Protein AF-0000000067001598 (afdb_homodimer)

Structure (mmCIF, N/CA/C/O backbone):
data_AF-0000000067001598-model_v1
#
loop_
_entity.id
_entity.type
_entity.pdbx_description
1 polymer 'F-box domain-containing protein'
#
loop_
_atom_site.group_PDB
_atom_site.id
_atom_site.type_symbol
_atom_site.label_atom_id
_atom_site.label_alt_id
_atom_site.label_comp_id
_atom_site.label_asym_id
_atom_site.label_entity_id
_atom_site.label_seq_id
_atom_site.pdbx_PDB_ins_code
_atom_site.Cartn_x
_atom_site.Cartn_y
_atom_site.Cartn_z
_atom_site.occupancy
_atom_site.B_iso_or_equiv
_atom_site.auth_seq_id
_atom_site.auth_comp_id
_atom_site.auth_asym_id
_atom_site.auth_atom_id
_atom_site.pdbx_PDB_model_num
ATOM 1 N N . MET A 1 1 ? -87.062 38.156 0.738 1 26.5 1 MET A N 1
ATOM 2 C CA . MET A 1 1 ? -85.75 38.719 0.426 1 26.5 1 MET A CA 1
ATOM 3 C C . MET A 1 1 ? -84.625 37.656 0.469 1 26.5 1 MET A C 1
ATOM 5 O O . MET A 1 1 ? -84.438 37.031 1.51 1 26.5 1 MET A O 1
ATOM 9 N N . THR A 1 2 ? -84.25 36.938 -0.55 1 30 2 THR A N 1
ATOM 10 C CA . THR A 1 2 ? -83.625 35.656 -0.837 1 30 2 THR A CA 1
ATOM 11 C C . THR A 1 2 ? -82.125 35.781 -0.724 1 30 2 THR A C 1
ATOM 13 O O . THR A 1 2 ? -81.5 36.688 -1.316 1 30 2 THR A O 1
ATOM 16 N N . SER A 1 3 ? -81.438 35.375 0.335 1 28.64 3 SER A N 1
ATOM 17 C CA . SER A 1 3 ? -80.062 35.531 0.804 1 28.64 3 SER A CA 1
ATOM 18 C C . SER A 1 3 ? -79.062 34.938 -0.184 1 28.64 3 SER A C 1
ATOM 20 O O . SER A 1 3 ? -79.062 33.719 -0.447 1 28.64 3 SER A O 1
ATOM 22 N N . GLN A 1 4 ? -78.625 35.562 -1.194 1 26.77 4 GLN A N 1
ATOM 23 C CA . GLN A 1 4 ? -77.75 35.156 -2.305 1 26.77 4 GLN A CA 1
ATOM 24 C C . GLN A 1 4 ? -76.375 34.719 -1.815 1 26.77 4 GLN A C 1
ATOM 26 O O . GLN A 1 4 ? -75.688 35.531 -1.188 1 26.77 4 GLN A O 1
ATOM 31 N N . GLN A 1 5 ? -76.188 33.531 -1.499 1 27.41 5 GLN A N 1
ATOM 32 C CA . GLN A 1 5 ? -74.938 32.875 -1.032 1 27.41 5 GLN A CA 1
ATOM 33 C C . GLN A 1 5 ? -73.812 33.125 -2.01 1 27.41 5 GLN A C 1
ATOM 35 O O . GLN A 1 5 ? -73.875 32.75 -3.176 1 27.41 5 GLN A O 1
ATOM 40 N N . VAL A 1 6 ? -73.125 34.219 -1.948 1 27.41 6 VAL A N 1
ATOM 41 C CA . VAL A 1 6 ? -72 34.531 -2.811 1 27.41 6 VAL A CA 1
ATOM 42 C C . VAL A 1 6 ? -71 33.438 -2.766 1 27.41 6 VAL A C 1
ATOM 44 O O . VAL A 1 6 ? -70.5 33.031 -1.688 1 27.41 6 VAL A O 1
ATOM 47 N N . PHE A 1 7 ? -70.875 32.531 -3.699 1 26.22 7 PHE A N 1
ATOM 48 C CA . PHE A 1 7 ? -70 31.422 -3.98 1 26.22 7 PHE A CA 1
ATOM 49 C C . PHE A 1 7 ? -68.562 31.891 -3.971 1 26.22 7 PHE A C 1
ATOM 51 O O . PHE A 1 7 ? -68.188 32.75 -4.754 1 26.22 7 PHE A O 1
ATOM 58 N N . LEU A 1 8 ? -67.938 32.062 -2.838 1 25.86 8 LEU A N 1
ATOM 59 C CA . LEU A 1 8 ? -66.5 32.406 -2.709 1 25.86 8 LEU A CA 1
ATOM 60 C C . LEU A 1 8 ? -65.625 31.562 -3.613 1 25.86 8 LEU A C 1
ATOM 62 O O . LEU A 1 8 ? -65.625 30.328 -3.508 1 25.86 8 LEU A O 1
ATOM 66 N N . THR A 1 9 ? -65.5 31.906 -4.848 1 29.64 9 THR A N 1
ATOM 67 C CA . THR A 1 9 ? -64.625 31.234 -5.801 1 29.64 9 THR A CA 1
ATOM 68 C C . THR A 1 9 ? -63.25 30.953 -5.176 1 29.64 9 THR A C 1
ATOM 70 O O . THR A 1 9 ? -62.656 31.828 -4.551 1 29.64 9 THR A O 1
ATOM 73 N N . PRO A 1 10 ? -62.844 29.719 -4.859 1 28.73 10 PRO A N 1
ATOM 74 C CA . PRO A 1 10 ? -61.594 29.328 -4.215 1 28.73 10 PRO A CA 1
ATOM 75 C C . PRO A 1 10 ? -60.375 29.984 -4.859 1 28.73 10 PRO A C 1
ATOM 77 O O . PRO A 1 10 ? -60.25 29.984 -6.086 1 28.73 10 PRO A O 1
ATOM 80 N N . LEU A 1 11 ? -59.844 31.156 -4.391 1 27.78 11 LEU A N 1
ATOM 81 C CA . LEU A 1 11 ? -58.625 31.797 -4.855 1 27.78 11 LEU A CA 1
ATOM 82 C C . LEU A 1 11 ? -57.531 30.781 -5.078 1 27.78 11 LEU A C 1
ATOM 84 O O . LEU A 1 11 ? -57.188 30.016 -4.172 1 27.78 11 LEU A O 1
ATOM 88 N N . HIS A 1 12 ? -57.344 30.219 -6.262 1 30.55 12 HIS A N 1
ATOM 89 C CA . HIS A 1 12 ? -56.219 29.391 -6.703 1 30.55 12 HIS A CA 1
ATOM 90 C C . HIS A 1 12 ? -54.906 29.969 -6.258 1 30.55 12 HIS A C 1
ATOM 92 O O . HIS A 1 12 ? -54.625 31.156 -6.5 1 30.55 12 HIS A O 1
ATOM 98 N N . PRO A 1 13 ? -54.281 29.562 -5.137 1 33.81 13 PRO A N 1
ATOM 99 C CA . PRO A 1 13 ? -53.031 30.156 -4.711 1 33.81 13 PRO A CA 1
ATOM 100 C C . PRO A 1 13 ? -52.062 30.391 -5.875 1 33.81 13 PRO A C 1
ATOM 102 O O . PRO A 1 13 ? -51.969 29.562 -6.777 1 33.81 13 PRO A O 1
ATOM 105 N N . PRO A 1 14 ? -51.844 31.641 -6.348 1 31.23 14 PRO A N 1
ATOM 106 C CA . PRO A 1 14 ? -50.938 31.922 -7.465 1 31.23 14 PRO A CA 1
ATOM 107 C C . PRO A 1 14 ? -49.656 31.078 -7.398 1 31.23 14 PRO A C 1
ATOM 109 O O . PRO A 1 14 ? -49.188 30.766 -6.305 1 31.23 14 PRO A O 1
ATOM 112 N N . THR A 1 15 ? -49.469 30.125 -8.188 1 34.88 15 THR A N 1
ATOM 113 C CA . THR A 1 15 ? -48.156 29.531 -8.453 1 34.88 15 THR A CA 1
ATOM 114 C C . THR A 1 15 ? -47.062 30.578 -8.359 1 34.88 15 THR A C 1
ATOM 116 O O . THR A 1 15 ? -46.969 31.469 -9.203 1 34.88 15 THR A O 1
ATOM 119 N N . ARG A 1 16 ? -46.781 31.188 -7.215 1 34.84 16 ARG A N 1
ATOM 120 C CA . ARG A 1 16 ? -45.656 32.094 -7.059 1 34.84 16 ARG A CA 1
ATOM 121 C C . ARG A 1 16 ? -44.5 31.719 -7.98 1 34.84 16 ARG A C 1
ATOM 123 O O . ARG A 1 16 ? -43.938 30.641 -7.852 1 34.84 16 ARG A O 1
ATOM 130 N N . ALA A 1 17 ? -44.438 32.094 -9.211 1 34.38 17 ALA A N 1
ATOM 131 C CA . ALA A 1 17 ? -43.375 32.031 -10.188 1 34.38 17 ALA A CA 1
ATOM 132 C C . ALA A 1 17 ? -42 32.281 -9.523 1 34.38 17 ALA A C 1
ATOM 134 O O . ALA A 1 17 ? -41.906 33.125 -8.617 1 34.38 17 ALA A O 1
ATOM 135 N N . LEU A 1 18 ? -41.156 31.266 -9.227 1 42.91 18 LEU A N 1
ATOM 136 C CA . LEU A 1 18 ? -39.781 31.547 -8.859 1 42.91 18 LEU A CA 1
ATOM 137 C C . LEU A 1 18 ? -39.312 32.875 -9.469 1 42.91 18 LEU A C 1
ATOM 139 O O . LEU A 1 18 ? -39.5 33.094 -10.672 1 42.91 18 LEU A O 1
ATOM 143 N N . PRO A 1 19 ? -39.375 34.031 -8.852 1 42.88 19 PRO A N 1
ATOM 144 C CA . PRO A 1 19 ? -38.875 35.25 -9.453 1 42.88 19 PRO A CA 1
ATOM 145 C C . PRO A 1 19 ? -37.719 35 -10.438 1 42.88 19 PRO A C 1
ATOM 147 O O . PRO A 1 19 ? -36.969 34.031 -10.297 1 42.88 19 PRO A O 1
ATOM 150 N N . GLU A 1 20 ? -37.844 35.281 -11.766 1 50.22 20 GLU A N 1
ATOM 151 C CA . GLU A 1 20 ? -36.844 35.312 -12.812 1 50.22 20 GLU A CA 1
ATOM 152 C C . GLU A 1 20 ? -35.531 35.938 -12.305 1 50.22 20 GLU A C 1
ATOM 154 O O . GLU A 1 20 ? -35.312 37.125 -12.469 1 50.22 20 GLU A O 1
ATOM 159 N N . LEU A 1 21 ? -35.125 35.594 -11.188 1 55.5 21 LEU A N 1
ATOM 160 C CA . LEU A 1 21 ? -33.812 36.156 -10.781 1 55.5 21 LEU A CA 1
ATOM 161 C C . LEU A 1 21 ? -32.719 35.719 -11.742 1 55.5 21 LEU A C 1
ATOM 163 O O . LEU A 1 21 ? -32.75 34.594 -12.273 1 55.5 21 LEU A O 1
ATOM 167 N N . PRO A 1 22 ? -31.969 36.781 -12.195 1 65.81 22 PRO A N 1
ATOM 168 C CA . PRO A 1 22 ? -30.812 36.438 -13.023 1 65.81 22 PRO A CA 1
ATOM 169 C C . PRO A 1 22 ? -29.969 35.312 -12.414 1 65.81 22 PRO A C 1
ATOM 171 O O . PRO A 1 22 ? -29.953 35.125 -11.195 1 65.81 22 PRO A O 1
ATOM 174 N N . ASN A 1 23 ? -29.5 34.469 -13.242 1 69.62 23 ASN A N 1
ATOM 175 C CA . ASN A 1 23 ? -28.688 33.312 -12.852 1 69.62 23 ASN A CA 1
ATOM 176 C C . ASN A 1 23 ? -27.578 33.719 -11.883 1 69.62 23 ASN A C 1
ATOM 178 O O . ASN A 1 23 ? -27.219 32.938 -10.984 1 69.62 23 ASN A O 1
ATOM 182 N N . GLU A 1 24 ? -27.141 35 -11.984 1 70.44 24 GLU A N 1
ATOM 183 C CA . GLU A 1 24 ? -26.047 35.469 -11.148 1 70.44 24 GLU A CA 1
ATOM 184 C C . GLU A 1 24 ? -26.484 35.594 -9.688 1 70.44 24 GLU A C 1
ATOM 186 O O . GLU A 1 24 ? -25.703 35.281 -8.781 1 70.44 24 GLU A O 1
ATOM 191 N N . ILE A 1 25 ? -27.672 36 -9.547 1 67.31 25 ILE A N 1
ATOM 192 C CA . ILE A 1 25 ? -28.172 36.156 -8.195 1 67.31 25 ILE A CA 1
ATOM 193 C C . ILE A 1 25 ? -28.438 34.781 -7.574 1 67.31 25 ILE A C 1
ATOM 195 O O . ILE A 1 25 ? -28.141 34.562 -6.398 1 67.31 25 ILE A O 1
ATOM 199 N N . PHE A 1 26 ? -28.969 33.906 -8.406 1 73.56 26 PHE A N 1
ATOM 200 C CA . PHE A 1 26 ? -29.203 32.562 -7.922 1 73.56 26 PHE A CA 1
ATOM 201 C C . PHE A 1 26 ? -27.906 31.906 -7.461 1 73.56 26 PHE A C 1
ATOM 203 O O . PHE A 1 26 ? -27.875 31.234 -6.43 1 73.56 26 PHE A O 1
ATOM 210 N N . LEU A 1 27 ? -26.875 32.25 -8.195 1 75.25 27 LEU A N 1
ATOM 211 C CA . LEU A 1 27 ? -25.562 31.688 -7.875 1 75.25 27 LEU A CA 1
ATOM 212 C C . LEU A 1 27 ? -25.062 32.188 -6.523 1 75.25 27 LEU A C 1
ATOM 214 O O . LEU A 1 27 ? -24.5 31.422 -5.746 1 75.25 27 LEU A O 1
ATOM 218 N N . LEU A 1 28 ? -25.375 33.406 -6.266 1 71.38 28 LEU A N 1
ATOM 219 C CA . LEU A 1 28 ? -24.953 33.969 -4.984 1 71.38 28 LEU A CA 1
ATOM 220 C C . LEU A 1 28 ? -25.703 33.312 -3.83 1 71.38 28 LEU A C 1
ATOM 222 O O . LEU A 1 28 ? -25.109 33.031 -2.781 1 71.38 28 LEU A O 1
ATOM 226 N N . LEU A 1 29 ? -26.922 33.031 -4.102 1 71.44 29 LEU A N 1
ATOM 227 C CA . LEU A 1 29 ? -27.734 32.375 -3.08 1 71.44 29 LEU A CA 1
ATOM 228 C C . LEU A 1 29 ? -27.297 30.938 -2.852 1 71.44 29 LEU A C 1
ATOM 230 O O . LEU A 1 29 ? -27.188 30.484 -1.708 1 71.44 29 LEU A O 1
ATOM 234 N N . ILE A 1 30 ? -27.078 30.375 -3.92 1 75.5 30 ILE A N 1
ATOM 235 C CA . ILE A 1 30 ? -26.703 28.969 -3.891 1 75.5 30 ILE A CA 1
ATOM 236 C C . ILE A 1 30 ? -25.406 28.797 -3.109 1 75.5 30 ILE A C 1
ATOM 238 O O . ILE A 1 30 ? -25.266 27.844 -2.33 1 75.5 30 ILE A O 1
ATOM 242 N N . GLN A 1 31 ? -24.516 29.734 -3.232 1 74 31 GLN A N 1
ATOM 243 C CA . GLN A 1 31 ? -23.203 29.672 -2.578 1 74 31 GLN A CA 1
ATOM 244 C C . GLN A 1 31 ? -23.359 29.734 -1.06 1 74 31 GLN A C 1
ATOM 246 O O . GLN A 1 31 ? -22.484 29.281 -0.327 1 74 31 GLN A O 1
ATOM 251 N N . ARG A 1 32 ? -24.5 30.188 -0.658 1 68.5 32 ARG A N 1
ATOM 252 C CA . ARG A 1 32 ? -24.688 30.406 0.771 1 68.5 32 ARG A CA 1
ATOM 253 C C . ARG A 1 32 ? -25.641 29.375 1.362 1 68.5 32 ARG A C 1
ATOM 255 O O . ARG A 1 32 ? -25.875 29.359 2.574 1 68.5 32 ARG A O 1
ATOM 262 N N . CYS A 1 33 ? -26.125 28.562 0.546 1 70.56 33 CYS A N 1
ATOM 263 C CA . CYS A 1 33 ? -27.094 27.578 0.984 1 70.56 33 CYS A CA 1
ATOM 264 C C . CYS A 1 33 ? -26.406 26.359 1.605 1 70.56 33 CYS A C 1
ATOM 266 O O . CYS A 1 33 ? -25.266 26.047 1.26 1 70.56 33 CYS A O 1
ATOM 268 N N . SER A 1 34 ? -27.094 25.938 2.623 1 70.56 34 SER A N 1
ATOM 269 C CA . SER A 1 34 ? -26.641 24.688 3.225 1 70.56 34 SER A CA 1
ATOM 270 C C . SER A 1 34 ? -26.75 23.531 2.246 1 70.56 34 SER A C 1
ATOM 272 O O . SER A 1 34 ? -27.469 23.609 1.248 1 70.56 34 SER A O 1
ATOM 274 N N . GLY A 1 35 ? -26.078 22.516 2.516 1 72.31 35 GLY A N 1
ATOM 275 C CA . GLY A 1 35 ? -26.109 21.344 1.672 1 72.31 35 GLY A CA 1
ATOM 276 C C . GLY A 1 35 ? -27.516 20.766 1.504 1 72.31 35 GLY A C 1
ATOM 277 O O . GLY A 1 35 ? -27.906 20.406 0.397 1 72.31 35 GLY A O 1
ATOM 278 N N . ALA A 1 36 ? -28.203 20.766 2.543 1 69.56 36 ALA A N 1
ATOM 279 C CA . ALA A 1 36 ? -29.578 20.25 2.508 1 69.56 36 ALA A CA 1
ATOM 280 C C . ALA A 1 36 ? -30.453 21.062 1.562 1 69.56 36 ALA A C 1
ATOM 282 O O . ALA A 1 36 ? -31.234 20.5 0.797 1 69.56 36 ALA A O 1
ATOM 283 N N . THR A 1 37 ? -30.234 22.375 1.644 1 72.19 37 THR A N 1
ATOM 284 C CA . THR A 1 37 ? -31 23.266 0.782 1 72.19 37 THR A CA 1
ATOM 285 C C . THR A 1 37 ? -30.609 23.062 -0.681 1 72.19 37 THR A C 1
ATOM 287 O O . THR A 1 37 ? -31.469 23.078 -1.562 1 72.19 37 THR A O 1
ATOM 290 N N . LEU A 1 38 ? -29.391 22.875 -0.854 1 76.56 38 LEU A N 1
ATOM 291 C CA . LEU A 1 38 ? -28.922 22.688 -2.219 1 76.56 38 LEU A CA 1
ATOM 292 C C . LEU A 1 38 ? -29.516 21.438 -2.836 1 76.56 38 LEU A C 1
ATOM 294 O O . LEU A 1 38 ? -29.891 21.422 -4.012 1 76.56 38 LEU A O 1
ATOM 298 N N . LYS A 1 39 ? -29.641 20.453 -2.049 1 75.31 39 LYS A N 1
ATOM 299 C CA . LYS A 1 39 ? -30.219 19.203 -2.529 1 75.31 39 LYS A CA 1
ATOM 300 C C . LYS A 1 39 ? -31.672 19.422 -2.963 1 75.31 39 LYS A C 1
ATOM 302 O O . LYS A 1 39 ? -32.094 18.859 -3.973 1 75.31 39 LYS A O 1
ATOM 307 N N . GLN A 1 40 ? -32.344 20.219 -2.248 1 72.69 40 GLN A N 1
ATOM 308 C CA . GLN A 1 40 ? -33.719 20.5 -2.555 1 72.69 40 GLN A CA 1
ATOM 309 C C . GLN A 1 40 ? -33.844 21.375 -3.797 1 72.69 40 GLN A C 1
ATOM 311 O O . GLN A 1 40 ? -34.75 21.172 -4.621 1 72.69 40 GLN A O 1
ATOM 316 N N . LEU A 1 41 ? -32.969 22.312 -3.879 1 73.94 41 LEU A N 1
ATOM 317 C CA . LEU A 1 41 ? -33 23.25 -5.004 1 73.94 41 LEU A CA 1
ATOM 318 C C . LEU A 1 41 ? -32.781 22.516 -6.32 1 73.94 41 LEU A C 1
ATOM 320 O O . LEU A 1 41 ? -33.344 22.859 -7.344 1 73.94 41 LEU A O 1
ATOM 324 N N . ARG A 1 42 ? -31.922 21.531 -6.234 1 77.12 42 ARG A N 1
ATOM 325 C CA . ARG A 1 42 ? -31.609 20.75 -7.426 1 77.12 42 ARG A CA 1
ATOM 326 C C . ARG A 1 42 ? -32.844 20.062 -7.988 1 77.12 42 ARG A C 1
ATOM 328 O O . ARG A 1 42 ? -32.938 19.797 -9.188 1 77.12 42 ARG A O 1
ATOM 335 N N . LEU A 1 43 ? -33.781 19.875 -7.086 1 71.38 43 LEU A N 1
ATOM 336 C CA . LEU A 1 43 ? -35 19.125 -7.461 1 71.38 43 LEU A CA 1
ATOM 337 C C . LEU A 1 43 ? -36.062 20.062 -8.016 1 71.38 43 LEU A C 1
ATOM 339 O O . LEU A 1 43 ? -37.125 19.594 -8.461 1 71.38 43 LEU A O 1
ATOM 343 N N . VAL A 1 44 ? -35.812 21.297 -8.039 1 66.44 44 VAL A N 1
ATOM 344 C CA . VAL A 1 44 ? -36.844 22.266 -8.383 1 66.44 44 VAL A CA 1
ATOM 345 C C . VAL A 1 44 ? -36.938 22.422 -9.906 1 66.44 44 VAL A C 1
ATOM 347 O O . VAL A 1 44 ? -38 22.438 -10.484 1 66.44 44 VAL A O 1
ATOM 350 N N . SER A 1 45 ? -35.75 22.594 -10.531 1 71.88 45 SER A N 1
ATOM 351 C CA . SER A 1 45 ? -35.688 22.766 -11.977 1 71.88 45 SER A CA 1
ATOM 352 C C . SER A 1 45 ? -34.344 22.344 -12.539 1 71.88 45 SER A C 1
ATOM 354 O O . SER A 1 45 ? -33.375 22.188 -11.781 1 71.88 45 SER A O 1
ATOM 356 N N . LYS A 1 46 ? -34.312 22.188 -13.805 1 76.62 46 LYS A N 1
ATOM 357 C CA . LYS A 1 46 ? -33.062 21.797 -14.484 1 76.62 46 LYS A CA 1
ATOM 358 C C . LYS A 1 46 ? -32 22.906 -14.367 1 76.62 46 LYS A C 1
ATOM 360 O O . LYS A 1 46 ? -30.828 22.625 -14.18 1 76.62 46 LYS A O 1
ATOM 365 N N . THR A 1 47 ? -32.562 24.062 -14.516 1 74.56 47 THR A N 1
ATOM 366 C CA . THR A 1 47 ? -31.641 25.203 -14.422 1 74.56 47 THR A CA 1
ATOM 367 C C . THR A 1 47 ? -31.016 25.281 -13.031 1 74.56 47 THR A C 1
ATOM 369 O O . THR A 1 47 ? -29.812 25.484 -12.891 1 74.56 47 THR A O 1
ATOM 372 N N . LEU A 1 48 ? -31.875 25.062 -12.062 1 76.5 48 LEU A N 1
ATOM 373 C CA . LEU A 1 48 ? -31.359 25.141 -10.703 1 76.5 48 LEU A CA 1
ATOM 374 C C . LEU A 1 48 ? -30.453 23.938 -10.391 1 76.5 48 LEU A C 1
ATOM 376 O O . LEU A 1 48 ? -29.484 24.078 -9.648 1 76.5 48 LEU A O 1
ATOM 380 N N . ALA A 1 49 ? -30.781 22.891 -11.023 1 78.5 49 ALA A N 1
ATOM 381 C CA . ALA A 1 49 ? -29.922 21.719 -10.852 1 78.5 49 ALA A CA 1
ATOM 382 C C . ALA A 1 49 ? -28.531 21.984 -11.422 1 78.5 49 ALA A C 1
ATOM 384 O O . ALA A 1 49 ? -27.531 21.688 -10.773 1 78.5 49 ALA A O 1
ATOM 385 N N . GLN A 1 50 ? -28.516 22.594 -12.531 1 80.56 50 GLN A N 1
ATOM 386 C CA . GLN A 1 50 ? -27.25 22.891 -13.195 1 80.56 50 GLN A CA 1
ATOM 387 C C . GLN A 1 50 ? -26.422 23.891 -12.398 1 80.56 50 GLN A C 1
ATOM 389 O O . GLN A 1 50 ? -25.188 23.812 -12.359 1 80.56 50 GLN A O 1
ATOM 394 N N . LEU A 1 51 ? -27.188 24.703 -11.75 1 78.56 51 LEU A N 1
ATOM 395 C CA . LEU A 1 51 ? -26.5 25.75 -11 1 78.56 51 LEU A CA 1
ATOM 396 C C . LEU A 1 51 ? -26.047 25.234 -9.641 1 78.56 51 LEU A C 1
ATOM 398 O O . LEU A 1 51 ? -25.031 25.688 -9.102 1 78.56 51 LEU A O 1
ATOM 402 N N . THR A 1 52 ? -26.719 24.281 -9.156 1 78.5 52 THR A N 1
ATOM 403 C CA . THR A 1 52 ? -26.469 23.844 -7.789 1 78.5 52 THR A CA 1
ATOM 404 C C . THR A 1 52 ? -25.484 22.672 -7.762 1 78.5 52 THR A C 1
ATOM 406 O O . THR A 1 52 ? -24.734 22.516 -6.797 1 78.5 52 THR A O 1
ATOM 409 N N . GLU A 1 53 ? -25.359 21.969 -8.805 1 81.75 53 GLU A N 1
ATOM 410 C CA . GLU A 1 53 ? -24.594 20.734 -8.828 1 81.75 53 GLU A CA 1
ATOM 411 C C . GLU A 1 53 ? -23.109 20.984 -8.578 1 81.75 53 GLU A C 1
ATOM 413 O O . GLU A 1 53 ? -22.484 20.297 -7.781 1 81.75 53 GLU A O 1
ATOM 418 N N . PRO A 1 54 ? -22.641 22 -9.141 1 82.38 54 PRO A N 1
ATOM 419 C CA . PRO A 1 54 ? -21.219 22.25 -8.891 1 82.38 54 PRO A CA 1
ATOM 420 C C . PRO A 1 54 ? -20.922 22.562 -7.426 1 82.38 54 PRO A C 1
ATOM 422 O O . PRO A 1 54 ? -19.844 22.25 -6.926 1 82.38 54 PRO A O 1
ATOM 425 N N . TYR A 1 55 ? -21.859 23.094 -6.801 1 80.94 55 TYR A N 1
ATOM 426 C CA . TYR A 1 55 ? -21.656 23.453 -5.402 1 80.94 55 TYR A CA 1
ATOM 427 C C . TYR A 1 55 ? -21.969 22.281 -4.484 1 80.94 55 TYR A C 1
ATOM 429 O O . TYR A 1 55 ? -21.328 22.125 -3.439 1 80.94 55 TYR A O 1
ATOM 437 N N . LEU A 1 56 ? -22.828 21.562 -4.953 1 80.94 56 LEU A N 1
ATOM 438 C CA . LEU A 1 56 ? -23.219 20.406 -4.16 1 80.94 56 LEU A CA 1
ATOM 439 C C . LEU A 1 56 ? -22.125 19.344 -4.172 1 80.94 56 LEU A C 1
ATOM 441 O O . LEU A 1 56 ? -21.812 18.75 -3.139 1 80.94 56 LEU A O 1
ATOM 445 N N . TRP A 1 57 ? -21.5 19.234 -5.285 1 85.38 57 TRP A N 1
ATOM 446 C CA . TRP A 1 57 ? -20.547 18.125 -5.461 1 85.38 57 TRP A CA 1
ATOM 447 C C . TRP A 1 57 ? -19.109 18.625 -5.348 1 85.38 57 TRP A C 1
ATOM 449 O O . TRP A 1 57 ? -18.172 17.875 -5.602 1 85.38 57 TRP A O 1
ATOM 459 N N . ARG A 1 58 ? -19 19.781 -4.91 1 88.75 58 ARG A N 1
ATOM 460 C CA . ARG A 1 58 ? -17.672 20.391 -4.828 1 88.75 58 ARG A CA 1
ATOM 461 C C . ARG A 1 58 ? -16.766 19.594 -3.885 1 88.75 58 ARG A C 1
ATOM 463 O O . ARG A 1 58 ? -15.578 19.438 -4.152 1 88.75 58 ARG A O 1
ATOM 470 N N . GLU A 1 59 ? -17.359 19.156 -2.824 1 90.69 59 GLU A N 1
ATOM 471 C CA . GLU A 1 59 ? -16.594 18.453 -1.797 1 90.69 59 GLU A CA 1
ATOM 472 C C . GLU A 1 59 ? -17.172 17.078 -1.519 1 90.69 59 GLU A C 1
ATOM 474 O O . GLU A 1 59 ? -18.391 16.922 -1.414 1 90.69 59 GLU A O 1
ATOM 479 N N . VAL A 1 60 ? -16.281 16.125 -1.491 1 90.38 60 VAL A N 1
ATOM 480 C CA . VAL A 1 60 ? -16.656 14.758 -1.137 1 90.38 60 VAL A CA 1
ATOM 481 C C . VAL A 1 60 ? -15.883 14.312 0.108 1 90.38 60 VAL A C 1
ATOM 483 O O . VAL A 1 60 ? -14.703 14.617 0.255 1 90.38 60 VAL A O 1
ATOM 486 N N . VAL A 1 61 ? -16.625 13.688 1.043 1 91.88 61 VAL A N 1
ATOM 487 C CA . VAL A 1 61 ? -15.992 13.141 2.238 1 91.88 61 VAL A CA 1
ATOM 488 C C . VAL A 1 61 ? -15.891 11.617 2.119 1 91.88 61 VAL A C 1
ATOM 490 O O . VAL A 1 61 ? -16.906 10.945 1.893 1 91.88 61 VAL A O 1
ATOM 493 N N . LEU A 1 62 ? -14.703 11.102 2.178 1 93.19 62 LEU A N 1
ATOM 494 C CA . LEU A 1 62 ? -14.469 9.656 2.148 1 93.19 62 LEU A CA 1
ATOM 495 C C . LEU A 1 62 ? -13.953 9.164 3.496 1 93.19 62 LEU A C 1
ATOM 497 O O . LEU A 1 62 ? -13.188 9.867 4.168 1 93.19 62 LEU A O 1
ATOM 501 N N . VAL A 1 63 ? -14.406 7.988 3.865 1 90.5 63 VAL A N 1
ATOM 502 C CA . VAL A 1 63 ? -13.938 7.281 5.055 1 90.5 63 VAL A CA 1
ATOM 503 C C . VAL A 1 63 ? -13.133 6.051 4.645 1 90.5 63 VAL A C 1
ATOM 505 O O . VAL A 1 63 ? -13.438 5.418 3.627 1 90.5 63 VAL A O 1
ATOM 508 N N . PRO A 1 64 ? -12.109 5.66 5.414 1 90.25 64 PRO A N 1
ATOM 509 C CA . PRO A 1 64 ? -11.156 4.637 4.98 1 90.25 64 PRO A CA 1
ATOM 510 C C . PRO A 1 64 ? -11.734 3.223 5.066 1 90.25 64 PRO A C 1
ATOM 512 O O . PRO A 1 64 ? -11.188 2.373 5.773 1 90.25 64 PRO A O 1
ATOM 515 N N . ASN A 1 65 ? -12.672 2.936 4.324 1 87.12 65 ASN A N 1
ATOM 516 C CA . ASN A 1 65 ? -13.203 1.581 4.227 1 87.12 65 ASN A CA 1
ATOM 517 C C . ASN A 1 65 ? -13.758 1.295 2.834 1 87.12 65 ASN A C 1
ATOM 519 O O . ASN A 1 65 ? -13.867 2.201 2.008 1 87.12 65 ASN A O 1
ATOM 523 N N . ASP A 1 66 ? -14.062 0.097 2.564 1 86.44 66 ASP A N 1
ATOM 524 C CA . ASP A 1 66 ? -14.484 -0.36 1.243 1 86.44 66 ASP A CA 1
ATOM 525 C C . ASP A 1 66 ? -15.82 0.262 0.848 1 86.44 66 ASP A C 1
ATOM 527 O O . ASP A 1 66 ? -16 0.669 -0.301 1 86.44 66 ASP A O 1
ATOM 531 N N . HIS A 1 67 ? -16.641 0.327 1.734 1 84.06 67 HIS A N 1
ATOM 532 C CA . HIS A 1 67 ? -17.984 0.837 1.44 1 84.06 67 HIS A CA 1
ATOM 533 C C . HIS A 1 67 ? -17.922 2.279 0.946 1 84.06 67 HIS A C 1
ATOM 535 O O . HIS A 1 67 ? -18.578 2.631 -0.035 1 84.06 67 HIS A O 1
ATOM 541 N N . SER A 1 68 ? -17.188 3 1.632 1 89.19 68 SER A N 1
ATOM 542 C CA . SER A 1 68 ? -17.125 4.418 1.292 1 89.19 68 SER A CA 1
ATOM 543 C C . SER A 1 68 ? -16.312 4.641 0.011 1 89.19 68 SER A C 1
ATOM 545 O O . SER A 1 68 ? -16.828 5.223 -0.95 1 89.19 68 SER A O 1
ATOM 547 N N . ILE A 1 69 ? -15.156 4.074 -0.08 1 93 69 ILE A N 1
ATOM 548 C CA . ILE A 1 69 ? -14.234 4.387 -1.167 1 93 69 ILE A CA 1
ATOM 549 C C . ILE A 1 69 ? -14.648 3.633 -2.428 1 93 69 ILE A C 1
ATOM 551 O O . ILE A 1 69 ? -14.914 4.242 -3.465 1 93 69 ILE A O 1
ATOM 555 N N . LEU A 1 70 ? -14.703 2.344 -2.35 1 88.5 70 LEU A N 1
ATOM 556 C CA . LEU A 1 70 ? -15.062 1.56 -3.527 1 88.5 70 LEU A CA 1
ATOM 557 C C . LEU A 1 70 ? -16.531 1.761 -3.883 1 88.5 70 LEU A C 1
ATOM 559 O O . LEU A 1 70 ? -16.891 1.738 -5.059 1 88.5 70 LEU A O 1
ATOM 563 N N . GLY A 1 71 ? -17.359 1.975 -2.816 1 85.44 71 GLY A N 1
ATOM 564 C CA . GLY A 1 71 ? -18.75 2.32 -3.094 1 85.44 71 GLY A CA 1
ATOM 565 C C . GLY A 1 71 ? -18.891 3.602 -3.895 1 85.44 71 GLY A C 1
ATOM 566 O O . GLY A 1 71 ? -19.672 3.66 -4.844 1 85.44 71 GLY A O 1
ATOM 567 N N . PHE A 1 72 ? -18.141 4.582 -3.562 1 88.44 72 PHE A N 1
ATOM 568 C CA . PHE A 1 72 ? -18.094 5.852 -4.277 1 88.44 72 PHE A CA 1
ATOM 569 C C . PHE A 1 72 ? -17.656 5.648 -5.723 1 88.44 72 PHE A C 1
ATOM 571 O O . PHE A 1 72 ? -18.297 6.152 -6.648 1 88.44 72 PHE A O 1
ATOM 578 N N . ALA A 1 73 ? -16.578 4.855 -5.887 1 87 73 ALA A N 1
ATOM 579 C CA . ALA A 1 73 ? -16.031 4.613 -7.219 1 87 73 ALA A CA 1
ATOM 580 C C . ALA A 1 73 ? -17.031 3.857 -8.094 1 87 73 ALA A C 1
ATOM 582 O O . ALA A 1 73 ? -17.203 4.191 -9.266 1 87 73 ALA A O 1
ATOM 583 N N . ARG A 1 74 ? -17.672 2.934 -7.543 1 83.62 74 ARG A N 1
ATOM 584 C CA . ARG A 1 74 ? -18.625 2.117 -8.289 1 83.62 74 ARG A CA 1
ATOM 585 C C . ARG A 1 74 ? -19.859 2.922 -8.664 1 83.62 74 ARG A C 1
ATOM 587 O O . ARG A 1 74 ? -20.344 2.838 -9.789 1 83.62 74 ARG A O 1
ATOM 594 N N . ALA A 1 75 ? -20.234 3.699 -7.738 1 81.81 75 ALA A N 1
ATOM 595 C CA . ALA A 1 75 ? -21.484 4.449 -7.914 1 81.81 75 ALA A CA 1
ATOM 596 C C . ALA A 1 75 ? -21.312 5.566 -8.938 1 81.81 75 ALA A C 1
ATOM 598 O O . ALA A 1 75 ? -22.219 5.859 -9.703 1 81.81 75 ALA A O 1
ATOM 599 N N . LEU A 1 76 ? -20.125 6.098 -9.039 1 84.88 76 LEU A N 1
ATOM 600 C CA . LEU A 1 76 ? -20 7.324 -9.82 1 84.88 76 LEU A CA 1
ATOM 601 C C . LEU A 1 76 ? -19.094 7.109 -11.023 1 84.88 76 LEU A C 1
ATOM 603 O O . LEU A 1 76 ? -18.797 8.055 -11.766 1 84.88 76 LEU A O 1
ATOM 607 N N . LYS A 1 77 ? -18.531 5.945 -11.227 1 81.62 77 LYS A N 1
ATOM 608 C CA . LYS A 1 77 ? -17.531 5.648 -12.242 1 81.62 77 LYS A CA 1
ATOM 609 C C . LYS A 1 77 ? -17.922 6.246 -13.594 1 81.62 77 LYS A C 1
ATOM 611 O O . LYS A 1 77 ? -17.078 6.77 -14.32 1 81.62 77 LYS A O 1
ATOM 616 N N . ARG A 1 78 ? -19.109 6.41 -13.906 1 81.75 78 ARG A N 1
ATOM 617 C CA . ARG A 1 78 ? -19.5 6.898 -15.219 1 81.75 78 ARG A CA 1
ATOM 618 C C . ARG A 1 78 ? -20.297 8.195 -15.109 1 81.75 78 ARG A C 1
ATOM 620 O O . ARG A 1 78 ? -20.906 8.648 -16.078 1 81.75 78 ARG A O 1
ATOM 627 N N . SER A 1 79 ? -20.094 8.805 -13.961 1 84.25 79 SER A N 1
ATOM 628 C CA . SER A 1 79 ? -20.891 10 -13.75 1 84.25 79 SER A CA 1
ATOM 629 C C . SER A 1 79 ? -20.094 11.266 -14.047 1 84.25 79 SER A C 1
ATOM 631 O O . SER A 1 79 ? -18.906 11.344 -13.719 1 84.25 79 SER A O 1
ATOM 633 N N . ARG A 1 80 ? -20.703 12.18 -14.586 1 83.94 80 ARG A N 1
ATOM 634 C CA . ARG A 1 80 ? -20.094 13.469 -14.891 1 83.94 80 ARG A CA 1
ATOM 635 C C . ARG A 1 80 ? -19.875 14.281 -13.625 1 83.94 80 ARG A C 1
ATOM 637 O O . ARG A 1 80 ? -19.125 15.258 -13.633 1 83.94 80 ARG A O 1
ATOM 644 N N . VAL A 1 81 ? -20.547 13.906 -12.625 1 85.5 81 VAL A N 1
ATOM 645 C CA . VAL A 1 81 ? -20.484 14.633 -11.359 1 85.5 81 VAL A CA 1
ATOM 646 C C . VAL A 1 81 ? -19.047 14.625 -10.844 1 85.5 81 VAL A C 1
ATOM 648 O O . VAL A 1 81 ? -18.641 15.531 -10.109 1 85.5 81 VAL A O 1
ATOM 651 N N . LEU A 1 82 ? -18.297 13.68 -11.266 1 90.19 82 LEU A N 1
ATOM 652 C CA . LEU A 1 82 ? -16.938 13.516 -10.789 1 90.19 82 LEU A CA 1
ATOM 653 C C . LEU A 1 82 ? -16.047 14.672 -11.266 1 90.19 82 LEU A C 1
ATOM 655 O O . LEU A 1 82 ? -15.055 15 -10.625 1 90.19 82 LEU A O 1
ATOM 659 N N . ARG A 1 83 ? -16.438 15.25 -12.281 1 91.5 83 ARG A N 1
ATOM 660 C CA . ARG A 1 83 ? -15.695 16.391 -12.812 1 91.5 83 ARG A CA 1
ATOM 661 C C . ARG A 1 83 ? -15.938 17.641 -11.969 1 91.5 83 ARG A C 1
ATOM 663 O O . ARG A 1 83 ? -15.188 18.609 -12.07 1 91.5 83 ARG A O 1
ATOM 670 N N . LEU A 1 84 ? -17.016 17.578 -11.18 1 91 84 LEU A N 1
ATOM 671 C CA . LEU A 1 84 ? -17.375 18.75 -10.391 1 91 84 LEU A CA 1
ATOM 672 C C . LEU A 1 84 ? -16.672 18.734 -9.039 1 91 84 LEU A C 1
ATOM 674 O O . LEU A 1 84 ? -16.656 19.734 -8.328 1 91 84 LEU A O 1
ATOM 678 N N . VAL A 1 85 ? -16.062 17.609 -8.703 1 93.62 85 VAL A N 1
ATOM 679 C CA . VAL A 1 85 ? -15.406 17.469 -7.402 1 93.62 85 VAL A CA 1
ATOM 680 C C . VAL A 1 85 ? -14.047 18.172 -7.43 1 93.62 85 VAL A C 1
ATOM 682 O O . VAL A 1 85 ? -13.188 17.828 -8.242 1 93.62 85 VAL A O 1
ATOM 685 N N . THR A 1 86 ? -13.828 19.125 -6.52 1 95.75 86 THR A N 1
ATOM 686 C CA . THR A 1 86 ? -12.562 19.844 -6.484 1 95.75 86 THR A CA 1
ATOM 687 C C . THR A 1 86 ? -11.891 19.703 -5.125 1 95.75 86 THR A C 1
ATOM 689 O O . THR A 1 86 ? -10.711 20.016 -4.977 1 95.75 86 THR A O 1
ATOM 692 N N . LYS A 1 87 ? -12.672 19.25 -4.176 1 96.5 87 LYS A N 1
ATOM 693 C CA . LYS A 1 87 ? -12.156 19.078 -2.822 1 96.5 87 LYS A CA 1
ATOM 694 C C . LYS A 1 87 ? -12.555 17.719 -2.248 1 96.5 87 LYS A C 1
ATOM 696 O O . LYS A 1 87 ? -13.672 17.25 -2.457 1 96.5 87 LYS A O 1
ATOM 701 N N . ILE A 1 88 ? -11.617 17.062 -1.57 1 96.5 88 ILE A N 1
ATOM 702 C CA . ILE A 1 88 ? -11.898 15.797 -0.902 1 96.5 88 ILE A CA 1
ATOM 703 C C . ILE A 1 88 ? -11.484 15.883 0.565 1 96.5 88 ILE A C 1
ATOM 705 O O . ILE A 1 88 ? -10.453 16.469 0.891 1 96.5 88 ILE A O 1
ATOM 709 N N . THR A 1 89 ? -12.32 15.453 1.428 1 95.62 89 THR A N 1
ATOM 710 C CA . THR A 1 89 ? -11.969 15.242 2.826 1 95.62 89 THR A CA 1
ATOM 711 C C . THR A 1 89 ? -11.867 13.75 3.139 1 95.62 89 THR A C 1
ATOM 713 O O . THR A 1 89 ? -12.828 13 2.934 1 95.62 89 THR A O 1
ATOM 716 N N . TYR A 1 90 ? -10.758 13.344 3.471 1 95.88 90 TYR A N 1
ATOM 717 C CA . TYR A 1 90 ? -10.516 11.977 3.924 1 95.88 90 TYR A CA 1
ATOM 718 C C . TYR A 1 90 ? -10.523 11.898 5.445 1 95.88 90 TYR A C 1
ATOM 720 O O . TYR A 1 90 ? -9.547 12.266 6.098 1 95.88 90 TYR A O 1
ATOM 728 N N . ASP A 1 91 ? -11.57 11.367 6.008 1 92.94 91 ASP A N 1
ATOM 729 C CA . ASP A 1 91 ? -11.828 11.453 7.441 1 92.94 91 ASP A CA 1
ATOM 730 C C . ASP A 1 91 ? -11.641 10.086 8.109 1 92.94 91 ASP A C 1
ATOM 732 O O . ASP A 1 91 ? -12.523 9.227 8.023 1 92.94 91 ASP A O 1
ATOM 736 N N . ALA A 1 92 ? -10.586 9.922 8.797 1 91.62 92 ALA A N 1
ATOM 737 C CA . ALA A 1 92 ? -10.266 8.648 9.43 1 91.62 92 ALA A CA 1
ATOM 738 C C . ALA A 1 92 ? -10.484 8.711 10.938 1 91.62 92 ALA A C 1
ATOM 740 O O . ALA A 1 92 ? -10.07 7.805 11.672 1 91.62 92 ALA A O 1
ATOM 741 N N . ARG A 1 93 ? -11.172 9.578 11.539 1 89.88 93 ARG A N 1
ATOM 742 C CA . ARG A 1 93 ? -11.25 9.852 12.969 1 89.88 93 ARG A CA 1
ATOM 743 C C . ARG A 1 93 ? -12.117 8.82 13.68 1 89.88 93 ARG A C 1
ATOM 745 O O . ARG A 1 93 ? -12.016 8.641 14.898 1 89.88 93 ARG A O 1
ATOM 752 N N . PHE A 1 94 ? -12.844 8.109 12.914 1 87.56 94 PHE A N 1
ATOM 753 C CA . PHE A 1 94 ? -13.875 7.32 13.586 1 87.56 94 PHE A CA 1
ATOM 754 C C . PHE A 1 94 ? -13.68 5.832 13.312 1 87.56 94 PHE A C 1
ATOM 756 O O . PHE A 1 94 ? -14.656 5.102 13.109 1 87.56 94 PHE A O 1
ATOM 763 N N . GLY A 1 95 ? -12.547 5.418 13.336 1 82.69 95 GLY A N 1
ATOM 764 C CA . GLY A 1 95 ? -12.211 4.035 13.031 1 82.69 95 GLY A CA 1
ATOM 765 C C . GLY A 1 95 ? -12.758 3.051 14.047 1 82.69 95 GLY A C 1
ATOM 766 O O . GLY A 1 95 ? -13.031 1.894 13.711 1 82.69 95 GLY A O 1
ATOM 767 N N . ALA A 1 96 ? -12.945 3.494 15.289 1 84.31 96 ALA A N 1
ATOM 768 C CA . ALA A 1 96 ? -13.406 2.6 16.344 1 84.31 96 ALA A CA 1
ATOM 769 C C . ALA A 1 96 ? -14.906 2.762 16.594 1 84.31 96 ALA A C 1
ATOM 771 O O . ALA A 1 96 ? -15.438 2.246 17.578 1 84.31 96 ALA A O 1
ATOM 772 N N . PHE A 1 97 ? -15.586 3.4 15.758 1 88.19 97 PHE A N 1
ATOM 773 C CA . PHE A 1 97 ? -17 3.723 15.945 1 88.19 97 PHE A CA 1
ATOM 774 C C . PHE A 1 97 ? -17.812 2.461 16.203 1 88.19 97 PHE A C 1
ATOM 776 O O . PHE A 1 97 ? -18.562 2.387 17.188 1 88.19 97 PHE A O 1
ATOM 783 N N . PHE A 1 98 ? -17.641 1.436 15.438 1 84.38 98 PHE A N 1
ATOM 784 C CA . PHE A 1 98 ? -18.484 0.255 15.492 1 84.38 98 PHE A CA 1
ATOM 785 C C . PHE A 1 98 ? -18.234 -0.541 16.766 1 84.38 98 PHE A C 1
ATOM 787 O O . PHE A 1 98 ? -19.141 -1.189 17.297 1 84.38 98 PHE A O 1
ATOM 794 N N . THR A 1 99 ? -17.062 -0.435 17.25 1 82.62 99 THR A N 1
ATOM 795 C CA . THR A 1 99 ? -16.734 -1.137 18.484 1 82.62 99 THR A CA 1
ATOM 796 C C . THR A 1 99 ? -17.203 -0.344 19.703 1 82.62 99 THR A C 1
ATOM 798 O O . THR A 1 99 ? -17.703 -0.92 20.656 1 82.62 99 THR A O 1
ATOM 801 N N . ARG A 1 100 ? -17.156 0.946 19.641 1 86.44 100 ARG A N 1
ATOM 802 C CA . ARG A 1 100 ? -17.359 1.77 20.828 1 86.44 100 ARG A CA 1
ATOM 803 C C . ARG A 1 100 ? -18.812 2.219 20.938 1 86.44 100 ARG A C 1
ATOM 805 O O . ARG A 1 100 ? -19.312 2.471 22.031 1 86.44 100 ARG A O 1
ATOM 812 N N . ILE A 1 101 ? -19.484 2.303 19.859 1 88.69 101 ILE A N 1
ATOM 813 C CA . ILE A 1 101 ? -20.844 2.822 19.859 1 88.69 101 ILE A CA 1
ATOM 814 C C . ILE A 1 101 ? -21.766 1.867 20.641 1 88.69 101 ILE A C 1
ATOM 816 O O . ILE A 1 101 ? -22.812 2.273 21.141 1 88.69 101 ILE A O 1
ATOM 820 N N . LYS A 1 102 ? -21.344 0.668 20.703 1 86.62 102 LYS A N 1
ATOM 821 C CA . LYS A 1 102 ? -22.125 -0.35 21.406 1 86.62 102 LYS A CA 1
ATOM 822 C C . LYS A 1 102 ? -22.188 -0.073 22.906 1 86.62 102 LYS A C 1
ATOM 824 O O . LYS A 1 102 ? -23.109 -0.515 23.578 1 86.62 102 LYS A O 1
ATOM 829 N N . ASP A 1 103 ? -21.188 0.589 23.359 1 86.88 103 ASP A N 1
ATOM 830 C CA . ASP A 1 103 ? -21.078 0.876 24.797 1 86.88 103 ASP A CA 1
ATOM 831 C C . ASP A 1 103 ? -21.891 2.113 25.172 1 86.88 103 ASP A C 1
ATOM 833 O O . ASP A 1 103 ? -22.062 2.418 26.344 1 86.88 103 ASP A O 1
ATOM 837 N N . VAL A 1 104 ? -22.391 2.805 24.203 1 89.56 104 VAL A N 1
ATOM 838 C CA . VAL A 1 104 ? -23.188 3.996 24.469 1 89.56 104 VAL A CA 1
ATOM 839 C C . VAL A 1 104 ? -24.656 3.602 24.688 1 89.56 104 VAL A C 1
ATOM 841 O O . VAL A 1 104 ? -25.234 2.881 23.875 1 89.56 104 VAL A O 1
ATOM 844 N N . SER A 1 105 ? -25.234 4.082 25.781 1 89.25 105 SER A N 1
ATOM 845 C CA . SER A 1 105 ? -26.609 3.73 26.125 1 89.25 105 SER A CA 1
ATOM 846 C C . SER A 1 105 ? -27.594 4.379 25.156 1 89.25 105 SER A C 1
ATOM 848 O O . SER A 1 105 ? -27.469 5.562 24.828 1 89.25 105 SER A O 1
ATOM 850 N N . PRO A 1 106 ? -28.547 3.568 24.703 1 91.12 106 PRO A N 1
ATOM 851 C CA . PRO A 1 106 ? -29.578 4.16 23.859 1 91.12 106 PRO A CA 1
ATOM 852 C C . PRO A 1 106 ? -30.438 5.184 24.609 1 91.12 106 PRO A C 1
ATOM 854 O O . PRO A 1 106 ? -30.453 5.191 25.844 1 91.12 106 PRO A O 1
ATOM 857 N N . ASP A 1 107 ? -30.984 6.082 23.75 1 89.44 107 ASP A N 1
ATOM 858 C CA . ASP A 1 107 ? -31.891 7.074 24.312 1 89.44 107 ASP A CA 1
ATOM 859 C C . ASP A 1 107 ? -33.094 6.406 25.016 1 89.44 107 ASP A C 1
ATOM 861 O O . ASP A 1 107 ? -33.875 5.723 24.359 1 89.44 107 ASP A O 1
ATOM 865 N N . PRO A 1 108 ? -33.281 6.578 26.25 1 86.5 108 PRO A N 1
ATOM 866 C CA . PRO A 1 108 ? -34.344 5.918 26.984 1 86.5 108 PRO A CA 1
ATOM 867 C C . PRO A 1 108 ? -35.75 6.363 26.547 1 86.5 108 PRO A C 1
ATOM 869 O O . PRO A 1 108 ? -36.719 5.664 26.797 1 86.5 108 PRO A O 1
ATOM 872 N N . SER A 1 109 ? -35.812 7.523 25.922 1 87.94 109 SER A N 1
ATOM 873 C CA . SER A 1 109 ? -37.125 8.062 25.5 1 87.94 109 SER A CA 1
ATOM 874 C C . SER A 1 109 ? -37.625 7.359 24.25 1 87.94 109 SER A C 1
ATOM 876 O O . SER A 1 109 ? -38.812 7.461 23.938 1 87.94 109 SER A O 1
ATOM 878 N N . LEU A 1 110 ? -36.875 6.645 23.609 1 89.94 110 LEU A N 1
ATOM 879 C CA . LEU A 1 110 ? -37.25 5.949 22.391 1 89.94 110 LEU A CA 1
ATOM 880 C C . LEU A 1 110 ? -37.438 4.457 22.641 1 89.94 110 LEU A C 1
ATOM 882 O O . LEU A 1 110 ? -36.594 3.838 23.297 1 89.94 110 LEU A O 1
ATOM 886 N N . PRO A 1 111 ? -38.5 3.869 22.312 1 88.25 111 PRO A N 1
ATOM 887 C CA . PRO A 1 111 ? -38.688 2.422 22.469 1 88.25 111 PRO A CA 1
ATOM 888 C C . PRO A 1 111 ? -37.625 1.621 21.688 1 88.25 111 PRO A C 1
ATOM 890 O O . PRO A 1 111 ? -37.375 1.894 20.516 1 88.25 111 PRO A O 1
ATOM 893 N N . TYR A 1 112 ? -36.938 0.782 22.375 1 88.44 112 TYR A N 1
ATOM 894 C CA . TYR A 1 112 ? -35.938 -0.089 21.766 1 88.44 112 TYR A CA 1
ATOM 895 C C . TYR A 1 112 ? -36.094 -1.522 22.266 1 88.44 112 TYR A C 1
ATOM 897 O O . TYR A 1 112 ? -35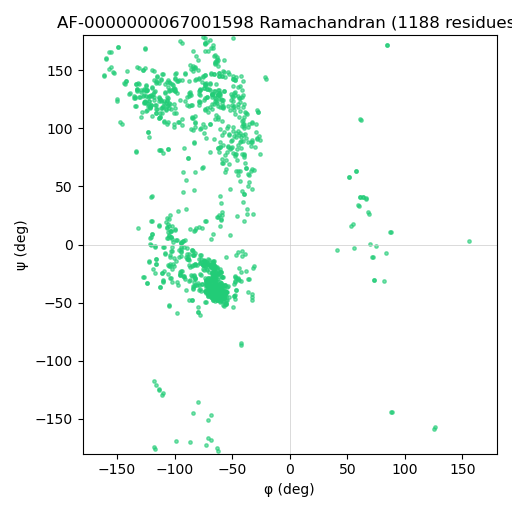.344 -1.973 23.141 1 88.44 112 TYR A O 1
ATOM 905 N N . PRO A 1 113 ? -37.094 -2.225 21.625 1 89.88 113 PRO A N 1
ATOM 906 C CA . PRO A 1 113 ? -37.312 -3.607 22.062 1 89.88 113 PRO A CA 1
ATOM 907 C C . PRO A 1 113 ? -36.031 -4.449 22.016 1 89.88 113 PRO A C 1
ATOM 909 O O . PRO A 1 113 ? -35.188 -4.254 21.141 1 89.88 113 PRO A O 1
ATOM 912 N N . ALA A 1 114 ? -35.969 -5.398 22.938 1 87 114 ALA A N 1
ATOM 913 C CA . ALA A 1 114 ? -34.75 -6.219 23.109 1 87 114 ALA A CA 1
ATOM 914 C C . ALA A 1 114 ? -34.469 -7 21.828 1 87 114 ALA A C 1
ATOM 916 O O . ALA A 1 114 ? -33.281 -7.152 21.469 1 87 114 ALA A O 1
ATOM 917 N N . ALA A 1 115 ? -35.469 -7.469 21.188 1 88.81 115 ALA A N 1
ATOM 918 C CA . ALA A 1 115 ? -35.281 -8.242 19.969 1 88.81 115 ALA A CA 1
ATOM 919 C C . ALA A 1 115 ? -34.656 -7.383 18.859 1 88.81 115 ALA A C 1
ATOM 921 O O . ALA A 1 115 ? -33.75 -7.832 18.141 1 88.81 115 ALA A O 1
ATOM 922 N N . GLU A 1 116 ? -35.219 -6.168 18.797 1 89.06 116 GLU A N 1
ATOM 923 C CA . GLU A 1 116 ? -34.688 -5.238 17.797 1 89.06 116 GLU A CA 1
ATOM 924 C C . GLU A 1 116 ? -33.25 -4.832 18.125 1 89.06 116 GLU A C 1
ATOM 926 O O . GLU A 1 116 ? -32.438 -4.754 17.219 1 89.06 116 GLU A O 1
ATOM 931 N N . ARG A 1 117 ? -33.031 -4.664 19.344 1 88.06 117 ARG A N 1
ATOM 932 C CA . ARG A 1 117 ? -31.688 -4.273 19.781 1 88.06 117 ARG A CA 1
ATOM 933 C C . ARG A 1 117 ? -30.672 -5.371 19.5 1 88.06 117 ARG A C 1
ATOM 935 O O . ARG A 1 117 ? -29.578 -5.094 19 1 88.06 117 ARG A O 1
ATOM 942 N N . SER A 1 118 ? -31.031 -6.555 19.766 1 88.31 118 SER A N 1
ATOM 943 C CA . SER A 1 118 ? -30.141 -7.684 19.516 1 88.31 118 SER A CA 1
ATOM 944 C C . SER A 1 118 ? -29.828 -7.824 18.031 1 88.31 118 SER A C 1
ATOM 946 O O . SER A 1 118 ? -28.688 -8.125 17.656 1 88.31 118 SER A O 1
ATOM 948 N N . LYS A 1 119 ? -30.812 -7.613 17.266 1 85 119 LYS A N 1
ATOM 949 C CA . LYS A 1 119 ? -30.641 -7.691 15.82 1 85 119 LYS A CA 1
ATOM 950 C C . LYS A 1 119 ? -29.688 -6.605 15.32 1 85 119 LYS A C 1
ATOM 952 O O . LYS A 1 119 ? -28.797 -6.871 14.508 1 85 119 LYS A O 1
ATOM 957 N N . GLU A 1 120 ? -29.891 -5.473 15.812 1 84.31 120 GLU A N 1
ATOM 958 C CA . GLU A 1 120 ? -29.078 -4.344 15.375 1 84.31 120 GLU A CA 1
ATOM 959 C C . GLU A 1 120 ? -27.625 -4.488 15.852 1 84.31 120 GLU A C 1
ATOM 961 O O . GLU A 1 120 ? -26.688 -4.148 15.117 1 84.31 120 GLU A O 1
ATOM 966 N N . LEU A 1 121 ? -27.438 -5.004 17 1 85.06 121 LEU A N 1
ATOM 967 C CA . LEU A 1 121 ? -26.094 -5.219 17.516 1 85.06 121 LEU A CA 1
ATOM 968 C C . LEU A 1 121 ? -25.375 -6.293 16.719 1 85.06 121 LEU A C 1
ATOM 970 O O . LEU A 1 121 ? -24.172 -6.156 16.438 1 85.06 121 LEU A O 1
ATOM 974 N N . SER A 1 122 ? -26.109 -7.293 16.375 1 81.69 122 SER A N 1
ATOM 975 C CA . SER A 1 122 ? -25.531 -8.336 15.531 1 81.69 122 SER A CA 1
ATOM 976 C C . SER A 1 122 ? -25.156 -7.789 14.156 1 81.69 122 SER A C 1
ATOM 978 O O . SER A 1 122 ? -24.125 -8.164 13.594 1 81.69 122 SER A O 1
ATOM 980 N N . PHE A 1 123 ? -25.953 -6.934 13.766 1 77 123 PHE A N 1
ATOM 981 C CA . PHE A 1 123 ? -25.703 -6.273 12.492 1 77 123 PHE A CA 1
ATOM 982 C C . PHE A 1 123 ? -24.422 -5.434 12.562 1 77 123 PHE A C 1
ATOM 984 O O . PHE A 1 123 ? -23.625 -5.438 11.633 1 77 123 PHE A O 1
ATOM 991 N N . LEU A 1 124 ? -24.266 -4.812 13.617 1 79.75 124 LEU A N 1
ATOM 992 C CA . LEU A 1 124 ? -23.078 -3.98 13.812 1 79.75 124 LEU A CA 1
ATOM 993 C C . LEU A 1 124 ? -21.812 -4.836 13.859 1 79.75 124 LEU A C 1
ATOM 995 O O . LEU A 1 124 ? -20.766 -4.438 13.336 1 79.75 124 LEU A O 1
ATOM 999 N N . ASP A 1 125 ? -21.922 -5.941 14.375 1 77.38 125 ASP A N 1
ATOM 1000 C CA . ASP A 1 125 ? -20.766 -6.844 14.469 1 77.38 125 ASP A CA 1
ATOM 1001 C C . ASP A 1 125 ? -20.359 -7.34 13.086 1 77.38 125 ASP A C 1
ATOM 1003 O O . ASP A 1 125 ? -19.156 -7.391 12.773 1 77.38 125 ASP A O 1
ATOM 1007 N N . THR A 1 126 ? -21.281 -7.617 12.328 1 73.12 126 THR A N 1
ATOM 1008 C CA . THR A 1 126 ? -21 -8.102 10.977 1 73.12 126 THR A CA 1
ATOM 1009 C C . THR A 1 126 ? -20.422 -6.98 10.117 1 73.12 126 THR A C 1
ATOM 1011 O O . THR A 1 126 ? -19.531 -7.215 9.297 1 73.12 126 THR A O 1
ATOM 1014 N N . THR A 1 127 ? -20.953 -5.82 10.398 1 71.94 127 THR A N 1
ATOM 1015 C CA . THR A 1 127 ? -20.484 -4.652 9.656 1 71.94 127 THR A CA 1
ATOM 1016 C C . THR A 1 127 ? -19.047 -4.316 10.023 1 71.94 127 THR A C 1
ATOM 1018 O O . THR A 1 127 ? -18.281 -3.854 9.18 1 71.94 127 THR A O 1
ATOM 1021 N N . SER A 1 128 ? -18.719 -4.66 11.219 1 73.62 128 SER A N 1
ATOM 1022 C CA . SER A 1 128 ? -17.391 -4.336 11.719 1 73.62 128 SER A CA 1
ATOM 1023 C C . SER A 1 128 ? -16.328 -5.242 11.102 1 73.62 128 SER A C 1
ATOM 1025 O O . SER A 1 128 ? -15.141 -4.934 11.148 1 73.62 128 SER A O 1
ATOM 1027 N N . ILE A 1 129 ? -16.703 -6.312 10.484 1 70.81 129 ILE A N 1
ATOM 1028 C CA . ILE A 1 129 ? -15.719 -7.25 9.938 1 70.81 129 ILE A CA 1
ATOM 1029 C C . ILE A 1 129 ? -15.719 -7.148 8.414 1 70.81 129 ILE A C 1
ATOM 1031 O O . ILE A 1 129 ? -14.727 -7.508 7.766 1 70.81 129 ILE A O 1
ATOM 1035 N N . GLY A 1 130 ? -16.641 -6.406 7.891 1 73.31 130 GLY A N 1
ATOM 1036 C CA . GLY A 1 130 ? -16.812 -6.426 6.445 1 73.31 130 GLY A CA 1
ATOM 1037 C C . GLY A 1 130 ? -16.406 -5.125 5.777 1 73.31 130 GLY A C 1
ATOM 1038 O O . GLY A 1 130 ? -15.305 -4.621 6.016 1 73.31 130 GLY A O 1
ATOM 1039 N N . HIS A 1 131 ? -17.188 -4.629 5.012 1 76.75 131 HIS A N 1
ATOM 1040 C CA . HIS A 1 131 ? -16.953 -3.521 4.094 1 76.75 131 HIS A CA 1
ATOM 1041 C C . HIS A 1 131 ? -16.781 -2.205 4.848 1 76.75 131 HIS A C 1
ATOM 1043 O O . HIS A 1 131 ? -16.266 -1.23 4.297 1 76.75 131 HIS A O 1
ATOM 1049 N N . PHE A 1 132 ? -17.156 -2.229 6.16 1 80.31 132 PHE A N 1
ATOM 1050 C CA . PHE A 1 132 ? -17.156 -0.971 6.895 1 80.31 132 PHE A CA 1
ATOM 1051 C C . PHE A 1 132 ? -15.922 -0.871 7.789 1 80.31 132 PHE A C 1
ATOM 1053 O O . PHE A 1 132 ? -15.688 0.166 8.414 1 80.31 132 PHE A O 1
ATOM 1060 N N . LYS A 1 133 ? -15.234 -1.876 7.82 1 84 133 LYS A N 1
ATOM 1061 C CA . LYS A 1 133 ? -14.016 -1.852 8.633 1 84 133 LYS A CA 1
ATOM 1062 C C . LYS A 1 133 ? -12.922 -1.029 7.957 1 84 133 LYS A C 1
ATOM 1064 O O . LYS A 1 133 ? -12.68 -1.171 6.754 1 84 133 LYS A O 1
ATOM 1069 N N . PRO A 1 134 ? -12.297 -0.204 8.742 1 86.38 134 PRO A N 1
ATOM 1070 C CA . PRO A 1 134 ? -11.156 0.511 8.164 1 86.38 134 PRO A CA 1
ATOM 1071 C C . PRO A 1 134 ? -10.07 -0.431 7.637 1 86.38 134 PRO A C 1
ATOM 1073 O O . PRO A 1 134 ? -9.875 -1.515 8.188 1 86.38 134 PRO A O 1
ATOM 1076 N N . TYR A 1 135 ? -9.43 -0.061 6.586 1 87.88 135 TYR A N 1
ATOM 1077 C CA . TYR A 1 135 ? -8.383 -0.885 5.988 1 87.88 135 TYR A CA 1
ATOM 1078 C C . TYR A 1 135 ? -7.285 -1.191 7 1 87.88 135 TYR A C 1
ATOM 1080 O O . TYR A 1 135 ? -6.781 -0.289 7.676 1 87.88 135 TYR A O 1
ATOM 1088 N N . GLU A 1 136 ? -6.926 -2.381 7.082 1 82.25 136 GLU A N 1
ATOM 1089 C CA . GLU A 1 136 ? -5.855 -2.785 7.988 1 82.25 136 GLU A CA 1
ATOM 1090 C C . GLU A 1 136 ? -4.5 -2.766 7.289 1 82.25 136 GLU A C 1
ATOM 1092 O O . GLU A 1 136 ? -3.465 -2.604 7.938 1 82.25 136 GLU A O 1
ATOM 1097 N N . ASP A 1 137 ? -4.547 -2.941 6.047 1 86.88 137 ASP A N 1
ATOM 1098 C CA . ASP A 1 137 ? -3.342 -2.932 5.227 1 86.88 137 ASP A CA 1
ATOM 1099 C C . ASP A 1 137 ? -3.248 -1.646 4.406 1 86.88 137 ASP A C 1
ATOM 1101 O O . ASP A 1 137 ? -4.129 -1.356 3.592 1 86.88 137 ASP A O 1
ATOM 1105 N N . MET A 1 138 ? -2.156 -0.923 4.574 1 90.62 138 MET A N 1
ATOM 1106 C CA . MET A 1 138 ? -1.996 0.359 3.895 1 90.62 138 MET A CA 1
ATOM 1107 C C . MET A 1 138 ? -1.945 0.168 2.383 1 90.62 138 MET A C 1
ATOM 1109 O O . MET A 1 138 ? -2.393 1.033 1.628 1 90.62 138 MET A O 1
ATOM 1113 N N . SER A 1 139 ? -1.388 -0.947 1.901 1 92.5 139 SER A N 1
ATOM 1114 C CA . SER A 1 139 ? -1.295 -1.18 0.463 1 92.5 139 SER A CA 1
ATOM 1115 C C . SER A 1 139 ? -2.678 -1.287 -0.17 1 92.5 139 SER A C 1
ATOM 1117 O O . SER A 1 139 ? -2.893 -0.813 -1.287 1 92.5 139 SER A O 1
ATOM 1119 N N . ILE A 1 140 ? -3.6 -1.882 0.57 1 92.62 140 ILE A N 1
ATOM 1120 C CA . ILE A 1 140 ? -4.969 -2 0.084 1 92.62 140 ILE A CA 1
ATOM 1121 C C . ILE A 1 140 ? -5.641 -0.629 0.093 1 92.62 140 ILE A C 1
ATOM 1123 O O . ILE A 1 140 ? -6.328 -0.261 -0.863 1 92.62 140 ILE A O 1
ATOM 1127 N N . GLU A 1 141 ? -5.414 0.047 1.175 1 94.06 141 GLU A N 1
ATOM 1128 C CA . GLU A 1 141 ? -5.941 1.405 1.27 1 94.06 141 GLU A CA 1
ATOM 1129 C C . GLU A 1 141 ? -5.473 2.262 0.096 1 94.06 141 GLU A C 1
ATOM 1131 O O . GLU A 1 141 ? -6.285 2.906 -0.569 1 94.06 141 GLU A O 1
ATOM 1136 N N . VAL A 1 142 ? -4.195 2.246 -0.133 1 96.31 142 VAL A N 1
ATOM 1137 C CA . VAL A 1 142 ? -3.592 3.041 -1.198 1 96.31 142 VAL A CA 1
ATOM 1138 C C . VAL A 1 142 ? -4.18 2.629 -2.547 1 96.31 142 VAL A C 1
ATOM 1140 O O . VAL A 1 142 ? -4.52 3.48 -3.369 1 96.31 142 VAL A O 1
ATOM 1143 N N . ALA A 1 143 ? -4.332 1.349 -2.76 1 96.62 143 ALA A N 1
ATOM 1144 C CA . ALA A 1 143 ? -4.863 0.84 -4.02 1 96.62 143 ALA A CA 1
ATOM 1145 C C . ALA A 1 143 ? -6.297 1.316 -4.242 1 96.62 143 ALA A C 1
ATOM 1147 O O . ALA A 1 143 ? -6.637 1.809 -5.32 1 96.62 143 ALA A O 1
ATOM 1148 N N . CYS A 1 144 ? -7.121 1.197 -3.264 1 95.88 144 CYS A N 1
ATOM 1149 C CA . CYS A 1 144 ? -8.531 1.574 -3.361 1 95.88 144 CYS A CA 1
ATOM 1150 C C . CYS A 1 144 ? -8.68 3.084 -3.496 1 95.88 144 CYS A C 1
ATOM 1152 O O . CYS A 1 144 ? -9.445 3.562 -4.336 1 95.88 144 CYS A O 1
ATOM 1154 N N . LEU A 1 145 ? -7.941 3.775 -2.668 1 96.81 145 LEU A N 1
ATOM 1155 C CA . LEU A 1 145 ? -8.008 5.234 -2.693 1 96.81 145 LEU A CA 1
ATOM 1156 C C . LEU A 1 145 ? -7.516 5.777 -4.031 1 96.81 145 LEU A C 1
ATOM 1158 O O . LEU A 1 145 ? -8.117 6.695 -4.59 1 96.81 145 LEU A O 1
ATOM 1162 N N . ALA A 1 146 ? -6.43 5.23 -4.555 1 97 146 ALA A N 1
ATOM 1163 C CA . ALA A 1 146 ? -5.906 5.668 -5.848 1 97 146 ALA A CA 1
ATOM 1164 C C . ALA A 1 146 ? -6.941 5.48 -6.949 1 97 146 ALA A C 1
ATOM 1166 O O . ALA A 1 146 ? -7.102 6.348 -7.816 1 97 146 ALA A O 1
ATOM 1167 N N . LYS A 1 147 ? -7.625 4.418 -6.914 1 94.25 147 LYS A N 1
ATOM 1168 C CA . LYS A 1 147 ? -8.688 4.148 -7.879 1 94.25 147 LYS A CA 1
ATOM 1169 C C . LYS A 1 147 ? -9.773 5.215 -7.816 1 94.25 147 LYS A C 1
ATOM 1171 O O . LYS A 1 147 ? -10.227 5.715 -8.852 1 94.25 147 LYS A O 1
ATOM 1176 N N . ALA A 1 148 ? -10.148 5.586 -6.645 1 95.62 148 ALA A N 1
ATOM 1177 C CA . ALA A 1 148 ? -11.188 6.594 -6.445 1 95.62 148 ALA A CA 1
ATOM 1178 C C . ALA A 1 148 ? -10.703 7.973 -6.875 1 95.62 148 ALA A C 1
ATOM 1180 O O . ALA A 1 148 ? -11.43 8.727 -7.523 1 95.62 148 ALA A O 1
ATOM 1181 N N . LEU A 1 149 ? -9.469 8.281 -6.531 1 96.25 149 LEU A N 1
ATOM 1182 C CA . LEU A 1 149 ? -8.922 9.602 -6.812 1 96.25 149 LEU A CA 1
ATOM 1183 C C . LEU A 1 149 ? -8.766 9.82 -8.312 1 96.25 149 LEU A C 1
ATOM 1185 O O . LEU A 1 149 ? -8.938 10.938 -8.805 1 96.25 149 LEU A O 1
ATOM 1189 N N . ARG A 1 150 ? -8.555 8.805 -9.055 1 94.19 150 ARG A N 1
ATOM 1190 C CA . ARG A 1 150 ? -8.398 8.891 -10.5 1 94.19 150 ARG A CA 1
ATOM 1191 C C . ARG A 1 150 ? -9.703 9.312 -11.164 1 94.19 150 ARG A C 1
ATOM 1193 O O . ARG A 1 150 ? -9.688 9.891 -12.258 1 94.19 150 ARG A O 1
ATOM 1200 N N . LEU A 1 151 ? -10.742 9.055 -10.555 1 93.88 151 LEU A N 1
ATOM 1201 C CA . LEU A 1 151 ? -12.055 9.367 -11.109 1 93.88 151 LEU A CA 1
ATOM 1202 C C . LEU A 1 151 ? -12.367 10.852 -10.961 1 93.88 151 LEU A C 1
ATOM 1204 O O . LEU A 1 151 ? -13.344 11.344 -11.531 1 93.88 151 LEU A O 1
ATOM 1208 N N . MET A 1 152 ? -11.508 11.586 -10.188 1 95 152 MET A N 1
ATOM 1209 C CA . MET A 1 152 ? -11.727 13 -9.93 1 95 152 MET A CA 1
ATOM 1210 C C . MET A 1 152 ? -10.648 13.852 -10.586 1 95 152 MET A C 1
ATOM 1212 O O . MET A 1 152 ? -9.766 14.375 -9.906 1 95 152 MET A O 1
ATOM 1216 N N . PRO A 1 153 ? -10.773 14.109 -11.828 1 93.06 153 PRO A N 1
ATOM 1217 C CA . PRO A 1 153 ? -9.688 14.75 -12.578 1 93.06 153 PRO A CA 1
ATOM 1218 C C . PRO A 1 153 ? -9.461 16.203 -12.164 1 93.06 153 PRO A C 1
ATOM 1220 O O . PRO A 1 153 ? -8.367 16.734 -12.383 1 93.06 153 PRO A O 1
ATOM 1223 N N . ASN A 1 154 ? -10.422 16.844 -11.516 1 94.62 154 ASN A N 1
ATOM 1224 C CA . ASN A 1 154 ? -10.281 18.25 -11.188 1 94.62 154 ASN A CA 1
ATOM 1225 C C . ASN A 1 154 ? -10.008 18.469 -9.703 1 94.62 154 ASN A C 1
ATOM 1227 O O . ASN A 1 154 ? -10.133 19.578 -9.195 1 94.62 154 ASN A O 1
ATOM 1231 N N . LEU A 1 155 ? -9.656 17.422 -9.07 1 95.75 155 LEU A N 1
ATOM 1232 C CA . LEU A 1 155 ? -9.367 17.516 -7.648 1 95.75 155 LEU A CA 1
ATOM 1233 C C . LEU A 1 155 ? -8.188 18.438 -7.395 1 95.75 155 LEU A C 1
ATOM 1235 O O . LEU A 1 155 ? -7.117 18.266 -7.984 1 95.75 155 LEU A O 1
ATOM 1239 N N . LYS A 1 156 ? -8.336 19.453 -6.453 1 96.12 156 LYS A N 1
ATOM 1240 C CA . LYS A 1 156 ? -7.297 20.438 -6.203 1 96.12 156 LYS A CA 1
ATOM 1241 C C . LYS A 1 156 ? -6.957 20.516 -4.715 1 96.12 156 LYS A C 1
ATOM 1243 O O . LYS A 1 156 ? -5.852 20.922 -4.348 1 96.12 156 LYS A O 1
ATOM 1248 N N . GLU A 1 157 ? -7.941 20.188 -3.928 1 97.56 157 GLU A N 1
ATOM 1249 C CA . GLU A 1 157 ? -7.766 20.328 -2.486 1 97.56 157 GLU A CA 1
ATOM 1250 C C . GLU A 1 157 ? -8.047 19.016 -1.764 1 97.56 157 GLU A C 1
ATOM 1252 O O . GLU A 1 157 ? -8.992 18.297 -2.115 1 97.56 157 GLU A O 1
ATOM 1257 N N . ALA A 1 158 ? -7.234 18.703 -0.833 1 97.38 158 ALA A N 1
ATOM 1258 C CA . ALA A 1 158 ? -7.445 17.531 0.008 1 97.38 158 ALA A CA 1
ATOM 1259 C C . ALA A 1 158 ? -7.262 17.875 1.484 1 97.38 158 ALA A C 1
ATOM 1261 O O . ALA A 1 158 ? -6.355 18.625 1.846 1 97.38 158 ALA A O 1
ATOM 1262 N N . CYS A 1 159 ? -8.141 17.438 2.279 1 97.62 159 CYS A N 1
ATOM 1263 C CA . CYS A 1 159 ? -8.062 17.547 3.732 1 97.62 159 CYS A CA 1
ATOM 1264 C C . CYS A 1 159 ? -8.109 16.172 4.383 1 97.62 159 CYS A C 1
ATOM 1266 O O . CYS A 1 159 ? -9.062 15.414 4.188 1 97.62 159 CYS A O 1
ATOM 1268 N N . ILE A 1 160 ? -7.066 15.844 5.074 1 96.5 160 ILE A N 1
ATOM 1269 C CA . ILE A 1 160 ? -6.996 14.562 5.773 1 96.5 160 ILE A CA 1
ATOM 1270 C C . ILE A 1 160 ? -7.121 14.789 7.277 1 96.5 160 ILE A C 1
ATOM 1272 O O . ILE A 1 160 ? -6.414 15.625 7.844 1 96.5 160 ILE A O 1
ATOM 1276 N N . ARG A 1 161 ? -7.977 14.047 7.895 1 93.25 161 ARG A N 1
ATOM 1277 C CA . ARG A 1 161 ? -8.156 14.102 9.344 1 93.25 161 ARG A CA 1
ATOM 1278 C C . ARG A 1 161 ? -7.934 12.734 9.977 1 93.25 161 ARG A C 1
ATOM 1280 O O . ARG A 1 161 ? -8.664 11.781 9.688 1 93.25 161 ARG A O 1
ATOM 1287 N N . GLU A 1 162 ? -6.965 12.664 10.852 1 91.19 162 GLU A N 1
ATOM 1288 C CA . GLU A 1 162 ? -6.629 11.359 11.406 1 91.19 162 GLU A CA 1
ATOM 1289 C C . GLU A 1 162 ? -7.148 11.219 12.836 1 91.19 162 GLU A C 1
ATOM 1291 O O . GLU A 1 162 ? -7.82 10.242 13.172 1 91.19 162 GLU A O 1
ATOM 1296 N N . TYR A 1 163 ? -6.758 12.234 13.672 1 85.38 163 TYR A N 1
ATOM 1297 C CA . TYR A 1 163 ? -7.148 12.227 15.07 1 85.38 163 TYR A CA 1
ATOM 1298 C C . TYR A 1 163 ? -7.73 13.57 15.492 1 85.38 163 TYR A C 1
ATOM 1300 O O . TYR A 1 163 ? -7.473 14.594 14.844 1 85.38 163 TYR A O 1
ATOM 1308 N N . GLU A 1 164 ? -8.562 13.375 16.453 1 74.62 164 GLU A N 1
ATOM 1309 C CA . GLU A 1 164 ? -9.062 14.602 17.062 1 74.62 164 GLU A CA 1
ATOM 1310 C C . GLU A 1 164 ? -8.438 14.828 18.438 1 74.62 164 GLU A C 1
ATOM 1312 O O . GLU A 1 164 ? -8.539 13.969 19.328 1 74.62 164 GLU A O 1
ATOM 1317 N N . ASP A 1 165 ? -7.488 15.75 18.516 1 64.75 165 ASP A N 1
ATOM 1318 C CA . ASP A 1 165 ? -6.867 16 19.812 1 64.75 165 ASP A CA 1
ATOM 1319 C C . ASP A 1 165 ? -7.875 16.578 20.797 1 64.75 165 ASP A C 1
ATOM 1321 O O . ASP A 1 165 ? -8.742 17.375 20.406 1 64.75 165 ASP A O 1
ATOM 1325 N N . GLU A 1 166 ? -7.871 15.859 21.969 1 59.03 166 GLU A N 1
ATOM 1326 C CA . GLU A 1 166 ? -8.656 16.438 23.062 1 59.03 166 GLU A CA 1
ATOM 1327 C C . GLU A 1 166 ? -8.117 17.812 23.469 1 59.03 166 GLU A C 1
ATOM 1329 O O . GLU A 1 166 ? -6.91 18.062 23.359 1 59.03 166 GLU A O 1
ATOM 1334 N N . PRO A 1 167 ? -9.039 18.797 23.516 1 51.91 167 PRO A N 1
ATOM 1335 C CA . PRO A 1 167 ? -8.508 20.078 24 1 51.91 167 PRO A CA 1
ATOM 1336 C C . PRO A 1 167 ? -7.586 19.922 25.203 1 51.91 167 PRO A C 1
ATOM 1338 O O . PRO A 1 167 ? -7.758 19 26 1 51.91 167 PRO A O 1
ATOM 1341 N N . SER A 1 168 ? -6.375 20.406 25.062 1 47.03 168 SER A N 1
ATOM 1342 C CA . SER A 1 168 ? -5.309 20.375 26.062 1 47.03 168 SER A CA 1
ATOM 1343 C C . SER A 1 168 ? -5.867 20.562 27.469 1 47.03 168 SER A C 1
ATOM 1345 O O . SER A 1 168 ? -5.184 20.281 28.453 1 47.03 168 SER A O 1
ATOM 1347 N N . ASN A 1 169 ? -6.812 21.438 27.625 1 43.47 169 ASN A N 1
ATOM 1348 C CA . ASN A 1 169 ? -7.129 21.797 29 1 43.47 169 ASN A CA 1
ATOM 1349 C C . ASN A 1 169 ? -7.883 20.672 29.719 1 43.47 169 ASN A C 1
ATOM 1351 O O . ASN A 1 169 ? -8.406 20.875 30.812 1 43.47 169 ASN A O 1
ATOM 1355 N N . GLY A 1 170 ? -7.801 19.484 29.25 1 44.12 170 GLY A N 1
ATOM 1356 C CA . GLY A 1 170 ? -8.414 18.406 30 1 44.12 170 GLY A CA 1
ATOM 1357 C C . GLY A 1 170 ? -9.93 18.406 29.938 1 44.12 170 GLY A C 1
ATOM 1358 O O . GLY A 1 170 ? -10.578 17.5 30.438 1 44.12 170 GLY A O 1
ATOM 1359 N N . ILE A 1 171 ? -10.445 19.531 29.812 1 42.88 171 ILE A N 1
ATOM 1360 C CA . ILE A 1 171 ? -11.906 19.594 29.828 1 42.88 171 ILE A CA 1
ATOM 1361 C C . ILE A 1 171 ? -12.453 19.141 28.484 1 42.88 171 ILE A C 1
ATOM 1363 O O . ILE A 1 171 ? -12.141 19.75 27.438 1 42.88 171 ILE A O 1
ATOM 1367 N N . PRO A 1 172 ? -12.852 18.016 28.438 1 47.19 172 PRO A N 1
ATOM 1368 C CA . PRO A 1 172 ? -13.477 17.578 27.188 1 47.19 172 PRO A CA 1
ATOM 1369 C C . PRO A 1 172 ? -14.359 18.656 26.562 1 47.19 172 PRO A C 1
ATOM 1371 O O . PRO A 1 172 ? -15.305 19.125 27.188 1 47.19 172 PRO A O 1
ATOM 1374 N N . ALA A 1 173 ? -13.828 19.625 25.969 1 47.91 173 ALA A N 1
ATOM 1375 C CA . ALA A 1 173 ? -14.742 20.547 25.312 1 47.91 173 ALA A CA 1
ATOM 1376 C C . ALA A 1 173 ? -15.883 19.812 24.625 1 47.91 173 ALA A C 1
ATOM 1378 O O . ALA A 1 173 ? -15.656 18.797 23.953 1 47.91 173 ALA A O 1
ATOM 1379 N N . HIS A 1 174 ? -16.984 19.812 25.281 1 53.25 174 HIS A N 1
ATOM 1380 C CA . HIS A 1 174 ? -18.188 19.234 24.703 1 53.25 174 HIS A CA 1
ATOM 1381 C C . HIS A 1 174 ? -18.344 19.641 23.234 1 53.25 174 HIS A C 1
ATOM 1383 O O . HIS A 1 174 ? -18.953 20.688 22.938 1 53.25 174 HIS A O 1
ATOM 1389 N N . LEU A 1 175 ? -17.422 19.234 22.469 1 61.41 175 LEU A N 1
ATOM 1390 C CA . LEU A 1 175 ? -17.625 19.516 21.047 1 61.41 175 LEU A CA 1
ATOM 1391 C C . LEU A 1 175 ? -18.891 18.844 20.531 1 61.41 175 LEU A C 1
ATOM 1393 O O . LEU A 1 175 ? -19.125 17.656 20.812 1 61.41 175 LEU A O 1
ATOM 1397 N N . THR A 1 176 ? -19.734 19.812 20.109 1 69.56 176 THR A N 1
ATOM 1398 C CA . THR A 1 176 ? -20.969 19.297 19.516 1 69.56 176 THR A CA 1
ATOM 1399 C C . THR A 1 176 ? -20.656 18.516 18.234 1 69.56 176 THR A C 1
ATOM 1401 O O . THR A 1 176 ? -19.531 18.562 17.734 1 69.56 176 THR A O 1
ATOM 1404 N N . THR A 1 177 ? -21.531 17.656 17.859 1 76.94 177 THR A N 1
ATOM 1405 C CA . THR A 1 177 ? -21.453 16.922 16.609 1 76.94 177 THR A CA 1
ATOM 1406 C C . THR A 1 177 ? -21.141 17.859 15.445 1 76.94 177 THR A C 1
ATOM 1408 O O . THR A 1 177 ? -20.406 17.484 14.531 1 76.94 177 THR A O 1
ATOM 1411 N N . SER A 1 178 ? -21.609 19.031 15.578 1 72.75 178 SER A N 1
ATOM 1412 C CA . SER A 1 178 ? -21.406 20.016 14.523 1 72.75 178 SER A CA 1
ATOM 1413 C C . SER A 1 178 ? -19.984 20.562 14.555 1 72.75 178 SER A C 1
ATOM 1415 O O . SER A 1 178 ? -19.375 20.781 13.5 1 72.75 178 SER A O 1
ATOM 1417 N N . ASP A 1 179 ? -19.484 20.656 15.797 1 70.38 179 ASP A N 1
ATOM 1418 C CA . ASP A 1 179 ? -18.109 21.156 15.945 1 70.38 179 ASP A CA 1
ATOM 1419 C C . ASP A 1 179 ? -17.109 20.156 15.359 1 70.38 179 ASP A C 1
ATOM 1421 O O . ASP A 1 179 ? -16.156 20.562 14.695 1 70.38 179 ASP A O 1
ATOM 1425 N N . ILE A 1 180 ? -17.469 19.016 15.523 1 77.81 180 ILE A N 1
ATOM 1426 C CA . ILE A 1 180 ? -16.562 17.953 15.102 1 77.81 180 ILE A CA 1
ATOM 1427 C C . ILE A 1 180 ? -16.828 17.594 13.648 1 77.81 180 ILE A C 1
ATOM 1429 O O . ILE A 1 180 ? -16 16.938 13 1 77.81 180 ILE A O 1
ATOM 1433 N N . LYS A 1 181 ? -17.953 18.094 13.109 1 80.5 181 LYS A N 1
ATOM 1434 C CA . LYS A 1 181 ? -18.359 17.797 11.742 1 80.5 181 LYS A CA 1
ATOM 1435 C C . LYS A 1 181 ? -18.359 16.297 11.484 1 80.5 181 LYS A C 1
ATOM 1437 O O . LYS A 1 181 ? -17.703 15.812 10.555 1 80.5 181 LYS A O 1
ATOM 1442 N N . VAL A 1 182 ? -19.125 15.594 12.266 1 85.81 182 VAL A N 1
ATOM 1443 C CA . VAL A 1 182 ? -19.234 14.141 12.133 1 85.81 182 VAL A CA 1
ATOM 1444 C C . VAL A 1 182 ? -19.938 13.797 10.812 1 85.81 182 VAL A C 1
ATOM 1446 O O . VAL A 1 182 ? -20.984 14.367 10.484 1 85.81 182 VAL A O 1
ATOM 1449 N N . PRO A 1 183 ? -19.344 12.938 10.078 1 80.69 183 PRO A N 1
ATOM 1450 C CA . PRO A 1 183 ? -19.984 12.547 8.828 1 80.69 183 PRO A CA 1
ATOM 1451 C C . PRO A 1 183 ? -21.391 11.977 9.039 1 80.69 183 PRO A C 1
ATOM 1453 O O . PRO A 1 183 ? -21.641 11.297 10.039 1 80.69 183 PRO A O 1
ATOM 1456 N N . SER A 1 184 ? -22.219 12.211 8.031 1 76 184 SER A N 1
ATOM 1457 C CA . SER A 1 184 ? -23.625 11.844 8.117 1 76 184 SER A CA 1
ATOM 1458 C C . SER A 1 184 ? -23.797 10.328 8.266 1 76 184 SER A C 1
ATOM 1460 O O . SER A 1 184 ? -24.75 9.867 8.883 1 76 184 SER A O 1
ATOM 1462 N N . PHE A 1 185 ? -22.891 9.633 7.812 1 76.94 185 PHE A N 1
ATOM 1463 C CA . PHE A 1 185 ? -22.938 8.18 7.891 1 76.94 185 PHE A CA 1
ATOM 1464 C C . PHE A 1 185 ? -23 7.715 9.336 1 76.94 185 PHE A C 1
ATOM 1466 O O . PHE A 1 185 ? -23.844 6.883 9.688 1 76.94 185 PHE A O 1
ATOM 1473 N N . TYR A 1 186 ? -22.219 8.211 10.133 1 84.94 186 TYR A N 1
ATOM 1474 C CA . TYR A 1 186 ? -22.172 7.812 11.539 1 84.94 186 TYR A CA 1
ATOM 1475 C C . TYR A 1 186 ? -23.391 8.305 12.289 1 84.94 186 TYR A C 1
ATOM 1477 O O . TYR A 1 186 ? -23.891 7.621 13.188 1 84.94 186 TYR A O 1
ATOM 1485 N N . LEU A 1 187 ? -23.875 9.453 11.859 1 85.25 187 LEU A N 1
ATOM 1486 C CA . LEU A 1 187 ? -25.078 10 12.492 1 85.25 187 LEU A CA 1
ATOM 1487 C C . LEU A 1 187 ? -26.281 9.117 12.203 1 85.25 187 LEU A C 1
ATOM 1489 O O . LEU A 1 187 ? -27.109 8.883 13.086 1 85.25 187 LEU A O 1
ATOM 1493 N N . ARG A 1 188 ? -26.344 8.625 11.016 1 81.31 188 ARG A N 1
ATOM 1494 C CA . ARG A 1 188 ? -27.422 7.73 10.641 1 81.31 188 ARG A CA 1
ATOM 1495 C C . ARG A 1 188 ? -27.375 6.43 11.43 1 81.31 188 ARG A C 1
ATOM 1497 O O . ARG A 1 188 ? -28.406 5.883 11.805 1 81.31 188 ARG A O 1
ATOM 1504 N N . LEU A 1 189 ? -26.219 6.004 11.656 1 84.31 189 LEU A N 1
ATOM 1505 C CA . LEU A 1 189 ? -26.062 4.777 12.438 1 84.31 189 LEU A CA 1
ATOM 1506 C C . LEU A 1 189 ? -26.469 5 13.891 1 84.31 189 LEU A C 1
ATOM 1508 O O . LEU A 1 189 ? -27.047 4.117 14.516 1 84.31 189 LEU A O 1
ATOM 1512 N N . CYS A 1 190 ? -26.094 6.121 14.367 1 88.5 190 CYS A N 1
ATOM 1513 C CA . CYS A 1 190 ? -26.547 6.469 15.719 1 88.5 190 CYS A CA 1
ATOM 1514 C C . CYS A 1 190 ? -28.062 6.453 15.812 1 88.5 190 CYS A C 1
ATOM 1516 O O . CYS A 1 190 ? -28.625 5.93 16.781 1 88.5 190 CYS A O 1
ATOM 1518 N N . LYS A 1 191 ? -28.688 7.039 14.812 1 85.44 191 LYS A N 1
ATOM 1519 C CA . LYS A 1 191 ? -30.141 7.066 14.789 1 85.44 191 LYS A CA 1
ATOM 1520 C C . LYS A 1 191 ? -30.719 5.652 14.766 1 85.44 191 LYS A C 1
ATOM 1522 O O . LYS A 1 191 ? -31.672 5.355 15.484 1 85.44 191 LYS A O 1
ATOM 1527 N N . LYS A 1 192 ? -30.188 4.859 14 1 83.5 192 LYS A N 1
ATOM 1528 C CA . LYS A 1 192 ? -30.641 3.473 13.906 1 83.5 192 LYS A CA 1
ATOM 1529 C C . LYS A 1 192 ? -30.5 2.756 15.25 1 83.5 192 LYS A C 1
ATOM 1531 O O . LYS A 1 192 ? -31.344 1.929 15.602 1 83.5 192 LYS A O 1
ATOM 1536 N N . MET A 1 193 ? -29.5 3.131 16 1 88.62 193 MET A N 1
ATOM 1537 C CA . MET A 1 193 ? -29.234 2.492 17.281 1 88.62 193 MET A CA 1
ATOM 1538 C C . MET A 1 193 ? -29.922 3.244 18.422 1 88.62 193 MET A C 1
ATOM 1540 O O . MET A 1 193 ? -29.719 2.926 19.594 1 88.62 193 MET A O 1
ATOM 1544 N N . ARG A 1 194 ? -30.672 4.27 18.047 1 91.62 194 ARG A N 1
ATOM 1545 C CA . ARG A 1 194 ? -31.391 5.094 19 1 91.62 194 ARG A CA 1
ATOM 1546 C C . ARG A 1 194 ? -30.438 5.75 20 1 91.62 194 ARG A C 1
ATOM 1548 O O . ARG A 1 194 ? -30.75 5.832 21.188 1 91.62 194 ARG A O 1
ATOM 1555 N N . VAL A 1 195 ? -29.297 6.055 19.516 1 91.81 195 VAL A N 1
ATOM 1556 C CA . VAL A 1 195 ? -28.297 6.75 20.328 1 91.81 195 VAL A CA 1
ATOM 1557 C C . VAL A 1 195 ? -28.312 8.242 19.984 1 91.81 195 VAL A C 1
ATOM 1559 O O . VAL A 1 195 ? -28.359 8.617 18.812 1 91.81 195 VAL A O 1
ATOM 1562 N N . ASP A 1 196 ? -28.344 9.039 20.969 1 89.62 196 ASP A N 1
ATOM 1563 C CA . ASP A 1 196 ? -28.203 10.477 20.766 1 89.62 196 ASP A CA 1
ATOM 1564 C C . ASP A 1 196 ? -26.766 10.859 20.422 1 89.62 196 ASP A C 1
ATOM 1566 O O . ASP A 1 196 ? -25.875 10.711 21.25 1 89.62 196 ASP A O 1
ATOM 1570 N N . PRO A 1 197 ? -26.562 11.352 19.281 1 89.44 197 PRO A N 1
ATOM 1571 C CA . PRO A 1 197 ? -25.188 11.688 18.859 1 89.44 197 PRO A CA 1
ATOM 1572 C C . PRO A 1 197 ? -24.531 12.695 19.797 1 89.44 197 PRO A C 1
ATOM 1574 O O . PRO A 1 197 ? -23.297 12.727 19.891 1 89.44 197 PRO A O 1
ATOM 1577 N N . GLU A 1 198 ? -25.281 13.508 20.422 1 87 198 GLU A N 1
ATOM 1578 C CA . GLU A 1 198 ? -24.719 14.539 21.297 1 87 198 GLU A CA 1
ATOM 1579 C C . GLU A 1 198 ? -24.172 13.93 22.578 1 87 198 GLU A C 1
ATOM 1581 O O . GLU A 1 198 ? -23.375 14.562 23.281 1 87 198 GLU A O 1
ATOM 1586 N N . LYS A 1 199 ? -24.531 12.703 22.859 1 85.31 199 LYS A N 1
ATOM 1587 C CA . LYS A 1 199 ? -24.062 12.023 24.062 1 85.31 199 LYS A CA 1
ATOM 1588 C C . LYS A 1 199 ? -22.844 11.156 23.75 1 85.31 199 LYS A C 1
ATOM 1590 O O . LYS A 1 199 ? -22.234 10.586 24.672 1 85.31 199 LYS A O 1
ATOM 1595 N N . VAL A 1 200 ? -22.594 11.016 22.531 1 87.75 200 VAL A N 1
ATOM 1596 C CA . VAL A 1 200 ? -21.469 10.195 22.125 1 87.75 200 VAL A CA 1
ATOM 1597 C C . VAL A 1 200 ? -20.172 10.969 22.312 1 87.75 200 VAL A C 1
ATOM 1599 O O . VAL A 1 200 ? -20.062 12.141 21.938 1 87.75 200 VAL A O 1
ATOM 1602 N N . SER A 1 201 ? -19.156 10.383 22.906 1 82.88 201 SER A N 1
ATOM 1603 C CA . SER A 1 201 ? -17.812 10.945 22.984 1 82.88 201 SER A CA 1
ATOM 1604 C C . SER A 1 201 ? -17.031 10.648 21.719 1 82.88 201 SER A C 1
ATOM 1606 O O . SER A 1 201 ? -16.266 9.688 21.656 1 82.88 201 SER A O 1
ATOM 1608 N N . TRP A 1 202 ? -17.156 11.469 20.766 1 83.62 202 TRP A N 1
ATOM 1609 C CA . TRP A 1 202 ? -16.609 11.242 19.422 1 83.62 202 TRP A CA 1
ATOM 1610 C C . TRP A 1 202 ? -15.094 11.203 19.453 1 83.62 202 TRP A C 1
ATOM 1612 O O . TRP A 1 202 ? -14.469 10.547 18.609 1 83.62 202 TRP A O 1
ATOM 1622 N N . SER A 1 203 ? -14.438 11.875 20.391 1 76.06 203 SER A N 1
ATOM 1623 C CA . SER A 1 203 ? -12.977 11.922 20.484 1 76.06 203 SER A CA 1
ATOM 1624 C C . SER A 1 203 ? -12.398 10.547 20.797 1 76.06 203 SER A C 1
ATOM 1626 O O . SER A 1 203 ? -11.227 10.281 20.516 1 76.06 203 SER A O 1
ATOM 1628 N N . THR A 1 204 ? -13.281 9.68 21.297 1 76.44 204 THR A N 1
ATOM 1629 C CA . THR A 1 204 ? -12.805 8.359 21.703 1 76.44 204 THR A CA 1
ATOM 1630 C C . THR A 1 204 ? -13.031 7.344 20.578 1 76.44 204 THR A C 1
ATOM 1632 O O . THR A 1 204 ? -12.648 6.176 20.703 1 76.44 204 THR A O 1
ATOM 1635 N N . MET A 1 205 ? -13.664 7.844 19.578 1 82.31 205 MET A N 1
ATOM 1636 C CA . MET A 1 205 ? -14.008 6.922 18.5 1 82.31 205 MET A CA 1
ATOM 1637 C C . MET A 1 205 ? -12.828 6.723 17.547 1 82.31 205 MET A C 1
ATOM 1639 O O . MET A 1 205 ? -12.984 6.168 16.469 1 82.31 205 MET A O 1
ATOM 1643 N N . VAL A 1 206 ? -11.719 7.211 18.047 1 71.62 206 VAL A N 1
ATOM 1644 C CA . VAL A 1 206 ? -10.531 7.125 17.203 1 71.62 206 VAL A CA 1
ATOM 1645 C C . VAL A 1 206 ? -10.062 5.676 17.109 1 71.62 206 VAL A C 1
ATOM 1647 O O . VAL A 1 206 ? -10.094 4.949 18.109 1 71.62 206 VAL A O 1
ATOM 1650 N N . GLY A 1 207 ? -10.117 5.035 15.953 1 61.31 207 GLY A N 1
ATOM 1651 C CA . GLY A 1 207 ? -9.719 3.648 15.781 1 61.31 207 GLY A CA 1
ATOM 1652 C C . GLY A 1 207 ? -8.219 3.441 15.875 1 61.31 207 GLY A C 1
ATOM 1653 O O . GLY A 1 207 ? -7.496 4.32 16.359 1 61.31 207 GLY A O 1
ATOM 1654 N N . ALA A 1 208 ? -7.613 2.346 15.141 1 56.16 208 ALA A N 1
ATOM 1655 C CA . ALA A 1 208 ? -6.383 1.566 15.234 1 56.16 208 ALA A CA 1
ATOM 1656 C C . ALA A 1 208 ? -5.156 2.465 15.133 1 56.16 208 ALA A C 1
ATOM 1658 O O . ALA A 1 208 ? -5.047 3.271 14.203 1 56.16 208 ALA A O 1
ATOM 1659 N N . SER A 1 209 ? -4.543 2.605 16.344 1 59.41 209 SER A N 1
ATOM 1660 C CA . SER A 1 209 ? -3.256 3.229 16.625 1 59.41 209 SER A CA 1
ATOM 1661 C C . SER A 1 209 ? -2.148 2.615 15.773 1 59.41 209 SER A C 1
ATOM 1663 O O . SER A 1 209 ? -2.213 1.438 15.414 1 59.41 209 SER A O 1
ATOM 1665 N N . GLY A 1 210 ? -1.676 3.178 14.664 1 67.69 210 GLY A N 1
ATOM 1666 C CA . GLY A 1 210 ? -0.388 2.736 14.156 1 67.69 210 GLY A CA 1
ATOM 1667 C C . GLY A 1 210 ? -0.223 2.979 12.664 1 67.69 210 GLY A C 1
ATOM 1668 O O . GLY A 1 210 ? 0.791 2.596 12.078 1 67.69 210 GLY A O 1
ATOM 1669 N N . ARG A 1 211 ? -1.248 3.561 12.289 1 81.38 211 ARG A N 1
ATOM 1670 C CA . ARG A 1 211 ? -1.09 3.844 10.867 1 81.38 211 ARG A CA 1
ATOM 1671 C C . ARG A 1 211 ? -1.339 5.32 10.57 1 81.38 211 ARG A C 1
ATOM 1673 O O . ARG A 1 211 ? -2.15 5.965 11.242 1 81.38 211 ARG A O 1
ATOM 1680 N N . SER A 1 212 ? -0.728 5.805 9.625 1 90.69 212 SER A N 1
ATOM 1681 C CA . SER A 1 212 ? -0.937 7.184 9.195 1 90.69 212 SER A CA 1
ATOM 1682 C C . SER A 1 212 ? -1.792 7.242 7.938 1 90.69 212 SER A C 1
ATOM 1684 O O . SER A 1 212 ? -1.371 6.785 6.871 1 90.69 212 SER A O 1
ATOM 1686 N N . TYR A 1 213 ? -2.926 7.832 8.031 1 93.75 213 TYR A N 1
ATOM 1687 C CA . TYR A 1 213 ? -3.818 7.977 6.887 1 93.75 213 TYR A CA 1
ATOM 1688 C C . TYR A 1 213 ? -3.336 9.078 5.953 1 93.75 213 TYR A C 1
ATOM 1690 O O . TYR A 1 213 ? -3.613 9.055 4.75 1 93.75 213 TYR A O 1
ATOM 1698 N N . ALA A 1 214 ? -2.629 10 6.531 1 94.31 214 ALA A N 1
ATOM 1699 C CA . ALA A 1 214 ? -2.008 11.016 5.684 1 94.31 214 ALA A CA 1
ATOM 1700 C C . ALA A 1 214 ? -0.991 10.391 4.734 1 94.31 214 ALA A C 1
ATOM 1702 O O . ALA A 1 214 ? -0.973 10.695 3.541 1 94.31 214 ALA A O 1
ATOM 1703 N N . LYS A 1 215 ? -0.17 9.508 5.309 1 93.38 215 LYS A N 1
ATOM 1704 C CA . LYS A 1 215 ? 0.8 8.797 4.484 1 93.38 215 LYS A CA 1
ATOM 1705 C C . LYS A 1 215 ? 0.105 8 3.381 1 93.38 215 LYS A C 1
ATOM 1707 O O . LYS A 1 215 ? 0.514 8.055 2.219 1 93.38 215 LYS A O 1
ATOM 1712 N N . GLY A 1 216 ? -0.942 7.316 3.736 1 94.62 216 GLY A N 1
ATOM 1713 C CA . GLY A 1 216 ? -1.711 6.543 2.771 1 94.62 216 GLY A CA 1
ATOM 1714 C C . GLY A 1 216 ? -2.318 7.398 1.674 1 94.62 216 GLY A C 1
ATOM 1715 O O . GLY A 1 216 ? -2.227 7.055 0.493 1 94.62 216 GLY A O 1
ATOM 1716 N N . PHE A 1 217 ? -2.869 8.508 2.037 1 96.25 217 PHE A N 1
ATOM 1717 C CA . PHE A 1 217 ? -3.527 9.383 1.075 1 96.25 217 PHE A CA 1
ATOM 1718 C C . PHE A 1 217 ? -2.518 9.977 0.102 1 96.25 217 PHE A C 1
ATOM 1720 O O . PHE A 1 217 ? -2.752 10 -1.107 1 96.25 217 PHE A O 1
ATOM 1727 N N . ILE A 1 218 ? -1.463 10.469 0.63 1 95.62 218 ILE A N 1
ATOM 1728 C CA . ILE A 1 218 ? -0.446 11.094 -0.205 1 95.62 218 ILE A CA 1
ATOM 1729 C C . ILE A 1 218 ? 0.108 10.078 -1.199 1 95.62 218 ILE A C 1
ATOM 1731 O O . ILE A 1 218 ? 0.299 10.391 -2.377 1 95.62 218 ILE A O 1
ATOM 1735 N N . THR A 1 219 ? 0.367 8.867 -0.731 1 95.94 219 THR A N 1
ATOM 1736 C CA . THR A 1 219 ? 0.853 7.797 -1.595 1 95.94 219 THR A CA 1
ATOM 1737 C C . THR A 1 219 ? -0.168 7.473 -2.682 1 95.94 219 THR A C 1
ATOM 1739 O O . THR A 1 219 ? 0.194 7.285 -3.844 1 95.94 219 THR A O 1
ATOM 1742 N N . ALA A 1 220 ? -1.454 7.438 -2.301 1 97.31 220 ALA A N 1
ATOM 1743 C CA . ALA A 1 220 ? -2.518 7.191 -3.271 1 97.31 220 ALA A CA 1
ATOM 1744 C C . ALA A 1 220 ? -2.602 8.328 -4.289 1 97.31 220 ALA A C 1
ATOM 1746 O O . ALA A 1 220 ? -2.811 8.086 -5.48 1 97.31 220 ALA A O 1
ATOM 1747 N N . ALA A 1 221 ? -2.512 9.562 -3.83 1 96.5 221 ALA A N 1
ATOM 1748 C CA . ALA A 1 221 ? -2.555 10.727 -4.719 1 96.5 221 ALA A CA 1
ATOM 1749 C C . ALA A 1 221 ? -1.432 10.664 -5.75 1 96.5 221 ALA A C 1
ATOM 1751 O O . ALA A 1 221 ? -1.641 10.992 -6.922 1 96.5 221 ALA A O 1
ATOM 1752 N N . PHE A 1 222 ? -0.272 10.266 -5.297 1 95 222 PHE A N 1
ATOM 1753 C CA . PHE A 1 222 ? 0.854 10.055 -6.199 1 95 222 PHE A CA 1
ATOM 1754 C C . PHE A 1 222 ? 0.504 9.023 -7.27 1 95 222 PHE A C 1
ATOM 1756 O O . PHE A 1 222 ? 0.709 9.266 -8.461 1 95 222 PHE A O 1
ATOM 1763 N N . SER A 1 223 ? 0.022 7.887 -6.805 1 95.75 223 SER A N 1
ATOM 1764 C CA . SER A 1 223 ? -0.32 6.793 -7.711 1 95.75 223 SER A CA 1
ATOM 1765 C C . SER A 1 223 ? -1.349 7.234 -8.742 1 95.75 223 SER A C 1
ATOM 1767 O O . SER A 1 223 ? -1.273 6.84 -9.914 1 95.75 223 SER A O 1
ATOM 1769 N N . ALA A 1 224 ? -2.297 8.086 -8.328 1 95 224 ALA A N 1
ATOM 1770 C CA . ALA A 1 224 ? -3.398 8.531 -9.18 1 95 224 ALA A CA 1
ATOM 1771 C C . ALA A 1 224 ? -2.98 9.719 -10.039 1 95 224 ALA A C 1
ATOM 1773 O O . ALA A 1 224 ? -3.758 10.195 -10.867 1 95 224 ALA A O 1
ATOM 1774 N N . ASP A 1 225 ? -1.755 10.273 -9.867 1 91.56 225 ASP A N 1
ATOM 1775 C CA . ASP A 1 225 ? -1.251 11.453 -10.578 1 91.56 225 ASP A CA 1
ATOM 1776 C C . ASP A 1 225 ? -2.117 12.672 -10.297 1 91.56 225 ASP A C 1
ATOM 1778 O O . ASP A 1 225 ? -2.439 13.438 -11.211 1 91.56 225 ASP A O 1
ATOM 1782 N N . CYS A 1 226 ? -2.521 12.797 -9.016 1 93.19 226 CYS A N 1
ATOM 1783 C CA . CYS A 1 226 ? -3.287 13.977 -8.633 1 93.19 226 CYS A CA 1
ATOM 1784 C C . CYS A 1 226 ? -2.395 15.211 -8.57 1 93.19 226 CYS A C 1
ATOM 1786 O O . CYS A 1 226 ? -1.256 15.141 -8.102 1 93.19 226 CYS A O 1
ATOM 1788 N N . ARG A 1 227 ? -2.879 16.266 -9.07 1 91.94 227 ARG A N 1
ATOM 1789 C CA . ARG A 1 227 ? -2.17 17.531 -8.977 1 91.94 227 ARG A CA 1
ATOM 1790 C C . ARG A 1 227 ? -2.826 18.438 -7.945 1 91.94 227 ARG A C 1
ATOM 1792 O O . ARG A 1 227 ? -3.531 19.391 -8.305 1 91.94 227 ARG A O 1
ATOM 1799 N N . LEU A 1 228 ? -2.506 18.219 -6.734 1 95.5 228 LEU A N 1
ATOM 1800 C CA . LEU A 1 228 ? -3.125 18.953 -5.641 1 95.5 228 LEU A CA 1
ATOM 1801 C C . LEU A 1 228 ? -2.506 20.344 -5.496 1 95.5 228 LEU A C 1
ATOM 1803 O O . LEU A 1 228 ? -1.294 20.5 -5.66 1 95.5 228 LEU A O 1
ATOM 1807 N N . GLN A 1 229 ? -3.301 21.297 -5.184 1 96.81 229 GLN A N 1
ATOM 1808 C CA . GLN A 1 229 ? -2.844 22.656 -4.91 1 96.81 229 GLN A CA 1
ATOM 1809 C C . GLN A 1 229 ? -2.842 22.938 -3.412 1 96.81 229 GLN A C 1
ATOM 1811 O O . GLN A 1 229 ? -2.059 23.766 -2.934 1 96.81 229 GLN A O 1
ATOM 1816 N N . GLU A 1 230 ? -3.715 22.281 -2.754 1 97.94 230 GLU A N 1
ATOM 1817 C CA . GLU A 1 230 ? -3.816 22.438 -1.308 1 97.94 230 GLU A CA 1
ATOM 1818 C C . GLU A 1 230 ? -3.904 21.078 -0.607 1 97.94 230 GLU A C 1
ATOM 1820 O O . GLU A 1 230 ? -4.668 20.203 -1.025 1 97.94 230 GLU A O 1
ATOM 1825 N N . LEU A 1 231 ? -3.107 20.906 0.437 1 97.5 231 LEU A N 1
ATOM 1826 C CA . LEU A 1 231 ? -3.121 19.688 1.247 1 97.5 231 LEU A CA 1
ATOM 1827 C C . LEU A 1 231 ? -3.119 20.031 2.734 1 97.5 231 LEU A C 1
ATOM 1829 O O . LEU A 1 231 ? -2.209 20.719 3.219 1 97.5 231 LEU A O 1
ATOM 1833 N N . LYS A 1 232 ? -4.105 19.641 3.402 1 97.88 232 LYS A N 1
ATOM 1834 C CA . LYS A 1 232 ? -4.203 19.797 4.852 1 97.88 232 LYS A CA 1
ATOM 1835 C C . LYS A 1 232 ? -4.242 18.438 5.547 1 97.88 232 LYS A C 1
ATOM 1837 O O . LYS A 1 232 ? -5.172 17.656 5.34 1 97.88 232 LYS A O 1
ATOM 1842 N N . ALA A 1 233 ? -3.271 18.141 6.266 1 96.5 233 ALA A N 1
ATOM 1843 C CA . ALA A 1 233 ? -3.223 16.906 7.062 1 96.5 233 ALA A CA 1
ATOM 1844 C C . ALA A 1 233 ? -3.266 17.234 8.555 1 96.5 233 ALA A C 1
ATOM 1846 O O . ALA A 1 233 ? -2.316 17.797 9.102 1 96.5 233 ALA A O 1
ATOM 1847 N N . LYS A 1 234 ? -4.324 16.859 9.211 1 93.88 234 LYS A N 1
ATOM 1848 C CA . LYS A 1 234 ? -4.555 17.234 10.602 1 93.88 234 LYS A CA 1
ATOM 1849 C C . LYS A 1 234 ? -4.543 16 11.508 1 93.88 234 LYS A C 1
ATOM 1851 O O . LYS A 1 234 ? -5.035 14.938 11.133 1 93.88 234 LYS A O 1
ATOM 1856 N N . GLY A 1 235 ? -4.016 16.234 12.703 1 91 235 GLY A N 1
ATOM 1857 C CA . GLY A 1 235 ? -4.012 15.18 13.703 1 91 235 GLY A CA 1
ATOM 1858 C C . GLY A 1 235 ? -3.125 14.008 13.328 1 91 235 GLY A C 1
ATOM 1859 O O . GLY A 1 235 ? -3.5 12.852 13.531 1 91 235 GLY A O 1
ATOM 1860 N N . ILE A 1 236 ? -1.939 14.289 12.734 1 93.12 236 ILE A N 1
ATOM 1861 C CA . ILE A 1 236 ? -1.055 13.234 12.234 1 93.12 236 ILE A CA 1
ATOM 1862 C C . ILE A 1 236 ? -0.308 12.602 13.406 1 93.12 236 ILE A C 1
ATOM 1864 O O . ILE A 1 236 ? 0.191 13.297 14.289 1 93.12 236 ILE A O 1
ATOM 1868 N N . ASP A 1 237 ? -0.249 11.328 13.453 1 89.75 237 ASP A N 1
ATOM 1869 C CA . ASP A 1 237 ? 0.668 10.625 14.344 1 89.75 237 ASP A CA 1
ATOM 1870 C C . ASP A 1 237 ? 2.049 10.477 13.703 1 89.75 237 ASP A C 1
ATOM 1872 O O . ASP A 1 237 ? 2.223 9.703 12.766 1 89.75 237 ASP A O 1
ATOM 1876 N N . GLY A 1 238 ? 2.998 11.234 14.242 1 89.06 238 GLY A N 1
ATOM 1877 C CA . GLY A 1 238 ? 4.336 11.242 13.68 1 89.06 238 GLY A CA 1
ATOM 1878 C C . GLY A 1 238 ? 4.988 9.875 13.664 1 89.06 238 GLY A C 1
ATOM 1879 O O . GLY A 1 238 ? 5.715 9.539 12.727 1 89.06 238 GLY A O 1
ATOM 1880 N N . ARG A 1 239 ? 4.801 9.062 14.664 1 87.25 239 ARG A N 1
ATOM 1881 C CA . ARG A 1 239 ? 5.379 7.723 14.758 1 87.25 239 ARG A CA 1
ATOM 1882 C C . ARG A 1 239 ? 4.871 6.828 13.633 1 87.25 239 ARG A C 1
ATOM 1884 O O . ARG A 1 239 ? 5.645 6.078 13.031 1 87.25 239 ARG A O 1
ATOM 1891 N N . ALA A 1 240 ? 3.58 6.957 13.383 1 87.19 240 ALA A N 1
ATOM 1892 C CA . ALA A 1 240 ? 2.975 6.145 12.328 1 87.19 240 ALA A CA 1
ATOM 1893 C C . ALA A 1 240 ? 3.404 6.633 10.945 1 87.19 240 ALA A C 1
ATOM 1895 O O . ALA A 1 240 ? 3.561 5.832 10.023 1 87.19 240 ALA A O 1
ATOM 1896 N N . MET A 1 241 ? 3.562 7.883 10.828 1 88.94 241 MET A N 1
ATOM 1897 C CA . MET A 1 241 ? 3.883 8.477 9.531 1 88.94 241 MET A CA 1
ATOM 1898 C C . MET A 1 241 ? 5.32 8.164 9.133 1 88.94 241 MET A C 1
ATOM 1900 O O . MET A 1 241 ? 5.594 7.844 7.973 1 88.94 241 MET A O 1
ATOM 1904 N N . PHE A 1 242 ? 6.227 8.234 10.125 1 87.12 242 PHE A N 1
ATOM 1905 C CA . PHE A 1 242 ? 7.641 8.195 9.773 1 87.12 242 PHE A CA 1
ATOM 1906 C C . PHE A 1 242 ? 8.312 6.953 10.336 1 87.12 242 PHE A C 1
ATOM 1908 O O . PHE A 1 242 ? 9.422 6.602 9.938 1 87.12 242 PHE A O 1
ATOM 1915 N N . GLY A 1 243 ? 7.715 6.242 11.211 1 81.12 243 GLY A N 1
ATOM 1916 C CA . GLY A 1 243 ? 8.32 5.098 11.875 1 81.12 243 GLY A CA 1
ATOM 1917 C C . GLY A 1 243 ? 9.164 5.484 13.078 1 81.12 243 GLY A C 1
ATOM 1918 O O . GLY A 1 243 ? 9.453 6.664 13.289 1 81.12 243 GLY A O 1
ATOM 1919 N N . VAL A 1 244 ? 9.617 4.52 13.852 1 77.62 244 VAL A N 1
ATOM 1920 C CA . VAL A 1 244 ? 10.312 4.793 15.102 1 77.62 244 VAL A CA 1
ATOM 1921 C C . VAL A 1 244 ? 11.812 4.582 14.914 1 77.62 244 VAL A C 1
ATOM 1923 O O . VAL A 1 244 ? 12.609 4.934 15.789 1 77.62 244 VAL A O 1
ATOM 1926 N N . VAL A 1 245 ? 12.18 4.035 13.789 1 72.06 245 VAL A N 1
ATOM 1927 C CA . VAL A 1 245 ? 13.609 3.85 13.523 1 72.06 245 VAL A CA 1
ATOM 1928 C C . VAL A 1 245 ? 14.117 4.973 12.617 1 72.06 245 VAL A C 1
ATOM 1930 O O . VAL A 1 245 ? 13.414 5.402 11.695 1 72.06 245 VAL A O 1
ATOM 1933 N N . PRO A 1 246 ? 15.25 5.461 13.148 1 63.5 246 PRO A N 1
ATOM 1934 C CA . PRO A 1 246 ? 15.773 6.586 12.367 1 63.5 246 PRO A CA 1
ATOM 1935 C C . PRO A 1 246 ? 15.828 6.289 10.867 1 63.5 246 PRO A C 1
ATOM 1937 O O . PRO A 1 246 ? 16.156 5.168 10.469 1 63.5 246 PRO A O 1
ATOM 1940 N N . MET A 1 247 ? 15.172 7 10.164 1 57.75 247 MET A N 1
ATOM 1941 C CA . MET A 1 247 ? 14.914 6.871 8.734 1 57.75 247 MET A CA 1
ATOM 1942 C C . MET A 1 247 ? 16.219 6.93 7.938 1 57.75 247 MET A C 1
ATOM 1944 O O . MET A 1 247 ? 16.203 7.27 6.754 1 57.75 247 MET A O 1
ATOM 1948 N N . LYS A 1 248 ? 17.391 6.773 8.461 1 57.94 248 LYS A N 1
ATOM 1949 C CA . LYS A 1 248 ? 18.484 6.746 7.484 1 57.94 248 LYS A CA 1
ATOM 1950 C C . LYS A 1 248 ? 18.297 5.605 6.488 1 57.94 248 LYS A C 1
ATOM 1952 O O . LYS A 1 248 ? 19.219 5.289 5.723 1 57.94 248 LYS A O 1
ATOM 1957 N N . SER A 1 249 ? 16.969 5.207 6.434 1 63.31 249 SER A N 1
ATOM 1958 C CA . SER A 1 249 ? 16.75 3.91 5.801 1 63.31 249 SER A CA 1
ATOM 1959 C C . SER A 1 249 ? 16.188 4.066 4.395 1 63.31 249 SER A C 1
ATOM 1961 O O . SER A 1 249 ? 15.734 5.152 4.02 1 63.31 249 SER A O 1
ATOM 1963 N N . SER A 1 250 ? 16.578 3.354 3.441 1 71.12 250 SER A N 1
ATOM 1964 C CA . SER A 1 250 ? 16.062 3.219 2.082 1 71.12 250 SER A CA 1
ATOM 1965 C C . SER A 1 250 ? 14.547 3.422 2.045 1 71.12 250 SER A C 1
ATOM 1967 O O . SER A 1 250 ? 14.016 4.004 1.095 1 71.12 250 SER A O 1
ATOM 1969 N N . ALA A 1 251 ? 13.914 3.281 3.123 1 71.88 251 ALA A N 1
ATOM 1970 C CA . ALA A 1 251 ? 12.461 3.443 3.197 1 71.88 251 ALA A CA 1
ATOM 1971 C C . ALA A 1 251 ? 12.078 4.918 3.207 1 71.88 251 ALA A C 1
ATOM 1973 O O . ALA A 1 251 ? 11.109 5.316 2.555 1 71.88 251 ALA A O 1
ATOM 1974 N N . LEU A 1 252 ? 12.867 5.672 3.889 1 73.62 252 LEU A N 1
ATOM 1975 C CA . LEU A 1 252 ? 12.602 7.105 3.936 1 73.62 252 LEU A CA 1
ATOM 1976 C C . LEU A 1 252 ? 12.805 7.738 2.562 1 73.62 252 LEU A C 1
ATOM 1978 O O . LEU A 1 252 ? 12.016 8.586 2.146 1 73.62 252 LEU A O 1
ATOM 1982 N N . PHE A 1 253 ? 13.82 7.312 1.918 1 77.12 253 PHE A N 1
ATOM 1983 C CA . PHE A 1 253 ? 14.102 7.828 0.583 1 77.12 253 PHE A CA 1
ATOM 1984 C C . PHE A 1 253 ? 12.922 7.578 -0.354 1 77.12 253 PHE A C 1
ATOM 1986 O O . PHE A 1 253 ? 12.492 8.484 -1.069 1 77.12 253 PHE A O 1
ATOM 1993 N N . GLN A 1 254 ? 12.477 6.438 -0.345 1 83.38 254 GLN A N 1
ATOM 1994 C CA . GLN A 1 254 ? 11.367 6.066 -1.221 1 83.38 254 GLN A CA 1
ATOM 1995 C C . GLN A 1 254 ? 10.109 6.859 -0.88 1 83.38 254 GLN A C 1
ATOM 1997 O O . GLN A 1 254 ? 9.398 7.324 -1.775 1 83.38 254 GLN A O 1
ATOM 2002 N N . GLN A 1 255 ? 9.883 7.102 0.388 1 82.06 255 GLN A N 1
ATOM 2003 C CA . GLN A 1 255 ? 8.719 7.871 0.825 1 82.06 255 GLN A CA 1
ATOM 2004 C C . GLN A 1 255 ? 8.836 9.336 0.408 1 82.06 255 GLN A C 1
ATOM 2006 O O . GLN A 1 255 ? 7.859 9.938 -0.033 1 82.06 255 GLN A O 1
ATOM 2011 N N . VAL A 1 256 ? 9.969 9.844 0.554 1 80.38 256 VAL A N 1
ATOM 2012 C CA . VAL A 1 256 ? 10.219 11.242 0.206 1 80.38 256 VAL A CA 1
ATOM 2013 C C . VAL A 1 256 ? 10.039 11.438 -1.298 1 80.38 256 VAL A C 1
ATOM 2015 O O . VAL A 1 256 ? 9.5 12.453 -1.738 1 80.38 256 VAL A O 1
ATOM 2018 N N . ASN A 1 257 ? 10.445 10.453 -2.027 1 82.81 257 ASN A N 1
ATOM 2019 C CA . ASN A 1 257 ? 10.289 10.539 -3.477 1 82.81 257 ASN A CA 1
ATOM 2020 C C . ASN A 1 257 ? 8.82 10.57 -3.879 1 82.81 257 ASN A C 1
ATOM 2022 O O . ASN A 1 257 ? 8.438 11.289 -4.801 1 82.81 257 ASN A O 1
ATOM 2026 N N . ILE A 1 258 ? 8.086 9.836 -3.178 1 87.5 258 ILE A N 1
ATOM 2027 C CA . ILE A 1 258 ? 6.645 9.836 -3.414 1 87.5 258 ILE A CA 1
ATOM 2028 C C . ILE A 1 258 ? 6.062 11.203 -3.053 1 87.5 258 ILE A C 1
ATOM 2030 O O . ILE A 1 258 ? 5.293 11.781 -3.824 1 87.5 258 ILE A O 1
ATOM 2034 N N . PHE A 1 259 ? 6.434 11.703 -1.972 1 84.12 259 PHE A N 1
ATOM 2035 C CA . PHE A 1 259 ? 5.938 13 -1.521 1 84.12 259 PHE A CA 1
ATOM 2036 C C . PHE A 1 259 ? 6.32 14.094 -2.508 1 84.12 259 PHE A C 1
ATOM 2038 O O . PHE A 1 259 ? 5.5 14.953 -2.838 1 84.12 259 PHE A O 1
ATOM 2045 N N . LYS A 1 260 ? 7.512 13.984 -2.898 1 81.69 260 LYS A N 1
ATOM 2046 C CA . LYS A 1 260 ? 8.008 14.984 -3.84 1 81.69 260 LYS A CA 1
ATOM 2047 C C . LYS A 1 260 ? 7.141 15.047 -5.09 1 81.69 260 LYS A C 1
ATOM 2049 O O . LYS A 1 260 ? 6.754 16.125 -5.531 1 81.69 260 LYS A O 1
ATOM 2054 N N . ASN A 1 261 ? 6.793 13.938 -5.555 1 81 261 ASN A N 1
ATOM 2055 C CA . ASN A 1 261 ? 5.988 13.859 -6.77 1 81 261 ASN A CA 1
ATOM 2056 C C . ASN A 1 261 ? 4.543 14.273 -6.512 1 81 261 ASN A C 1
ATOM 2058 O O . ASN A 1 261 ? 3.904 14.883 -7.375 1 81 261 ASN A O 1
ATOM 2062 N N . ALA A 1 262 ? 4.105 14.055 -5.316 1 81.75 262 ALA A N 1
ATOM 2063 C CA . ALA A 1 262 ? 2.717 14.352 -4.969 1 81.75 262 ALA A CA 1
ATOM 2064 C C . ALA A 1 262 ? 2.535 15.828 -4.633 1 81.75 262 ALA A C 1
ATOM 2066 O O . ALA A 1 262 ? 1.42 16.359 -4.691 1 81.75 262 ALA A O 1
ATOM 2067 N N . THR A 1 263 ? 3.658 16.609 -4.336 1 79.56 263 THR A N 1
ATOM 2068 C CA . THR A 1 263 ? 3.51 17.938 -3.764 1 79.56 263 THR A CA 1
ATOM 2069 C C . THR A 1 263 ? 4.113 19 -4.684 1 79.56 263 THR A C 1
ATOM 2071 O O . THR A 1 263 ? 4.207 20.172 -4.32 1 79.56 263 THR A O 1
ATOM 2074 N N . ASP A 1 264 ? 4.473 18.609 -5.84 1 82.44 264 ASP A N 1
ATOM 2075 C CA . ASP A 1 264 ? 5.164 19.516 -6.75 1 82.44 264 ASP A CA 1
ATOM 2076 C C . ASP A 1 264 ? 4.285 20.719 -7.105 1 82.44 264 ASP A C 1
ATOM 2078 O O . ASP A 1 264 ? 4.789 21.812 -7.375 1 82.44 264 ASP A O 1
ATOM 2082 N N . SER A 1 265 ? 3.041 20.562 -7.02 1 89.94 265 SER A N 1
ATOM 2083 C CA . SER A 1 265 ? 2.125 21.625 -7.43 1 89.94 265 SER A CA 1
ATOM 2084 C C . SER A 1 265 ? 1.493 22.297 -6.219 1 89.94 265 SER A C 1
ATOM 2086 O O . SER A 1 265 ? 0.675 23.219 -6.371 1 89.94 265 SER A O 1
ATOM 2088 N N . LEU A 1 266 ? 1.891 21.969 -5.074 1 95.25 266 LEU A N 1
ATOM 2089 C CA . LEU A 1 266 ? 1.252 22.438 -3.848 1 95.25 266 LEU A CA 1
ATOM 2090 C C . LEU A 1 266 ? 1.553 23.906 -3.605 1 95.25 266 LEU A C 1
ATOM 2092 O O . LEU A 1 266 ? 2.701 24.344 -3.729 1 95.25 266 LEU A O 1
ATOM 2096 N N . ARG A 1 267 ? 0.534 24.672 -3.271 1 97.25 267 ARG A N 1
ATOM 2097 C CA . ARG A 1 267 ? 0.678 26.078 -2.902 1 97.25 267 ARG A CA 1
ATOM 2098 C C . ARG A 1 267 ? 0.377 26.297 -1.423 1 97.25 267 ARG A C 1
ATOM 2100 O O . ARG A 1 267 ? 0.818 27.281 -0.83 1 97.25 267 ARG A O 1
ATOM 2107 N N . TYR A 1 268 ? -0.39 25.406 -0.929 1 98.25 268 TYR A N 1
ATOM 2108 C CA . TYR A 1 268 ? -0.764 25.438 0.48 1 98.25 268 TYR A CA 1
ATOM 2109 C C . TYR A 1 268 ? -0.541 24.078 1.131 1 98.25 268 TYR A C 1
ATOM 2111 O O . TYR A 1 268 ? -1.018 23.062 0.629 1 98.25 268 TYR A O 1
ATOM 2119 N N . LEU A 1 269 ? 0.199 24.031 2.248 1 97.69 269 LEU A N 1
ATOM 2120 C CA . LEU A 1 269 ? 0.446 22.781 2.975 1 97.69 269 LEU A CA 1
ATOM 2121 C C . LEU A 1 269 ? 0.247 22.984 4.473 1 97.69 269 LEU A C 1
ATOM 2123 O O . LEU A 1 269 ? 0.776 23.938 5.055 1 97.69 269 LEU A O 1
ATOM 2127 N N . GLU A 1 270 ? -0.542 22.188 5.031 1 97.88 270 GLU A N 1
ATOM 2128 C CA . GLU A 1 270 ? -0.702 22.156 6.48 1 97.88 270 GLU A CA 1
ATOM 2129 C C . GLU A 1 270 ? -0.344 20.781 7.039 1 97.88 270 GLU A C 1
ATOM 2131 O O . GLU A 1 270 ? -0.926 19.766 6.641 1 97.88 270 GLU A O 1
ATOM 2136 N N . PHE A 1 271 ? 0.635 20.703 7.914 1 96.31 271 PHE A N 1
ATOM 2137 C CA . PHE A 1 271 ? 0.927 19.531 8.734 1 96.31 271 PHE A CA 1
ATOM 2138 C C . PHE A 1 271 ? 0.659 19.812 10.203 1 96.31 271 PHE A C 1
ATOM 2140 O O . PHE A 1 271 ? 1.327 20.656 10.812 1 96.31 271 PHE A O 1
ATOM 2147 N N . SER A 1 272 ? -0.333 19.219 10.703 1 95.56 272 SER A N 1
ATOM 2148 C CA . SER A 1 272 ? -0.64 19.312 12.133 1 95.56 272 SER A CA 1
ATOM 2149 C C . SER A 1 272 ? -0.469 17.969 12.828 1 95.56 272 SER A C 1
ATOM 2151 O O . SER A 1 272 ? -1.298 17.078 12.664 1 95.56 272 SER A O 1
ATOM 2153 N N . PHE A 1 273 ? 0.604 17.891 13.648 1 93.12 273 PHE A N 1
ATOM 2154 C CA . PHE A 1 273 ? 0.891 16.641 14.336 1 93.12 273 PHE A CA 1
ATOM 2155 C C . PHE A 1 273 ? 0.213 16.594 15.703 1 93.12 273 PHE A C 1
ATOM 2157 O O . PHE A 1 273 ? 0.034 17.641 16.344 1 93.12 273 PHE A O 1
ATOM 2164 N N . ARG A 1 274 ? -0.134 15.406 16.031 1 87.62 274 ARG A N 1
ATOM 2165 C CA . ARG A 1 274 ? -0.641 15.195 17.375 1 87.62 274 ARG A CA 1
ATOM 2166 C C . ARG A 1 274 ? 0.432 15.5 18.422 1 87.62 274 ARG A C 1
ATOM 2168 O O . ARG A 1 274 ? 1.625 15.336 18.156 1 87.62 274 ARG A O 1
ATOM 2175 N N . ASN A 1 275 ? -0.079 15.719 19.531 1 80.12 275 ASN A N 1
ATOM 2176 C CA . ASN A 1 275 ? 0.846 16.062 20.609 1 80.12 275 ASN A CA 1
ATOM 2177 C C . ASN A 1 275 ? 1.761 14.898 20.953 1 80.12 275 ASN A C 1
ATOM 2179 O O . ASN A 1 275 ? 1.305 13.758 21.062 1 80.12 275 ASN A O 1
ATOM 2183 N N . ASP A 1 276 ? 3.012 15.078 21.062 1 76.12 276 ASP A N 1
ATOM 2184 C CA . ASP A 1 276 ? 4.016 14.164 21.594 1 76.12 276 ASP A CA 1
ATOM 2185 C C . ASP A 1 276 ? 4.199 12.961 20.672 1 76.12 276 ASP A C 1
ATOM 2187 O O . ASP A 1 276 ? 4.414 11.836 21.141 1 76.12 276 ASP A O 1
ATOM 2191 N N . THR A 1 277 ? 3.945 13.117 19.5 1 84.69 277 THR A N 1
ATOM 2192 C CA . THR A 1 277 ? 4.102 11.961 18.609 1 84.69 277 THR A CA 1
ATOM 2193 C C . THR A 1 277 ? 5.367 12.078 17.781 1 84.69 277 THR A C 1
ATOM 2195 O O . THR A 1 277 ? 5.836 11.094 17.203 1 84.69 277 THR A O 1
ATOM 2198 N N . LEU A 1 278 ? 5.863 13.25 17.703 1 87.56 278 LEU A N 1
ATOM 2199 C CA . LEU A 1 278 ? 7.125 13.43 16.984 1 87.56 278 LEU A CA 1
ATOM 2200 C C . LEU A 1 278 ? 8.305 12.992 17.859 1 87.56 278 LEU A C 1
ATOM 2202 O O . LEU A 1 278 ? 8.406 13.406 19.016 1 87.56 278 LEU A O 1
ATOM 2206 N N . ILE A 1 279 ? 9.141 12.172 17.281 1 83.56 279 ILE A N 1
ATOM 2207 C CA . ILE A 1 279 ? 10.273 11.625 18.016 1 83.56 279 ILE A CA 1
ATOM 2208 C C . ILE A 1 279 ? 11.578 12.188 17.453 1 83.56 279 ILE A C 1
ATOM 2210 O O . ILE A 1 279 ? 11.93 11.906 16.297 1 83.56 279 ILE A O 1
ATOM 2214 N N . SER A 1 280 ? 12.25 12.875 18.266 1 78.06 280 SER A N 1
ATOM 2215 C CA . SER A 1 280 ? 13.492 13.516 17.828 1 78.06 280 SER A CA 1
ATOM 2216 C C . SER A 1 280 ? 14.547 12.477 17.484 1 78.06 280 SER A C 1
ATOM 2218 O O . SER A 1 280 ? 15.281 12.633 16.5 1 78.06 280 SER A O 1
ATOM 2220 N N . THR A 1 281 ? 14.609 11.383 18.281 1 78.25 281 THR A N 1
ATOM 2221 C CA . THR A 1 281 ? 15.625 10.359 18.094 1 78.25 281 THR A CA 1
ATOM 2222 C C . THR A 1 281 ? 15.391 9.586 16.797 1 78.25 281 THR A C 1
ATOM 2224 O O . THR A 1 281 ? 16.297 8.93 16.297 1 78.25 281 THR A O 1
ATOM 2227 N N . ALA A 1 282 ? 14.172 9.742 16.344 1 82.06 282 ALA A N 1
ATOM 2228 C CA . ALA A 1 282 ? 13.852 9.047 15.094 1 82.06 282 ALA A CA 1
ATOM 2229 C C . ALA A 1 282 ? 13.953 9.992 13.898 1 82.06 282 ALA A C 1
ATOM 2231 O O . ALA A 1 282 ? 13.562 9.633 12.789 1 82.06 282 ALA A O 1
ATOM 2232 N N . ASN A 1 283 ? 14.352 11.188 14.062 1 84.88 283 ASN A N 1
ATOM 2233 C CA . ASN A 1 283 ? 14.594 12.18 13.023 1 84.88 283 ASN A CA 1
ATOM 2234 C C . ASN A 1 283 ? 13.305 12.539 12.281 1 84.88 283 ASN A C 1
ATOM 2236 O O . ASN A 1 283 ? 13.312 12.656 11.055 1 84.88 283 ASN A O 1
ATOM 2240 N N . HIS A 1 284 ? 12.242 12.664 13.008 1 88.75 284 HIS A N 1
ATOM 2241 C CA . HIS A 1 284 ? 10.961 12.969 12.391 1 88.75 284 HIS A CA 1
ATOM 2242 C C . HIS A 1 284 ? 10.961 14.352 11.758 1 88.75 284 HIS A C 1
ATOM 2244 O O . HIS A 1 284 ? 10.445 14.531 10.648 1 88.75 284 HIS A O 1
ATOM 2250 N N . ILE A 1 285 ? 11.57 15.234 12.422 1 90.75 285 ILE A N 1
ATOM 2251 C CA . ILE A 1 285 ? 11.57 16.609 11.914 1 90.75 285 ILE A CA 1
ATOM 2252 C C . ILE A 1 285 ? 12.453 16.688 10.672 1 90.75 285 ILE A C 1
ATOM 2254 O O . ILE A 1 285 ? 12.148 17.438 9.734 1 90.75 285 ILE A O 1
ATOM 2258 N N . GLU A 1 286 ? 13.492 15.969 10.68 1 87.75 286 GLU A N 1
ATOM 2259 C CA . GLU A 1 286 ? 14.32 15.898 9.477 1 87.75 286 GLU A CA 1
ATOM 2260 C C . GLU A 1 286 ? 13.539 15.344 8.297 1 87.75 286 GLU A C 1
ATOM 2262 O O . GLU A 1 286 ? 13.727 15.781 7.156 1 87.75 286 GLU A O 1
ATOM 2267 N N . ALA A 1 287 ? 12.727 14.406 8.617 1 87.25 287 ALA A N 1
ATOM 2268 C CA . ALA A 1 287 ? 11.867 13.867 7.566 1 87.25 287 ALA A CA 1
ATOM 2269 C C . ALA A 1 287 ? 10.922 14.938 7.031 1 87.25 287 ALA A C 1
ATOM 2271 O O . ALA A 1 287 ? 10.719 15.055 5.82 1 87.25 287 ALA A O 1
ATOM 2272 N N . VAL A 1 288 ? 10.375 15.727 7.91 1 90.56 288 VAL A N 1
ATOM 2273 C CA . VAL A 1 288 ? 9.508 16.828 7.52 1 90.56 288 VAL A CA 1
ATOM 2274 C C . VAL A 1 288 ? 10.281 17.812 6.648 1 90.56 288 VAL A C 1
ATOM 2276 O O . VAL A 1 288 ? 9.773 18.281 5.625 1 90.56 288 VAL A O 1
ATOM 2279 N N . ARG A 1 289 ? 11.453 18.062 7.031 1 91.12 289 ARG A N 1
ATOM 2280 C CA . ARG A 1 289 ? 12.32 18.969 6.281 1 91.12 289 ARG A CA 1
ATOM 2281 C C . ARG A 1 289 ? 12.492 18.5 4.844 1 91.12 289 ARG A C 1
ATOM 2283 O O . ARG A 1 289 ? 12.367 19.281 3.906 1 91.12 289 ARG A O 1
ATOM 2290 N N . GLU A 1 290 ? 12.75 17.234 4.707 1 86.94 290 GLU A N 1
ATOM 2291 C CA . GLU A 1 290 ? 12.961 16.688 3.369 1 86.94 290 GLU A CA 1
ATOM 2292 C C . GLU A 1 290 ? 11.695 16.797 2.521 1 86.94 290 GLU A C 1
ATOM 2294 O O . GLU A 1 290 ? 11.766 17.062 1.319 1 86.94 290 GLU A O 1
ATOM 2299 N N . MET A 1 291 ? 10.609 16.625 3.148 1 87.38 291 MET A N 1
ATOM 2300 C CA . MET A 1 291 ? 9.344 16.766 2.439 1 87.38 291 MET A CA 1
ATOM 2301 C C . MET A 1 291 ? 9.125 18.203 1.997 1 87.38 291 MET A C 1
ATOM 2303 O O . MET A 1 291 ? 8.75 18.469 0.851 1 87.38 291 MET A O 1
ATOM 2307 N N . LEU A 1 292 ? 9.414 19.078 2.826 1 91.38 292 LEU A N 1
ATOM 2308 C CA . LEU A 1 292 ? 9.234 20.5 2.533 1 91.38 292 LEU A CA 1
ATOM 2309 C C . LEU A 1 292 ? 10.188 20.969 1.442 1 91.38 292 LEU A C 1
ATOM 2311 O O . LEU A 1 292 ? 9.82 21.766 0.583 1 91.38 292 LEU A O 1
ATOM 2315 N N . ARG A 1 293 ? 11.328 20.453 1.45 1 87.25 293 ARG A N 1
ATOM 2316 C CA . ARG A 1 293 ? 12.344 20.828 0.474 1 87.25 293 ARG A CA 1
ATOM 2317 C C . ARG A 1 293 ? 11.867 20.547 -0.948 1 87.25 293 ARG A C 1
ATOM 2319 O O . ARG A 1 293 ? 12.25 21.266 -1.885 1 87.25 293 ARG A O 1
ATOM 2326 N N . SER A 1 294 ? 11 19.609 -1.068 1 83.25 294 SER A N 1
ATOM 2327 C CA . SER A 1 294 ? 10.516 19.203 -2.383 1 83.25 294 SER A CA 1
ATOM 2328 C C . SER A 1 294 ? 9.367 20.094 -2.846 1 83.25 294 SER A C 1
ATOM 2330 O O . SER A 1 294 ? 9.031 20.125 -4.035 1 83.25 294 SER A O 1
ATOM 2332 N N . ALA A 1 295 ? 8.742 20.797 -1.969 1 89.12 295 ALA A N 1
ATOM 2333 C CA . ALA A 1 295 ? 7.59 21.625 -2.283 1 89.12 295 ALA A CA 1
ATOM 2334 C C . ALA A 1 295 ? 8.023 23.031 -2.707 1 89.12 295 ALA A C 1
ATOM 2336 O O . ALA A 1 295 ? 7.723 24.016 -2.023 1 89.12 295 ALA A O 1
ATOM 2337 N N . LYS A 1 296 ? 8.539 23.172 -3.904 1 89.56 296 LYS A N 1
ATOM 2338 C CA . LYS A 1 296 ? 9.211 24.406 -4.344 1 89.56 296 LYS A CA 1
ATOM 2339 C C . LYS A 1 296 ? 8.195 25.5 -4.645 1 89.56 296 LYS A C 1
ATOM 2341 O O . LYS A 1 296 ? 8.539 26.688 -4.641 1 89.56 296 LYS A O 1
ATOM 2346 N N . ARG A 1 297 ? 6.973 25.203 -4.832 1 94 297 ARG A N 1
ATOM 2347 C CA . ARG A 1 297 ? 5.965 26.188 -5.215 1 94 297 ARG A CA 1
ATOM 2348 C C . ARG A 1 297 ? 5.109 26.594 -4.02 1 94 297 ARG A C 1
ATOM 2350 O O . ARG A 1 297 ? 4.148 27.344 -4.164 1 94 297 ARG A O 1
ATOM 2357 N N . LEU A 1 298 ? 5.438 26.125 -2.885 1 96.62 298 LEU A N 1
ATOM 2358 C CA . LEU A 1 298 ? 4.641 26.344 -1.683 1 96.62 298 LEU A CA 1
ATOM 2359 C C . LEU A 1 298 ? 4.668 27.812 -1.275 1 96.62 298 LEU A C 1
ATOM 2361 O O . LEU A 1 298 ? 5.738 28.406 -1.161 1 96.62 298 LEU A O 1
ATOM 2365 N N . ARG A 1 299 ? 3.52 28.391 -1.045 1 98.25 299 ARG A N 1
ATOM 2366 C CA . ARG A 1 299 ? 3.408 29.797 -0.664 1 98.25 299 ARG A CA 1
ATOM 2367 C C . ARG A 1 299 ? 2.959 29.938 0.786 1 98.25 299 ARG A C 1
ATOM 2369 O O . ARG A 1 299 ? 3.291 30.922 1.453 1 98.25 299 ARG A O 1
ATOM 2376 N N . THR A 1 300 ? 2.182 29.016 1.171 1 98.62 300 THR A N 1
ATOM 2377 C CA . THR A 1 300 ? 1.67 29.062 2.535 1 98.62 300 THR A CA 1
ATOM 2378 C C . THR A 1 300 ? 1.957 27.734 3.258 1 98.62 300 THR A C 1
ATOM 2380 O O . THR A 1 300 ? 1.624 26.672 2.758 1 98.62 300 THR A O 1
ATOM 2383 N N . LEU A 1 301 ? 2.557 27.781 4.449 1 98.06 301 LEU A N 1
ATOM 2384 C CA . LEU A 1 301 ? 2.881 26.625 5.27 1 98.06 301 LEU A CA 1
ATOM 2385 C C . LEU A 1 301 ? 2.305 26.766 6.676 1 98.06 301 LEU A C 1
ATOM 2387 O O . LEU A 1 301 ? 2.502 27.797 7.328 1 98.06 301 LEU A O 1
ATOM 2391 N N . ARG A 1 302 ? 1.553 25.891 7.078 1 98.25 302 ARG A N 1
ATOM 2392 C CA . ARG A 1 302 ? 1.097 25.781 8.461 1 98.25 302 ARG A CA 1
ATOM 2393 C C . ARG A 1 302 ? 1.682 24.562 9.141 1 98.25 302 ARG A C 1
ATOM 2395 O O . ARG A 1 302 ? 1.507 23.438 8.664 1 98.25 302 ARG A O 1
ATOM 2402 N N . LEU A 1 303 ? 2.352 24.719 10.25 1 97 303 LEU A N 1
ATOM 2403 C CA . LEU A 1 303 ? 2.984 23.625 10.977 1 97 303 LEU A CA 1
ATOM 2404 C C . LEU A 1 303 ? 2.541 23.609 12.438 1 97 303 LEU A C 1
ATOM 2406 O O . LEU A 1 303 ? 2.604 24.641 13.117 1 97 303 LEU A O 1
ATOM 2410 N N . LYS A 1 304 ? 1.996 22.562 12.836 1 95.25 304 LYS A N 1
ATOM 2411 C CA . LYS A 1 304 ? 1.837 22.266 14.258 1 95.25 304 LYS A CA 1
ATOM 2412 C C . LYS A 1 304 ? 2.74 21.109 14.68 1 95.25 304 LYS A C 1
ATOM 2414 O O . LYS A 1 304 ? 2.607 19.984 14.164 1 95.25 304 LYS A O 1
ATOM 2419 N N . LEU A 1 305 ? 3.629 21.328 15.578 1 93.12 305 LEU A N 1
ATOM 2420 C CA . LEU A 1 305 ? 4.645 20.344 15.945 1 93.12 305 LEU A CA 1
ATOM 2421 C C . LEU A 1 305 ? 4.438 19.859 17.375 1 93.12 305 LEU A C 1
ATOM 2423 O O . LEU A 1 305 ? 3.393 19.297 17.703 1 93.12 305 LEU A O 1
ATOM 2427 N N . THR A 1 306 ? 5.422 19.953 18.203 1 81.56 306 THR A N 1
ATOM 2428 C CA . THR A 1 306 ? 5.355 19.438 19.562 1 81.56 306 THR A CA 1
ATOM 2429 C C . THR A 1 306 ? 4.766 20.484 20.516 1 81.56 306 THR A C 1
ATOM 2431 O O . THR A 1 306 ? 5.293 21.594 20.641 1 81.56 306 THR A O 1
ATOM 2434 N N . ASP A 1 307 ? 3.637 20.031 21.078 1 73.19 307 ASP A N 1
ATOM 2435 C CA . ASP A 1 307 ? 3.021 20.922 22.062 1 73.19 307 ASP A CA 1
ATOM 2436 C C . ASP A 1 307 ? 3.357 20.469 23.484 1 73.19 307 ASP A C 1
ATOM 2438 O O . ASP A 1 307 ? 2.904 19.422 23.938 1 73.19 307 ASP A O 1
ATOM 2442 N N . CYS A 1 308 ? 4.289 21.109 24.094 1 64.75 308 CYS A N 1
ATOM 2443 C CA . CYS A 1 308 ? 4.629 20.75 25.469 1 64.75 308 CYS A CA 1
ATOM 2444 C C . CYS A 1 308 ? 4.043 21.766 26.453 1 64.75 308 CYS A C 1
ATOM 2446 O O . CYS A 1 308 ? 4.465 21.828 27.609 1 64.75 308 CYS A O 1
ATOM 2448 N N . SER A 1 309 ? 3.209 22.562 25.984 1 58.69 309 SER A N 1
ATOM 2449 C CA . SER A 1 309 ? 2.713 23.641 26.844 1 58.69 309 SER A CA 1
ATOM 2450 C C . SER A 1 309 ? 2.096 23.078 28.125 1 58.69 309 SER A C 1
ATOM 2452 O O . SER A 1 309 ? 2.252 23.656 29.203 1 58.69 309 SER A O 1
ATOM 2454 N N . THR A 1 310 ? 1.432 21.859 27.922 1 53.44 310 THR A N 1
ATOM 2455 C CA . THR A 1 310 ? 0.762 21.328 29.094 1 53.44 310 THR A CA 1
ATOM 2456 C C . THR A 1 310 ? 1.619 20.266 29.766 1 53.44 310 THR A C 1
ATOM 2458 O O . THR A 1 310 ? 1.374 19.891 30.922 1 53.44 310 THR A O 1
ATOM 2461 N N . SER A 1 311 ? 2.654 19.781 29.047 1 55.5 311 SER A N 1
ATOM 2462 C CA . SER A 1 311 ? 3.391 18.641 29.578 1 55.5 311 SER A CA 1
ATOM 2463 C C . SER A 1 311 ? 4.863 18.984 29.781 1 55.5 311 SER A C 1
ATOM 2465 O O . SER A 1 311 ? 5.66 18.109 30.141 1 55.5 311 SER A O 1
ATOM 2467 N N . HIS A 1 312 ? 5.152 20.203 29.578 1 56.78 312 HIS A N 1
ATOM 2468 C CA . HIS A 1 312 ? 6.551 20.625 29.609 1 56.78 312 HIS A CA 1
ATOM 2469 C C . HIS A 1 312 ? 7.199 20.25 30.938 1 56.78 312 HIS A C 1
ATOM 2471 O O . HIS A 1 312 ? 8.375 19.859 30.984 1 56.78 312 HIS A O 1
ATOM 2477 N N . HIS A 1 313 ? 6.301 20.359 31.906 1 52.31 313 HIS A N 1
ATOM 2478 C CA . HIS A 1 313 ? 6.836 20.141 33.25 1 52.31 313 HIS A CA 1
ATOM 2479 C C . HIS A 1 313 ? 7.281 18.688 33.438 1 52.31 313 HIS A C 1
ATOM 2481 O O . HIS A 1 313 ? 8.062 18.375 34.312 1 52.31 313 HIS A O 1
ATOM 2487 N N . HIS A 1 314 ? 6.828 17.906 32.5 1 53 314 HIS A N 1
ATOM 2488 C CA . HIS A 1 314 ? 7.148 16.484 32.625 1 53 314 HIS A CA 1
ATOM 2489 C C . HIS A 1 314 ? 8.531 16.188 32.062 1 53 314 HIS A C 1
ATOM 2491 O O . HIS A 1 314 ? 9.055 15.086 32.25 1 53 314 HIS A O 1
ATOM 2497 N N . TYR A 1 315 ? 9.047 17.219 31.516 1 58.75 315 TYR A N 1
ATOM 2498 C CA . TYR A 1 315 ? 10.328 16.953 30.859 1 58.75 315 TYR A CA 1
ATOM 2499 C C . TYR A 1 315 ? 11.406 17.891 31.391 1 58.75 315 TYR A C 1
ATOM 2501 O O . TYR A 1 315 ? 11.125 19.031 31.75 1 58.75 315 TYR A O 1
ATOM 2509 N N . ALA A 1 316 ? 12.531 17.25 31.812 1 56.72 316 ALA A N 1
ATOM 2510 C CA . ALA A 1 316 ? 13.688 18.109 32.062 1 56.72 316 ALA A CA 1
ATOM 2511 C C . ALA A 1 316 ? 14.109 18.828 30.781 1 56.72 316 ALA A C 1
ATOM 2513 O O . ALA A 1 316 ? 13.992 18.281 29.688 1 56.72 316 ALA A O 1
ATOM 2514 N N . ASP A 1 317 ? 14.32 20.141 30.766 1 56.66 317 ASP A N 1
ATOM 2515 C CA . ASP A 1 317 ? 14.703 20.969 29.625 1 56.66 317 ASP A CA 1
ATOM 2516 C C . ASP A 1 317 ? 15.773 20.266 28.797 1 56.66 317 ASP A C 1
ATOM 2518 O O . ASP A 1 317 ? 15.781 20.375 27.562 1 56.66 317 ASP A O 1
ATOM 2522 N N . GLU A 1 318 ? 16.516 19.531 29.531 1 58.97 318 GLU A N 1
ATOM 2523 C CA . GLU A 1 318 ? 17.656 18.875 28.859 1 58.97 318 GLU A CA 1
ATOM 2524 C C . GLU A 1 318 ? 17.172 17.75 27.953 1 58.97 318 GLU A C 1
ATOM 2526 O O . GLU A 1 318 ? 17.891 17.359 27.016 1 58.97 318 GLU A O 1
ATOM 2531 N N . ASP A 1 319 ? 15.961 17.406 28.234 1 66.5 319 ASP A N 1
ATOM 2532 C CA . ASP A 1 319 ? 15.469 16.25 27.516 1 66.5 319 ASP A CA 1
ATOM 2533 C C . ASP A 1 319 ? 14.703 16.656 26.266 1 66.5 319 ASP A C 1
ATOM 2535 O O . ASP A 1 319 ? 14.383 15.812 25.422 1 66.5 319 ASP A O 1
ATOM 2539 N N . LEU A 1 320 ? 14.562 18 26.188 1 74.94 320 LEU A N 1
ATOM 2540 C CA . LEU A 1 320 ? 13.758 18.453 25.047 1 74.94 320 LEU A CA 1
ATOM 2541 C C . LEU A 1 320 ? 14.648 18.938 23.906 1 74.94 320 LEU A C 1
ATOM 2543 O O . LEU A 1 320 ? 15.68 19.562 24.156 1 74.94 320 LEU A O 1
ATOM 2547 N N . MET A 1 321 ? 14.336 18.531 22.766 1 82.12 321 MET A N 1
ATOM 2548 C CA . MET A 1 321 ? 15.078 18.953 21.578 1 82.12 321 MET A CA 1
ATOM 2549 C C . MET A 1 321 ? 14.281 19.984 20.781 1 82.12 321 MET A C 1
ATOM 2551 O O . MET A 1 321 ? 13.055 19.906 20.719 1 82.12 321 MET A O 1
ATOM 2555 N N . SER A 1 322 ? 15.008 20.969 20.281 1 88.56 322 SER A N 1
ATOM 2556 C CA . SER A 1 322 ? 14.406 22 19.438 1 88.56 322 SER A CA 1
ATOM 2557 C C . SER A 1 322 ? 13.805 21.391 18.172 1 88.56 322 SER A C 1
ATOM 2559 O O . SER A 1 322 ? 14.5 20.734 17.406 1 88.56 322 SER A O 1
ATOM 2561 N N . ASP A 1 323 ? 12.547 21.625 17.906 1 89.94 323 ASP A N 1
ATOM 2562 C CA . ASP A 1 323 ? 11.906 21.172 16.672 1 89.94 323 ASP A CA 1
ATOM 2563 C C . ASP A 1 323 ? 12.57 21.797 15.453 1 89.94 323 ASP A C 1
ATOM 2565 O O . ASP A 1 323 ? 12.758 21.125 14.438 1 89.94 323 ASP A O 1
ATOM 2569 N N . PHE A 1 324 ? 12.992 22.953 15.594 1 93 324 PHE A N 1
ATOM 2570 C CA . PHE A 1 324 ? 13.492 23.688 14.438 1 93 324 PHE A CA 1
ATOM 2571 C C . PHE A 1 324 ? 14.938 23.312 14.148 1 93 324 PHE A C 1
ATOM 2573 O O . PHE A 1 324 ? 15.461 23.625 13.078 1 93 324 PHE A O 1
ATOM 2580 N N . CYS A 1 325 ? 15.562 22.719 15.133 1 90.62 325 CYS A N 1
ATOM 2581 C CA . CYS A 1 325 ? 16.922 22.266 14.867 1 90.62 325 CYS A CA 1
ATOM 2582 C C . CYS A 1 325 ? 16.969 21.328 13.664 1 90.62 325 CYS A C 1
ATOM 2584 O O . CYS A 1 325 ? 17.812 21.5 12.773 1 90.62 325 CYS A O 1
ATOM 2586 N N . GLY A 1 326 ? 16.016 20.5 13.594 1 88.31 326 GLY A N 1
ATOM 2587 C CA . GLY A 1 326 ? 15.945 19.547 12.5 1 88.31 326 GLY A CA 1
ATOM 2588 C C . GLY A 1 326 ? 15.586 20.188 11.172 1 88.31 326 GLY A C 1
ATOM 2589 O O . GLY A 1 326 ? 15.875 19.625 10.109 1 88.31 326 GLY A O 1
ATOM 2590 N N . LEU A 1 327 ? 14.984 21.328 11.211 1 91.88 327 LEU A N 1
ATOM 2591 C CA . LEU A 1 327 ? 14.555 22 10 1 91.88 327 LEU A CA 1
ATOM 2592 C C . LEU A 1 327 ? 15.688 22.828 9.398 1 91.88 327 LEU A C 1
ATOM 2594 O O . LEU A 1 327 ? 15.727 23.062 8.188 1 91.88 327 LEU A O 1
ATOM 2598 N N . VAL A 1 328 ? 16.641 23.281 10.266 1 93.5 328 VAL A N 1
ATOM 2599 C CA . VAL A 1 328 ? 17.578 24.297 9.781 1 93.5 328 VAL A CA 1
ATOM 2600 C C . VAL A 1 328 ? 19 23.734 9.773 1 93.5 328 VAL A C 1
ATOM 2602 O O . VAL A 1 328 ? 19.891 24.312 9.164 1 93.5 328 VAL A O 1
ATOM 2605 N N . GLU A 1 329 ? 19.219 22.672 10.453 1 90.12 329 GLU A N 1
ATOM 2606 C CA . GLU A 1 329 ? 20.578 22.141 10.57 1 90.12 329 GLU A CA 1
ATOM 2607 C C . GLU A 1 329 ? 20.781 20.953 9.633 1 90.12 329 GLU A C 1
ATOM 2609 O O . GLU A 1 329 ? 19.891 20.109 9.484 1 90.12 329 GLU A O 1
ATOM 2614 N N . SER A 1 330 ? 21.875 20.969 9.031 1 83.12 330 SER A N 1
ATOM 2615 C CA . SER A 1 330 ? 22.266 19.828 8.219 1 83.12 330 SER A CA 1
ATOM 2616 C C . SER A 1 330 ? 22.672 18.641 9.102 1 83.12 330 SER A C 1
ATOM 2618 O O . SER A 1 330 ? 22.734 18.766 10.32 1 83.12 330 SER A O 1
ATOM 2620 N N . SER A 1 331 ? 22.922 17.469 8.469 1 75.38 331 SER A N 1
ATOM 2621 C CA . SER A 1 331 ? 23.328 16.281 9.195 1 75.38 331 SER A CA 1
ATOM 2622 C C . SER A 1 331 ? 24.672 16.484 9.898 1 75.38 331 SER A C 1
ATOM 2624 O O . SER A 1 331 ? 24.969 15.82 10.883 1 75.38 331 SER A O 1
ATOM 2626 N N . THR A 1 332 ? 25.438 17.484 9.422 1 77.56 332 THR A N 1
ATOM 2627 C CA . THR A 1 332 ? 26.734 17.781 10 1 77.56 332 THR A CA 1
ATOM 2628 C C . THR A 1 332 ? 26.625 18.875 11.062 1 77.56 332 THR A C 1
ATOM 2630 O O . THR A 1 332 ? 27.641 19.312 11.617 1 77.56 332 THR A O 1
ATOM 2633 N N . GLY A 1 333 ? 25.484 19.328 11.305 1 80.69 333 GLY A N 1
ATOM 2634 C CA . GLY A 1 333 ? 25.281 20.312 12.359 1 80.69 333 GLY A CA 1
ATOM 2635 C C . GLY A 1 333 ? 25.453 21.734 11.883 1 80.69 333 GLY A C 1
ATOM 2636 O O . GLY A 1 333 ? 25.5 22.672 12.688 1 80.69 333 GLY A O 1
ATOM 2637 N N . ILE A 1 334 ? 25.531 21.875 10.602 1 86.62 334 ILE A N 1
ATOM 2638 C CA . ILE A 1 334 ? 25.703 23.203 10.047 1 86.62 334 ILE A CA 1
ATOM 2639 C C . ILE A 1 334 ? 24.344 23.766 9.617 1 86.62 334 ILE A C 1
ATOM 2641 O O . ILE A 1 334 ? 23.516 23.031 9.047 1 86.62 334 ILE A O 1
ATOM 2645 N N . TRP A 1 335 ? 24.203 25.062 9.891 1 89.94 335 TRP A N 1
ATOM 2646 C CA . TRP A 1 335 ? 22.953 25.703 9.492 1 89.94 335 TRP A CA 1
ATOM 2647 C C . TRP A 1 335 ? 22.859 25.812 7.973 1 89.94 335 TRP A C 1
ATOM 2649 O O . TRP A 1 335 ? 23.844 26.156 7.305 1 89.94 335 TRP A O 1
ATOM 2659 N N . LEU A 1 336 ? 21.703 25.547 7.535 1 89.62 336 LEU A N 1
ATOM 2660 C CA . LEU A 1 336 ? 21.438 25.719 6.109 1 89.62 336 LEU A CA 1
ATOM 2661 C C . LEU A 1 336 ? 21.344 27.188 5.746 1 89.62 336 LEU A C 1
ATOM 2663 O O . LEU A 1 336 ? 20.766 27.984 6.5 1 89.62 336 LEU A O 1
ATOM 2667 N N . CYS A 1 337 ? 21.953 27.594 4.582 1 89.12 337 CYS A N 1
ATOM 2668 C CA . CYS A 1 337 ? 22 29 4.23 1 89.12 337 CYS A CA 1
ATOM 2669 C C . CYS A 1 337 ? 20.938 29.344 3.189 1 89.12 337 CYS A C 1
ATOM 2671 O O . CYS A 1 337 ? 20.594 30.516 3.012 1 89.12 337 CYS A O 1
ATOM 2673 N N . LYS A 1 338 ? 20.438 28.359 2.518 1 91.19 338 LYS A N 1
ATOM 2674 C CA . LYS A 1 338 ? 19.422 28.594 1.496 1 91.19 338 LYS A CA 1
ATOM 2675 C C . LYS A 1 338 ? 18.016 28.312 2.041 1 91.19 338 LYS A C 1
ATOM 2677 O O . LYS A 1 338 ? 17.844 27.453 2.906 1 91.19 338 LYS A O 1
ATOM 2682 N N . PRO A 1 339 ? 17.062 29.125 1.473 1 94.44 339 PRO A N 1
ATOM 2683 C CA . PRO A 1 339 ? 15.688 28.875 1.938 1 94.44 339 PRO A CA 1
ATOM 2684 C C . PRO A 1 339 ? 15.203 27.469 1.599 1 94.44 339 PRO A C 1
ATOM 2686 O O . PRO A 1 339 ? 15.438 26.984 0.492 1 94.44 339 PRO A O 1
ATOM 2689 N N . LEU A 1 340 ? 14.648 26.859 2.561 1 92.69 340 LEU A N 1
ATOM 2690 C CA . LEU A 1 340 ? 14.023 25.547 2.375 1 92.69 340 LEU A CA 1
ATOM 2691 C C . LEU A 1 340 ? 12.852 25.641 1.403 1 92.69 340 LEU A C 1
ATOM 2693 O O . LEU A 1 340 ? 12.656 24.75 0.569 1 92.69 340 LEU A O 1
ATOM 2697 N N . LEU A 1 341 ? 12.078 26.703 1.518 1 95.75 341 LEU A N 1
ATOM 2698 C CA . LEU A 1 341 ? 10.906 27.016 0.696 1 95.75 341 LEU A CA 1
ATOM 2699 C C . LEU A 1 341 ? 11.062 28.375 0.022 1 95.75 341 LEU A C 1
ATOM 2701 O O . LEU A 1 341 ? 10.617 29.391 0.56 1 95.75 341 LEU A O 1
ATOM 2705 N N . PRO A 1 342 ? 11.508 28.375 -1.206 1 95.31 342 PRO A N 1
ATOM 2706 C CA . PRO A 1 342 ? 11.914 29.641 -1.84 1 95.31 342 PRO A CA 1
ATOM 2707 C C . PRO A 1 342 ? 10.742 30.578 -2.098 1 95.31 342 PRO A C 1
ATOM 2709 O O . PRO A 1 342 ? 10.945 31.781 -2.254 1 95.31 342 PRO A O 1
ATOM 2712 N N . LYS A 1 343 ? 9.508 30.109 -2.131 1 96.94 343 LYS A N 1
ATOM 2713 C CA . LYS A 1 343 ? 8.383 30.969 -2.467 1 96.94 343 LYS A CA 1
ATOM 2714 C C . LYS A 1 343 ? 7.457 31.156 -1.264 1 96.94 343 LYS A C 1
ATOM 2716 O O . LYS A 1 343 ? 6.316 31.609 -1.413 1 96.94 343 LYS A O 1
ATOM 2721 N N . LEU A 1 344 ? 7.945 30.844 -0.088 1 97.94 344 LEU A N 1
ATOM 2722 C CA . LEU A 1 344 ? 7.125 30.891 1.117 1 97.94 344 LEU A CA 1
ATOM 2723 C C . LEU A 1 344 ? 6.746 32.344 1.443 1 97.94 344 LEU A C 1
ATOM 2725 O O . LEU A 1 344 ? 7.617 33.188 1.684 1 97.94 344 LEU A O 1
ATOM 2729 N N . GLU A 1 345 ? 5.449 32.656 1.502 1 98.56 345 GLU A N 1
ATOM 2730 C CA . GLU A 1 345 ? 4.949 34 1.78 1 98.56 345 GLU A CA 1
ATOM 2731 C C . GLU A 1 345 ? 4.238 34.062 3.129 1 98.56 345 GLU A C 1
ATOM 2733 O O . GLU A 1 345 ? 4.262 35.094 3.807 1 98.56 345 GLU A O 1
ATOM 2738 N N . ASN A 1 346 ? 3.557 33.031 3.445 1 98.56 346 ASN A N 1
ATOM 2739 C CA . ASN A 1 346 ? 2.771 32.938 4.672 1 98.56 346 ASN A CA 1
ATOM 2740 C C . ASN A 1 346 ? 3.203 31.75 5.523 1 98.56 346 ASN A C 1
ATOM 2742 O O . ASN A 1 346 ? 3.154 30.609 5.07 1 98.56 346 ASN A O 1
ATOM 2746 N N . LEU A 1 347 ? 3.586 32 6.785 1 98.56 347 LEU A N 1
ATOM 2747 C CA . LEU A 1 347 ? 4.027 30.969 7.695 1 98.56 347 LEU A CA 1
ATOM 2748 C C . LEU A 1 347 ? 3.215 30.984 8.984 1 98.56 347 LEU A C 1
ATOM 2750 O O . LEU A 1 347 ? 3.109 32.031 9.641 1 98.56 347 LEU A O 1
ATOM 2754 N N . ILE A 1 348 ? 2.613 29.922 9.273 1 98.31 348 ILE A N 1
ATOM 2755 C CA . ILE A 1 348 ? 1.868 29.766 10.516 1 98.31 348 ILE A CA 1
ATOM 2756 C C . ILE A 1 348 ? 2.502 28.656 11.359 1 98.31 348 ILE A C 1
ATOM 2758 O O . ILE A 1 348 ? 2.584 27.516 10.93 1 98.31 348 ILE A O 1
ATOM 2762 N N . ILE A 1 349 ? 2.943 28.938 12.516 1 97.06 349 ILE A N 1
ATOM 2763 C CA . ILE A 1 349 ? 3.512 27.969 13.438 1 97.06 349 ILE A CA 1
ATOM 2764 C C . ILE A 1 349 ? 2.637 27.859 14.688 1 97.06 349 ILE A C 1
ATOM 2766 O O . ILE A 1 349 ? 2.434 28.859 15.391 1 97.06 349 ILE A O 1
ATOM 2770 N N . ASP A 1 350 ? 2.129 26.656 14.805 1 93.38 350 ASP A N 1
ATOM 2771 C CA . ASP A 1 350 ? 1.329 26.359 15.984 1 93.38 350 ASP A CA 1
ATOM 2772 C C . ASP A 1 350 ? 1.967 25.25 16.828 1 93.38 350 ASP A C 1
ATOM 2774 O O . ASP A 1 350 ? 2.256 24.172 16.312 1 93.38 350 ASP A O 1
ATOM 2778 N N . ALA A 1 351 ? 2.205 25.516 18.078 1 90.5 351 ALA A N 1
ATOM 2779 C CA . ALA A 1 351 ? 2.775 24.547 19.016 1 90.5 351 ALA A CA 1
ATOM 2780 C C . ALA A 1 351 ? 4.172 24.109 18.578 1 90.5 351 ALA A C 1
ATOM 2782 O O . ALA A 1 351 ? 4.316 23.297 17.656 1 90.5 351 ALA A O 1
ATOM 2783 N N . CYS A 1 352 ? 5.125 24.531 19.234 1 90.81 352 CYS A N 1
ATOM 2784 C CA . CYS A 1 352 ? 6.512 24.172 18.938 1 90.81 352 CYS A CA 1
ATOM 2785 C C . CYS A 1 352 ? 7.406 24.438 20.141 1 90.81 352 CYS A C 1
ATOM 2787 O O . CYS A 1 352 ? 7.125 25.328 20.953 1 90.81 352 CYS A O 1
ATOM 2789 N N . ILE A 1 353 ? 8.367 23.625 20.281 1 88.69 353 ILE A N 1
ATOM 2790 C CA . ILE A 1 353 ? 9.453 23.828 21.25 1 88.69 353 ILE A CA 1
ATOM 2791 C C . ILE A 1 353 ? 10.766 24.062 20.5 1 88.69 353 ILE A C 1
ATOM 2793 O O . ILE A 1 353 ? 11.164 23.25 19.656 1 88.69 353 ILE A O 1
ATOM 2797 N N . CYS A 1 354 ? 11.383 25.203 20.797 1 90.88 354 CYS A N 1
ATOM 2798 C CA . CYS A 1 354 ? 12.578 25.469 20.016 1 90.88 354 CYS A CA 1
ATOM 2799 C C . CYS A 1 354 ? 13.484 26.469 20.703 1 90.88 354 CYS A C 1
ATOM 2801 O O . CYS A 1 354 ? 13.062 27.156 21.641 1 90.88 354 CYS A O 1
ATOM 2803 N N . HIS A 1 355 ? 14.703 26.453 20.281 1 89.19 355 HIS A N 1
ATOM 2804 C CA . HIS A 1 355 ? 15.617 27.531 20.625 1 89.19 355 HIS A CA 1
ATOM 2805 C C . HIS A 1 355 ? 15.32 28.781 19.812 1 89.19 355 HIS A C 1
ATOM 2807 O O . HIS A 1 355 ? 14.953 28.688 18.641 1 89.19 355 HIS A O 1
ATOM 2813 N N . ASP A 1 356 ? 15.508 29.922 20.484 1 90.56 356 ASP A N 1
ATOM 2814 C CA . ASP A 1 356 ? 15.258 31.172 19.781 1 90.56 356 ASP A CA 1
ATOM 2815 C C . ASP A 1 356 ? 16.125 31.312 18.547 1 90.56 356 ASP A C 1
ATOM 2817 O O . ASP A 1 356 ? 15.664 31.766 17.5 1 90.56 356 ASP A O 1
ATOM 2821 N N . GLU A 1 357 ? 17.375 30.797 18.594 1 90.94 357 GLU A N 1
ATOM 2822 C CA . GLU A 1 357 ? 18.312 30.906 17.469 1 90.94 357 GLU A CA 1
ATOM 2823 C C . GLU A 1 357 ? 17.844 30.078 16.281 1 90.94 357 GLU A C 1
ATOM 2825 O O . GLU A 1 357 ? 17.984 30.516 15.125 1 90.94 357 GLU A O 1
ATOM 2830 N N . ASP A 1 358 ? 17.344 28.938 16.578 1 93.5 358 ASP A N 1
ATOM 2831 C CA . ASP A 1 358 ? 16.859 28.062 15.516 1 93.5 358 ASP A CA 1
ATOM 2832 C C . ASP A 1 358 ? 15.664 28.672 14.797 1 93.5 358 ASP A C 1
ATOM 2834 O O . ASP A 1 358 ? 15.609 28.688 13.57 1 93.5 358 ASP A O 1
ATOM 2838 N N . LEU A 1 359 ? 14.734 29.125 15.562 1 95.06 359 LEU A N 1
ATOM 2839 C CA . LEU A 1 359 ? 13.539 29.75 14.992 1 95.06 359 LEU A CA 1
ATOM 2840 C C . LEU A 1 359 ? 13.898 30.984 14.172 1 95.06 359 LEU A C 1
ATOM 2842 O O . LEU A 1 359 ? 13.438 31.125 13.039 1 95.06 359 LEU A O 1
ATOM 2846 N N . MET A 1 360 ? 14.734 31.781 14.75 1 95.06 360 MET A N 1
ATOM 2847 C CA . MET A 1 360 ? 15.125 33 14.062 1 95.06 360 MET A CA 1
ATOM 2848 C C . MET A 1 360 ? 15.891 32.688 12.781 1 95.06 360 MET A C 1
ATOM 2850 O O . MET A 1 360 ? 15.719 33.375 11.773 1 95.06 360 MET A O 1
ATOM 2854 N N . HIS A 1 361 ? 16.688 31.75 12.867 1 95.69 361 HIS A N 1
ATOM 2855 C CA . HIS A 1 361 ? 17.422 31.359 11.664 1 95.69 361 HIS A CA 1
ATOM 2856 C C . HIS A 1 361 ? 16.484 30.922 10.555 1 95.69 361 HIS A C 1
ATOM 2858 O O . HIS A 1 361 ? 16.641 31.344 9.398 1 95.69 361 HIS A O 1
ATOM 2864 N N . PHE A 1 362 ? 15.531 30.094 10.867 1 96.75 362 PHE A N 1
ATOM 2865 C CA . PHE A 1 362 ? 14.555 29.641 9.891 1 96.75 362 PHE A CA 1
ATOM 2866 C C . PHE A 1 362 ? 13.828 30.828 9.258 1 96.75 362 PHE A C 1
ATOM 2868 O O . PHE A 1 362 ? 13.633 30.875 8.047 1 96.75 362 PHE A O 1
ATOM 2875 N N . LEU A 1 363 ? 13.438 31.734 10.062 1 97.56 363 LEU A N 1
ATOM 2876 C CA . LEU A 1 363 ? 12.703 32.906 9.586 1 97.56 363 LEU A CA 1
ATOM 2877 C C . LEU A 1 363 ? 13.602 33.812 8.727 1 97.56 363 LEU A C 1
ATOM 2879 O O . LEU A 1 363 ? 13.172 34.312 7.688 1 97.56 363 LEU A O 1
ATOM 2883 N N . ARG A 1 364 ? 14.828 33.969 9.102 1 96.25 364 ARG A N 1
ATOM 2884 C CA . ARG A 1 364 ? 15.773 34.844 8.398 1 96.25 364 ARG A CA 1
ATOM 2885 C C . ARG A 1 364 ? 16.031 34.312 6.984 1 96.25 364 ARG A C 1
ATOM 2887 O O . ARG A 1 364 ? 16.047 35.125 6.035 1 96.25 364 ARG A O 1
ATOM 2894 N N . ILE A 1 365 ? 16.203 33.062 6.848 1 95.69 365 ILE A N 1
ATOM 2895 C CA . ILE A 1 365 ? 16.531 32.5 5.531 1 95.69 365 ILE A CA 1
ATOM 2896 C C . ILE A 1 365 ? 15.328 32.656 4.598 1 95.69 365 ILE A C 1
ATOM 2898 O O . ILE A 1 365 ? 15.484 32.656 3.375 1 95.69 365 ILE A O 1
ATOM 2902 N N . HIS A 1 366 ? 14.156 32.844 5.117 1 96.88 366 HIS A N 1
ATOM 2903 C CA . HIS A 1 366 ? 12.961 33.031 4.301 1 96.88 366 HIS A CA 1
ATOM 2904 C C . HIS A 1 366 ? 12.516 34.469 4.277 1 96.88 366 HIS A C 1
ATOM 2906 O O . HIS A 1 366 ? 11.43 34.781 3.773 1 96.88 366 HIS A O 1
ATOM 2912 N N . SER A 1 367 ? 13.258 35.406 4.812 1 96.19 367 SER A N 1
ATOM 2913 C CA . SER A 1 367 ? 12.875 36.781 5.016 1 96.19 367 SER A CA 1
ATOM 2914 C C . SER A 1 367 ? 12.633 37.5 3.688 1 96.19 367 SER A C 1
ATOM 2916 O O . SER A 1 367 ? 11.891 38.469 3.625 1 96.19 367 SER A O 1
ATOM 2918 N N . GLY A 1 368 ? 13.234 37 2.629 1 95.38 368 GLY A N 1
ATOM 2919 C CA . GLY A 1 368 ? 13.094 37.625 1.322 1 95.38 368 GLY A CA 1
ATOM 2920 C C . GLY A 1 368 ? 11.68 37.531 0.767 1 95.38 368 GLY A C 1
ATOM 2921 O O . GLY A 1 368 ? 11.242 38.375 0.013 1 95.38 368 GLY A O 1
ATOM 2922 N N . THR A 1 369 ? 10.984 36.469 1.115 1 97.38 369 THR A N 1
ATOM 2923 C CA . THR A 1 369 ? 9.664 36.219 0.538 1 97.38 369 THR A CA 1
ATOM 2924 C C . THR A 1 369 ? 8.594 36.25 1.623 1 97.38 369 THR A C 1
ATOM 2926 O O . THR A 1 369 ? 7.418 36.469 1.339 1 97.38 369 THR A O 1
ATOM 2929 N N . LEU A 1 370 ? 8.945 36 2.865 1 98.06 370 LEU A N 1
ATOM 2930 C CA . LEU A 1 370 ? 8.008 35.906 3.979 1 98.06 370 LEU A CA 1
ATOM 2931 C C . LEU A 1 370 ? 7.332 37.25 4.242 1 98.06 370 LEU A C 1
ATOM 2933 O O . LEU A 1 370 ? 8.008 38.281 4.418 1 98.06 370 LEU A O 1
ATOM 2937 N N . ARG A 1 371 ? 5.957 37.281 4.273 1 98.12 371 ARG A N 1
ATOM 2938 C CA . ARG A 1 371 ? 5.211 38.5 4.461 1 98.12 371 ARG A CA 1
ATOM 2939 C C . ARG A 1 371 ? 4.266 38.406 5.652 1 98.12 371 ARG A C 1
ATOM 2941 O O . ARG A 1 371 ? 4 39.406 6.328 1 98.12 371 ARG A O 1
ATOM 2948 N N . ARG A 1 372 ? 3.816 37.281 5.824 1 98.56 372 ARG A N 1
ATOM 2949 C CA . ARG A 1 372 ? 2.867 37.062 6.91 1 98.56 372 ARG A CA 1
ATOM 2950 C C . ARG A 1 372 ? 3.348 35.969 7.848 1 98.56 372 ARG A C 1
ATOM 2952 O O . ARG A 1 372 ? 3.762 34.906 7.395 1 98.56 372 ARG A O 1
ATOM 2959 N N . LEU A 1 373 ? 3.275 36.25 9.172 1 98.31 373 LEU A N 1
ATOM 2960 C CA . LEU A 1 373 ? 3.74 35.312 10.188 1 98.31 373 LEU A CA 1
ATOM 2961 C C . LEU A 1 373 ? 2.725 35.188 11.32 1 98.31 373 LEU A C 1
ATOM 2963 O O . LEU A 1 373 ? 2.221 36.188 11.82 1 98.31 373 LEU A O 1
ATOM 2967 N N . GLU A 1 374 ? 2.34 34 11.586 1 98.25 374 GLU A N 1
ATOM 2968 C CA . GLU A 1 374 ? 1.495 33.75 12.742 1 98.25 374 GLU A CA 1
ATOM 2969 C C . GLU A 1 374 ? 2.176 32.781 13.711 1 98.25 374 GLU A C 1
ATOM 2971 O O . GLU A 1 374 ? 2.619 31.688 13.305 1 98.25 374 GLU A O 1
ATOM 2976 N N . LEU A 1 375 ? 2.258 33.125 14.961 1 96.75 375 LEU A N 1
ATOM 2977 C CA . LEU A 1 375 ? 2.887 32.312 15.992 1 96.75 375 LEU A CA 1
ATOM 2978 C C . LEU A 1 375 ? 1.909 32 17.125 1 96.75 375 LEU A C 1
ATOM 2980 O O . LEU A 1 375 ? 1.209 32.906 17.594 1 96.75 375 LEU A O 1
ATOM 2984 N N . SER A 1 376 ? 1.812 30.766 17.422 1 94 376 SER A N 1
ATOM 2985 C CA . SER A 1 376 ? 0.942 30.391 18.531 1 94 376 SER A CA 1
ATOM 2986 C C . SER A 1 376 ? 1.526 29.234 19.328 1 94 376 SER A C 1
ATOM 2988 O O . SER A 1 376 ? 2.092 28.297 18.75 1 94 376 SER A O 1
ATOM 2990 N N . ASN A 1 377 ? 1.448 29.281 20.656 1 90.19 377 ASN A N 1
ATOM 2991 C CA . ASN A 1 377 ? 1.802 28.188 21.562 1 90.19 377 ASN A CA 1
ATOM 2992 C C . ASN A 1 377 ? 3.248 27.75 21.359 1 90.19 377 ASN A C 1
ATOM 2994 O O . ASN A 1 377 ? 3.506 26.578 21.078 1 90.19 377 ASN A O 1
ATOM 2998 N N . ILE A 1 378 ? 4.148 28.609 21.609 1 92.19 378 ILE A N 1
ATOM 2999 C CA . ILE A 1 378 ? 5.562 28.328 21.391 1 92.19 378 ILE A CA 1
ATOM 3000 C C . ILE A 1 378 ? 6.305 28.391 22.734 1 92.19 378 ILE A C 1
ATOM 3002 O O . ILE A 1 378 ? 6.117 29.328 23.516 1 92.19 378 ILE A O 1
ATOM 3006 N N . THR A 1 379 ? 7.102 27.406 23 1 86.88 379 THR A N 1
ATOM 3007 C CA . THR A 1 379 ? 7.988 27.391 24.156 1 86.88 379 THR A CA 1
ATOM 3008 C C . THR A 1 379 ? 9.445 27.547 23.719 1 86.88 379 THR A C 1
ATOM 3010 O O . THR A 1 379 ? 9.945 26.75 22.922 1 86.88 379 THR A O 1
ATOM 3013 N N . LEU A 1 380 ? 10.086 28.562 24.266 1 87.75 380 LEU A N 1
ATOM 3014 C CA . LEU A 1 380 ? 11.508 28.766 23.984 1 87.75 380 LEU A CA 1
ATOM 3015 C C . LEU A 1 380 ? 12.367 28 24.984 1 87.75 380 LEU A C 1
ATOM 3017 O O . LEU A 1 380 ? 12.18 28.141 26.203 1 87.75 380 LEU A O 1
ATOM 3021 N N . LEU A 1 381 ? 13.258 27.219 24.359 1 83.25 381 LEU A N 1
ATOM 3022 C CA . LEU A 1 381 ? 14.188 26.453 25.188 1 83.25 381 LEU A CA 1
ATOM 3023 C C . LEU A 1 381 ? 15.422 27.281 25.531 1 83.25 381 LEU A C 1
ATOM 3025 O O . LEU A 1 381 ? 15.922 28.016 24.688 1 83.25 381 LEU A O 1
ATOM 3029 N N . GLY A 1 382 ? 15.703 27.25 26.828 1 73.25 382 GLY A N 1
ATOM 3030 C CA . GLY A 1 382 ? 16.891 27.953 27.266 1 73.25 382 GLY A CA 1
ATOM 3031 C C . GLY A 1 382 ? 18.156 27.109 27.156 1 73.25 382 GLY A C 1
ATOM 3032 O O . GLY A 1 382 ? 18.094 25.906 26.891 1 73.25 382 GLY A O 1
ATOM 3033 N N . GLY A 1 383 ? 19.344 27.719 26.953 1 61.03 383 GLY A N 1
ATOM 3034 C CA . GLY A 1 383 ? 20.609 27.016 27.094 1 61.03 383 GLY A CA 1
ATOM 3035 C C . GLY A 1 383 ? 21 26.766 28.531 1 61.03 383 GLY A C 1
ATOM 3036 O O . GLY A 1 383 ? 20.188 26.953 29.453 1 61.03 383 GLY A O 1
ATOM 3037 N N . ASP A 1 384 ? 22.172 26.078 28.891 1 56.03 384 ASP A N 1
ATOM 3038 C CA . ASP A 1 384 ? 22.688 25.734 30.219 1 56.03 384 ASP A CA 1
ATOM 3039 C C . ASP A 1 384 ? 22.625 26.922 31.156 1 56.03 384 ASP A C 1
ATOM 3041 O O . ASP A 1 384 ? 22.328 26.781 32.344 1 56.03 384 ASP A O 1
ATOM 3045 N N . ASP A 1 385 ? 22.906 28.125 30.719 1 54 385 ASP A N 1
ATOM 3046 C CA . ASP A 1 385 ? 23.125 29.203 31.672 1 54 385 ASP A CA 1
ATOM 3047 C C . ASP A 1 385 ? 22.141 30.344 31.453 1 54 385 ASP A C 1
ATOM 3049 O O . ASP A 1 385 ? 22.219 31.391 32.125 1 54 385 ASP A O 1
ATOM 3053 N N . ARG A 1 386 ? 21.188 30.234 30.438 1 58.59 386 ARG A N 1
ATOM 3054 C CA . ARG A 1 386 ? 20.375 31.422 30.219 1 58.59 386 ARG A CA 1
ATOM 3055 C C . ARG A 1 386 ? 18.984 31.047 29.703 1 58.59 386 ARG A C 1
ATOM 3057 O O . ARG A 1 386 ? 18.844 30.125 28.891 1 58.59 386 ARG A O 1
ATOM 3064 N N . ARG A 1 387 ? 17.984 31.531 30.438 1 65.5 387 ARG A N 1
ATOM 3065 C CA . ARG A 1 387 ? 16.625 31.375 29.922 1 65.5 387 ARG A CA 1
ATOM 3066 C C . ARG A 1 387 ? 16.359 32.375 28.797 1 65.5 387 ARG A C 1
ATOM 3068 O O . ARG A 1 387 ? 16.859 33.5 28.797 1 65.5 387 ARG A O 1
ATOM 3075 N N . GLU A 1 388 ? 15.672 31.844 27.828 1 73.69 388 GLU A N 1
ATOM 3076 C CA . GLU A 1 388 ? 15.336 32.688 26.688 1 73.69 388 GLU A CA 1
ATOM 3077 C C . GLU A 1 388 ? 14.234 33.688 27.047 1 73.69 388 GLU A C 1
ATOM 3079 O O . GLU A 1 388 ? 13.484 33.469 28 1 73.69 388 GLU A O 1
ATOM 3084 N N . CYS A 1 389 ? 14.359 34.844 26.438 1 78.94 389 CYS A N 1
ATOM 3085 C CA . CYS A 1 389 ? 13.438 35.938 26.719 1 78.94 389 CYS A CA 1
ATOM 3086 C C . CYS A 1 389 ? 12.586 36.25 25.5 1 78.94 389 CYS A C 1
ATOM 3088 O O . CYS A 1 389 ? 13.117 36.562 24.422 1 78.94 389 CYS A O 1
ATOM 3090 N N . TRP A 1 390 ? 11.281 36.281 25.641 1 88.25 390 TRP A N 1
ATOM 3091 C CA . TRP A 1 390 ? 10.359 36.531 24.547 1 88.25 390 TRP A CA 1
ATOM 3092 C C . TRP A 1 390 ? 10.461 38 24.094 1 88.25 390 TRP A C 1
ATOM 3094 O O . TRP A 1 390 ? 10.281 38.312 22.906 1 88.25 390 TRP A O 1
ATOM 3104 N N . VAL A 1 391 ? 10.734 38.906 25.016 1 87.12 391 VAL A N 1
ATOM 3105 C CA . VAL A 1 391 ? 10.898 40.281 24.641 1 87.12 391 VAL A CA 1
ATOM 3106 C C . VAL A 1 391 ? 12.055 40.438 23.656 1 87.12 391 VAL A C 1
ATOM 3108 O O . VAL A 1 391 ? 11.945 41.125 22.641 1 87.12 391 VAL A O 1
ATOM 3111 N N . ARG A 1 392 ? 13.078 39.781 23.953 1 87.12 392 ARG A N 1
ATOM 3112 C CA . ARG A 1 392 ? 14.234 39.781 23.062 1 87.12 392 ARG A CA 1
ATOM 3113 C C . ARG A 1 392 ? 13.875 39.188 21.703 1 87.12 392 ARG A C 1
ATOM 3115 O O . ARG A 1 392 ? 14.289 39.719 20.656 1 87.12 392 ARG A O 1
ATOM 3122 N N . MET A 1 393 ? 13.141 38.188 21.703 1 91.81 393 MET A N 1
ATOM 3123 C CA . MET A 1 393 ? 12.711 37.531 20.469 1 91.81 393 MET A CA 1
ATOM 3124 C C . MET A 1 393 ? 11.867 38.469 19.625 1 91.81 393 MET A C 1
ATOM 3126 O O . MET A 1 393 ? 12.07 38.562 18.406 1 91.81 393 MET A O 1
ATOM 3130 N N . ILE A 1 394 ? 10.953 39.094 20.188 1 93.62 394 ILE A N 1
ATOM 3131 C CA . ILE A 1 394 ? 10.047 40 19.5 1 93.62 394 ILE A CA 1
ATOM 3132 C C . ILE A 1 394 ? 10.844 41.156 18.875 1 93.62 394 ILE A C 1
ATOM 3134 O O . ILE A 1 394 ? 10.562 41.594 17.766 1 93.62 394 ILE A O 1
ATOM 3138 N N . LYS A 1 395 ? 11.82 41.656 19.641 1 92.94 395 LYS A N 1
ATOM 3139 C CA . LYS A 1 395 ? 12.695 42.688 19.109 1 92.94 395 LYS A CA 1
ATOM 3140 C C . LYS A 1 395 ? 13.469 42.188 17.891 1 92.94 395 LYS A C 1
ATOM 3142 O O . LYS A 1 395 ? 13.641 42.938 16.922 1 92.94 395 LYS A O 1
ATOM 3147 N N . HIS A 1 396 ? 13.852 41 17.938 1 93.81 396 HIS A N 1
ATOM 3148 C CA . HIS A 1 396 ? 14.57 40.375 16.812 1 93.81 396 HIS A CA 1
ATOM 3149 C C . HIS A 1 396 ? 13.664 40.25 15.602 1 93.81 396 HIS A C 1
ATOM 3151 O O . HIS A 1 396 ? 14.109 40.438 14.469 1 93.81 396 HIS A O 1
ATOM 3157 N N . LEU A 1 397 ? 12.461 39.844 15.82 1 96.56 397 LEU A N 1
ATOM 3158 C CA . LEU A 1 397 ? 11.508 39.719 14.727 1 96.56 397 LEU A CA 1
ATOM 3159 C C . LEU A 1 397 ? 11.383 41.031 13.969 1 96.56 397 LEU A C 1
ATOM 3161 O O . LEU A 1 397 ? 11.336 41.062 12.734 1 96.56 397 LEU A O 1
ATOM 3165 N N . LYS A 1 398 ? 11.359 42.094 14.734 1 95.5 398 LYS A N 1
ATOM 3166 C CA . LYS A 1 398 ? 11.234 43.438 14.156 1 95.5 398 LYS A CA 1
ATOM 3167 C C . LYS A 1 398 ? 12.469 43.812 13.328 1 95.5 398 LYS A C 1
ATOM 3169 O O . LYS A 1 398 ? 12.352 44.312 12.219 1 95.5 398 LYS A O 1
ATOM 3174 N N . THR A 1 399 ? 13.578 43.5 13.805 1 94.31 399 THR A N 1
ATOM 3175 C CA . THR A 1 399 ? 14.82 43.969 13.211 1 94.31 399 THR A CA 1
ATOM 3176 C C . THR A 1 399 ? 15.227 43.094 12.031 1 94.31 399 THR A C 1
ATOM 3178 O O . THR A 1 399 ? 15.805 43.594 11.055 1 94.31 399 THR A O 1
ATOM 3181 N N . GLU A 1 400 ? 14.883 41.875 12.055 1 94.69 400 GLU A N 1
ATOM 3182 C CA . GLU A 1 400 ? 15.453 40.938 11.102 1 94.69 400 GLU A CA 1
ATOM 3183 C C . GLU A 1 400 ? 14.453 40.594 10 1 94.69 400 GLU A C 1
ATOM 3185 O O . GLU A 1 400 ? 14.828 40.062 8.961 1 94.69 400 GLU A O 1
ATOM 3190 N N . LEU A 1 401 ? 13.195 40.875 10.211 1 96.5 401 LEU A N 1
ATOM 3191 C CA . LEU A 1 401 ? 12.188 40.5 9.234 1 96.5 401 LEU A CA 1
ATOM 3192 C C . LEU A 1 401 ? 11.453 41.719 8.695 1 96.5 401 LEU A C 1
ATOM 3194 O O . LEU A 1 401 ? 11.461 42.781 9.328 1 96.5 401 LEU A O 1
ATOM 3198 N N . LYS A 1 402 ? 11 41.656 7.465 1 95.19 402 LYS A N 1
ATOM 3199 C CA . LYS A 1 402 ? 10.141 42.656 6.848 1 95.19 402 LYS A CA 1
ATOM 3200 C C . LYS A 1 402 ? 8.742 42.094 6.594 1 95.19 402 LYS A C 1
ATOM 3202 O O . LYS A 1 402 ? 8.391 41.812 5.453 1 95.19 402 LYS A O 1
ATOM 3207 N N . LEU A 1 403 ? 7.953 42.094 7.641 1 97.31 403 LEU A N 1
ATOM 3208 C CA . LEU A 1 403 ? 6.641 41.469 7.598 1 97.31 403 LEU A CA 1
ATOM 3209 C C . LEU A 1 403 ? 5.551 42.5 7.289 1 97.31 403 LEU A C 1
ATOM 3211 O O . LEU A 1 403 ? 5.656 43.656 7.691 1 97.31 403 LEU A O 1
ATOM 3215 N N . ALA A 1 404 ? 4.602 42.125 6.527 1 97 404 ALA A N 1
ATOM 3216 C CA . ALA A 1 404 ? 3.395 42.906 6.316 1 97 404 ALA A CA 1
ATOM 3217 C C . ALA A 1 404 ? 2.416 42.75 7.477 1 97 404 ALA A C 1
ATOM 3219 O O . ALA A 1 404 ? 1.634 43.656 7.777 1 97 404 ALA A O 1
ATOM 3220 N N . SER A 1 405 ? 2.43 41.594 7.992 1 97 405 SER A N 1
ATOM 3221 C CA . SER A 1 405 ? 1.56 41.281 9.133 1 97 405 SER A CA 1
ATOM 3222 C C . SER A 1 405 ? 2.143 40.188 10.008 1 97 405 SER A C 1
ATOM 3224 O O . SER A 1 405 ? 2.824 39.281 9.516 1 97 405 SER A O 1
ATOM 3226 N N . ILE A 1 406 ? 1.867 40.25 11.336 1 97.38 406 ILE A N 1
ATOM 3227 C CA . ILE A 1 406 ? 2.221 39.219 12.297 1 97.38 406 ILE A CA 1
ATOM 3228 C C . ILE A 1 406 ? 1.103 39.062 13.328 1 97.38 406 ILE A C 1
ATOM 3230 O O . ILE A 1 406 ? 0.404 40.031 13.641 1 97.38 406 ILE A O 1
ATOM 3234 N N . SER A 1 407 ? 0.865 37.906 13.672 1 97 407 SER A N 1
ATOM 3235 C CA . SER A 1 407 ? -0.14 37.656 14.695 1 97 407 SER A CA 1
ATOM 3236 C C . SER A 1 407 ? 0.387 36.688 15.758 1 97 407 SER A C 1
ATOM 3238 O O . SER A 1 407 ? 1.095 35.719 15.43 1 97 407 SER A O 1
ATOM 3240 N N . PHE A 1 408 ? 0.062 37 17 1 95.88 408 PHE A N 1
ATOM 3241 C CA . PHE A 1 408 ? 0.378 36.125 18.141 1 95.88 408 PHE A CA 1
ATOM 3242 C C . PHE A 1 408 ? -0.896 35.625 18.797 1 95.88 408 PHE A C 1
ATOM 3244 O O . PHE A 1 408 ? -1.884 36.344 18.906 1 95.88 408 PHE A O 1
ATOM 3251 N N . SER A 1 409 ? -0.879 34.375 19.188 1 94.38 409 SER A N 1
ATOM 3252 C CA . SER A 1 409 ? -2.01 33.844 19.922 1 94.38 409 SER A CA 1
ATOM 3253 C C . SER A 1 409 ? -1.598 32.625 20.75 1 94.38 409 SER A C 1
ATOM 3255 O O . SER A 1 409 ? -0.609 31.969 20.438 1 94.38 409 SER A O 1
ATOM 3257 N N . GLY A 1 410 ? -2.307 32.438 21.844 1 90.69 410 GLY A N 1
ATOM 3258 C CA . GLY A 1 410 ? -2.051 31.266 22.656 1 90.69 410 GLY A CA 1
ATOM 3259 C C . GLY A 1 410 ? -0.98 31.484 23.703 1 90.69 410 GLY A C 1
ATOM 3260 O O . GLY A 1 410 ? -0.896 32.562 24.297 1 90.69 410 GLY A O 1
ATOM 3261 N N . TRP A 1 411 ? -0.184 30.422 23.953 1 87.25 411 TRP A N 1
ATOM 3262 C CA . TRP A 1 411 ? 0.759 30.438 25.062 1 87.25 411 TRP A CA 1
ATOM 3263 C C . TRP A 1 411 ? 2.188 30.625 24.562 1 87.25 411 TRP A C 1
ATOM 3265 O O . TRP A 1 411 ? 2.6 29.984 23.578 1 87.25 411 TRP A O 1
ATOM 3275 N N . PHE A 1 412 ? 2.859 31.531 25.234 1 89.06 412 PHE A N 1
ATOM 3276 C CA . PHE A 1 412 ? 4.277 31.734 24.969 1 89.06 412 PHE A CA 1
ATOM 3277 C C . PHE A 1 412 ? 5.09 31.594 26.25 1 89.06 412 PHE A C 1
ATOM 3279 O O . PHE A 1 412 ? 4.887 32.344 27.219 1 89.06 412 PHE A O 1
ATOM 3286 N N . SER A 1 413 ? 5.953 30.547 26.281 1 83.06 413 SER A N 1
ATOM 3287 C CA . SER A 1 413 ? 6.711 30.266 27.5 1 83.06 413 SER A CA 1
ATOM 3288 C C . SER A 1 413 ? 8.211 30.203 27.203 1 83.06 413 SER A C 1
ATOM 3290 O O . SER A 1 413 ? 8.617 29.984 26.062 1 83.06 413 SER A O 1
ATOM 3292 N N . ASN A 1 414 ? 8.992 30.516 28.156 1 79 414 ASN A N 1
ATOM 3293 C CA . ASN A 1 414 ? 10.43 30.281 28.062 1 79 414 ASN A CA 1
ATOM 3294 C C . ASN A 1 414 ? 10.859 29.109 28.938 1 79 414 ASN A C 1
ATOM 3296 O O . ASN A 1 414 ? 12.047 28.969 29.25 1 79 414 ASN A O 1
ATOM 3300 N N . GLY A 1 415 ? 9.852 28.203 29.25 1 66.56 415 GLY A N 1
ATOM 3301 C CA . GLY A 1 415 ? 10.117 27.047 30.094 1 66.56 415 GLY A CA 1
ATOM 3302 C C . GLY A 1 415 ? 10.328 27.422 31.547 1 66.56 415 GLY A C 1
ATOM 3303 O O . GLY A 1 415 ? 10.453 26.531 32.406 1 66.56 415 GLY A O 1
ATOM 3304 N N . GLY A 1 416 ? 10.477 28.656 31.891 1 64 416 GLY A N 1
ATOM 3305 C CA . GLY A 1 416 ? 10.68 29.109 33.25 1 64 416 GLY A CA 1
ATOM 3306 C C . GLY A 1 416 ? 9.578 30.016 33.75 1 64 416 GLY A C 1
ATOM 3307 O O . GLY A 1 416 ? 8.398 29.656 33.719 1 64 416 GLY A O 1
ATOM 3308 N N . ARG A 1 417 ? 10.094 31.234 34.031 1 61.97 417 ARG A N 1
ATOM 3309 C CA . ARG A 1 417 ? 9.227 32.156 34.75 1 61.97 417 ARG A CA 1
ATOM 3310 C C . ARG A 1 417 ? 8.281 32.875 33.781 1 61.97 417 ARG A C 1
ATOM 3312 O O . ARG A 1 417 ? 7.164 33.219 34.156 1 61.97 417 ARG A O 1
ATOM 3319 N N . GLN A 1 418 ? 8.695 33.125 32.562 1 66.88 418 GLN A N 1
ATOM 3320 C CA . GLN A 1 418 ? 7.84 33.844 31.641 1 66.88 418 GLN A CA 1
ATOM 3321 C C . GLN A 1 418 ? 6.836 32.906 30.984 1 66.88 418 GLN A C 1
ATOM 3323 O O . GLN A 1 418 ? 7.219 32 30.234 1 66.88 418 GLN A O 1
ATOM 3328 N N . GLN A 1 419 ? 5.516 33.094 31.375 1 78.69 419 GLN A N 1
ATOM 3329 C CA . GLN A 1 419 ? 4.395 32.406 30.719 1 78.69 419 GLN A CA 1
ATOM 3330 C C . GLN A 1 419 ? 3.316 33.406 30.312 1 78.69 419 GLN A C 1
ATOM 3332 O O . GLN A 1 419 ? 2.709 34.062 31.188 1 78.69 419 GLN A O 1
ATOM 3337 N N . TRP A 1 420 ? 3.273 33.531 29.078 1 84.88 420 TRP A N 1
ATOM 3338 C CA . TRP A 1 420 ? 2.346 34.531 28.562 1 84.88 420 TRP A CA 1
ATOM 3339 C C . TRP A 1 420 ? 1.119 33.875 27.938 1 84.88 420 TRP A C 1
ATOM 3341 O O . TRP A 1 420 ? 1.232 32.844 27.281 1 84.88 420 TRP A O 1
ATOM 3351 N N . SER A 1 421 ? -0.043 34.344 28.188 1 86.75 421 SER A N 1
ATOM 3352 C CA . SER A 1 421 ? -1.279 34 27.5 1 86.75 421 SER A CA 1
ATOM 3353 C C . SER A 1 421 ? -1.75 35.125 26.594 1 86.75 421 SER A C 1
ATOM 3355 O O . SER A 1 421 ? -1.942 36.25 27.062 1 86.75 421 SER A O 1
ATOM 3357 N N . VAL A 1 422 ? -1.861 34.906 25.375 1 91.5 422 VAL A N 1
ATOM 3358 C CA . VAL A 1 422 ? -2.256 35.906 24.391 1 91.5 422 VAL A CA 1
ATOM 3359 C C . VAL A 1 422 ? -3.615 35.562 23.797 1 91.5 422 VAL A C 1
ATOM 3361 O O . VAL A 1 422 ? -3.852 34.406 23.422 1 91.5 422 VAL A O 1
ATOM 3364 N N . ALA A 1 423 ? -4.414 36.5 23.609 1 90 423 ALA A N 1
ATOM 3365 C CA . ALA A 1 423 ? -5.77 36.312 23.109 1 90 423 ALA A CA 1
ATOM 3366 C C . ALA A 1 423 ? -5.746 35.781 21.672 1 90 423 ALA A C 1
ATOM 3368 O O . ALA A 1 423 ? -4.918 36.219 20.859 1 90 423 ALA A O 1
ATOM 3369 N N . ARG A 1 424 ? -6.715 34.969 21.344 1 89.06 424 ARG A N 1
ATOM 3370 C CA . ARG A 1 424 ? -6.789 34.375 20.016 1 89.06 424 ARG A CA 1
ATOM 3371 C C . ARG A 1 424 ? -7.461 35.312 19.016 1 89.06 424 ARG A C 1
ATOM 3373 O O . ARG A 1 424 ? -7.016 35.438 17.875 1 89.06 424 ARG A O 1
ATOM 3380 N N . ASP A 1 425 ? -8.398 35.969 19.453 1 84.19 425 ASP A N 1
ATOM 3381 C CA . ASP A 1 425 ? -9.203 36.812 18.578 1 84.19 425 ASP A CA 1
ATOM 3382 C C . ASP A 1 425 ? -8.531 38.156 18.328 1 84.19 425 ASP A C 1
ATOM 3384 O O . ASP A 1 425 ? -7.727 38.625 19.141 1 84.19 425 ASP A O 1
ATOM 3388 N N . PRO A 1 426 ? -8.906 38.625 17.156 1 86.19 426 PRO A N 1
ATOM 3389 C CA . PRO A 1 426 ? -8.438 40 16.938 1 86.19 426 PRO A CA 1
ATOM 3390 C C . PRO A 1 426 ? -8.992 41 17.969 1 86.19 426 PRO A C 1
ATOM 3392 O O . PRO A 1 426 ? -10.133 40.844 18.422 1 86.19 426 PRO A O 1
ATOM 3395 N N . VAL A 1 427 ? -8.133 41.938 18.281 1 87.38 427 VAL A N 1
ATOM 3396 C CA . VAL A 1 427 ? -8.484 42.875 19.344 1 87.38 427 VAL A CA 1
ATOM 3397 C C . VAL A 1 427 ? -8.359 44.312 18.828 1 87.38 427 VAL A C 1
ATOM 3399 O O . VAL A 1 427 ? -7.836 44.562 17.734 1 87.38 427 VAL A O 1
ATOM 3402 N N . GLY A 1 428 ? -8.867 45.25 19.641 1 85.69 428 GLY A N 1
ATOM 3403 C CA . GLY A 1 428 ? -8.766 46.656 19.281 1 85.69 428 GLY A CA 1
ATOM 3404 C C . GLY A 1 428 ? -7.332 47.156 19.25 1 85.69 428 GLY A C 1
ATOM 3405 O O . GLY A 1 428 ? -6.461 46.594 19.938 1 85.69 428 GLY A O 1
ATOM 3406 N N . PRO A 1 429 ? -7.02 48.188 18.531 1 89.75 429 PRO A N 1
ATOM 3407 C CA . PRO A 1 429 ? -5.66 48.688 18.328 1 89.75 429 PRO A CA 1
ATOM 3408 C C . PRO A 1 429 ? -5.027 49.219 19.625 1 89.75 429 PRO A C 1
ATOM 3410 O O . PRO A 1 429 ? -3.803 49.344 19.703 1 89.75 429 PRO A O 1
ATOM 3413 N N . GLU A 1 430 ? -5.832 49.5 20.625 1 89.94 430 GLU A N 1
ATOM 3414 C CA . GLU A 1 430 ? -5.316 50.062 21.875 1 89.94 430 GLU A CA 1
ATOM 3415 C C . GLU A 1 430 ? -4.887 48.969 22.844 1 89.94 430 GLU A C 1
ATOM 3417 O O . GLU A 1 430 ? -4.25 49.281 23.859 1 89.94 430 GLU A O 1
ATOM 3422 N N . ARG A 1 431 ? -5.195 47.781 22.484 1 91.31 431 ARG A N 1
ATOM 3423 C CA . ARG A 1 431 ? -4.883 46.656 23.375 1 91.31 431 ARG A CA 1
ATOM 3424 C C . ARG A 1 431 ? -3.436 46.219 23.203 1 91.31 431 ARG A C 1
ATOM 3426 O O . ARG A 1 431 ? -2.822 46.469 22.156 1 91.31 431 ARG A O 1
ATOM 3433 N N . LEU A 1 432 ? -2.859 45.656 24.219 1 92 432 LEU A N 1
ATOM 3434 C CA . LEU A 1 432 ? -1.445 45.312 24.266 1 92 432 LEU A CA 1
ATOM 3435 C C . LEU A 1 432 ? -1.079 44.375 23.109 1 92 432 LEU A C 1
ATOM 3437 O O . LEU A 1 432 ? -0.042 44.562 22.469 1 92 432 LEU A O 1
ATOM 3441 N N . LYS A 1 433 ? -1.89 43.406 22.828 1 94.81 433 LYS A N 1
ATOM 3442 C CA . LYS A 1 433 ? -1.63 42.5 21.719 1 94.81 433 LYS A CA 1
ATOM 3443 C C . LYS A 1 433 ? -1.447 43.25 20.406 1 94.81 433 LYS A C 1
ATOM 3445 O O . LYS A 1 433 ? -0.46 43.062 19.688 1 94.81 433 LYS A O 1
ATOM 3450 N N . ALA A 1 434 ? -2.381 44.094 20.109 1 94.75 434 ALA A N 1
ATOM 3451 C CA . ALA A 1 434 ? -2.338 44.875 18.875 1 94.75 434 ALA A CA 1
ATOM 3452 C C . ALA A 1 434 ? -1.103 45.781 18.828 1 94.75 434 ALA A C 1
ATOM 3454 O O . ALA A 1 434 ? -0.504 45.969 17.781 1 94.75 434 ALA A O 1
ATOM 3455 N N . LYS A 1 435 ? -0.739 46.375 19.953 1 94.81 435 LYS A N 1
ATOM 3456 C CA . LYS A 1 435 ? 0.423 47.25 20.031 1 94.81 435 LYS A CA 1
ATOM 3457 C C . LYS A 1 435 ? 1.712 46.469 19.75 1 94.81 435 LYS A C 1
ATOM 3459 O O . LYS A 1 435 ? 2.617 47 19.094 1 94.81 435 LYS A O 1
ATOM 3464 N N . VAL A 1 436 ? 1.743 45.25 20.281 1 95.12 436 VAL A N 1
ATOM 3465 C CA . VAL A 1 436 ? 2.934 44.438 20.062 1 95.12 436 VAL A CA 1
ATOM 3466 C C . VAL A 1 436 ? 3.039 44.062 18.594 1 95.12 436 VAL A C 1
ATOM 3468 O O . VAL A 1 436 ? 4.117 44.125 18 1 95.12 436 VAL A O 1
ATOM 3471 N N . GLU A 1 437 ? 1.956 43.625 17.969 1 96.69 437 GLU A N 1
ATOM 3472 C CA . GLU A 1 437 ? 1.93 43.25 16.562 1 96.69 437 GLU A CA 1
ATOM 3473 C C . GLU A 1 437 ? 2.301 44.438 15.672 1 96.69 437 GLU A C 1
ATOM 3475 O O . GLU A 1 437 ? 3.057 44.281 14.711 1 96.69 437 GLU A O 1
ATOM 3480 N N . LYS A 1 438 ? 1.82 45.656 16.047 1 96.19 438 LYS A N 1
ATOM 3481 C CA . LYS A 1 438 ? 2.16 46.844 15.305 1 96.19 438 LYS A CA 1
ATOM 3482 C C . LYS A 1 438 ? 3.633 47.219 15.492 1 96.19 438 LYS A C 1
ATOM 3484 O O . LYS A 1 438 ? 4.277 47.688 14.555 1 96.19 438 LYS A O 1
ATOM 3489 N N . TYR A 1 439 ? 4.09 47.031 16.734 1 95.88 439 TYR A N 1
ATOM 3490 C CA . TYR A 1 439 ? 5.492 47.281 17.031 1 95.88 439 TYR A CA 1
ATOM 3491 C C . TYR A 1 439 ? 6.406 46.5 16.094 1 95.88 439 TYR A C 1
ATOM 3493 O O . TYR A 1 439 ? 7.387 47.062 15.586 1 95.88 439 TYR A O 1
ATOM 3501 N N . VAL A 1 440 ? 6.113 45.281 15.789 1 96.88 440 VAL A N 1
ATOM 3502 C CA . VAL A 1 440 ? 6.984 44.406 15.016 1 96.88 440 VAL A CA 1
ATOM 3503 C C . VAL A 1 440 ? 7.004 44.844 13.555 1 96.88 440 VAL A C 1
ATOM 3505 O O . VAL A 1 440 ? 8.039 44.781 12.891 1 96.88 440 VAL A O 1
ATOM 3508 N N . ILE A 1 441 ? 5.891 45.344 13 1 96.5 441 ILE A N 1
ATOM 3509 C CA . ILE A 1 441 ? 5.777 45.625 11.57 1 96.5 441 ILE A CA 1
ATOM 3510 C C . ILE A 1 441 ? 6.18 47.062 11.297 1 96.5 441 ILE A C 1
ATOM 3512 O O . ILE A 1 441 ? 6.621 47.406 10.195 1 96.5 441 ILE A O 1
ATOM 3516 N N . ASP A 1 442 ? 6.004 48 12.305 1 96.12 442 ASP A N 1
ATOM 3517 C CA . ASP A 1 442 ? 6.238 49.438 12.125 1 96.12 442 ASP A CA 1
ATOM 3518 C C . ASP A 1 442 ? 7.59 49.844 12.703 1 96.12 442 ASP A C 1
ATOM 3520 O O . ASP A 1 442 ? 7.734 50 13.914 1 96.12 442 ASP A O 1
ATOM 3524 N N . ARG A 1 443 ? 8.453 50.219 11.945 1 91.69 443 ARG A N 1
ATOM 3525 C CA . ARG A 1 443 ? 9.805 50.562 12.359 1 91.69 443 ARG A CA 1
ATOM 3526 C C . ARG A 1 443 ? 9.828 51.906 13.086 1 91.69 443 ARG A C 1
ATOM 3528 O O . ARG A 1 443 ? 10.797 52.219 13.781 1 91.69 443 ARG A O 1
ATOM 3535 N N . ARG A 1 444 ? 8.758 52.656 12.977 1 92.38 444 ARG A N 1
ATOM 3536 C CA . ARG A 1 444 ? 8.703 53.969 13.602 1 92.38 444 ARG A CA 1
ATOM 3537 C C . ARG A 1 444 ? 8.523 53.844 15.109 1 92.38 444 ARG A C 1
ATOM 3539 O O . ARG A 1 444 ? 8.859 54.781 15.852 1 92.38 444 ARG A O 1
ATOM 3546 N N . ILE A 1 445 ? 8 52.688 15.453 1 94.25 445 ILE A N 1
ATOM 3547 C CA . ILE A 1 445 ? 7.812 52.469 16.891 1 94.25 445 ILE A CA 1
ATOM 3548 C C . ILE A 1 445 ? 9.102 51.938 17.5 1 94.25 445 ILE A C 1
ATOM 3550 O O . ILE A 1 445 ? 9.531 50.812 17.188 1 94.25 445 ILE A O 1
ATOM 3554 N N . ARG A 1 446 ? 9.688 52.562 18.406 1 91.31 446 ARG A N 1
ATOM 3555 C CA . ARG A 1 446 ? 11.031 52.25 18.875 1 91.31 446 ARG A CA 1
ATOM 3556 C C . ARG A 1 446 ? 10.977 51.375 20.141 1 91.31 446 ARG A C 1
ATOM 3558 O O . ARG A 1 446 ? 11.844 50.531 20.359 1 91.31 446 ARG A O 1
ATOM 3565 N N . VAL A 1 447 ? 9.992 51.594 21 1 89.62 447 VAL A N 1
ATOM 3566 C CA . VAL A 1 447 ? 9.969 50.906 22.281 1 89.62 447 VAL A CA 1
ATOM 3567 C C . VAL A 1 447 ? 9 49.75 22.234 1 89.62 447 VAL A C 1
ATOM 3569 O O . VAL A 1 447 ? 7.855 49.875 21.781 1 89.62 447 VAL A O 1
ATOM 3572 N N . CYS A 1 448 ? 9.438 48.625 22.719 1 90.69 448 CYS A N 1
ATOM 3573 C CA . CYS A 1 448 ? 8.594 47.406 22.781 1 90.69 448 CYS A CA 1
ATOM 3574 C C . CYS A 1 448 ? 7.559 47.531 23.891 1 90.69 448 CYS A C 1
ATOM 3576 O O . CYS A 1 448 ? 7.91 47.719 25.062 1 90.69 448 CYS A O 1
ATOM 3578 N N . PRO A 1 449 ? 6.344 47.375 23.547 1 89.94 449 PRO A N 1
ATOM 3579 C CA . PRO A 1 449 ? 5.289 47.531 24.547 1 89.94 449 PRO A CA 1
ATOM 3580 C C . PRO A 1 449 ? 5.363 46.5 25.672 1 89.94 449 PRO A C 1
ATOM 3582 O O . PRO A 1 449 ? 4.77 46.719 26.734 1 89.94 449 PRO A O 1
ATOM 3585 N N . LEU A 1 450 ? 6.043 45.406 25.484 1 88.25 450 LEU A N 1
ATOM 3586 C CA . LEU A 1 450 ? 6.098 44.344 26.484 1 88.25 450 LEU A CA 1
ATOM 3587 C C . LEU A 1 450 ? 7.219 44.594 27.484 1 88.25 450 LEU A C 1
ATOM 3589 O O . LEU A 1 450 ? 7.262 43.969 28.547 1 88.25 450 LEU A O 1
ATOM 3593 N N . GLU A 1 451 ? 8.125 45.406 27.172 1 83 451 GLU A N 1
ATOM 3594 C CA . GLU A 1 451 ? 9.32 45.625 27.984 1 83 451 GLU A CA 1
ATOM 3595 C C . GLU A 1 451 ? 8.945 46.062 29.391 1 83 451 GLU A C 1
ATOM 3597 O O . GLU A 1 451 ? 9.43 45.531 30.375 1 83 451 GLU A O 1
ATOM 3602 N N . PRO A 1 452 ? 8.039 47 29.531 1 76.56 452 PRO A N 1
ATOM 3603 C CA . PRO A 1 452 ? 7.68 47.438 30.875 1 76.56 452 PRO A CA 1
ATOM 3604 C C . PRO A 1 452 ? 6.957 46.344 31.688 1 76.56 452 PRO A C 1
ATOM 3606 O O . PRO A 1 452 ? 6.926 46.406 32.906 1 76.56 452 PRO A O 1
ATOM 3609 N N . VAL A 1 453 ? 6.391 45.5 31.016 1 73.62 453 VAL A N 1
ATOM 3610 C CA . VAL A 1 453 ? 5.59 44.469 31.672 1 73.62 453 VAL A CA 1
ATOM 3611 C C . VAL A 1 453 ? 6.488 43.312 32.125 1 73.62 453 VAL A C 1
ATOM 3613 O O . VAL A 1 453 ? 6.281 42.75 33.188 1 73.62 453 VAL A O 1
ATOM 3616 N N . ALA A 1 454 ? 7.418 43.031 31.406 1 69.75 454 ALA A N 1
ATOM 3617 C CA . ALA A 1 454 ? 8.148 41.781 31.594 1 69.75 454 ALA A CA 1
ATOM 3618 C C . ALA A 1 454 ? 9.547 42.031 32.156 1 69.75 454 ALA A C 1
ATOM 3620 O O . ALA A 1 454 ? 10.203 41.125 32.656 1 69.75 454 ALA A O 1
ATOM 3621 N N . ILE A 1 455 ? 10.086 43.188 31.984 1 63.69 455 ILE A N 1
ATOM 3622 C CA . ILE A 1 455 ? 11.477 43.469 32.344 1 63.69 455 ILE A CA 1
ATOM 3623 C C . ILE A 1 455 ? 11.539 44.594 33.344 1 63.69 455 ILE A C 1
ATOM 3625 O O . ILE A 1 455 ? 10.859 45.625 33.188 1 63.69 455 ILE A O 1
ATOM 3629 N N . LYS A 1 456 ? 12.102 44.156 34.562 1 58.78 456 LYS A N 1
ATOM 3630 C CA . LYS A 1 456 ? 12.398 45.25 35.5 1 58.78 456 LYS A CA 1
ATOM 3631 C C . LYS A 1 456 ? 13.547 46.125 34.969 1 58.78 456 LYS A C 1
ATOM 3633 O O . LYS A 1 456 ? 14.406 45.625 34.219 1 58.78 456 LYS A O 1
ATOM 3638 N N . PRO A 1 457 ? 13.375 47.406 35.344 1 52.5 457 PRO A N 1
ATOM 3639 C CA . PRO A 1 457 ? 14.539 48.219 34.969 1 52.5 457 PRO A CA 1
ATOM 3640 C C . PRO A 1 457 ? 15.859 47.594 35.406 1 52.5 457 PRO A C 1
ATOM 3642 O O . PRO A 1 457 ? 16.016 47.156 36.531 1 52.5 457 PRO A O 1
ATOM 3645 N N . ASN A 1 458 ? 16.891 47.312 34.5 1 50.19 458 ASN A N 1
ATOM 3646 C CA . ASN A 1 458 ? 18.25 46.781 34.688 1 50.19 458 ASN A CA 1
ATOM 3647 C C . ASN A 1 458 ? 18.219 45.281 34.969 1 50.19 458 ASN A C 1
ATOM 3649 O O . ASN A 1 458 ? 19.234 44.719 35.406 1 50.19 458 ASN A O 1
ATOM 3653 N N . GLU A 1 459 ? 16.953 44.625 35.031 1 54.06 459 GLU A N 1
ATOM 3654 C CA . GLU A 1 459 ? 16.906 43.188 35.25 1 54.06 459 GLU A CA 1
ATOM 3655 C C . GLU A 1 459 ? 16.266 42.438 34.062 1 54.06 459 GLU A C 1
ATOM 3657 O O . GLU A 1 459 ? 15.547 43.062 33.281 1 54.06 459 GLU A O 1
ATOM 3662 N N . GLY A 1 460 ? 16.719 41.25 33.625 1 53.12 460 GLY A N 1
ATOM 3663 C CA . GLY A 1 460 ? 16.266 40.469 32.469 1 53.12 460 GLY A CA 1
ATOM 3664 C C . GLY A 1 460 ? 14.844 40 32.625 1 53.12 460 GLY A C 1
ATOM 3665 O O . GLY A 1 460 ? 14.203 39.656 31.625 1 53.12 460 GLY A O 1
ATOM 3666 N N . ASP A 1 461 ? 14.383 39.719 33.812 1 58.78 461 ASP A N 1
ATOM 3667 C CA . ASP A 1 461 ? 13.047 39.188 34.062 1 58.78 461 ASP A CA 1
ATOM 3668 C C . ASP A 1 461 ? 12.422 39.812 35.281 1 58.78 461 ASP A C 1
ATOM 3670 O O . ASP A 1 461 ? 13.133 40.219 36.219 1 58.78 461 ASP A O 1
ATOM 3674 N N . VAL A 1 462 ? 11.172 40.344 35.281 1 59.72 462 VAL A N 1
ATOM 3675 C CA . VAL A 1 462 ? 10.469 40.875 36.438 1 59.72 462 VAL A CA 1
ATOM 3676 C C . VAL A 1 462 ? 10.188 39.75 37.438 1 59.72 462 VAL A C 1
ATOM 3678 O O . VAL A 1 462 ? 9.891 38.625 37.062 1 59.72 462 VAL A O 1
ATOM 3681 N N . GLU A 1 463 ? 10.734 40.031 38.75 1 58.88 463 GLU A N 1
ATOM 3682 C CA . GLU A 1 463 ? 10.461 39.062 39.812 1 58.88 463 GLU A CA 1
ATOM 3683 C C . GLU A 1 463 ? 8.969 38.844 40 1 58.88 463 GLU A C 1
ATOM 3685 O O . GLU A 1 463 ? 8.164 39.719 39.656 1 58.88 463 GLU A O 1
ATOM 3690 N N . LYS A 1 464 ? 8.578 37.625 40.312 1 58.59 464 LYS A N 1
ATOM 3691 C CA . LYS A 1 464 ? 7.199 37.344 40.688 1 58.59 464 LYS A CA 1
ATOM 3692 C C . LYS A 1 464 ? 6.719 38.312 41.781 1 58.59 464 LYS A C 1
ATOM 3694 O O . LYS A 1 464 ? 7.434 38.594 42.75 1 58.59 464 LYS A O 1
ATOM 3699 N N . PRO A 1 465 ? 5.637 39.125 41.531 1 55.41 465 PRO A N 1
ATOM 3700 C CA . PRO A 1 465 ? 5.156 40 42.594 1 55.41 465 PRO A CA 1
ATOM 3701 C C . PRO A 1 465 ? 4.949 39.281 43.906 1 55.41 465 PRO A C 1
ATOM 3703 O O . PRO A 1 465 ? 4.555 38.094 43.906 1 55.41 465 PRO A O 1
ATOM 3706 N N . ALA A 1 466 ? 5.547 39.812 45 1 51.34 466 ALA A N 1
ATOM 3707 C CA . ALA A 1 466 ? 5.438 39.25 46.344 1 51.34 466 ALA A CA 1
ATOM 3708 C C . ALA A 1 466 ? 3.986 38.938 46.688 1 51.34 466 ALA A C 1
ATOM 3710 O O . ALA A 1 466 ? 3.709 38 47.406 1 51.34 466 ALA A O 1
ATOM 3711 N N . ASN A 1 467 ? 3.162 39.906 46.312 1 49.28 467 ASN A N 1
ATOM 3712 C CA . ASN A 1 467 ? 1.785 39.75 46.781 1 49.28 467 ASN A CA 1
ATOM 3713 C C . ASN A 1 467 ? 1.012 38.781 45.875 1 49.28 467 ASN A C 1
ATOM 3715 O O . ASN A 1 467 ? -0.202 38.625 46.031 1 49.28 467 ASN A O 1
ATOM 3719 N N . GLY A 1 468 ? 1.528 38 45.031 1 47.44 468 GLY A N 1
ATOM 3720 C CA . GLY A 1 468 ? 0.908 36.938 44.281 1 47.44 468 GLY A CA 1
ATOM 3721 C C . GLY A 1 468 ? 0.201 37.406 43.031 1 47.44 468 GLY A C 1
ATOM 3722 O O . GLY A 1 468 ? -0.63 36.719 42.469 1 47.44 468 GLY A O 1
ATOM 3723 N N . GLU A 1 469 ? 0.13 38.656 42.906 1 49.81 469 GLU A N 1
ATOM 3724 C CA . GLU A 1 469 ? -0.653 39.125 41.75 1 49.81 469 GLU A CA 1
ATOM 3725 C C . GLU A 1 469 ? -0.004 38.719 40.438 1 49.81 469 GLU A C 1
ATOM 3727 O O . GLU A 1 469 ? 1.187 38.969 40.219 1 49.81 469 GLU A O 1
ATOM 3732 N N . GLU A 1 470 ? -0.577 37.781 39.75 1 51.69 470 GLU A N 1
ATOM 3733 C CA . GLU A 1 470 ? -0.196 36.875 38.656 1 51.69 470 GLU A CA 1
ATOM 3734 C C . GLU A 1 470 ? -0.205 37.594 37.312 1 51.69 470 GLU A C 1
ATOM 3736 O O . GLU A 1 470 ? 0.26 37.062 36.312 1 51.69 470 GLU A O 1
ATOM 3741 N N . PHE A 1 471 ? -0.837 38.812 37.156 1 57.66 471 PHE A N 1
ATOM 3742 C CA . PHE A 1 471 ? -1.157 39.219 35.812 1 57.66 471 PHE A CA 1
ATOM 3743 C C . PHE A 1 471 ? -0.505 40.562 35.469 1 57.66 471 PHE A C 1
ATOM 3745 O O . PHE A 1 471 ? -0.695 41.531 36.219 1 57.66 471 PHE A O 1
ATOM 3752 N N . GLU A 1 472 ? 0.723 40.531 34.875 1 65.25 472 GLU A N 1
ATOM 3753 C CA . GLU A 1 472 ? 1.199 41.781 34.312 1 65.25 472 GLU A CA 1
ATOM 3754 C C . GLU A 1 472 ? 0.875 41.875 32.812 1 65.25 472 GLU A C 1
ATOM 3756 O O . GLU A 1 472 ? 0.986 40.875 32.094 1 65.25 472 GLU A O 1
ATOM 3761 N N . GLY A 1 473 ? 0.133 43 32.375 1 69.12 473 GLY A N 1
ATOM 3762 C CA . GLY A 1 473 ? -0.376 43.281 31.047 1 69.12 473 GLY A CA 1
ATOM 3763 C C . GLY A 1 473 ? -1.863 43.562 31.016 1 69.12 473 GLY A C 1
ATOM 3764 O O . GLY A 1 473 ? -2.393 44.188 31.938 1 69.12 473 GLY A O 1
ATOM 3765 N N . ASP A 1 474 ? -2.43 43.344 29.828 1 78.12 474 ASP A N 1
ATOM 3766 C CA . ASP A 1 474 ? -3.881 43.5 29.766 1 78.12 474 ASP A CA 1
ATOM 3767 C C . ASP A 1 474 ? -4.531 42.156 29.375 1 78.12 474 ASP A C 1
ATOM 3769 O O . ASP A 1 474 ? -3.871 41.125 29.375 1 78.12 474 ASP A O 1
ATOM 3773 N N . LEU A 1 475 ? -5.82 42.125 29.156 1 80.06 475 LEU A N 1
ATOM 3774 C CA . LEU A 1 475 ? -6.574 40.906 28.953 1 80.06 475 LEU A CA 1
ATOM 3775 C C . LEU A 1 475 ? -6.172 40.25 27.641 1 80.06 475 LEU A C 1
ATOM 3777 O O . LEU A 1 475 ? -6.43 39.062 27.438 1 80.06 475 LEU A O 1
ATOM 3781 N N . THR A 1 476 ? -5.52 41 26.844 1 88.81 476 THR A N 1
ATOM 3782 C CA . THR A 1 476 ? -5.191 40.469 25.516 1 88.81 476 THR A CA 1
ATOM 3783 C C . THR A 1 476 ? -3.795 39.875 25.5 1 88.81 476 THR A C 1
ATOM 3785 O O . THR A 1 476 ? -3.463 39.062 24.609 1 88.81 476 THR A O 1
ATOM 3788 N N . TRP A 1 477 ? -2.977 40.281 26.344 1 90.75 477 TRP A N 1
ATOM 3789 C CA . TRP A 1 477 ? -1.619 39.75 26.531 1 90.75 477 TRP A CA 1
ATOM 3790 C C . TRP A 1 477 ? -1.209 39.844 28 1 90.75 477 TRP A C 1
ATOM 3792 O O . TRP A 1 477 ? -0.829 40.906 28.484 1 90.75 477 TRP A O 1
ATOM 3802 N N . THR A 1 478 ? -1.223 38.594 28.688 1 83.69 478 THR A N 1
ATOM 3803 C CA . THR A 1 478 ? -1.071 38.594 30.141 1 83.69 478 THR A CA 1
ATOM 3804 C C . THR A 1 478 ? 0.024 37.625 30.578 1 83.69 478 THR A C 1
ATOM 3806 O O . THR A 1 478 ? 0.094 36.5 30.078 1 83.69 478 THR A O 1
ATOM 3809 N N . MET A 1 479 ? 0.888 38.125 31.406 1 79.94 479 MET A N 1
ATOM 3810 C CA . MET A 1 479 ? 1.867 37.219 32.031 1 79.94 479 MET A CA 1
ATOM 3811 C C . MET A 1 479 ? 1.234 36.438 33.156 1 79.94 479 MET A C 1
ATOM 3813 O O . MET A 1 479 ? 0.568 37 34.031 1 79.94 479 MET A O 1
ATOM 3817 N N . VAL A 1 480 ? 1.278 35.062 33.062 1 70.31 480 VAL A N 1
ATOM 3818 C CA . VAL A 1 480 ? 0.686 34.188 34.094 1 70.31 480 VAL A CA 1
ATOM 3819 C C . VAL A 1 480 ? 1.787 33.562 34.938 1 70.31 480 VAL A C 1
ATOM 3821 O O . VAL A 1 480 ? 2.82 33.156 34.406 1 70.31 480 VAL A O 1
ATOM 3824 N N . TYR A 1 481 ? 1.755 33.844 36.312 1 57.41 481 TYR A N 1
ATOM 3825 C CA . TYR A 1 481 ? 2.734 33.25 37.219 1 57.41 481 TYR A CA 1
ATOM 3826 C C . TYR A 1 481 ? 2.201 31.969 37.844 1 57.41 481 TYR A C 1
ATOM 3828 O O . TYR A 1 481 ? 1.021 31.891 38.188 1 57.41 481 TYR A O 1
ATOM 3836 N N . SER A 1 482 ? 2.488 30.875 37.531 1 50.41 482 SER A N 1
ATOM 3837 C CA . SER A 1 482 ? 2.047 29.641 38.188 1 50.41 482 SER A CA 1
ATOM 3838 C C . SER A 1 482 ? 2.527 29.562 39.625 1 50.41 482 SER A C 1
ATOM 3840 O O . SER A 1 482 ? 3.697 29.844 39.906 1 50.41 482 SER A O 1
ATOM 3842 N N . ASN A 1 483 ? 1.695 29.719 40.875 1 42.78 483 ASN A N 1
ATOM 3843 C CA . ASN A 1 483 ? 2.002 29.469 42.25 1 42.78 483 ASN A CA 1
ATOM 3844 C C . ASN A 1 483 ? 2.689 28.109 42.438 1 42.78 483 ASN A C 1
ATOM 3846 O O . ASN A 1 483 ? 2.975 27.703 43.562 1 42.78 483 ASN A O 1
ATOM 3850 N N . ARG A 1 484 ? 2.604 27.141 41.812 1 38.56 484 ARG A N 1
ATOM 3851 C CA . ARG A 1 484 ? 2.889 25.766 42.219 1 38.56 484 ARG A CA 1
ATOM 3852 C C . ARG A 1 484 ? 4.375 25.578 42.5 1 38.56 484 ARG A C 1
ATOM 3854 O O . ARG A 1 484 ? 4.836 24.438 42.656 1 38.56 484 ARG A O 1
ATOM 3861 N N . HIS A 1 485 ? 5.258 26.578 42.562 1 35.34 485 HIS A N 1
ATOM 3862 C CA . HIS A 1 485 ? 6.566 26.203 43.094 1 35.34 485 HIS A CA 1
ATOM 3863 C C . HIS A 1 485 ? 6.656 26.422 44.594 1 35.34 485 HIS A C 1
ATOM 3865 O O . HIS A 1 485 ? 7.109 27.484 45.031 1 35.34 485 HIS A O 1
ATOM 3871 N N . THR A 1 486 ? 5.832 26.141 45.625 1 33.84 486 THR A N 1
ATOM 3872 C CA . THR A 1 486 ? 6.414 25.969 46.969 1 33.84 486 THR A CA 1
ATOM 3873 C C . THR A 1 486 ? 7.723 25.188 46.875 1 33.84 486 THR A C 1
ATOM 3875 O O . THR A 1 486 ? 7.871 24.312 46.031 1 33.84 486 THR A O 1
ATOM 3878 N N . ASP A 1 487 ? 8.773 25.609 47.719 1 33.25 487 ASP A N 1
ATOM 3879 C CA . ASP A 1 487 ? 10.078 24.969 47.875 1 33.25 487 ASP A CA 1
ATOM 3880 C C . ASP A 1 487 ? 9.938 23.453 47.938 1 33.25 487 ASP A C 1
ATOM 3882 O O . ASP A 1 487 ? 10.75 22.734 47.344 1 33.25 487 ASP A O 1
ATOM 3886 N N . HIS A 1 488 ? 9.641 22.984 49.469 1 28.12 488 HIS A N 1
ATOM 3887 C CA . HIS A 1 488 ? 9.672 21.609 49.969 1 28.12 488 HIS A CA 1
ATOM 3888 C C . HIS A 1 488 ? 8.664 20.734 49.219 1 28.12 488 HIS A C 1
ATOM 3890 O O . HIS A 1 488 ? 7.531 20.562 49.688 1 28.12 488 HIS A O 1
ATOM 3896 N N . VAL A 1 489 ? 8.453 20.828 48.281 1 29.59 489 VAL A N 1
ATOM 3897 C CA . VAL A 1 489 ? 7.852 19.562 47.906 1 29.59 489 VAL A CA 1
ATOM 3898 C C . VAL A 1 489 ? 8.805 18.422 48.25 1 29.59 489 VAL A C 1
ATOM 3900 O O . VAL A 1 489 ? 9.898 18.312 47.719 1 29.59 489 VAL A O 1
ATOM 3903 N N . ASP A 1 490 ? 8.914 18.156 49.688 1 26.64 490 ASP A N 1
ATOM 3904 C CA . ASP A 1 490 ? 9.492 16.859 50 1 26.64 490 ASP A CA 1
ATOM 3905 C C . ASP A 1 490 ? 9.188 15.836 48.906 1 26.64 490 ASP A C 1
ATOM 3907 O O . ASP A 1 490 ? 8.023 15.516 48.656 1 26.64 490 ASP A O 1
ATOM 3911 N N . TRP A 1 491 ? 10.117 15.797 48.188 1 25.39 491 TRP A N 1
ATOM 3912 C CA . TRP A 1 491 ? 10.188 14.68 47.25 1 25.39 491 TRP A CA 1
ATOM 3913 C C . TRP A 1 491 ? 10.25 13.352 48 1 25.39 491 TRP A C 1
ATOM 3915 O O . TRP A 1 491 ? 11.344 12.82 48.25 1 25.39 491 TRP A O 1
ATOM 3925 N N . GLN A 1 492 ? 9.75 13.281 49.219 1 25.48 492 GLN A N 1
ATOM 3926 C CA . GLN A 1 492 ? 9.914 11.859 49.531 1 25.48 492 GLN A CA 1
ATOM 3927 C C . GLN A 1 492 ? 9.508 11.008 48.312 1 25.48 492 GLN A C 1
ATOM 3929 O O . GLN A 1 492 ? 8.508 11.297 47.656 1 25.48 492 GLN A O 1
ATOM 3934 N N . PRO A 1 493 ? 10.617 10.383 47.875 1 23.98 493 PRO A N 1
ATOM 3935 C CA . PRO A 1 493 ? 10.312 9.367 46.875 1 23.98 493 PRO A CA 1
ATOM 3936 C C . PRO A 1 493 ? 9 8.633 47.125 1 23.98 493 PRO A C 1
ATOM 3938 O O . PRO A 1 493 ? 8.852 7.984 48.156 1 23.98 493 PRO A O 1
ATOM 3941 N N . THR A 1 494 ? 8.047 9.344 47.25 1 25.03 494 THR A N 1
ATOM 3942 C CA . THR A 1 494 ? 6.984 8.43 47.656 1 25.03 494 THR A CA 1
ATOM 3943 C C . THR A 1 494 ? 7.02 7.156 46.812 1 25.03 494 THR A C 1
ATOM 3945 O O . THR A 1 494 ? 7.102 7.219 45.594 1 25.03 494 THR A O 1
ATOM 3948 N N . GLU A 1 495 ? 7.676 6.203 47.344 1 21.8 495 GLU A N 1
ATOM 3949 C CA . GLU A 1 495 ? 7.754 4.902 46.688 1 21.8 495 GLU A CA 1
ATOM 3950 C C . GLU A 1 495 ? 6.508 4.633 45.844 1 21.8 495 GLU A C 1
ATOM 3952 O O . GLU A 1 495 ? 5.395 4.961 46.25 1 21.8 495 GLU A O 1
ATOM 3957 N N . PRO A 1 496 ? 6.742 4.797 44.625 1 21.53 496 PRO A N 1
ATOM 3958 C CA . PRO A 1 496 ? 5.488 4.473 43.938 1 21.53 496 PRO A CA 1
ATOM 3959 C C . PRO A 1 496 ? 4.672 3.41 44.688 1 21.53 496 PRO A C 1
ATOM 3961 O O . PRO A 1 496 ? 5.148 2.295 44.875 1 21.53 496 PRO A O 1
ATOM 3964 N N . SER A 1 497 ? 4.277 3.799 45.844 1 18.97 497 SER A N 1
ATOM 3965 C CA . SER A 1 497 ? 3.648 2.666 46.531 1 18.97 497 SER A CA 1
ATOM 3966 C C . SER A 1 497 ? 2.627 1.985 45.625 1 18.97 497 SER A C 1
ATOM 3968 O O . SER A 1 497 ? 1.699 2.629 45.125 1 18.97 497 SER A O 1
ATOM 3970 N N . PHE A 1 498 ? 3.207 1.18 44.719 1 20 498 PHE A N 1
ATOM 3971 C CA . PHE A 1 498 ? 2.463 0.093 44.094 1 20 498 PHE A CA 1
ATOM 3972 C C . PHE A 1 498 ? 1.427 -0.477 45.062 1 20 498 PHE A C 1
ATOM 3974 O O . PHE A 1 498 ? 1.67 -1.495 45.719 1 20 498 PHE A O 1
ATOM 3981 N N . GLY A 1 499 ? 1.067 0.485 45.969 1 17.62 499 GLY A N 1
ATOM 3982 C CA . GLY A 1 499 ? 0.227 -0.255 46.906 1 17.62 499 GLY A CA 1
ATOM 3983 C C . GLY A 1 499 ? -0.866 -1.049 46.219 1 17.62 499 GLY A C 1
ATOM 3984 O O . GLY A 1 499 ? -1.654 -0.494 45.438 1 17.62 499 GLY A O 1
ATOM 3985 N N . ILE A 1 500 ? -0.416 -2.211 45.781 1 20.36 500 ILE A N 1
ATOM 3986 C CA . ILE A 1 500 ? -1.269 -3.385 45.625 1 20.36 500 ILE A CA 1
ATOM 3987 C C . ILE A 1 500 ? -2.361 -3.371 46.688 1 20.36 500 ILE A C 1
ATOM 3989 O O . ILE A 1 500 ? -2.08 -3.537 47.875 1 20.36 500 ILE A O 1
ATOM 3993 N N . ASN A 1 501 ? -2.973 -2.092 46.75 1 17.72 501 ASN A N 1
ATOM 3994 C CA . ASN A 1 501 ? -3.99 -2.305 47.75 1 17.72 501 ASN A CA 1
ATOM 3995 C C . ASN A 1 501 ? -4.465 -3.756 47.781 1 17.72 501 ASN A C 1
ATOM 3997 O O . ASN A 1 501 ? -4.902 -4.289 46.75 1 17.72 501 ASN A O 1
ATOM 4001 N N . SER A 1 502 ? -3.719 -4.387 48.625 1 17.66 502 SER A N 1
ATOM 4002 C CA . SER A 1 502 ? -3.998 -5.777 48.969 1 17.66 502 SER A CA 1
ATOM 4003 C C . SER A 1 502 ? -5.488 -5.996 49.219 1 17.66 502 SER A C 1
ATOM 4005 O O . SER A 1 502 ? -6.047 -5.469 50.188 1 17.66 502 SER A O 1
ATOM 4007 N N . PRO A 1 503 ? -6.207 -5.641 48 1 19.08 503 PRO A N 1
ATOM 4008 C CA . PRO A 1 503 ? -7.574 -5.902 48.438 1 19.08 503 PRO A CA 1
ATOM 4009 C C . PRO A 1 503 ? -7.637 -6.953 49.562 1 19.08 503 PRO A C 1
ATOM 4011 O O . PRO A 1 503 ? -6.891 -7.938 49.531 1 19.08 503 PRO A O 1
ATOM 4014 N N . THR A 1 504 ? -7.562 -6.379 50.719 1 17.02 504 THR A N 1
ATOM 4015 C CA . THR A 1 504 ? -7.863 -7.246 51.875 1 17.02 504 THR A CA 1
ATOM 4016 C C . THR A 1 504 ? -8.82 -8.359 51.438 1 17.02 504 THR A C 1
ATOM 4018 O O . THR A 1 504 ? -9.812 -8.109 50.75 1 17.02 504 THR A O 1
ATOM 4021 N N . VAL A 1 505 ? -8.164 -9.492 51.531 1 17.72 505 VAL A N 1
ATOM 4022 C CA . VAL A 1 505 ? -8.656 -10.859 51.469 1 17.72 505 VAL A CA 1
ATOM 4023 C C . VAL A 1 505 ? -9.977 -10.961 52.25 1 17.72 505 VAL A C 1
ATOM 4025 O O . VAL A 1 505 ? -9.984 -11.031 53.469 1 17.72 505 VAL A O 1
ATOM 4028 N N . SER A 1 506 ? -10.805 -9.758 52.094 1 16.17 506 SER A N 1
ATOM 4029 C CA . SER A 1 506 ? -11.828 -10.094 53.094 1 16.17 506 SER A CA 1
ATOM 4030 C C . SER A 1 506 ? -12.211 -11.562 53.031 1 16.17 506 SER A C 1
ATOM 4032 O O . SER A 1 506 ? -12.18 -12.164 51.938 1 16.17 506 SER A O 1
ATOM 4034 N N . SER A 1 507 ? -12.125 -12.172 54.188 1 16.22 507 SER A N 1
ATOM 4035 C CA . SER A 1 507 ? -12.352 -13.539 54.625 1 16.22 507 SER A CA 1
ATOM 4036 C C . SER A 1 507 ? -13.719 -14.047 54.188 1 16.22 507 SER A C 1
ATOM 4038 O O . SER A 1 507 ? -14.141 -15.141 54.594 1 16.22 507 SER A O 1
ATOM 4040 N N . GLN A 1 508 ? -14.453 -13.242 53.312 1 15.95 508 GLN A N 1
ATOM 4041 C CA . GLN A 1 508 ? -15.781 -13.719 53.688 1 15.95 508 GLN A CA 1
ATOM 4042 C C . GLN A 1 508 ? -15.836 -15.242 53.688 1 15.95 508 GLN A C 1
ATOM 4044 O O . GLN A 1 508 ? -15.125 -15.898 52.938 1 15.95 508 GLN A O 1
ATOM 4049 N N . THR A 1 509 ? -16.594 -15.672 54.688 1 16.03 509 THR A N 1
ATOM 4050 C CA . THR A 1 509 ? -17 -16.938 55.312 1 16.03 509 THR A CA 1
ATOM 4051 C C . THR A 1 509 ? -17.484 -17.922 54.25 1 16.03 509 THR A C 1
ATOM 4053 O O . THR A 1 509 ? -17.891 -17.516 53.156 1 16.03 509 THR A O 1
ATOM 4056 N N . SER A 1 510 ? -17.172 -19.141 54.531 1 15.88 510 SER A N 1
ATOM 4057 C CA . SER A 1 510 ? -17.219 -20.531 54.125 1 15.88 510 SER A CA 1
ATOM 4058 C C . SER A 1 510 ? -18.609 -20.922 53.656 1 15.88 510 SER A C 1
ATOM 4060 O O . SER A 1 510 ? -18.797 -22 53.094 1 15.88 510 SER A O 1
ATOM 4062 N N . GLU A 1 511 ? -19.703 -20.016 53.844 1 15.67 511 GLU A N 1
ATOM 4063 C CA . GLU A 1 511 ? -20.703 -21 54.219 1 15.67 511 GLU A CA 1
ATOM 4064 C C . GLU A 1 511 ? -21 -21.969 53.094 1 15.67 511 GLU A C 1
ATOM 4066 O O . GLU A 1 511 ? -20.922 -21.609 51.906 1 15.67 511 GLU A O 1
ATOM 4071 N N . ALA A 1 512 ? -21.125 -23.234 53.469 1 16.33 512 ALA A N 1
ATOM 4072 C CA . ALA A 1 512 ? -21.297 -24.641 53.062 1 16.33 512 ALA A CA 1
ATOM 4073 C C . ALA A 1 512 ? -22.531 -24.797 52.188 1 16.33 512 ALA A C 1
ATOM 4075 O O . ALA A 1 512 ? -22.672 -25.797 51.469 1 16.33 512 ALA A O 1
ATOM 4076 N N . GLY A 1 513 ? -23.547 -23.656 52.031 1 15.38 513 GLY A N 1
ATOM 4077 C CA . GLY A 1 513 ? -24.781 -24.406 52.188 1 15.38 513 GLY A CA 1
ATOM 4078 C C . GLY A 1 513 ? -25.109 -25.25 50.969 1 15.38 513 GLY A C 1
ATOM 4079 O O . GLY A 1 513 ? -24.547 -25.062 49.906 1 15.38 513 GLY A O 1
ATOM 4080 N N . ASP A 1 514 ? -26.156 -26.078 51.062 1 16.12 514 ASP A N 1
ATOM 4081 C CA . ASP A 1 514 ? -26.734 -27.359 50.688 1 16.12 514 ASP A CA 1
ATOM 4082 C C . ASP A 1 514 ? -27.484 -27.281 49.375 1 16.12 514 ASP A C 1
ATOM 4084 O O . ASP A 1 514 ? -27.359 -28.172 48.531 1 16.12 514 ASP A O 1
ATOM 4088 N N . SER A 1 515 ? -28.438 -26.203 49.125 1 15.84 515 SER A N 1
ATOM 4089 C CA . SER A 1 515 ? -29.719 -26.891 49 1 15.84 515 SER A CA 1
ATOM 4090 C C . SER A 1 515 ? -29.875 -27.516 47.625 1 15.84 515 SER A C 1
ATOM 4092 O O . SER A 1 515 ? -29.094 -27.219 46.688 1 15.84 515 SER A O 1
ATOM 4094 N N . THR A 1 516 ? -31.203 -27.25 47.094 1 16.83 516 THR A N 1
ATOM 4095 C CA . THR A 1 516 ? -32.25 -28.172 46.688 1 16.83 516 THR A CA 1
ATOM 4096 C C . THR A 1 516 ? -32.25 -28.375 45.156 1 16.83 516 THR A C 1
ATOM 4098 O O . THR A 1 516 ? -31.75 -27.516 44.438 1 16.83 516 THR A O 1
ATOM 4101 N N . PRO A 1 517 ? -33.281 -29.016 44.625 1 16.98 517 PRO A N 1
ATOM 4102 C CA . PRO A 1 517 ? -33.531 -30.109 43.688 1 16.98 517 PRO A CA 1
ATOM 4103 C C . PRO A 1 517 ? -33.969 -29.625 42.312 1 16.98 517 PRO A C 1
ATOM 4105 O O . PRO A 1 517 ? -34.062 -30.422 41.375 1 16.98 517 PRO A O 1
ATOM 4108 N N . LEU A 1 518 ? -33.969 -28.203 41.969 1 16.64 518 LEU A N 1
ATOM 4109 C CA . LEU A 1 518 ? -35.219 -28.078 41.25 1 16.64 518 LEU A CA 1
ATOM 4110 C C . LEU A 1 518 ? -35.188 -28.859 39.938 1 16.64 518 LEU A C 1
ATOM 4112 O O . LEU A 1 518 ? -34.125 -29.031 39.375 1 16.64 518 LEU A O 1
ATOM 4116 N N . PRO A 1 519 ? -36.531 -29.109 39.375 1 17.48 519 PRO A N 1
ATOM 4117 C CA . PRO A 1 519 ? -37.156 -30.094 38.5 1 17.48 519 PRO A CA 1
ATOM 4118 C C . PRO A 1 519 ? -37.031 -29.734 37.031 1 17.48 519 PRO A C 1
ATOM 4120 O O . PRO A 1 519 ? -36.812 -28.562 36.688 1 17.48 519 PRO A O 1
ATOM 4123 N N . GLY A 1 520 ? -36.781 -30.672 36.031 1 15.74 520 GLY A N 1
ATOM 4124 C CA . GLY A 1 520 ? -36.375 -31.031 34.688 1 15.74 520 GLY A CA 1
ATOM 4125 C C . GLY A 1 520 ? -37.344 -30.562 33.625 1 15.74 520 GLY A C 1
ATOM 4126 O O . GLY A 1 520 ? -37.094 -30.766 32.438 1 15.74 520 GLY A O 1
ATOM 4127 N N . HIS A 1 521 ? -38.688 -30.125 33.688 1 16.11 521 HIS A N 1
ATOM 4128 C CA . HIS A 1 521 ? -39.531 -30.844 32.719 1 16.11 521 HIS A CA 1
ATOM 4129 C C . HIS A 1 521 ? -39.562 -30.109 31.391 1 16.11 521 HIS A C 1
ATOM 4131 O O . HIS A 1 521 ? -39.688 -30.75 30.344 1 16.11 521 HIS A O 1
ATOM 4137 N N . SER A 1 522 ? -39.625 -28.734 31.297 1 16.77 522 SER A N 1
ATOM 4138 C CA . SER A 1 522 ? -40.75 -28.406 30.438 1 16.77 522 SER A CA 1
ATOM 4139 C C . SER A 1 522 ? -40.375 -28.578 28.969 1 16.77 522 SER A C 1
ATOM 4141 O O . SER A 1 522 ? -39.219 -28.406 28.594 1 16.77 522 SER A O 1
ATOM 4143 N N . GLU A 1 523 ? -41.438 -28.766 27.969 1 16.78 523 GLU A N 1
ATOM 4144 C CA . GLU A 1 523 ? -41.844 -29.453 26.75 1 16.78 523 GLU A CA 1
ATOM 4145 C C . GLU A 1 523 ? -41.719 -28.547 25.531 1 16.78 523 GLU A C 1
ATOM 4147 O O . GLU A 1 523 ? -41.938 -28.984 24.406 1 16.78 523 GLU A O 1
ATOM 4152 N N . SER A 1 524 ? -41.219 -27.25 25.672 1 16.19 524 SER A N 1
ATOM 4153 C CA . SER A 1 524 ? -41.969 -26.453 24.719 1 16.19 524 SER A CA 1
ATOM 4154 C C . SER A 1 524 ? -41.625 -26.859 23.281 1 16.19 524 SER A C 1
ATOM 4156 O O . SER A 1 524 ? -40.562 -27.422 23.031 1 16.19 524 SER A O 1
ATOM 4158 N N . ASP A 1 525 ? -42.531 -26.281 22.266 1 17.77 525 ASP A N 1
ATOM 4159 C CA . ASP A 1 525 ? -43.125 -26.578 20.969 1 17.77 525 ASP A CA 1
ATOM 4160 C C . ASP A 1 525 ? -42.188 -26.156 19.828 1 17.77 525 ASP A C 1
ATOM 4162 O O . ASP A 1 525 ? -41.375 -25.266 20 1 17.77 525 ASP A O 1
ATOM 4166 N N . THR A 1 526 ? -42.312 -26.812 18.625 1 16.64 526 THR A N 1
ATOM 4167 C CA . THR A 1 526 ? -41.656 -27.312 17.422 1 16.64 526 THR A CA 1
ATOM 4168 C C . THR A 1 526 ? -41.656 -26.25 16.328 1 16.64 526 THR A C 1
ATOM 4170 O O . THR A 1 526 ? -41.344 -26.531 15.18 1 16.64 526 THR A O 1
ATOM 4173 N N . TRP A 1 527 ? -41.625 -24.875 16.578 1 17.17 527 TRP A N 1
ATOM 4174 C CA . TRP A 1 527 ? -42.062 -24.109 15.422 1 17.17 527 TRP A CA 1
ATOM 4175 C C . TRP A 1 527 ? -41.031 -24.203 14.297 1 17.17 527 TRP A C 1
ATOM 4177 O O . TRP A 1 527 ? -39.875 -23.906 14.492 1 17.17 527 TRP A O 1
ATOM 4187 N N . GLY A 1 528 ? -41.344 -24.75 13.094 1 17.14 528 GLY A N 1
ATOM 4188 C CA . GLY A 1 528 ? -40.688 -25.297 11.914 1 17.14 528 GLY A CA 1
ATOM 4189 C C . GLY A 1 528 ? -40.281 -24.234 10.906 1 17.14 528 GLY A C 1
ATOM 4190 O O . GLY A 1 528 ? -39.719 -24.547 9.867 1 17.14 528 GLY A O 1
ATOM 4191 N N . GLU A 1 529 ? -40.625 -22.906 10.93 1 18.91 529 GLU A N 1
ATOM 4192 C CA . GLU A 1 529 ? -40.875 -22.469 9.555 1 18.91 529 GLU A CA 1
ATOM 4193 C C . GLU A 1 529 ? -39.594 -22.375 8.75 1 18.91 529 GLU A C 1
ATOM 4195 O O . GLU A 1 529 ? -38.531 -22.156 9.312 1 18.91 529 GLU A O 1
ATOM 4200 N N . PRO A 1 530 ? -39.625 -22.078 7.297 1 19.73 530 PRO A N 1
ATOM 4201 C CA . PRO A 1 530 ? -38.875 -22.547 6.113 1 19.73 530 PRO A CA 1
ATOM 4202 C C . PRO A 1 530 ? -37.594 -21.766 5.875 1 19.73 530 PRO A C 1
ATOM 4204 O O . PRO A 1 530 ? -37.406 -20.688 6.453 1 19.73 530 PRO A O 1
ATOM 4207 N N . GLU A 1 531 ? -36.875 -21.984 4.617 1 20.2 531 GLU A N 1
ATOM 4208 C CA . GLU A 1 531 ? -35.625 -22.266 3.926 1 20.2 531 GLU A CA 1
ATOM 4209 C C . GLU A 1 531 ? -35.062 -21 3.264 1 20.2 531 GLU A C 1
ATOM 4211 O O . GLU A 1 531 ? -34.094 -21.062 2.539 1 20.2 531 GLU A O 1
ATOM 4216 N N . PRO A 1 532 ? -35.281 -19.734 3.629 1 20.3 532 PRO A N 1
ATOM 4217 C CA . PRO A 1 532 ? -34.969 -18.797 2.551 1 20.3 532 PRO A CA 1
ATOM 4218 C C . PRO A 1 532 ? -33.5 -18.859 2.137 1 20.3 532 PRO A C 1
ATOM 4220 O O . PRO A 1 532 ? -32.625 -19.219 2.949 1 20.3 532 PRO A O 1
ATOM 4223 N N . GLU A 1 533 ? -33.125 -18.625 0.817 1 21.28 533 GLU A N 1
ATOM 4224 C CA . GLU A 1 533 ? -32.031 -18.891 -0.125 1 21.28 533 GLU A CA 1
ATOM 4225 C C . GLU A 1 533 ? -30.766 -18.125 0.264 1 21.28 533 GLU A C 1
ATOM 4227 O O . GLU A 1 533 ? -30.828 -17.188 1.05 1 21.28 533 GLU A O 1
ATOM 4232 N N . ASN A 1 534 ? -29.656 -18.094 -0.772 1 23.5 534 ASN A N 1
ATOM 4233 C CA . ASN A 1 534 ? -28.25 -18.344 -1.03 1 23.5 534 ASN A CA 1
ATOM 4234 C C . ASN A 1 534 ? -27.422 -17.047 -0.919 1 23.5 534 ASN A C 1
ATOM 4236 O O . ASN A 1 534 ? -27.219 -16.359 -1.916 1 23.5 534 ASN A O 1
ATOM 4240 N N . ILE A 1 535 ? -27.688 -16.078 -0.204 1 25.45 535 ILE A N 1
ATOM 4241 C CA . ILE A 1 535 ? -26.938 -14.836 -0.347 1 25.45 535 ILE A CA 1
ATOM 4242 C C . ILE A 1 535 ? -25.453 -15.102 -0.147 1 25.45 535 ILE A C 1
ATOM 4244 O O . ILE A 1 535 ? -25.078 -16.016 0.584 1 25.45 535 ILE A O 1
ATOM 4248 N N . ASP A 1 536 ? -24.531 -14.219 -0.645 1 29.27 536 ASP A N 1
ATOM 4249 C CA . ASP A 1 536 ? -23.109 -14.188 -0.94 1 29.27 536 ASP A CA 1
ATOM 4250 C C . ASP A 1 536 ? -22.281 -14.484 0.309 1 29.27 536 ASP A C 1
ATOM 4252 O O . ASP A 1 536 ? -22.25 -13.688 1.248 1 29.27 536 ASP A O 1
ATOM 4256 N N . ALA A 1 537 ? -22.016 -15.719 0.656 1 28.22 537 ALA A N 1
ATOM 4257 C CA . ALA A 1 537 ? -21.625 -16.406 1.883 1 28.22 537 ALA A CA 1
ATOM 4258 C C . ALA A 1 537 ? -20.172 -16.125 2.225 1 28.22 537 ALA A C 1
ATOM 4260 O O . ALA A 1 537 ? -19.281 -16.297 1.383 1 28.22 537 ALA A O 1
ATOM 4261 N N . TYR A 1 538 ? -19.891 -15.305 3.078 1 32.19 538 TYR A N 1
ATOM 4262 C CA . TYR A 1 538 ? -18.562 -15.164 3.678 1 32.19 538 TYR A CA 1
ATOM 4263 C C . TYR A 1 538 ? -18 -16.531 4.074 1 32.19 538 TYR A C 1
ATOM 4265 O O . TYR A 1 538 ? -18.75 -17.469 4.332 1 32.19 538 TYR A O 1
ATOM 4273 N N . PRO A 1 539 ? -16.906 -16.844 4.016 1 34.16 539 PRO A N 1
ATOM 4274 C CA . PRO A 1 539 ? -16.688 -18.281 4.188 1 34.16 539 PRO A CA 1
ATOM 4275 C C . PRO A 1 539 ? -17.688 -18.922 5.145 1 34.16 539 PRO A C 1
ATOM 4277 O O . PRO A 1 539 ? -18.062 -20.094 4.973 1 34.16 539 PRO A O 1
ATOM 4280 N N . GLY A 1 540 ? -18.016 -18.5 6.273 1 32.5 540 GLY A N 1
ATOM 4281 C CA . GLY A 1 540 ? -18.984 -18.984 7.23 1 32.5 540 GLY A CA 1
ATOM 4282 C C . GLY A 1 540 ? -20.406 -18.516 6.941 1 32.5 540 GLY A C 1
ATOM 4283 O O . GLY A 1 540 ? -21.281 -18.609 7.797 1 32.5 540 GLY A O 1
ATOM 4284 N N . GLY A 1 541 ? -20.938 -18.562 5.789 1 35.72 541 GLY A N 1
ATOM 4285 C CA . GLY A 1 541 ? -22.281 -18.344 5.254 1 35.72 541 GLY A CA 1
ATOM 4286 C C . GLY A 1 541 ? -22.859 -16.984 5.605 1 35.72 541 GLY A C 1
ATOM 4287 O O . GLY A 1 541 ? -24.062 -16.781 5.512 1 35.72 541 GLY A O 1
ATOM 4288 N N . VAL A 1 542 ? -22.047 -16.266 6.402 1 35.16 542 VAL A N 1
ATOM 4289 C CA . VAL A 1 542 ? -22.766 -15.07 6.844 1 35.16 542 VAL A CA 1
ATOM 4290 C C . VAL A 1 542 ? -22.688 -13.992 5.766 1 35.16 542 VAL A C 1
ATOM 4292 O O . VAL A 1 542 ? -21.609 -13.664 5.285 1 35.16 542 VAL A O 1
ATOM 4295 N N . GLN A 1 543 ? -23.625 -13.719 5.066 1 42.53 543 GLN A N 1
ATOM 4296 C CA . GLN A 1 543 ? -23.828 -12.586 4.176 1 42.53 543 GLN A CA 1
ATOM 4297 C C . GLN A 1 543 ? -23.516 -11.266 4.883 1 42.53 543 GLN A C 1
ATOM 4299 O O . GLN A 1 543 ? -24.125 -10.938 5.895 1 42.53 543 GLN A O 1
ATOM 4304 N N . LEU A 1 544 ? -22.25 -10.859 4.57 1 48.97 544 LEU A N 1
ATOM 4305 C CA . LEU A 1 544 ? -21.984 -9.562 5.191 1 48.97 544 LEU A CA 1
ATOM 4306 C C . LEU A 1 544 ? -22.906 -8.492 4.621 1 48.97 544 LEU A C 1
ATOM 4308 O O . LEU A 1 544 ? -23.141 -8.445 3.408 1 48.97 544 LEU A O 1
ATOM 4312 N N . PRO A 1 545 ? -23.641 -7.859 5.414 1 46.06 545 PRO A N 1
ATOM 4313 C CA . PRO A 1 545 ? -24.609 -6.863 4.961 1 46.06 545 PRO A CA 1
ATOM 4314 C C . PRO A 1 545 ? -23.953 -5.719 4.188 1 46.06 545 PRO A C 1
ATOM 4316 O O . PRO A 1 545 ? -22.828 -5.32 4.492 1 46.06 545 PRO A O 1
ATOM 4319 N N . ASP A 1 546 ? -24.422 -5.57 2.949 1 49.62 546 ASP A N 1
ATOM 4320 C CA . ASP A 1 546 ? -24.078 -4.344 2.24 1 49.62 546 ASP A CA 1
ATOM 4321 C C . ASP A 1 546 ? -24.859 -3.152 2.777 1 49.62 546 ASP A C 1
ATOM 4323 O O . ASP A 1 546 ? -25.703 -3.307 3.662 1 49.62 546 ASP A O 1
ATOM 4327 N N . PHE A 1 547 ? -24.375 -2.025 2.367 1 46.28 547 PHE A N 1
ATOM 4328 C CA . PHE A 1 547 ? -24.969 -0.79 2.857 1 46.28 547 PHE A CA 1
ATOM 4329 C C . PHE A 1 547 ? -26.5 -0.844 2.744 1 46.28 547 PHE A C 1
ATOM 4331 O O . PHE A 1 547 ? -27.203 -0.471 3.68 1 46.28 547 PHE A O 1
ATOM 4338 N N . ASP A 1 548 ? -26.922 -1.347 1.571 1 46 548 ASP A N 1
ATOM 4339 C CA . ASP A 1 548 ? -28.359 -1.381 1.32 1 46 548 ASP A CA 1
ATOM 4340 C C . ASP A 1 548 ? -29.062 -2.27 2.336 1 46 548 ASP A C 1
ATOM 4342 O O . ASP A 1 548 ? -30.172 -1.948 2.781 1 46 548 ASP A O 1
ATOM 4346 N N . THR A 1 549 ? -28.391 -3.316 2.604 1 49.44 549 THR A N 1
ATOM 4347 C CA . THR A 1 549 ? -28.969 -4.242 3.562 1 49.44 549 THR A CA 1
ATOM 4348 C C . THR A 1 549 ? -28.984 -3.643 4.965 1 49.44 549 THR A C 1
ATOM 4350 O O . THR A 1 549 ? -29.906 -3.885 5.746 1 49.44 549 THR A O 1
ATOM 4353 N N . VAL A 1 550 ? -27.953 -2.949 5.188 1 46.47 550 VAL A N 1
ATOM 4354 C CA . VAL A 1 550 ? -27.828 -2.396 6.531 1 46.47 550 VAL A CA 1
ATOM 4355 C C . VAL A 1 550 ? -28.859 -1.282 6.734 1 46.47 550 VAL A C 1
ATOM 4357 O O . VAL A 1 550 ? -29.453 -1.168 7.805 1 46.47 550 VAL A O 1
ATOM 4360 N N . PHE A 1 551 ? -28.922 -0.55 5.707 1 47.88 551 PHE A N 1
ATOM 4361 C CA . PHE A 1 551 ? -29.781 0.615 5.898 1 47.88 551 PHE A CA 1
ATOM 4362 C C . PHE A 1 551 ? -31.109 0.435 5.176 1 47.88 551 PHE A C 1
ATOM 4364 O O . PHE A 1 551 ? -31.953 1.331 5.191 1 47.88 551 PHE A O 1
ATOM 4371 N N . GLY A 1 552 ? -31.453 -1.075 4.715 1 41.12 552 GLY A N 1
ATOM 4372 C CA . GLY A 1 552 ? -32.75 -1.375 4.094 1 41.12 552 GLY A CA 1
ATOM 4373 C C . GLY A 1 552 ? -33.031 -0.504 2.887 1 41.12 552 GLY A C 1
ATOM 4374 O O . GLY A 1 552 ? -34.188 -0.216 2.594 1 41.12 552 GLY A O 1
ATOM 4375 N N . VAL A 1 553 ? -32.031 0.163 2.256 1 36.03 553 VAL A N 1
ATOM 4376 C CA . VAL A 1 553 ? -32.344 0.982 1.087 1 36.03 553 VAL A CA 1
ATOM 4377 C C . VAL A 1 553 ? -32.344 0.109 -0.165 1 36.03 553 VAL A C 1
ATOM 4379 O O . VAL A 1 553 ? -31.484 -0.738 -0.354 1 36.03 553 VAL A O 1
ATOM 4382 N N . GLY A 1 554 ? -33.469 -0.46 -0.867 1 29.86 554 GLY A N 1
ATOM 4383 C CA . GLY A 1 554 ? -33.625 -1.114 -2.156 1 29.86 554 GLY A CA 1
ATOM 4384 C C . GLY A 1 554 ? -32.5 -0.769 -3.131 1 29.86 554 GLY A C 1
ATOM 4385 O O . GLY A 1 554 ? -31.828 0.245 -2.969 1 29.86 554 GLY A O 1
ATOM 4386 N N . SER A 1 555 ? -32.094 -1.855 -4 1 30.67 555 SER A N 1
ATOM 4387 C CA . SER A 1 555 ? -31.125 -1.757 -5.086 1 30.67 555 SER A CA 1
ATOM 4388 C C . SER A 1 555 ? -31.281 -0.451 -5.855 1 30.67 555 SER A C 1
ATOM 4390 O O . SER A 1 555 ? -31.828 -0.441 -6.965 1 30.67 555 SER A O 1
ATOM 4392 N N . GLY A 1 556 ? -31.812 0.447 -5.379 1 26.62 556 GLY A N 1
ATOM 4393 C CA . GLY A 1 556 ? -32.281 1.596 -6.133 1 26.62 556 GLY A CA 1
ATOM 4394 C C . GLY A 1 556 ? -31.188 2.314 -6.891 1 26.62 556 GLY A C 1
ATOM 4395 O O . GLY A 1 556 ? -30.938 3.498 -6.652 1 26.62 556 GLY A O 1
ATOM 4396 N N . ILE A 1 557 ? -30.156 1.494 -7.23 1 28.52 557 ILE A N 1
ATOM 4397 C CA . ILE A 1 557 ? -29.422 2.217 -8.266 1 28.52 557 ILE A CA 1
ATOM 4398 C C . ILE A 1 557 ? -30.328 2.438 -9.477 1 28.52 557 ILE A C 1
ATOM 4400 O O . ILE A 1 557 ? -30.75 1.478 -10.125 1 28.52 557 ILE A O 1
ATOM 4404 N N . PRO A 1 558 ? -31.109 3.334 -9.562 1 28.02 558 PRO A N 1
ATOM 4405 C CA . PRO A 1 558 ? -31.891 3.439 -10.797 1 28.02 558 PRO A CA 1
ATOM 4406 C C . PRO A 1 558 ? -31.062 3.174 -12.047 1 28.02 558 PRO A C 1
ATOM 4408 O O . PRO A 1 558 ? -29.844 3.344 -12.031 1 28.02 558 PRO A O 1
ATOM 4411 N N . ASP A 1 559 ? -31.578 2.369 -12.922 1 26.19 559 ASP A N 1
ATOM 4412 C CA . ASP A 1 559 ? -31.141 2.281 -14.312 1 26.19 559 ASP A CA 1
ATOM 4413 C C . ASP A 1 559 ? -30.75 3.652 -14.852 1 26.19 559 ASP A C 1
ATOM 4415 O O . ASP A 1 559 ? -31.531 4.598 -14.812 1 26.19 559 ASP A O 1
ATOM 4419 N N . ILE A 1 560 ? -29.578 4.027 -14.688 1 28.19 560 ILE A N 1
ATOM 4420 C CA . ILE A 1 560 ? -29.094 5.191 -15.43 1 28.19 560 ILE A CA 1
ATOM 4421 C C . ILE A 1 560 ? -29.734 5.211 -16.828 1 28.19 560 ILE A C 1
ATOM 4423 O O . ILE A 1 560 ? -29.406 4.375 -17.672 1 28.19 560 ILE A O 1
ATOM 4427 N N . GLN A 1 561 ? -31.031 5.273 -16.906 1 25.14 561 GLN A N 1
ATOM 4428 C CA . GLN A 1 561 ? -31.531 5.535 -18.25 1 25.14 561 GLN A CA 1
ATOM 4429 C C . GLN A 1 561 ? -30.656 6.562 -18.969 1 25.14 561 GLN A C 1
ATOM 4431 O O . GLN A 1 561 ? -30.172 7.52 -18.359 1 25.14 561 GLN A O 1
ATOM 4436 N N . SER A 1 562 ? -30.141 6.094 -20.078 1 24.33 562 SER A N 1
ATOM 4437 C CA . SER A 1 562 ? -29.531 6.855 -21.172 1 24.33 562 SER A CA 1
ATOM 4438 C C . SER A 1 562 ? -30.281 8.156 -21.422 1 24.33 562 SER A C 1
ATOM 4440 O O . SER A 1 562 ? -31.453 8.133 -21.797 1 24.33 562 SER A O 1
ATOM 4442 N N . TRP A 1 563 ? -30.219 9 -20.484 1 24.89 563 TRP A N 1
ATOM 4443 C CA . TRP A 1 563 ? -30.844 10.25 -20.891 1 24.89 563 TRP A CA 1
ATOM 4444 C C . TRP A 1 563 ? -30.531 10.586 -22.344 1 24.89 563 TRP A C 1
ATOM 4446 O O . TRP A 1 563 ? -29.375 10.547 -22.766 1 24.89 563 TRP A O 1
ATOM 4456 N N . SER A 1 564 ? -31.469 10.18 -23.219 1 24.2 564 SER A N 1
ATOM 4457 C CA . SER A 1 564 ? -31.453 10.75 -24.562 1 24.2 564 SER A CA 1
ATOM 4458 C C . SER A 1 564 ? -31.078 12.227 -24.531 1 24.2 564 SER A C 1
ATOM 4460 O O . SER A 1 564 ? -31.531 12.969 -23.656 1 24.2 564 SER A O 1
ATOM 4462 N N . VAL A 1 565 ? -29.953 12.477 -25.078 1 25.73 565 VAL A N 1
ATOM 4463 C CA . VAL A 1 565 ? -29.422 13.781 -25.469 1 25.73 565 VAL A CA 1
ATOM 4464 C C . VAL A 1 565 ? -30.562 14.688 -25.906 1 25.73 565 VAL A C 1
ATOM 4466 O O . VAL A 1 565 ? -31.297 14.352 -26.844 1 25.73 565 VAL A O 1
ATOM 4469 N N . PHE A 1 566 ? -31.109 15.414 -24.953 1 25.66 566 PHE A N 1
ATOM 4470 C CA . PHE A 1 566 ? -32.094 16.453 -25.281 1 25.66 566 PHE A CA 1
ATOM 4471 C C . PHE A 1 566 ? -31.672 17.203 -26.547 1 25.66 566 PHE A C 1
ATOM 4473 O O . PHE A 1 566 ? -30.5 17.516 -26.734 1 25.66 566 PHE A O 1
ATOM 4480 N N . SER A 1 567 ? -32.375 16.859 -27.656 1 23.02 567 SER A N 1
ATOM 4481 C CA . SER A 1 567 ? -32.344 17.672 -28.875 1 23.02 567 SER A CA 1
ATOM 4482 C C . SER A 1 567 ? -32.5 19.156 -28.562 1 23.02 567 SER A C 1
ATOM 4484 O O . SER A 1 567 ? -33.156 19.516 -27.578 1 23.02 567 SER A O 1
ATOM 4486 N N . SER A 1 568 ? -31.609 20.062 -29.031 1 24.05 568 SER A N 1
ATOM 4487 C CA . SER A 1 568 ? -31.406 21.5 -29.031 1 24.05 568 SER A CA 1
ATOM 4488 C C . SER A 1 568 ? -32.719 22.25 -29.266 1 24.05 568 SER A C 1
ATOM 4490 O O . SER A 1 568 ? -32.719 23.469 -29.453 1 24.05 568 SER A O 1
ATOM 4492 N N . SER A 1 569 ? -33.812 21.516 -29.641 1 23.41 569 SER A N 1
ATOM 4493 C CA . SER A 1 569 ? -34.812 22.531 -30.031 1 23.41 569 SER A CA 1
ATOM 4494 C C . SER A 1 569 ? -35.344 23.25 -28.797 1 23.41 569 SER A C 1
ATOM 4496 O O . SER A 1 569 ? -35.594 22.641 -27.766 1 23.41 569 SER A O 1
ATOM 4498 N N . PRO A 1 570 ? -35.344 24.688 -28.672 1 25.95 570 PRO A N 1
ATOM 4499 C CA . PRO A 1 570 ? -35.75 25.688 -27.688 1 25.95 570 PRO A CA 1
ATOM 4500 C C . PRO A 1 570 ? -37.125 25.406 -27.078 1 25.95 570 PRO A C 1
ATOM 4502 O O . PRO A 1 570 ? -37.688 26.266 -26.422 1 25.95 570 PRO A O 1
ATOM 4505 N N . GLY A 1 571 ? -37.875 24.344 -27.609 1 24.86 571 GLY A N 1
ATOM 4506 C CA . GLY A 1 571 ? -39.25 24.438 -27.219 1 24.86 571 GLY A CA 1
ATOM 4507 C C . GLY A 1 571 ? -39.469 24.328 -25.719 1 24.86 571 GLY A C 1
ATOM 4508 O O . GLY A 1 571 ? -38.531 24.078 -24.969 1 24.86 571 GLY A O 1
ATOM 4509 N N . LYS A 1 572 ? -40.969 24.312 -25.312 1 29.08 572 LYS A N 1
ATOM 4510 C CA . LYS A 1 572 ? -41.656 24.438 -24.031 1 29.08 572 LYS A CA 1
ATOM 4511 C C . LYS A 1 572 ? -41.219 23.344 -23.062 1 29.08 572 LYS A C 1
ATOM 4513 O O . LYS A 1 572 ? -41.344 22.156 -23.375 1 29.08 572 LYS A O 1
ATOM 4518 N N . LEU A 1 573 ? -40.219 23.656 -22.219 1 27.88 573 LEU A N 1
ATOM 4519 C CA . LEU A 1 573 ? -39.656 22.812 -21.172 1 27.88 573 LEU A CA 1
ATOM 4520 C C . LEU A 1 573 ? -40.75 22.172 -20.328 1 27.88 573 LEU A C 1
ATOM 4522 O O . LEU A 1 573 ? -41.531 22.875 -19.672 1 27.88 573 LEU A O 1
ATOM 4526 N N . PRO A 1 574 ? -41.375 21.125 -20.844 1 27.81 574 PRO A N 1
ATOM 4527 C CA . PRO A 1 574 ? -42.469 20.641 -20 1 27.81 574 PRO A CA 1
ATOM 4528 C C . PRO A 1 574 ? -42.062 20.5 -18.531 1 27.81 574 PRO A C 1
ATOM 4530 O O . PRO A 1 574 ? -40.875 20.312 -18.234 1 27.81 574 PRO A O 1
ATOM 4533 N N . GLN A 1 575 ? -42.906 21.047 -17.594 1 26.16 575 GLN A N 1
ATOM 4534 C CA . GLN A 1 575 ? -42.875 21.031 -16.141 1 26.16 575 GLN A CA 1
ATOM 4535 C C . GLN A 1 575 ? -42.562 19.641 -15.602 1 26.16 575 GLN A C 1
ATOM 4537 O O . GLN A 1 575 ? -43.25 18.672 -15.906 1 26.16 575 GLN A O 1
ATOM 4542 N N . ALA A 1 576 ? -41.281 19.375 -15.523 1 27.05 576 ALA A N 1
ATOM 4543 C CA . ALA A 1 576 ? -40.875 18.062 -14.992 1 27.05 576 ALA A CA 1
ATOM 4544 C C . ALA A 1 576 ? -41.594 17.781 -13.664 1 27.05 576 ALA A C 1
ATOM 4546 O O . ALA A 1 576 ? -41.625 18.641 -12.789 1 27.05 576 ALA A O 1
ATOM 4547 N N . THR A 1 577 ? -42.781 17.141 -13.727 1 26.97 577 THR A N 1
ATOM 4548 C CA . THR A 1 577 ? -43.5 16.719 -12.531 1 26.97 577 THR A CA 1
ATOM 4549 C C . THR A 1 577 ? -42.531 16.062 -11.531 1 26.97 577 THR A C 1
ATOM 4551 O O . THR A 1 577 ? -41.531 15.484 -11.922 1 26.97 577 THR A O 1
ATOM 4554 N N . PRO A 1 578 ? -42.688 16.484 -10.141 1 30.27 578 PRO A N 1
ATOM 4555 C CA . PRO A 1 578 ? -41.938 15.969 -9.016 1 30.27 578 PRO A CA 1
ATOM 4556 C C . PRO A 1 578 ? -41.625 14.477 -9.141 1 30.27 578 PRO A C 1
ATOM 4558 O O . PRO A 1 578 ? -40.688 13.977 -8.5 1 30.27 578 PRO A O 1
ATOM 4561 N N . SER A 1 579 ? -42.5 13.812 -9.812 1 30.59 579 SER A N 1
ATOM 4562 C CA . SER A 1 579 ? -42.375 12.367 -9.961 1 30.59 579 SER A CA 1
ATOM 4563 C C . SER A 1 579 ? -41.156 11.984 -10.766 1 30.59 579 SER A C 1
ATOM 4565 O O . SER A 1 579 ? -40.7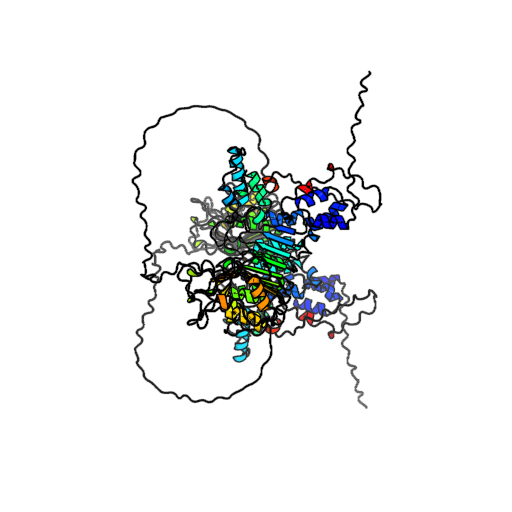81 10.812 -10.852 1 30.59 579 SER A O 1
ATOM 4567 N N . ASP A 1 580 ? -40.719 12.945 -11.539 1 29.72 580 ASP A N 1
ATOM 4568 C CA . ASP A 1 580 ? -39.688 12.57 -12.523 1 29.72 580 ASP A CA 1
ATOM 4569 C C . ASP A 1 580 ? -38.281 12.695 -11.945 1 29.72 580 ASP A C 1
ATOM 4571 O O . ASP A 1 580 ? -37.312 12.633 -12.68 1 29.72 580 ASP A O 1
ATOM 4575 N N . VAL A 1 581 ? -38.25 13.352 -10.781 1 29.81 581 VAL A N 1
ATOM 4576 C CA . VAL A 1 581 ? -36.938 13.43 -10.164 1 29.81 581 VAL A CA 1
ATOM 4577 C C . VAL A 1 581 ? -36.5 12.047 -9.672 1 29.81 581 VAL A C 1
ATOM 4579 O O . VAL A 1 581 ? -37.219 11.406 -8.914 1 29.81 581 VAL A O 1
ATOM 4582 N N . PRO A 1 582 ? -35.656 11.5 -10.391 1 28.47 582 PRO A N 1
ATOM 4583 C CA . PRO A 1 582 ? -35.344 10.133 -9.984 1 28.47 582 PRO A CA 1
ATOM 4584 C C . PRO A 1 582 ? -34.938 10.039 -8.516 1 28.47 582 PRO A C 1
ATOM 4586 O O . PRO A 1 582 ? -34.25 10.914 -8.008 1 28.47 582 PRO A O 1
ATOM 4589 N N . ALA A 1 583 ? -35.656 9.305 -7.688 1 29.42 583 ALA A N 1
ATOM 4590 C CA . ALA A 1 583 ? -35.469 9.008 -6.273 1 29.42 583 ALA A CA 1
ATOM 4591 C C . ALA A 1 583 ? -34 8.719 -5.988 1 29.42 583 ALA A C 1
ATOM 4593 O O . ALA A 1 583 ? -33.531 8.781 -4.84 1 29.42 583 ALA A O 1
ATOM 4594 N N . ALA A 1 584 ? -33.344 8.312 -7.039 1 30.61 584 ALA A N 1
ATOM 4595 C CA . ALA A 1 584 ? -31.938 7.922 -6.852 1 30.61 584 ALA A CA 1
ATOM 4596 C C . ALA A 1 584 ? -31.094 9.102 -6.363 1 30.61 584 ALA A C 1
ATOM 4598 O O . ALA A 1 584 ? -29.984 8.914 -5.859 1 30.61 584 ALA A O 1
ATOM 4599 N N . TRP A 1 585 ? -31.516 10.234 -6.75 1 29.55 585 TRP A N 1
ATOM 4600 C CA . TRP A 1 585 ? -30.75 11.414 -6.348 1 29.55 585 TRP A CA 1
ATOM 4601 C C . TRP A 1 585 ? -30.797 11.602 -4.832 1 29.55 585 TRP A C 1
ATOM 4603 O O . TRP A 1 585 ? -29.953 12.297 -4.262 1 29.55 585 TRP A O 1
ATOM 4613 N N . TYR A 1 586 ? -31.875 11.188 -4.293 1 28.34 586 TYR A N 1
ATOM 4614 C CA . TYR A 1 586 ? -31.953 11.352 -2.846 1 28.34 586 TYR A CA 1
ATOM 4615 C C . TYR A 1 586 ? -31.031 10.359 -2.137 1 28.34 586 TYR A C 1
ATOM 4617 O O . TYR A 1 586 ? -30.562 10.625 -1.025 1 28.34 586 TYR A O 1
ATOM 4625 N N . SER A 1 587 ? -30.797 9.117 -2.695 1 28.02 587 SER A N 1
ATOM 4626 C CA . SER A 1 587 ? -30.219 8.039 -1.91 1 28.02 587 SER A CA 1
ATOM 4627 C C . SER A 1 587 ? -28.703 7.98 -2.088 1 28.02 587 SER A C 1
ATOM 4629 O O . SER A 1 587 ? -28.062 7.008 -1.686 1 28.02 587 SER A O 1
ATOM 4631 N N . ALA A 1 588 ? -28.125 8.797 -2.895 1 29.64 588 ALA A N 1
ATOM 4632 C CA . ALA A 1 588 ? -26.672 8.594 -2.822 1 29.64 588 ALA A CA 1
ATOM 4633 C C . ALA A 1 588 ? -26.172 8.805 -1.4 1 29.64 588 ALA A C 1
ATOM 4635 O O . ALA A 1 588 ? -26.062 9.945 -0.931 1 29.64 588 ALA A O 1
ATOM 4636 N N . PRO A 1 589 ? -26.5 7.902 -0.522 1 29.69 589 PRO A N 1
ATOM 4637 C CA . PRO A 1 589 ? -26.328 8.062 0.924 1 29.69 589 PRO A CA 1
ATOM 4638 C C . PRO A 1 589 ? -24.938 8.547 1.308 1 29.69 589 PRO A C 1
ATOM 4640 O O . PRO A 1 589 ? -24.75 9.133 2.379 1 29.69 589 PRO A O 1
ATOM 4643 N N . PHE A 1 590 ? -23.859 7.785 0.816 1 32.28 590 PHE A N 1
ATOM 4644 C CA . PHE A 1 590 ? -22.641 7.633 1.607 1 32.28 590 PHE A CA 1
ATOM 4645 C C . PHE A 1 590 ? -21.75 8.867 1.484 1 32.28 590 PHE A C 1
ATOM 4647 O O . PHE A 1 590 ? -20.875 9.094 2.32 1 32.28 590 PHE A O 1
ATOM 4654 N N . ALA A 1 591 ? -21.438 9.242 0.27 1 28.8 591 ALA A N 1
ATOM 4655 C CA . ALA A 1 591 ? -20.5 10.359 0.321 1 28.8 591 ALA A CA 1
ATOM 4656 C C . ALA A 1 591 ? -21.125 11.562 1.022 1 28.8 591 ALA A C 1
ATOM 4658 O O . ALA A 1 591 ? -22.203 12.023 0.644 1 28.8 591 ALA A O 1
ATOM 4659 N N . SER A 1 592 ? -21.125 11.5 2.307 1 29.84 592 SER A N 1
ATOM 4660 C CA . SER A 1 592 ? -21.562 12.734 2.945 1 29.84 592 SER A CA 1
ATOM 4661 C C . SER A 1 592 ? -21 13.961 2.215 1 29.84 592 SER A C 1
ATOM 4663 O O . SER A 1 592 ? -19.781 14.117 2.094 1 29.84 592 SER A O 1
ATOM 4665 N N . ILE A 1 593 ? -21.516 14.297 1.174 1 27.91 593 ILE A N 1
ATOM 4666 C CA . ILE A 1 593 ? -21.25 15.633 0.663 1 27.91 593 ILE A CA 1
ATOM 4667 C C . ILE A 1 593 ? -21.375 16.656 1.791 1 27.91 593 ILE A C 1
ATOM 4669 O O . ILE A 1 593 ? -22.453 16.797 2.379 1 27.91 593 ILE A O 1
ATOM 4673 N N . SER A 1 594 ? -20.391 16.578 2.6 1 24.83 594 SER A N 1
ATOM 4674 C CA . SER A 1 594 ? -20.438 17.609 3.621 1 24.83 594 SER A CA 1
ATOM 4675 C C . SER A 1 594 ? -20.828 18.953 3.02 1 24.83 594 SER A C 1
ATOM 4677 O O . SER A 1 594 ? -20.203 19.422 2.062 1 24.83 594 SER A O 1
ATOM 4679 N N . MET A 1 595 ? -22.016 19.203 2.969 1 23.92 595 MET A N 1
ATOM 4680 C CA . MET A 1 595 ? -22.547 20.547 2.744 1 23.92 595 MET A CA 1
ATOM 4681 C C . MET A 1 595 ? -22 21.531 3.771 1 23.92 595 MET A C 1
ATOM 4683 O O . MET A 1 595 ? -22.312 21.422 4.961 1 23.92 595 MET A O 1
ATOM 4687 N N . ALA A 1 596 ? -20.688 21.734 3.711 1 21.44 596 ALA A N 1
ATOM 4688 C CA . ALA A 1 596 ? -20.406 22.969 4.43 1 21.44 596 ALA A CA 1
ATOM 4689 C C . ALA A 1 596 ? -21.219 24.125 3.873 1 21.44 596 ALA A C 1
ATOM 4691 O O . ALA A 1 596 ? -21.453 24.203 2.666 1 21.44 596 ALA A O 1
ATOM 4692 N N . MET B 1 1 ? 55.969 -12.336 -75.438 1 26.2 1 MET B N 1
ATOM 4693 C CA . MET B 1 1 ? 54.75 -12.914 -74.875 1 26.2 1 MET B CA 1
ATOM 4694 C C . MET B 1 1 ? 54.281 -12.07 -73.688 1 26.2 1 MET B C 1
ATOM 4696 O O . MET B 1 1 ? 54.938 -11.969 -72.688 1 26.2 1 MET B O 1
ATOM 4700 N N . THR B 1 2 ? 53.625 -10.977 -73.938 1 28.73 2 THR B N 1
ATOM 4701 C CA . THR B 1 2 ? 53.281 -9.758 -73.188 1 28.73 2 THR B CA 1
ATOM 4702 C C . THR B 1 2 ? 52.188 -10.031 -72.188 1 28.73 2 THR B C 1
ATOM 4704 O O . THR B 1 2 ? 51.156 -10.602 -72.5 1 28.73 2 THR B O 1
ATOM 4707 N N . SER B 1 3 ? 52.531 -10.297 -70.938 1 28.48 3 SER B N 1
ATOM 4708 C CA . SER B 1 3 ? 51.781 -10.719 -69.75 1 28.48 3 SER B CA 1
ATOM 4709 C C . SER B 1 3 ? 50.656 -9.75 -69.438 1 28.48 3 SER B C 1
ATOM 4711 O O . SER B 1 3 ? 50.906 -8.594 -69.062 1 28.48 3 SER B O 1
ATOM 4713 N N . GLN B 1 4 ? 49.594 -9.773 -70.125 1 26.36 4 GLN B N 1
ATOM 4714 C CA . GLN B 1 4 ? 48.469 -8.836 -70.062 1 26.36 4 GLN B CA 1
ATOM 4715 C C . GLN B 1 4 ? 47.875 -8.852 -68.688 1 26.36 4 GLN B C 1
ATOM 4717 O O . GLN B 1 4 ? 47.5 -9.914 -68.125 1 26.36 4 GLN B O 1
ATOM 4722 N N . GLN B 1 5 ? 48.188 -7.906 -67.812 1 27.12 5 GLN B N 1
ATOM 4723 C CA . GLN B 1 5 ? 47.75 -7.562 -66.5 1 27.12 5 GLN B CA 1
ATOM 4724 C C . GLN B 1 5 ? 46.219 -7.414 -66.438 1 27.12 5 GLN B C 1
ATOM 4726 O O . GLN B 1 5 ? 45.656 -6.504 -67 1 27.12 5 GLN B O 1
ATOM 4731 N N . VAL B 1 6 ? 45.469 -8.469 -66.562 1 26.7 6 VAL B N 1
ATOM 4732 C CA . VAL B 1 6 ? 44.031 -8.367 -66.5 1 26.7 6 VAL B CA 1
ATOM 4733 C C . VAL B 1 6 ? 43.562 -7.648 -65.25 1 26.7 6 VAL B C 1
ATOM 4735 O O . VAL B 1 6 ? 43.906 -8.055 -64.125 1 26.7 6 VAL B O 1
ATOM 4738 N N . PHE B 1 7 ? 43.344 -6.379 -65.312 1 26.03 7 PHE B N 1
ATOM 4739 C CA . PHE B 1 7 ? 42.844 -5.465 -64.25 1 26.03 7 PHE B CA 1
ATOM 4740 C C . PHE B 1 7 ? 41.562 -5.992 -63.625 1 26.03 7 PHE B C 1
ATOM 4742 O O . PHE B 1 7 ? 40.594 -6.219 -64.312 1 26.03 7 PHE B O 1
ATOM 4749 N N . LEU B 1 8 ? 41.625 -6.906 -62.688 1 25.48 8 LEU B N 1
ATOM 4750 C CA . LEU B 1 8 ? 40.469 -7.445 -61.969 1 25.48 8 LEU B CA 1
ATOM 4751 C C . LEU B 1 8 ? 39.594 -6.32 -61.438 1 25.48 8 LEU B C 1
ATOM 4753 O O . LEU B 1 8 ? 40.062 -5.461 -60.688 1 25.48 8 LEU B O 1
ATOM 4757 N N . THR B 1 9 ? 38.719 -5.785 -62.25 1 29.25 9 THR B N 1
ATOM 4758 C CA . THR B 1 9 ? 37.781 -4.758 -61.844 1 29.25 9 THR B CA 1
ATOM 4759 C C . THR B 1 9 ? 37.094 -5.133 -60.531 1 29.25 9 THR B C 1
ATOM 4761 O O . THR B 1 9 ? 36.688 -6.277 -60.344 1 29.25 9 THR B O 1
ATOM 4764 N N . PRO B 1 10 ? 37.344 -4.434 -59.406 1 28.28 10 PRO B N 1
ATOM 4765 C CA . PRO B 1 10 ? 36.812 -4.684 -58.062 1 28.28 10 PRO B CA 1
ATOM 4766 C C . PRO B 1 10 ? 35.281 -4.93 -58.062 1 28.28 10 PRO B C 1
ATOM 4768 O O . PRO B 1 10 ? 34.531 -4.184 -58.688 1 28.28 10 PRO B O 1
ATOM 4771 N N . LEU B 1 11 ? 34.75 -6.203 -58.156 1 27.89 11 LEU B N 1
ATOM 4772 C CA . LEU B 1 11 ? 33.344 -6.582 -58.031 1 27.89 11 LEU B CA 1
ATOM 4773 C C . LEU B 1 11 ? 32.688 -5.801 -56.906 1 27.89 11 LEU B C 1
ATOM 4775 O O . LEU B 1 11 ? 33.125 -5.832 -55.75 1 27.89 11 LEU B O 1
ATOM 4779 N N . HIS B 1 12 ? 32.125 -4.629 -57.156 1 30.58 12 HIS B N 1
ATOM 4780 C CA . HIS B 1 12 ? 31.297 -3.877 -56.219 1 30.58 12 HIS B CA 1
ATOM 4781 C C . HIS B 1 12 ? 30.281 -4.785 -55.531 1 30.58 12 HIS B C 1
ATOM 4783 O O . HIS B 1 12 ? 29.562 -5.531 -56.219 1 30.58 12 HIS B O 1
ATOM 4789 N N . PRO B 1 13 ? 30.484 -5.297 -54.312 1 33.19 13 PRO B N 1
ATOM 4790 C CA . PRO B 1 13 ? 29.531 -6.184 -53.656 1 33.19 13 PRO B CA 1
ATOM 4791 C C . PRO B 1 13 ? 28.078 -5.75 -53.844 1 33.19 13 PRO B C 1
ATOM 4793 O O . PRO B 1 13 ? 27.766 -4.562 -53.719 1 33.19 13 PRO B O 1
ATOM 4796 N N . PRO B 1 14 ? 27.281 -6.402 -54.781 1 31.33 14 PRO B N 1
ATOM 4797 C CA . PRO B 1 14 ? 25.891 -6.027 -54.969 1 31.33 14 PRO B CA 1
ATOM 4798 C C . PRO B 1 14 ? 25.172 -5.703 -53.656 1 31.33 14 PRO B C 1
ATOM 4800 O O . PRO B 1 14 ? 25.5 -6.258 -52.625 1 31.33 14 PRO B O 1
ATOM 4803 N N . THR B 1 15 ? 24.844 -4.52 -53.406 1 34.53 15 THR B N 1
ATOM 4804 C CA . THR B 1 15 ? 23.875 -4.164 -52.375 1 34.53 15 THR B CA 1
ATOM 4805 C C . THR B 1 15 ? 22.781 -5.238 -52.25 1 34.53 15 THR B C 1
ATOM 4807 O O . THR B 1 15 ? 21.984 -5.422 -53.188 1 34.53 15 THR B O 1
ATOM 4810 N N . ARG B 1 16 ? 23.078 -6.473 -51.875 1 34.53 16 ARG B N 1
ATOM 4811 C CA . ARG B 1 16 ? 22.078 -7.508 -51.594 1 34.53 16 ARG B CA 1
ATOM 4812 C C . ARG B 1 16 ? 20.75 -6.895 -51.156 1 34.53 16 ARG B C 1
ATOM 4814 O O . ARG B 1 16 ? 20.672 -6.289 -50.094 1 34.53 16 ARG B O 1
ATOM 4821 N N . ALA B 1 17 ? 19.922 -6.375 -52 1 34.66 17 ALA B N 1
ATOM 4822 C CA . ALA B 1 17 ? 18.531 -5.969 -51.812 1 34.66 17 ALA B CA 1
ATOM 4823 C C . ALA B 1 17 ? 17.797 -6.898 -50.844 1 34.66 17 ALA B C 1
ATOM 4825 O O . ALA B 1 17 ? 18.047 -8.109 -50.844 1 34.66 17 ALA B O 1
ATOM 4826 N N . LEU B 1 18 ? 17.547 -6.531 -49.594 1 43.41 18 LEU B N 1
ATOM 4827 C CA . LEU B 1 18 ? 16.625 -7.297 -48.75 1 43.41 18 LEU B CA 1
ATOM 4828 C C . LEU B 1 18 ? 15.578 -7.992 -49.594 1 43.41 18 LEU B C 1
ATOM 4830 O O . LEU B 1 18 ? 14.945 -7.363 -50.469 1 43.41 18 LEU B O 1
ATOM 4834 N N . PRO B 1 19 ? 15.703 -9.227 -50.062 1 43.31 19 PRO B N 1
ATOM 4835 C CA . PRO B 1 19 ? 14.648 -9.891 -50.812 1 43.31 19 PRO B CA 1
ATOM 4836 C C . PRO B 1 19 ? 13.25 -9.391 -50.469 1 43.31 19 PRO B C 1
ATOM 4838 O O . PRO B 1 19 ? 13.016 -8.938 -49.344 1 43.31 19 PRO B O 1
ATOM 4841 N N . GLU B 1 20 ? 12.477 -8.727 -51.375 1 50.72 20 GLU B N 1
ATOM 4842 C CA . GLU B 1 20 ? 11.062 -8.352 -51.312 1 50.72 20 GLU B CA 1
ATOM 4843 C C . GLU B 1 20 ? 10.227 -9.453 -50.688 1 50.72 20 GLU B C 1
ATOM 4845 O O . GLU B 1 20 ? 9.641 -10.281 -51.375 1 50.72 20 GLU B O 1
ATOM 4850 N N . LEU B 1 21 ? 10.641 -10.023 -49.688 1 56.59 21 LEU B N 1
ATOM 4851 C CA . LEU B 1 21 ? 9.773 -11.016 -49.031 1 56.59 21 LEU B CA 1
ATOM 4852 C C . LEU B 1 21 ? 8.484 -10.375 -48.562 1 56.59 21 LEU B C 1
ATOM 4854 O O . LEU B 1 21 ? 8.484 -9.227 -48.094 1 56.59 21 LEU B O 1
ATOM 4858 N N . PRO B 1 22 ? 7.363 -11.078 -49 1 67.31 22 PRO B N 1
ATOM 4859 C CA . PRO B 1 22 ? 6.086 -10.602 -48.469 1 67.31 22 PRO B CA 1
ATOM 4860 C C . PRO B 1 22 ? 6.125 -10.391 -46.938 1 67.31 22 PRO B C 1
ATOM 4862 O O . PRO B 1 22 ? 6.898 -11.055 -46.25 1 67.31 22 PRO B O 1
ATOM 4865 N N . ASN B 1 23 ? 5.492 -9.383 -46.5 1 72 23 ASN B N 1
ATOM 4866 C CA . ASN B 1 23 ? 5.422 -9.016 -45.094 1 72 23 ASN B CA 1
ATOM 4867 C C . ASN B 1 23 ? 5.082 -10.219 -44.219 1 72 23 ASN B C 1
ATOM 4869 O O . ASN B 1 23 ? 5.562 -10.336 -43.094 1 72 23 ASN B O 1
ATOM 4873 N N . GLU B 1 24 ? 4.352 -11.195 -44.844 1 71.56 24 GLU B N 1
ATOM 4874 C CA . GLU B 1 24 ? 3.916 -12.367 -44.094 1 71.56 24 GLU B CA 1
ATOM 4875 C C . GLU B 1 24 ? 5.098 -13.266 -43.719 1 71.56 24 GLU B C 1
ATOM 4877 O O . GLU B 1 24 ? 5.148 -13.836 -42.656 1 71.56 24 GLU B O 1
ATOM 4882 N N . ILE B 1 25 ? 5.969 -13.32 -44.625 1 67.75 25 ILE B N 1
ATOM 4883 C CA . ILE B 1 25 ? 7.137 -14.156 -44.406 1 67.75 25 ILE B CA 1
ATOM 4884 C C . ILE B 1 25 ? 8.062 -13.484 -43.375 1 67.75 25 ILE B C 1
ATOM 4886 O O . ILE B 1 25 ? 8.617 -14.148 -42.5 1 67.75 25 ILE B O 1
ATOM 4890 N N . PHE B 1 26 ? 8.188 -12.195 -43.531 1 74.81 26 PHE B N 1
ATOM 4891 C CA . PHE B 1 26 ? 9.008 -11.461 -42.594 1 74.81 26 PHE B CA 1
ATOM 4892 C C . PHE B 1 26 ? 8.477 -11.633 -41.156 1 74.81 26 PHE B C 1
ATOM 4894 O O . PHE B 1 26 ? 9.258 -11.805 -40.219 1 74.81 26 PHE B O 1
ATOM 4901 N N . LEU B 1 27 ? 7.156 -11.688 -41.125 1 75.88 27 LEU B N 1
ATOM 4902 C CA . LEU B 1 27 ? 6.523 -11.82 -39.812 1 75.88 27 LEU B CA 1
ATOM 4903 C C . LEU B 1 27 ? 6.848 -13.172 -39.188 1 75.88 27 LEU B C 1
ATOM 4905 O O . LEU B 1 27 ? 7.094 -13.258 -37.969 1 75.88 27 LEU B O 1
ATOM 4909 N N . LEU B 1 28 ? 6.918 -14.141 -40 1 71.69 28 LEU B N 1
ATOM 4910 C CA . LEU B 1 28 ? 7.238 -15.469 -39.5 1 71.69 28 LEU B CA 1
ATOM 4911 C C . LEU B 1 28 ? 8.68 -15.523 -39 1 71.69 28 LEU B C 1
ATOM 4913 O O . LEU B 1 28 ? 8.953 -16.141 -37.969 1 71.69 28 LEU B O 1
ATOM 4917 N N . LEU B 1 29 ? 9.516 -14.82 -39.688 1 72.81 29 LEU B N 1
ATOM 4918 C CA . LEU B 1 29 ? 10.922 -14.781 -39.281 1 72.81 29 LEU B CA 1
ATOM 4919 C C . LEU B 1 29 ? 11.102 -13.992 -38 1 72.81 29 LEU B C 1
ATOM 4921 O O . LEU B 1 29 ? 11.836 -14.422 -37.094 1 72.81 29 LEU B O 1
ATOM 4925 N N . ILE B 1 30 ? 10.414 -12.961 -38 1 76 30 ILE B N 1
ATOM 4926 C CA . ILE B 1 30 ? 10.516 -12.055 -36.875 1 76 30 ILE B CA 1
ATOM 4927 C C . ILE B 1 30 ? 10.07 -12.766 -35.594 1 76 30 ILE B C 1
ATOM 4929 O O . ILE B 1 30 ? 10.688 -12.609 -34.562 1 76 30 ILE B O 1
ATOM 4933 N N . GLN B 1 31 ? 9.094 -13.633 -35.719 1 74.44 31 GLN B N 1
ATOM 4934 C CA . GLN B 1 31 ? 8.531 -14.336 -34.562 1 74.44 31 GLN B CA 1
ATOM 4935 C C . GLN B 1 31 ? 9.547 -15.312 -33.969 1 74.44 31 GLN B C 1
ATOM 4937 O O . GLN B 1 31 ? 9.461 -15.664 -32.812 1 74.44 31 GLN B O 1
ATOM 4942 N N . ARG B 1 32 ? 10.523 -15.586 -34.75 1 70 32 ARG B N 1
ATOM 4943 C CA . ARG B 1 32 ? 11.484 -16.609 -34.312 1 70 32 ARG B CA 1
ATOM 4944 C C . ARG B 1 32 ? 12.828 -15.977 -33.969 1 70 32 ARG B C 1
ATOM 4946 O O . ARG B 1 32 ? 13.742 -16.672 -33.531 1 70 32 ARG B O 1
ATOM 4953 N N . CYS B 1 33 ? 12.898 -14.75 -34.156 1 71.38 33 CYS B N 1
ATOM 4954 C CA . CYS B 1 33 ? 14.156 -14.047 -33.906 1 71.38 33 CYS B CA 1
ATOM 4955 C C . CYS B 1 33 ? 14.328 -13.734 -32.406 1 71.38 33 CYS B C 1
ATOM 4957 O O . CYS B 1 33 ? 13.352 -13.586 -31.688 1 71.38 33 CYS B O 1
ATOM 4959 N N . SER B 1 34 ? 15.586 -13.875 -32.094 1 71.06 34 SER B N 1
ATOM 4960 C CA . SER B 1 34 ? 15.922 -13.469 -30.734 1 71.06 34 SER B CA 1
ATOM 4961 C C . SER B 1 34 ? 15.711 -11.977 -30.531 1 71.06 34 SER B C 1
ATOM 4963 O O . SER B 1 34 ? 15.617 -11.219 -31.5 1 71.06 34 SER B O 1
ATOM 4965 N N . GLY B 1 35 ? 15.648 -11.578 -29.359 1 72.69 35 GLY B N 1
ATOM 4966 C CA . GLY B 1 35 ? 15.469 -10.172 -29.031 1 72.69 35 GLY B CA 1
ATOM 4967 C C . GLY B 1 35 ? 16.547 -9.281 -29.609 1 72.69 35 GLY B C 1
ATOM 4968 O O . GLY B 1 35 ? 16.266 -8.211 -30.156 1 72.69 35 GLY B O 1
ATOM 4969 N N . ALA B 1 36 ? 17.703 -9.758 -29.531 1 69.81 36 ALA B N 1
ATOM 4970 C CA . ALA B 1 36 ? 18.844 -8.992 -30.062 1 69.81 36 ALA B CA 1
ATOM 4971 C C . ALA B 1 36 ? 18.703 -8.773 -31.562 1 69.81 36 ALA B C 1
ATOM 4973 O O . ALA B 1 36 ? 18.969 -7.672 -32.062 1 69.81 36 ALA B O 1
ATOM 4974 N N . THR B 1 37 ? 18.25 -9.812 -32.219 1 73.25 37 THR B N 1
ATOM 4975 C CA . THR B 1 37 ? 18.062 -9.719 -33.656 1 73.25 37 THR B CA 1
ATOM 4976 C C . THR B 1 37 ? 16.922 -8.766 -34 1 73.25 37 THR B C 1
ATOM 4978 O O . THR B 1 37 ? 17.016 -7.992 -34.969 1 73.25 37 THR B O 1
ATOM 4981 N N . LEU B 1 38 ? 15.961 -8.844 -33.219 1 77.31 38 LEU B N 1
ATOM 4982 C CA . LEU B 1 38 ? 14.812 -7.969 -33.469 1 77.31 38 LEU B CA 1
ATOM 4983 C C . LEU B 1 38 ? 15.211 -6.504 -33.344 1 77.31 38 LEU B C 1
ATOM 4985 O O . LEU B 1 38 ? 14.758 -5.664 -34.125 1 77.31 38 LEU B O 1
ATOM 4989 N N . LYS B 1 39 ? 16.047 -6.254 -32.406 1 75.94 39 LYS B N 1
ATOM 4990 C CA . LYS B 1 39 ? 16.516 -4.883 -32.219 1 75.94 39 LYS B CA 1
ATOM 4991 C C . LYS B 1 39 ? 17.266 -4.383 -33.438 1 75.94 39 LYS B C 1
ATOM 4993 O O . LYS B 1 39 ? 17.109 -3.227 -33.844 1 75.94 39 LYS B O 1
ATOM 4998 N N . GLN B 1 40 ? 17.984 -5.246 -34.031 1 73.38 40 GLN B N 1
ATOM 4999 C CA . GLN B 1 40 ? 18.766 -4.895 -35.219 1 73.38 40 GLN B CA 1
ATOM 5000 C C . GLN B 1 40 ? 17.859 -4.723 -36.438 1 73.38 40 GLN B C 1
ATOM 5002 O O . GLN B 1 40 ? 18.078 -3.828 -37.25 1 73.38 40 GLN B O 1
ATOM 5007 N N . LEU B 1 41 ? 16.938 -5.582 -36.5 1 74.75 41 LEU B N 1
ATOM 5008 C CA . LEU B 1 41 ? 16.031 -5.547 -37.656 1 74.75 41 LEU B CA 1
ATOM 5009 C C . LEU B 1 41 ? 15.227 -4.246 -37.688 1 74.75 41 LEU B C 1
ATOM 5011 O O . LEU B 1 41 ? 14.945 -3.709 -38.75 1 74.75 41 LEU B O 1
ATOM 5015 N N . ARG B 1 42 ? 14.906 -3.793 -36.5 1 77.44 42 ARG B N 1
ATOM 5016 C CA . ARG B 1 42 ? 14.133 -2.557 -36.375 1 77.44 42 ARG B CA 1
ATOM 5017 C C . ARG B 1 42 ? 14.898 -1.382 -36.969 1 77.44 42 ARG B C 1
ATOM 5019 O O . ARG B 1 42 ? 14.297 -0.41 -37.438 1 77.44 42 ARG B O 1
ATOM 5026 N N . LEU B 1 43 ? 16.203 -1.58 -37.031 1 72.62 43 LEU B N 1
ATOM 5027 C CA . LEU B 1 43 ? 17.062 -0.483 -37.469 1 72.62 43 LEU B CA 1
ATOM 5028 C C . LEU B 1 43 ? 17.281 -0.536 -38.969 1 72.62 43 LEU B C 1
ATOM 5030 O O . LEU B 1 43 ? 17.906 0.361 -39.562 1 72.62 43 LEU B O 1
ATOM 5034 N N . VAL B 1 44 ? 16.766 -1.483 -39.625 1 66.94 44 VAL B N 1
ATOM 5035 C CA . VAL B 1 44 ? 17.047 -1.713 -41.031 1 66.94 44 VAL B CA 1
ATOM 5036 C C . VAL B 1 44 ? 16.141 -0.853 -41.875 1 66.94 44 VAL B C 1
ATOM 5038 O O . VAL B 1 44 ? 16.578 -0.211 -42.844 1 66.94 44 VAL B O 1
ATOM 5041 N N . SER B 1 45 ? 14.836 -0.85 -41.562 1 73 45 SER B N 1
ATOM 5042 C CA . SER B 1 45 ? 13.859 -0.082 -42.344 1 73 45 SER B CA 1
ATOM 5043 C C . SER B 1 45 ? 12.625 0.227 -41.5 1 73 45 SER B C 1
ATOM 5045 O O . SER B 1 45 ? 12.414 -0.37 -40.438 1 73 45 SER B O 1
ATOM 5047 N N . LYS B 1 46 ? 11.852 1.136 -42 1 77 46 LYS B N 1
ATOM 5048 C CA . LYS B 1 46 ? 10.609 1.519 -41.312 1 77 46 LYS B CA 1
ATOM 5049 C C . LYS B 1 46 ? 9.609 0.365 -41.312 1 77 46 LYS B C 1
ATOM 5051 O O . LYS B 1 46 ? 8.914 0.153 -40.312 1 77 46 LYS B O 1
ATOM 5056 N N . THR B 1 47 ? 9.625 -0.256 -42.438 1 75.56 47 THR B N 1
ATOM 5057 C CA . THR B 1 47 ? 8.703 -1.38 -42.562 1 75.56 47 THR B CA 1
ATOM 5058 C C . THR B 1 47 ? 9.07 -2.477 -41.562 1 75.56 47 THR B C 1
ATOM 5060 O O . THR B 1 47 ? 8.203 -3.025 -40.875 1 75.56 47 THR B O 1
ATOM 5063 N N . LEU B 1 48 ? 10.352 -2.711 -41.469 1 77.31 48 LEU B N 1
ATOM 5064 C CA . LEU B 1 48 ? 10.781 -3.758 -40.562 1 77.31 48 LEU B CA 1
ATOM 5065 C C . LEU B 1 48 ? 10.617 -3.312 -39.094 1 77.31 48 LEU B C 1
ATOM 5067 O O . LEU B 1 48 ? 10.312 -4.129 -38.25 1 77.31 48 LEU B O 1
ATOM 5071 N N . ALA B 1 49 ? 10.758 -2.055 -38.938 1 79.31 49 ALA B N 1
ATOM 5072 C CA . ALA B 1 49 ? 10.523 -1.531 -37.594 1 79.31 49 ALA B CA 1
ATOM 5073 C C . ALA B 1 49 ? 9.07 -1.724 -37.188 1 79.31 49 ALA B C 1
ATOM 5075 O O . ALA B 1 49 ? 8.789 -2.172 -36.062 1 79.31 49 ALA B O 1
ATOM 5076 N N . GLN B 1 50 ? 8.219 -1.489 -38.094 1 81.12 50 GLN B N 1
ATOM 5077 C CA . GLN B 1 50 ? 6.797 -1.621 -37.812 1 81.12 50 GLN B CA 1
ATOM 5078 C C . GLN B 1 50 ? 6.418 -3.078 -37.562 1 81.12 50 GLN B C 1
ATOM 5080 O O . GLN B 1 50 ? 5.551 -3.365 -36.719 1 81.12 50 GLN B O 1
ATOM 5085 N N . LEU B 1 51 ? 7.164 -3.879 -38.219 1 79.12 51 LEU B N 1
ATOM 5086 C CA . LEU B 1 51 ? 6.844 -5.297 -38.094 1 79.12 51 LEU B CA 1
ATOM 5087 C C . LEU B 1 51 ? 7.469 -5.883 -36.844 1 79.12 51 LEU B C 1
ATOM 5089 O O . LEU B 1 51 ? 6.926 -6.82 -36.25 1 79.12 51 LEU B O 1
ATOM 5093 N N . THR B 1 52 ? 8.516 -5.316 -36.438 1 79.25 52 THR B N 1
ATOM 5094 C CA . THR B 1 52 ? 9.289 -5.914 -35.344 1 79.25 52 THR B CA 1
ATOM 5095 C C . THR B 1 52 ? 8.867 -5.34 -34 1 79.25 52 THR B C 1
ATOM 5097 O O . THR B 1 52 ? 8.945 -6.023 -32.969 1 79.25 52 THR B O 1
ATOM 5100 N N . GLU B 1 53 ? 8.312 -4.199 -33.969 1 82.38 53 GLU B N 1
ATOM 5101 C CA . GLU B 1 53 ? 8.047 -3.473 -32.75 1 82.38 53 GLU B CA 1
ATOM 5102 C C . GLU B 1 53 ? 7.031 -4.207 -31.875 1 82.38 53 GLU B C 1
ATOM 5104 O O . GLU B 1 53 ? 7.234 -4.367 -30.656 1 82.38 53 GLU B O 1
ATOM 5109 N N . PRO B 1 54 ? 6.062 -4.734 -32.5 1 82.81 54 PRO B N 1
ATOM 5110 C CA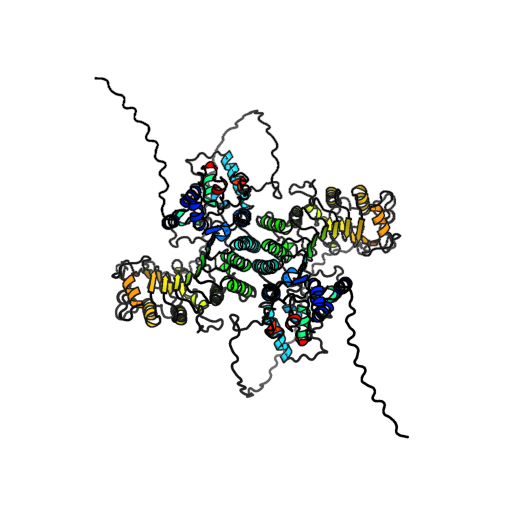 . PRO B 1 54 ? 5.094 -5.445 -31.656 1 82.81 54 PRO B CA 1
ATOM 5111 C C . PRO B 1 54 ? 5.691 -6.672 -30.969 1 82.81 54 PRO B C 1
ATOM 5113 O O . PRO B 1 54 ? 5.273 -7.039 -29.875 1 82.81 54 PRO B O 1
ATOM 5116 N N . TYR B 1 55 ? 6.656 -7.191 -31.594 1 81.44 55 TYR B N 1
ATOM 5117 C CA . TYR B 1 55 ? 7.262 -8.391 -31.031 1 81.44 55 TYR B CA 1
ATOM 5118 C C . TYR B 1 55 ? 8.359 -8.031 -30.031 1 81.44 55 TYR B C 1
ATOM 5120 O O . TYR B 1 55 ? 8.578 -8.734 -29.047 1 81.44 55 TYR B O 1
ATOM 5128 N N . LEU B 1 56 ? 8.914 -6.98 -30.344 1 81.44 56 LEU B N 1
ATOM 5129 C CA . LEU B 1 56 ? 9.992 -6.527 -29.469 1 81.44 56 LEU B CA 1
ATOM 5130 C C . LEU B 1 56 ? 9.438 -6.039 -28.125 1 81.44 56 LEU B C 1
ATOM 5132 O O . LEU B 1 56 ? 10 -6.332 -27.078 1 81.44 56 LEU B O 1
ATOM 5136 N N . TRP B 1 57 ? 8.312 -5.414 -28.203 1 85.94 57 TRP B N 1
ATOM 5137 C CA . TRP B 1 57 ? 7.785 -4.75 -27.016 1 85.94 57 TRP B CA 1
ATOM 5138 C C . TRP B 1 57 ? 6.656 -5.566 -26.391 1 85.94 57 TRP B C 1
ATOM 5140 O O . TRP B 1 57 ? 5.996 -5.109 -25.453 1 85.94 57 TRP B O 1
ATOM 5150 N N . ARG B 1 58 ? 6.539 -6.719 -26.844 1 89 58 ARG B N 1
ATOM 5151 C CA . ARG B 1 58 ? 5.441 -7.562 -26.375 1 89 58 ARG B CA 1
ATOM 5152 C C . ARG B 1 58 ? 5.562 -7.824 -24.875 1 89 58 ARG B C 1
ATOM 5154 O O . ARG B 1 58 ? 4.559 -7.852 -24.156 1 89 58 ARG B O 1
ATOM 5161 N N . GLU B 1 59 ? 6.758 -8 -24.453 1 90.94 59 GLU B N 1
ATOM 5162 C CA . GLU B 1 59 ? 7.004 -8.344 -23.062 1 90.94 59 GLU B CA 1
ATOM 5163 C C . GLU B 1 59 ? 7.969 -7.352 -22.406 1 90.94 59 GLU B C 1
ATOM 5165 O O . GLU B 1 59 ? 8.984 -6.992 -23 1 90.94 59 GLU B O 1
ATOM 5170 N N . VAL B 1 60 ? 7.57 -6.91 -21.234 1 90.94 60 VAL B N 1
ATOM 5171 C CA . VAL B 1 60 ? 8.422 -6.035 -20.438 1 90.94 60 VAL B CA 1
ATOM 5172 C C . VAL B 1 60 ? 8.734 -6.695 -19.094 1 90.94 60 VAL B C 1
ATOM 5174 O O . VAL B 1 60 ? 7.863 -7.324 -18.5 1 90.94 60 VAL B O 1
ATOM 5177 N N . VAL B 1 61 ? 10.016 -6.617 -18.719 1 92.25 61 VAL B N 1
ATOM 5178 C CA . VAL B 1 61 ? 10.422 -7.133 -17.406 1 92.25 61 VAL B CA 1
ATOM 5179 C C . VAL B 1 61 ? 10.672 -5.969 -16.453 1 92.25 61 VAL B C 1
ATOM 5181 O O . VAL B 1 61 ? 11.461 -5.066 -16.75 1 92.25 61 VAL B O 1
ATOM 5184 N N . LEU B 1 62 ? 9.969 -5.941 -15.359 1 93.69 62 LEU B N 1
ATOM 5185 C CA . LEU B 1 62 ? 10.148 -4.934 -14.32 1 93.69 62 LEU B CA 1
ATOM 5186 C C . LEU B 1 62 ? 10.719 -5.559 -13.047 1 93.69 62 LEU B C 1
ATOM 5188 O O . LEU B 1 62 ? 10.391 -6.695 -12.711 1 93.69 62 LEU B O 1
ATOM 5192 N N . VAL B 1 63 ? 11.594 -4.816 -12.414 1 90.94 63 VAL B N 1
ATOM 5193 C CA . VAL B 1 63 ? 12.164 -5.176 -11.117 1 90.94 63 VAL B CA 1
ATOM 5194 C C . VAL B 1 63 ? 11.633 -4.23 -10.039 1 90.94 63 VAL B C 1
ATOM 5196 O O . VAL B 1 63 ? 11.391 -3.049 -10.305 1 90.94 63 VAL B O 1
ATOM 5199 N N . PRO B 1 64 ? 11.438 -4.703 -8.797 1 90.62 64 PRO B N 1
ATOM 5200 C CA . PRO B 1 64 ? 10.734 -3.93 -7.773 1 90.62 64 PRO B CA 1
ATOM 5201 C C . PRO B 1 64 ? 11.586 -2.805 -7.195 1 90.62 64 PRO B C 1
ATOM 5203 O O . PRO B 1 64 ? 11.852 -2.779 -5.992 1 90.62 64 PRO B O 1
ATOM 5206 N N . ASN B 1 65 ? 11.906 -1.862 -7.934 1 87.38 65 ASN B N 1
ATOM 5207 C CA . ASN B 1 65 ? 12.594 -0.669 -7.453 1 87.38 65 ASN B CA 1
ATOM 5208 C C . ASN B 1 65 ? 12.219 0.562 -8.273 1 87.38 65 ASN B C 1
ATOM 5210 O O . ASN B 1 65 ? 11.57 0.445 -9.312 1 87.38 65 ASN B O 1
ATOM 5214 N N . ASP B 1 66 ? 12.578 1.683 -7.859 1 86.75 66 ASP B N 1
ATOM 5215 C CA . ASP B 1 66 ? 12.195 2.957 -8.461 1 86.75 66 ASP B CA 1
ATOM 5216 C C . ASP B 1 66 ? 12.781 3.102 -9.859 1 86.75 66 ASP B C 1
ATOM 5218 O O . ASP B 1 66 ? 12.102 3.578 -10.773 1 86.75 66 ASP B O 1
ATOM 5222 N N . HIS B 1 67 ? 13.93 2.727 -9.977 1 84.19 67 HIS B N 1
ATOM 5223 C CA . HIS B 1 67 ? 14.609 2.891 -11.258 1 84.19 67 HIS B CA 1
ATOM 5224 C C . HIS B 1 67 ? 13.883 2.131 -12.367 1 84.19 67 HIS B C 1
ATOM 5226 O O . HIS B 1 67 ? 13.68 2.662 -13.461 1 84.19 67 HIS B O 1
ATOM 5232 N N . SER B 1 68 ? 13.578 0.976 -12.039 1 89.44 68 SER B N 1
ATOM 5233 C CA . SER B 1 68 ? 12.945 0.13 -13.047 1 89.44 68 SER B CA 1
ATOM 5234 C C . SER B 1 68 ? 11.508 0.564 -13.305 1 89.44 68 SER B C 1
ATOM 5236 O O . SER B 1 68 ? 11.141 0.875 -14.445 1 89.44 68 SER B O 1
ATOM 5238 N N . ILE B 1 69 ? 10.734 0.735 -12.273 1 93.06 69 ILE B N 1
ATOM 5239 C CA . ILE B 1 69 ? 9.297 0.948 -12.43 1 93.06 69 ILE B CA 1
ATOM 5240 C C . ILE B 1 69 ? 9.031 2.402 -12.805 1 93.06 69 ILE B C 1
ATOM 5242 O O . ILE B 1 69 ? 8.43 2.682 -13.844 1 93.06 69 ILE B O 1
ATOM 5246 N N . LEU B 1 70 ? 9.461 3.305 -11.984 1 88.88 70 LEU B N 1
ATOM 5247 C CA . LEU B 1 70 ? 9.211 4.715 -12.273 1 88.88 70 LEU B CA 1
ATOM 5248 C C . LEU B 1 70 ? 10.031 5.176 -13.477 1 88.88 70 LEU B C 1
ATOM 5250 O O . LEU B 1 70 ? 9.586 6.027 -14.25 1 88.88 70 LEU B O 1
ATOM 5254 N N . GLY B 1 71 ? 11.25 4.574 -13.586 1 86.44 71 GLY B N 1
ATOM 5255 C CA . GLY B 1 71 ? 12.016 4.859 -14.789 1 86.44 71 GLY B CA 1
ATOM 5256 C C . GLY B 1 71 ? 11.297 4.465 -16.062 1 86.44 71 GLY B C 1
ATOM 5257 O O . GLY B 1 71 ? 11.289 5.223 -17.031 1 86.44 71 GLY B O 1
ATOM 5258 N N . PHE B 1 72 ? 10.719 3.348 -16.031 1 87.88 72 PHE B N 1
ATOM 5259 C CA . PHE B 1 72 ? 9.922 2.855 -17.141 1 87.88 72 PHE B CA 1
ATOM 5260 C C . PHE B 1 72 ? 8.758 3.799 -17.438 1 87.88 72 PHE B C 1
ATOM 5262 O O . PHE B 1 72 ? 8.539 4.188 -18.578 1 87.88 72 PHE B O 1
ATOM 5269 N N . ALA B 1 73 ? 8.047 4.195 -16.406 1 88.12 73 ALA B N 1
ATOM 5270 C CA . ALA B 1 73 ? 6.887 5.062 -16.547 1 88.12 73 ALA B CA 1
ATOM 5271 C C . ALA B 1 73 ? 7.285 6.426 -17.109 1 88.12 73 ALA B C 1
ATOM 5273 O O . ALA B 1 73 ? 6.617 6.965 -18 1 88.12 73 ALA B O 1
ATOM 5274 N N . ARG B 1 74 ? 8.328 6.934 -16.656 1 84.38 74 ARG B N 1
ATOM 5275 C CA . ARG B 1 74 ? 8.789 8.25 -17.078 1 84.38 74 ARG B CA 1
ATOM 5276 C C . ARG B 1 74 ? 9.281 8.219 -18.516 1 84.38 74 ARG B C 1
ATOM 5278 O O . ARG B 1 74 ? 8.969 9.117 -19.312 1 84.38 74 ARG B O 1
ATOM 5285 N N . ALA B 1 75 ? 9.922 7.164 -18.812 1 82.81 75 ALA B N 1
ATOM 5286 C CA . ALA B 1 75 ? 10.547 7.047 -20.125 1 82.81 75 ALA B CA 1
ATOM 5287 C C . ALA B 1 75 ? 9.5 6.828 -21.219 1 82.81 75 ALA B C 1
ATOM 5289 O O . ALA B 1 75 ? 9.641 7.332 -22.344 1 82.81 75 ALA B O 1
ATOM 5290 N N . LEU B 1 76 ? 8.406 6.191 -20.875 1 85.5 76 LEU B N 1
ATOM 5291 C CA . LEU B 1 76 ? 7.516 5.75 -21.938 1 85.5 76 LEU B CA 1
ATOM 5292 C C . LEU B 1 76 ? 6.156 6.43 -21.828 1 85.5 76 LEU B C 1
ATOM 5294 O O . LEU B 1 76 ? 5.238 6.125 -22.594 1 85.5 76 LEU B O 1
ATOM 5298 N N . LYS B 1 77 ? 5.902 7.258 -20.844 1 81.94 77 LYS B N 1
ATOM 5299 C CA . LYS B 1 77 ? 4.609 7.855 -20.531 1 81.94 77 LYS B CA 1
ATOM 5300 C C . LYS B 1 77 ? 3.924 8.375 -21.797 1 81.94 77 LYS B C 1
ATOM 5302 O O . LYS B 1 77 ? 2.711 8.219 -21.953 1 81.94 77 LYS B O 1
ATOM 5307 N N . ARG B 1 78 ? 4.566 8.781 -22.781 1 82.5 78 ARG B N 1
ATOM 5308 C CA . ARG B 1 78 ? 3.926 9.352 -23.969 1 82.5 78 ARG B CA 1
ATOM 5309 C C . ARG B 1 78 ? 4.25 8.531 -25.219 1 82.5 78 ARG B C 1
ATOM 5311 O O . ARG B 1 78 ? 3.994 8.977 -26.328 1 82.5 78 ARG B O 1
ATOM 5318 N N . SER B 1 79 ? 4.637 7.312 -24.922 1 85.19 79 SER B N 1
ATOM 5319 C CA . SER B 1 79 ? 5.059 6.504 -26.062 1 85.19 79 SER B CA 1
ATOM 5320 C C . SER B 1 79 ? 3.951 5.555 -26.5 1 85.19 79 SER B C 1
ATOM 5322 O O . SER B 1 79 ? 3.238 4.992 -25.672 1 85.19 79 SER B O 1
ATOM 5324 N N . ARG B 1 80 ? 3.848 5.359 -27.719 1 84.62 80 ARG B N 1
ATOM 5325 C CA . ARG B 1 80 ? 2.867 4.445 -28.297 1 84.62 80 ARG B CA 1
ATOM 5326 C C . ARG B 1 80 ? 3.271 2.992 -28.062 1 84.62 80 ARG B C 1
ATOM 5328 O O . ARG B 1 80 ? 2.455 2.084 -28.219 1 84.62 80 ARG B O 1
ATOM 5335 N N . VAL B 1 81 ? 4.484 2.816 -27.766 1 86.19 81 VAL B N 1
ATOM 5336 C CA . VAL B 1 81 ? 5.02 1.473 -27.578 1 86.19 81 VAL B CA 1
ATOM 5337 C C . VAL B 1 81 ? 4.27 0.779 -26.438 1 86.19 81 VAL B C 1
ATOM 5339 O O . VAL B 1 81 ? 4.18 -0.45 -26.406 1 86.19 81 VAL B O 1
ATOM 5342 N N . LEU B 1 82 ? 3.705 1.555 -25.594 1 90.69 82 LEU B N 1
ATOM 5343 C CA . LEU B 1 82 ? 3.018 1.016 -24.422 1 90.69 82 LEU B CA 1
ATOM 5344 C C . LEU B 1 82 ? 1.768 0.245 -24.844 1 90.69 82 LEU B C 1
ATOM 5346 O O . LEU B 1 82 ? 1.333 -0.665 -24.125 1 90.69 82 LEU B O 1
ATOM 5350 N N . ARG B 1 83 ? 1.289 0.569 -25.922 1 91.81 83 ARG B N 1
ATOM 5351 C CA . ARG B 1 83 ? 0.112 -0.128 -26.438 1 91.81 83 ARG B CA 1
ATOM 5352 C C . ARG B 1 83 ? 0.48 -1.509 -26.969 1 91.81 83 ARG B C 1
ATOM 5354 O O . ARG B 1 83 ? -0.393 -2.354 -27.172 1 91.81 83 ARG B O 1
ATOM 5361 N N . LEU B 1 84 ? 1.775 -1.69 -27.219 1 91.25 84 LEU B N 1
ATOM 5362 C CA . LEU B 1 84 ? 2.236 -2.947 -27.812 1 91.25 84 LEU B CA 1
ATOM 5363 C C . LEU B 1 84 ? 2.539 -3.971 -26.719 1 91.25 84 LEU B C 1
ATOM 5365 O O . LEU B 1 84 ? 2.684 -5.16 -27 1 91.25 84 LEU B O 1
ATOM 5369 N N . VAL B 1 85 ? 2.588 -3.51 -25.469 1 93.88 85 VAL B N 1
ATOM 5370 C CA . VAL B 1 85 ? 2.936 -4.402 -24.375 1 93.88 85 VAL B CA 1
ATOM 5371 C C . VAL B 1 85 ? 1.724 -5.254 -23.984 1 93.88 85 VAL B C 1
ATOM 5373 O O . VAL B 1 85 ? 0.67 -4.719 -23.641 1 93.88 85 VAL B O 1
ATOM 5376 N N . THR B 1 86 ? 1.872 -6.586 -24.016 1 95.88 86 THR B N 1
ATOM 5377 C CA . THR B 1 86 ? 0.763 -7.473 -23.672 1 95.88 86 THR B CA 1
ATOM 5378 C C . THR B 1 86 ? 1.135 -8.398 -22.516 1 95.88 86 THR B C 1
ATOM 5380 O O . THR B 1 86 ? 0.265 -9.031 -21.922 1 95.88 86 THR B O 1
ATOM 5383 N N . LYS B 1 87 ? 2.424 -8.438 -22.266 1 96.62 87 LYS B N 1
ATOM 5384 C CA . LYS B 1 87 ? 2.914 -9.305 -21.203 1 96.62 87 LYS B CA 1
ATOM 5385 C C . LYS B 1 87 ? 3.918 -8.57 -20.312 1 96.62 87 LYS B C 1
ATOM 5387 O O . LYS B 1 87 ? 4.75 -7.809 -20.812 1 96.62 87 LYS B O 1
ATOM 5392 N N . ILE B 1 88 ? 3.803 -8.773 -19.016 1 96.62 88 ILE B N 1
ATOM 5393 C CA . ILE B 1 88 ? 4.758 -8.195 -18.062 1 96.62 88 ILE B CA 1
ATOM 5394 C C . ILE B 1 88 ? 5.328 -9.289 -17.172 1 96.62 88 ILE B C 1
ATOM 5396 O O . ILE B 1 88 ? 4.605 -10.195 -16.75 1 96.62 88 ILE B O 1
ATOM 5400 N N . THR B 1 89 ? 6.59 -9.281 -17 1 95.88 89 THR B N 1
ATOM 5401 C CA . THR B 1 89 ? 7.242 -10.094 -15.977 1 95.88 89 THR B CA 1
ATOM 5402 C C . THR B 1 89 ? 7.742 -9.219 -14.828 1 95.88 89 THR B C 1
ATOM 5404 O O . THR B 1 89 ? 8.523 -8.289 -15.047 1 95.88 89 THR B O 1
ATOM 5407 N N . TYR B 1 90 ? 7.223 -9.43 -13.719 1 95.94 90 TYR B N 1
ATOM 5408 C CA . TYR B 1 90 ? 7.68 -8.773 -12.5 1 95.94 90 TYR B CA 1
ATOM 5409 C C . TYR B 1 90 ? 8.641 -9.672 -11.727 1 95.94 90 TYR B C 1
ATOM 5411 O O . TYR B 1 90 ? 8.211 -10.609 -11.047 1 95.94 90 TYR B O 1
ATOM 5419 N N . ASP B 1 91 ? 9.914 -9.367 -11.773 1 93.25 91 ASP B N 1
ATOM 5420 C CA . ASP B 1 91 ? 10.961 -10.273 -11.297 1 93.25 91 ASP B CA 1
ATOM 5421 C C . ASP B 1 91 ? 11.594 -9.742 -10.016 1 93.25 91 ASP B C 1
ATOM 5423 O O . ASP B 1 91 ? 12.422 -8.828 -10.055 1 93.25 91 ASP B O 1
ATOM 5427 N N . ALA B 1 92 ? 11.281 -10.344 -8.938 1 91.81 92 ALA B N 1
ATOM 5428 C CA . ALA B 1 92 ? 11.773 -9.891 -7.641 1 91.81 92 ALA B CA 1
ATOM 5429 C C . ALA B 1 92 ? 12.836 -10.836 -7.098 1 91.81 92 ALA B C 1
ATOM 5431 O O . ALA B 1 92 ? 13.195 -10.773 -5.922 1 91.81 92 ALA B O 1
ATOM 5432 N N . ARG B 1 93 ? 13.5 -11.656 -7.789 1 90.06 93 ARG B N 1
ATOM 5433 C CA . ARG B 1 93 ? 14.359 -12.75 -7.332 1 90.06 93 ARG B CA 1
ATOM 5434 C C . ARG B 1 93 ? 15.711 -12.219 -6.863 1 90.06 93 ARG B C 1
ATOM 5436 O O . ARG B 1 93 ? 16.422 -12.891 -6.121 1 90.06 93 ARG B O 1
ATOM 5443 N N . PHE B 1 94 ? 15.969 -11.031 -7.227 1 88.19 94 PHE B N 1
ATOM 5444 C CA . PHE B 1 94 ? 17.359 -10.602 -7.035 1 88.19 94 PHE B CA 1
ATOM 5445 C C . PHE B 1 94 ? 17.422 -9.406 -6.098 1 88.19 94 PHE B C 1
ATOM 5447 O O . PHE B 1 94 ? 18.203 -8.477 -6.324 1 88.19 94 PHE B O 1
ATOM 5454 N N . GLY B 1 95 ? 16.703 -9.422 -5.113 1 83.06 95 GLY B N 1
ATOM 5455 C CA . GLY B 1 95 ? 16.641 -8.312 -4.172 1 83.06 95 GLY B CA 1
ATOM 5456 C C . GLY B 1 95 ? 17.938 -8.086 -3.418 1 83.06 95 GLY B C 1
ATOM 5457 O O . GLY B 1 95 ? 18.219 -6.961 -3.006 1 83.06 95 GLY B O 1
ATOM 5458 N N . ALA B 1 96 ? 18.75 -9.133 -3.238 1 85 96 ALA B N 1
ATOM 5459 C CA . ALA B 1 96 ? 19.984 -9.016 -2.469 1 85 96 ALA B CA 1
ATOM 5460 C C . ALA B 1 96 ? 21.188 -8.875 -3.389 1 85 96 ALA B C 1
ATOM 5462 O O . ALA B 1 96 ? 22.344 -8.969 -2.938 1 85 96 ALA B O 1
ATOM 5463 N N . PHE B 1 97 ? 21 -8.633 -4.598 1 88.5 97 PHE B N 1
ATOM 5464 C CA . PHE B 1 97 ? 22.078 -8.586 -5.594 1 88.5 97 PHE B CA 1
ATOM 5465 C C . PHE B 1 97 ? 23.172 -7.613 -5.172 1 88.5 97 PHE B C 1
ATOM 5467 O O . PHE B 1 97 ? 24.344 -7.973 -5.137 1 88.5 97 PHE B O 1
ATOM 5474 N N . PHE B 1 98 ? 22.828 -6.445 -4.766 1 84.69 98 PHE B N 1
ATOM 5475 C CA . PHE B 1 98 ? 23.797 -5.387 -4.516 1 84.69 98 PHE B CA 1
ATOM 5476 C C . PHE B 1 98 ? 24.609 -5.688 -3.266 1 84.69 98 PHE B C 1
ATOM 5478 O O . PHE B 1 98 ? 25.781 -5.309 -3.174 1 84.69 98 PHE B O 1
ATOM 5485 N N . THR B 1 99 ? 24.016 -6.375 -2.385 1 82.62 99 THR B N 1
ATOM 5486 C CA . THR B 1 99 ? 24.734 -6.738 -1.167 1 82.62 99 THR B CA 1
ATOM 5487 C C . THR B 1 99 ? 25.641 -7.941 -1.408 1 82.62 99 THR B C 1
ATOM 5489 O O . THR B 1 99 ? 26.766 -7.988 -0.907 1 82.62 99 THR B O 1
ATOM 5492 N N . ARG B 1 100 ? 25.234 -8.852 -2.227 1 86.62 100 ARG B N 1
ATOM 5493 C CA . ARG B 1 100 ? 25.922 -10.133 -2.336 1 86.62 100 ARG B CA 1
ATOM 5494 C C . ARG B 1 100 ? 26.938 -10.117 -3.475 1 86.62 100 ARG B C 1
ATOM 5496 O O . ARG B 1 100 ? 27.922 -10.844 -3.436 1 86.62 100 ARG B O 1
ATOM 5503 N N . ILE B 1 101 ? 26.719 -9.32 -4.438 1 88.81 101 ILE B N 1
ATOM 5504 C CA . ILE B 1 101 ? 27.594 -9.32 -5.609 1 88.81 101 ILE B CA 1
ATOM 5505 C C . ILE B 1 101 ? 28.984 -8.852 -5.211 1 88.81 101 ILE B C 1
ATOM 5507 O O . ILE B 1 101 ? 29.969 -9.172 -5.887 1 88.81 101 ILE B O 1
ATOM 5511 N N . LYS B 1 102 ? 29.047 -8.117 -4.164 1 86.81 102 LYS B N 1
ATOM 5512 C CA . LYS B 1 102 ? 30.328 -7.594 -3.686 1 86.81 102 LYS B CA 1
ATOM 5513 C C . LYS B 1 102 ? 31.234 -8.719 -3.203 1 86.81 102 LYS B C 1
ATOM 5515 O O . LYS B 1 102 ? 32.469 -8.57 -3.182 1 86.81 102 LYS B O 1
ATOM 5520 N N . ASP B 1 103 ? 30.625 -9.773 -2.801 1 87.12 103 ASP B N 1
ATOM 5521 C CA . ASP B 1 103 ? 31.375 -10.906 -2.262 1 87.12 103 ASP B CA 1
ATOM 5522 C C . ASP B 1 103 ? 31.875 -11.812 -3.379 1 87.12 103 ASP B C 1
ATOM 5524 O O . ASP B 1 103 ? 32.656 -12.727 -3.133 1 87.12 103 ASP B O 1
ATOM 5528 N N . VAL B 1 104 ? 31.453 -11.586 -4.574 1 89.75 104 VAL B N 1
ATOM 5529 C CA . VAL B 1 104 ? 31.906 -12.398 -5.699 1 89.75 104 VAL B CA 1
ATOM 5530 C C . VAL B 1 104 ? 33.219 -11.844 -6.25 1 89.75 104 VAL B C 1
ATOM 5532 O O . VAL B 1 104 ? 33.312 -10.641 -6.527 1 89.75 104 VAL B O 1
ATOM 5535 N N . SER B 1 105 ? 34.219 -12.695 -6.402 1 89.5 105 SER B N 1
ATOM 5536 C CA . SER B 1 105 ? 35.5 -12.266 -6.879 1 89.5 105 SER B CA 1
ATOM 5537 C C . SER B 1 105 ? 35.469 -11.859 -8.352 1 89.5 105 SER B C 1
ATOM 5539 O O . SER B 1 105 ? 34.844 -12.547 -9.172 1 89.5 105 SER B O 1
ATOM 5541 N N . PRO B 1 106 ? 36.062 -10.711 -8.641 1 91.38 106 PRO B N 1
ATOM 5542 C CA . PRO B 1 106 ? 36.156 -10.32 -10.055 1 91.38 106 PRO B CA 1
ATOM 5543 C C . PRO B 1 106 ? 36.969 -11.297 -10.891 1 91.38 106 PRO B C 1
ATOM 5545 O O . PRO B 1 106 ? 37.75 -12.078 -10.344 1 91.38 106 PRO B O 1
ATOM 5548 N N . ASP B 1 107 ? 36.594 -11.266 -12.188 1 89.56 107 ASP B N 1
ATOM 5549 C CA . ASP B 1 107 ? 37.344 -12.086 -13.133 1 89.56 107 ASP B CA 1
ATOM 5550 C C . ASP B 1 107 ? 38.812 -11.719 -13.117 1 89.56 107 ASP B C 1
ATOM 5552 O O . ASP B 1 107 ? 39.188 -10.594 -13.469 1 89.56 107 ASP B O 1
ATOM 5556 N N . PRO B 1 108 ? 39.688 -12.562 -12.773 1 86.38 108 PRO B N 1
ATOM 5557 C CA . PRO B 1 108 ? 41.125 -12.258 -12.68 1 86.38 108 PRO B CA 1
ATOM 5558 C C . PRO B 1 108 ? 41.75 -11.922 -14.031 1 86.38 108 PRO B C 1
ATOM 5560 O O . PRO B 1 108 ? 42.812 -11.297 -14.086 1 86.38 108 PRO B O 1
ATOM 5563 N N . SER B 1 109 ? 41.094 -12.328 -15.117 1 88.06 109 SER B N 1
ATOM 5564 C CA . SER B 1 109 ? 41.656 -12.102 -16.453 1 88.06 109 SER B CA 1
ATOM 5565 C C . SER B 1 109 ? 41.438 -10.664 -16.906 1 88.06 109 SER B C 1
ATOM 5567 O O . SER B 1 109 ? 42.062 -10.203 -17.844 1 88.06 109 SER B O 1
ATOM 5569 N N . LEU B 1 110 ? 40.656 -9.938 -16.281 1 90 110 LEU B N 1
ATOM 5570 C CA . LEU B 1 110 ? 40.375 -8.555 -16.641 1 90 110 LEU B CA 1
ATOM 5571 C C . LEU B 1 110 ? 41.031 -7.582 -15.68 1 90 110 LEU B C 1
ATOM 5573 O O . LEU B 1 110 ? 41 -7.781 -14.461 1 90 110 LEU B O 1
ATOM 5577 N N . PRO B 1 111 ? 41.781 -6.641 -16.141 1 88.25 111 PRO B N 1
ATOM 5578 C CA . PRO B 1 111 ? 42.375 -5.641 -15.258 1 88.25 111 PRO B CA 1
ATOM 5579 C C . PRO B 1 111 ? 41.344 -4.867 -14.445 1 88.25 111 PRO B C 1
ATOM 5581 O O . PRO B 1 111 ? 40.375 -4.391 -15 1 88.25 111 PRO B O 1
ATOM 5584 N N . TYR B 1 112 ? 41.5 -4.883 -13.164 1 88.56 112 TYR B N 1
ATOM 5585 C CA . TYR B 1 112 ? 40.625 -4.156 -12.258 1 88.56 112 TYR B CA 1
ATOM 5586 C C . TYR B 1 112 ? 41.438 -3.381 -11.219 1 88.56 112 TYR B C 1
ATOM 5588 O O . TYR B 1 112 ? 41.562 -3.816 -10.07 1 88.56 112 TYR B O 1
ATOM 5596 N N . PRO B 1 113 ? 41.969 -2.189 -11.68 1 90 113 PRO B N 1
ATOM 5597 C CA . PRO B 1 113 ? 42.75 -1.396 -10.734 1 90 113 PRO B CA 1
ATOM 5598 C C . PRO B 1 113 ? 42 -1.122 -9.43 1 90 113 PRO B C 1
ATOM 5600 O O . PRO B 1 113 ? 40.781 -0.951 -9.43 1 90 113 PRO B O 1
ATOM 5603 N N . ALA B 1 114 ? 42.781 -1.056 -8.344 1 87 114 ALA B N 1
ATOM 5604 C CA . ALA B 1 114 ? 42.219 -0.907 -7.004 1 87 114 ALA B CA 1
ATOM 5605 C C . ALA B 1 114 ? 41.406 0.373 -6.891 1 87 114 ALA B C 1
ATOM 5607 O O . ALA B 1 114 ? 40.344 0.391 -6.238 1 87 114 ALA B O 1
ATOM 5608 N N . ALA B 1 115 ? 41.844 1.409 -7.512 1 89.06 115 ALA B N 1
ATOM 5609 C CA . ALA B 1 115 ? 41.156 2.688 -7.457 1 89.06 115 ALA B CA 1
ATOM 5610 C C . ALA B 1 115 ? 39.781 2.59 -8.133 1 89.06 115 ALA B C 1
ATOM 5612 O O . ALA B 1 115 ? 38.781 3.125 -7.629 1 89.06 115 ALA B O 1
ATOM 5613 N N . GLU B 1 116 ? 39.844 1.904 -9.297 1 89.31 116 GLU B N 1
ATOM 5614 C CA . GLU B 1 116 ? 38.594 1.718 -10.031 1 89.31 116 GLU B CA 1
ATOM 5615 C C . GLU B 1 116 ? 37.625 0.821 -9.258 1 89.31 116 GLU B C 1
ATOM 5617 O O . GLU B 1 116 ? 36.438 1.095 -9.203 1 89.31 116 GLU B O 1
ATOM 5622 N N . ARG B 1 117 ? 38.188 -0.128 -8.664 1 88 117 ARG B N 1
ATOM 5623 C CA . ARG B 1 117 ? 37.375 -1.06 -7.887 1 88 117 ARG B CA 1
ATOM 5624 C C . ARG B 1 117 ? 36.719 -0.362 -6.695 1 88 117 ARG B C 1
ATOM 5626 O O . ARG B 1 117 ? 35.531 -0.551 -6.426 1 88 117 ARG B O 1
ATOM 5633 N N . SER B 1 118 ? 37.469 0.411 -6.008 1 88.44 118 SER B N 1
ATOM 5634 C CA . SER B 1 118 ? 36.938 1.132 -4.852 1 88.44 118 SER B CA 1
ATOM 5635 C C . SER B 1 118 ? 35.844 2.088 -5.25 1 88.44 118 SER B C 1
ATOM 5637 O O . SER B 1 118 ? 34.844 2.225 -4.531 1 88.44 118 SER B O 1
ATOM 5639 N N . LYS B 1 119 ? 36.031 2.689 -6.359 1 85.56 119 LYS B N 1
ATOM 5640 C CA . LYS B 1 119 ? 35 3.611 -6.867 1 85.56 119 LYS B CA 1
ATOM 5641 C C . LYS B 1 119 ? 33.719 2.875 -7.207 1 85.56 119 LYS B C 1
ATOM 5643 O O . LYS B 1 119 ? 32.625 3.332 -6.863 1 85.56 119 LYS B O 1
ATOM 5648 N N . GLU B 1 120 ? 33.875 1.806 -7.824 1 84.5 120 GLU B N 1
ATOM 5649 C CA . GLU B 1 120 ? 32.719 1.04 -8.242 1 84.5 120 GLU B CA 1
ATOM 5650 C C . GLU B 1 120 ? 31.969 0.439 -7.047 1 84.5 120 GLU B C 1
ATOM 5652 O O . GLU B 1 120 ? 30.75 0.389 -7.023 1 84.5 120 GLU B O 1
ATOM 5657 N N . LEU B 1 121 ? 32.688 0.04 -6.07 1 85.38 121 LEU B N 1
ATOM 5658 C CA . LEU B 1 121 ? 32.094 -0.507 -4.863 1 85.38 121 LEU B CA 1
ATOM 5659 C C . LEU B 1 121 ? 31.328 0.572 -4.098 1 85.38 121 LEU B C 1
ATOM 5661 O O . LEU B 1 121 ? 30.234 0.32 -3.582 1 85.38 121 LEU B O 1
ATOM 5665 N N . SER B 1 122 ? 31.922 1.714 -4.074 1 82.06 122 SER B N 1
ATOM 5666 C CA . SER B 1 122 ? 31.234 2.84 -3.445 1 82.06 122 SER B CA 1
ATOM 5667 C C . SER B 1 122 ? 29.953 3.203 -4.195 1 82.06 122 SER B C 1
ATOM 5669 O O . SER B 1 122 ? 28.953 3.545 -3.58 1 82.06 122 SER B O 1
ATOM 5671 N N . PHE B 1 123 ? 30.078 3.047 -5.398 1 77.25 123 PHE B N 1
ATOM 5672 C CA . PHE B 1 123 ? 28.922 3.297 -6.25 1 77.25 123 PHE B CA 1
ATOM 5673 C C . PHE B 1 123 ? 27.812 2.281 -5.977 1 77.25 123 PHE B C 1
ATOM 5675 O O . PHE B 1 123 ? 26.641 2.641 -5.906 1 77.25 123 PHE B O 1
ATOM 5682 N N . LEU B 1 124 ? 28.188 1.144 -5.789 1 80.12 124 LEU B N 1
ATOM 5683 C CA . LEU B 1 124 ? 27.234 0.084 -5.5 1 80.12 124 LEU B CA 1
ATOM 5684 C C . LEU B 1 124 ? 26.547 0.319 -4.156 1 80.12 124 LEU B C 1
ATOM 5686 O O . LEU B 1 124 ? 25.359 0.059 -4.008 1 80.12 124 LEU B O 1
ATOM 5690 N N . ASP B 1 125 ? 27.234 0.828 -3.279 1 77.69 125 ASP B N 1
ATOM 5691 C CA . ASP B 1 125 ? 26.688 1.105 -1.957 1 77.69 125 ASP B CA 1
ATOM 5692 C C . ASP B 1 125 ? 25.641 2.215 -2.021 1 77.69 125 ASP B C 1
ATOM 5694 O O . ASP B 1 125 ? 24.578 2.111 -1.402 1 77.69 125 ASP B O 1
ATOM 5698 N N . THR B 1 126 ? 25.922 3.146 -2.77 1 73.25 126 THR B N 1
ATOM 5699 C CA . THR B 1 126 ? 24.984 4.262 -2.908 1 73.25 126 THR B CA 1
ATOM 5700 C C . THR B 1 126 ? 23.734 3.828 -3.67 1 73.25 126 THR B C 1
ATOM 5702 O O . THR B 1 126 ? 22.625 4.254 -3.344 1 73.25 126 THR B O 1
ATOM 5705 N N . THR B 1 127 ? 24.016 2.953 -4.594 1 72.19 127 THR B N 1
ATOM 5706 C CA . THR B 1 127 ? 22.906 2.441 -5.402 1 72.19 127 THR B CA 1
ATOM 5707 C C . THR B 1 127 ? 21.984 1.562 -4.562 1 72.19 127 THR B C 1
ATOM 5709 O O . THR B 1 127 ? 20.766 1.551 -4.77 1 72.19 127 THR B O 1
ATOM 5712 N N . SER B 1 128 ? 22.578 0.975 -3.604 1 73.94 128 SER B N 1
ATOM 5713 C CA . SER B 1 128 ? 21.828 0.052 -2.758 1 73.94 128 SER B CA 1
ATOM 5714 C C . SER B 1 128 ? 20.906 0.802 -1.812 1 73.94 128 SER B C 1
ATOM 5716 O O . SER B 1 128 ? 19.969 0.214 -1.253 1 73.94 128 SER B O 1
ATOM 5718 N N . ILE B 1 129 ? 21.062 2.061 -1.65 1 71.31 129 ILE B N 1
ATOM 5719 C CA . ILE B 1 129 ? 20.25 2.812 -0.708 1 71.31 129 ILE B CA 1
ATOM 5720 C C . ILE B 1 129 ? 19.266 3.709 -1.473 1 71.31 129 ILE B C 1
ATOM 5722 O O . ILE B 1 129 ? 18.234 4.117 -0.934 1 71.31 129 ILE B O 1
ATOM 5726 N N . GLY B 1 130 ? 19.438 3.773 -2.754 1 74.19 130 GLY B N 1
ATOM 5727 C CA . GLY B 1 130 ? 18.672 4.746 -3.52 1 74.19 130 GLY B CA 1
ATOM 5728 C C . GLY B 1 130 ? 17.625 4.105 -4.414 1 74.19 130 GLY B C 1
ATOM 5729 O O . GLY B 1 130 ? 16.828 3.287 -3.957 1 74.19 130 GLY B O 1
ATOM 5730 N N . HIS B 1 131 ? 17.641 4.434 -5.59 1 77.25 131 HIS B N 1
ATOM 5731 C CA . HIS B 1 131 ? 16.609 4.141 -6.59 1 77.25 131 HIS B CA 1
ATOM 5732 C C . HIS B 1 131 ? 16.609 2.662 -6.961 1 77.25 131 HIS B C 1
ATOM 5734 O O . HIS B 1 131 ? 15.641 2.16 -7.523 1 77.25 131 HIS B O 1
ATOM 5740 N N . PHE B 1 132 ? 17.688 1.945 -6.543 1 80.88 132 PHE B N 1
ATOM 5741 C CA . PHE B 1 132 ? 17.812 0.562 -6.988 1 80.88 132 PHE B CA 1
ATOM 5742 C C . PHE B 1 132 ? 17.422 -0.401 -5.875 1 80.88 132 PHE B C 1
ATOM 5744 O O . PHE B 1 132 ? 17.359 -1.613 -6.086 1 80.88 132 PHE B O 1
ATOM 5751 N N . LYS B 1 133 ? 17.188 0.131 -4.816 1 84.12 133 LYS B N 1
ATOM 5752 C CA . LYS B 1 133 ? 16.781 -0.72 -3.701 1 84.12 133 LYS B CA 1
ATOM 5753 C C . LYS B 1 133 ? 15.352 -1.196 -3.871 1 84.12 133 LYS B C 1
ATOM 5755 O O . LYS B 1 133 ? 14.461 -0.406 -4.207 1 84.12 133 LYS B O 1
ATOM 5760 N N . PRO B 1 134 ? 15.156 -2.461 -3.633 1 86.31 134 PRO B N 1
ATOM 5761 C CA . PRO B 1 134 ? 13.766 -2.932 -3.658 1 86.31 134 PRO B CA 1
ATOM 5762 C C . PRO B 1 134 ? 12.883 -2.207 -2.65 1 86.31 134 PRO B C 1
ATOM 5764 O O . PRO B 1 134 ? 13.352 -1.816 -1.577 1 86.31 134 PRO B O 1
ATOM 5767 N N . TYR B 1 135 ? 11.656 -1.993 -2.988 1 87.75 135 TYR B N 1
ATOM 5768 C CA . TYR B 1 135 ? 10.719 -1.294 -2.113 1 87.75 135 TYR B CA 1
ATOM 5769 C C . TYR B 1 135 ? 10.609 -1.996 -0.765 1 87.75 135 TYR B C 1
ATOM 5771 O O . TYR B 1 135 ? 10.422 -3.215 -0.707 1 87.75 135 TYR B O 1
ATOM 5779 N N . GLU B 1 136 ? 10.695 -1.257 0.252 1 81.94 136 GLU B N 1
ATOM 5780 C CA . GLU B 1 136 ? 10.562 -1.814 1.594 1 81.94 136 GLU B CA 1
ATOM 5781 C C . GLU B 1 136 ? 9.117 -1.739 2.078 1 81.94 136 GLU B C 1
ATOM 5783 O O . GLU B 1 136 ? 8.695 -2.539 2.918 1 81.94 136 GLU B O 1
ATOM 5788 N N . ASP B 1 137 ? 8.445 -0.812 1.569 1 86.81 137 ASP B N 1
ATOM 5789 C CA . ASP B 1 137 ? 7.035 -0.617 1.911 1 86.81 137 ASP B CA 1
ATOM 5790 C C . ASP B 1 137 ? 6.129 -1.057 0.766 1 86.81 137 ASP B C 1
ATOM 5792 O O . ASP B 1 137 ? 6.215 -0.524 -0.343 1 86.81 137 ASP B O 1
ATOM 5796 N N . MET B 1 138 ? 5.219 -1.963 1.068 1 90.69 138 MET B N 1
ATOM 5797 C CA . MET B 1 138 ? 4.348 -2.506 0.031 1 90.69 138 MET B CA 1
ATOM 5798 C C . MET B 1 138 ? 3.438 -1.422 -0.536 1 90.69 138 MET B C 1
ATOM 5800 O O . MET B 1 138 ? 3.08 -1.458 -1.715 1 90.69 138 MET B O 1
ATOM 5804 N N . SER B 1 139 ? 3.021 -0.46 0.282 1 92.44 139 SER B N 1
ATOM 5805 C CA . SER B 1 139 ? 2.135 0.595 -0.197 1 92.44 139 SER B CA 1
ATOM 5806 C C . SER B 1 139 ? 2.807 1.433 -1.279 1 92.44 139 SER B C 1
ATOM 5808 O O . SER B 1 139 ? 2.16 1.848 -2.242 1 92.44 139 SER B O 1
ATOM 5810 N N . ILE B 1 140 ? 4.102 1.651 -1.115 1 92.56 140 ILE B N 1
ATOM 5811 C CA . ILE B 1 140 ? 4.855 2.4 -2.113 1 92.56 140 ILE B CA 1
ATOM 5812 C C . ILE B 1 140 ? 5.004 1.567 -3.383 1 92.56 140 ILE B C 1
ATOM 5814 O O . ILE B 1 140 ? 4.832 2.078 -4.492 1 92.56 140 ILE B O 1
ATOM 5818 N N . GLU B 1 141 ? 5.316 0.327 -3.164 1 94.06 141 GLU B N 1
ATOM 5819 C CA . GLU B 1 141 ? 5.41 -0.589 -4.297 1 94.06 141 GLU B CA 1
ATOM 5820 C C . GLU B 1 141 ? 4.121 -0.598 -5.109 1 94.06 141 GLU B C 1
ATOM 5822 O O . GLU B 1 141 ? 4.148 -0.438 -6.332 1 94.06 141 GLU B O 1
ATOM 5827 N N . VAL B 1 142 ? 3.031 -0.778 -4.426 1 96.38 142 VAL B N 1
ATOM 5828 C CA . VAL B 1 142 ? 1.72 -0.845 -5.062 1 96.38 142 VAL B CA 1
ATOM 5829 C C . VAL B 1 142 ? 1.44 0.459 -5.809 1 96.38 142 VAL B C 1
ATOM 5831 O O . VAL B 1 142 ? 0.965 0.443 -6.945 1 96.38 142 VAL B O 1
ATOM 5834 N N . ALA B 1 143 ? 1.744 1.568 -5.191 1 96.69 143 ALA B N 1
ATOM 5835 C CA . ALA B 1 143 ? 1.501 2.875 -5.797 1 96.69 143 ALA B CA 1
ATOM 5836 C C . ALA B 1 143 ? 2.309 3.041 -7.082 1 96.69 143 ALA B C 1
ATOM 5838 O O . ALA B 1 143 ? 1.77 3.453 -8.109 1 96.69 143 ALA B O 1
ATOM 5839 N N . CYS B 1 144 ? 3.562 2.727 -7.047 1 96 144 CYS B N 1
ATOM 5840 C CA . CYS B 1 144 ? 4.449 2.883 -8.195 1 96 144 CYS B CA 1
ATOM 5841 C C . CYS B 1 144 ? 4.082 1.904 -9.305 1 96 144 CYS B C 1
ATOM 5843 O O . CYS B 1 144 ? 4.012 2.285 -10.477 1 96 144 CYS B O 1
ATOM 5845 N N . LEU B 1 145 ? 3.848 0.681 -8.906 1 96.88 145 LEU B N 1
ATOM 5846 C CA . LEU B 1 145 ? 3.496 -0.349 -9.875 1 96.88 145 LEU B CA 1
ATOM 5847 C C . LEU B 1 145 ? 2.168 -0.029 -10.555 1 96.88 145 LEU B C 1
ATOM 5849 O O . LEU B 1 145 ? 2.029 -0.195 -11.766 1 96.88 145 LEU B O 1
ATOM 5853 N N . ALA B 1 146 ? 1.183 0.41 -9.781 1 97.06 146 ALA B N 1
ATOM 5854 C CA . ALA B 1 146 ? -0.114 0.77 -10.352 1 97.06 146 ALA B CA 1
ATOM 5855 C C . ALA B 1 146 ? 0.032 1.871 -11.398 1 97.06 146 ALA B C 1
ATOM 5857 O O . ALA B 1 146 ? -0.604 1.821 -12.453 1 97.06 146 ALA B O 1
ATOM 5858 N N . LYS B 1 147 ? 0.841 2.809 -11.133 1 94.31 147 LYS B N 1
ATOM 5859 C CA . LYS B 1 147 ? 1.111 3.891 -12.078 1 94.31 147 LYS B CA 1
ATOM 5860 C C . LYS B 1 147 ? 1.687 3.354 -13.383 1 94.31 147 LYS B C 1
ATOM 5862 O O . LYS B 1 147 ? 1.258 3.752 -14.469 1 94.31 147 LYS B O 1
ATOM 5867 N N . ALA B 1 148 ? 2.594 2.445 -13.281 1 95.75 148 ALA B N 1
ATOM 5868 C CA . ALA B 1 148 ? 3.229 1.854 -14.453 1 95.75 148 ALA B CA 1
ATOM 5869 C C . ALA B 1 148 ? 2.244 0.984 -15.234 1 95.75 148 ALA B C 1
ATOM 5871 O O . ALA B 1 148 ? 2.201 1.034 -16.469 1 95.75 148 ALA B O 1
ATOM 5872 N N . LEU B 1 149 ? 1.453 0.22 -14.516 1 96.31 149 LEU B N 1
ATOM 5873 C CA . LEU B 1 149 ? 0.524 -0.713 -15.141 1 96.31 149 LEU B CA 1
ATOM 5874 C C . LEU B 1 149 ? -0.564 0.035 -15.906 1 96.31 149 LEU B C 1
ATOM 5876 O O . LEU B 1 149 ? -1.023 -0.427 -16.953 1 96.31 149 LEU B O 1
ATOM 5880 N N . ARG B 1 150 ? -0.911 1.178 -15.477 1 94.25 150 ARG B N 1
ATOM 5881 C CA . ARG B 1 150 ? -1.939 1.983 -16.125 1 94.25 150 ARG B CA 1
ATOM 5882 C C . ARG B 1 150 ? -1.489 2.43 -17.516 1 94.25 150 ARG B C 1
ATOM 5884 O O . ARG B 1 150 ? -2.318 2.699 -18.391 1 94.25 150 ARG B O 1
ATOM 5891 N N . LEU B 1 151 ? -0.27 2.51 -17.688 1 94 151 LEU B N 1
ATOM 5892 C CA . LEU B 1 151 ? 0.283 2.977 -18.953 1 94 151 LEU B CA 1
ATOM 5893 C C . LEU B 1 151 ? 0.213 1.883 -20.016 1 94 151 LEU B C 1
ATOM 5895 O O . LEU B 1 151 ? 0.453 2.141 -21.203 1 94 151 LEU B O 1
ATOM 5899 N N . MET B 1 152 ? -0.146 0.632 -19.594 1 95.06 152 MET B N 1
ATOM 5900 C CA . MET B 1 152 ? -0.19 -0.513 -20.5 1 95.06 152 MET B CA 1
ATOM 5901 C C . MET B 1 152 ? -1.621 -1.011 -20.672 1 95.06 152 MET B C 1
ATOM 5903 O O . MET B 1 152 ? -1.991 -2.055 -20.141 1 95.06 152 MET B O 1
ATOM 5907 N N . PRO B 1 153 ? -2.361 -0.379 -21.5 1 93.06 153 PRO B N 1
ATOM 5908 C CA . PRO B 1 153 ? -3.797 -0.658 -21.594 1 93.06 153 PRO B CA 1
ATOM 5909 C C . PRO B 1 153 ? -4.094 -2.043 -22.172 1 93.06 153 PRO B C 1
ATOM 5911 O O . PRO B 1 153 ? -5.176 -2.588 -21.938 1 93.06 153 PRO B O 1
ATOM 5914 N N . ASN B 1 154 ? -3.141 -2.664 -22.859 1 94.75 154 ASN B N 1
ATOM 5915 C CA . ASN B 1 154 ? -3.416 -3.941 -23.516 1 94.75 154 ASN B CA 1
ATOM 5916 C C . ASN B 1 154 ? -2.762 -5.102 -22.766 1 94.75 154 ASN B C 1
ATOM 5918 O O . ASN B 1 154 ? -2.656 -6.207 -23.312 1 94.75 154 ASN B O 1
ATOM 5922 N N . LEU B 1 155 ? -2.357 -4.828 -21.594 1 95.81 155 LEU B N 1
ATOM 5923 C CA . LEU B 1 155 ? -1.724 -5.871 -20.797 1 95.81 155 LEU B CA 1
ATOM 5924 C C . LEU B 1 155 ? -2.689 -7.02 -20.531 1 95.81 155 LEU B C 1
ATOM 5926 O O . LEU B 1 155 ? -3.805 -6.801 -20.047 1 95.81 155 LEU B O 1
ATOM 5930 N N . LYS B 1 156 ? -2.268 -8.312 -20.812 1 96.12 156 LYS B N 1
ATOM 5931 C CA . LYS B 1 156 ? -3.146 -9.469 -20.672 1 96.12 156 LYS B CA 1
ATOM 5932 C C . LYS B 1 156 ? -2.508 -10.547 -19.797 1 96.12 156 LYS B C 1
ATOM 5934 O O . LYS B 1 156 ? -3.211 -11.352 -19.188 1 96.12 156 LYS B O 1
ATOM 5939 N N . GLU B 1 157 ? -1.19 -10.531 -19.828 1 97.56 157 GLU B N 1
ATOM 5940 C CA . GLU B 1 157 ? -0.473 -11.586 -19.125 1 97.56 157 GLU B CA 1
ATOM 5941 C C . GLU B 1 157 ? 0.525 -11.008 -18.125 1 97.56 157 GLU B C 1
ATOM 5943 O O . GLU B 1 157 ? 1.2 -10.016 -18.422 1 97.56 157 GLU B O 1
ATOM 5948 N N . ALA B 1 158 ? 0.555 -11.586 -16.984 1 97.44 158 ALA B N 1
ATOM 5949 C CA . ALA B 1 158 ? 1.531 -11.195 -15.969 1 97.44 158 ALA B CA 1
ATOM 5950 C C . ALA B 1 158 ? 2.217 -12.422 -15.367 1 97.44 158 ALA B C 1
ATOM 5952 O O . ALA B 1 158 ? 1.568 -13.438 -15.117 1 97.44 158 ALA B O 1
ATOM 5953 N N . CYS B 1 159 ? 3.475 -12.375 -15.258 1 97.62 159 CYS B N 1
ATOM 5954 C CA . CYS B 1 159 ? 4.281 -13.383 -14.586 1 97.62 159 CYS B CA 1
ATOM 5955 C C . CYS B 1 159 ? 5.078 -12.773 -13.438 1 97.62 159 CYS B C 1
ATOM 5957 O O . CYS B 1 159 ? 5.871 -11.852 -13.648 1 97.62 159 CYS B O 1
ATOM 5959 N N . ILE B 1 160 ? 4.805 -13.242 -12.273 1 96.5 160 ILE B N 1
ATOM 5960 C CA . ILE B 1 160 ? 5.52 -12.766 -11.094 1 96.5 160 ILE B CA 1
ATOM 5961 C C . ILE B 1 160 ? 6.473 -13.852 -10.594 1 96.5 160 ILE B C 1
ATOM 5963 O O . ILE B 1 160 ? 6.078 -15 -10.414 1 96.5 160 ILE B O 1
ATOM 5967 N N . ARG B 1 161 ? 7.688 -13.461 -10.367 1 93.31 161 ARG B N 1
ATOM 5968 C CA . ARG B 1 161 ? 8.695 -14.367 -9.828 1 93.31 161 ARG B CA 1
ATOM 5969 C C . ARG B 1 161 ? 9.281 -13.82 -8.523 1 93.31 161 ARG B C 1
ATOM 5971 O O . ARG B 1 161 ? 9.898 -12.758 -8.516 1 93.31 161 ARG B O 1
ATOM 5978 N N . GLU B 1 162 ? 9.117 -14.578 -7.473 1 91.19 162 GLU B N 1
ATOM 5979 C CA . GLU B 1 162 ? 9.555 -14.07 -6.18 1 91.19 162 GLU B CA 1
ATOM 5980 C C . GLU B 1 162 ? 10.852 -14.734 -5.73 1 91.19 162 GLU B C 1
ATOM 5982 O O . GLU B 1 162 ? 11.812 -14.047 -5.367 1 91.19 162 GLU B O 1
ATOM 5987 N N . TYR B 1 163 ? 10.82 -16.094 -5.75 1 85.38 163 TYR B N 1
ATOM 5988 C CA . TYR B 1 163 ? 11.977 -16.859 -5.316 1 85.38 163 TYR B CA 1
ATOM 5989 C C . TYR B 1 163 ? 12.312 -17.953 -6.32 1 85.38 163 TYR B C 1
ATOM 5991 O O . TYR B 1 163 ? 11.453 -18.375 -7.105 1 85.38 163 TYR B O 1
ATOM 5999 N N . GLU B 1 164 ? 13.586 -18.203 -6.238 1 74.69 164 GLU B N 1
ATOM 6000 C CA . GLU B 1 164 ? 14.016 -19.344 -7.027 1 74.69 164 GLU B CA 1
ATOM 6001 C C . GLU B 1 164 ? 14.312 -20.547 -6.129 1 74.69 164 GLU B C 1
ATOM 6003 O O . GLU B 1 164 ? 15.125 -20.453 -5.211 1 74.69 164 GLU B O 1
ATOM 6008 N N . ASP B 1 165 ? 13.414 -21.531 -6.133 1 64.69 165 ASP B N 1
ATOM 6009 C CA . ASP B 1 165 ? 13.648 -22.703 -5.293 1 64.69 165 ASP B CA 1
ATOM 6010 C C . ASP B 1 165 ? 14.898 -23.453 -5.738 1 64.69 165 ASP B C 1
ATOM 6012 O O . ASP B 1 165 ? 15.18 -23.547 -6.938 1 64.69 165 ASP B O 1
ATOM 6016 N N . GLU B 1 166 ? 15.781 -23.609 -4.676 1 58.91 166 GLU B N 1
ATOM 6017 C CA . GLU B 1 166 ? 16.922 -24.484 -4.949 1 58.91 166 GLU B CA 1
ATOM 6018 C C . GLU B 1 166 ? 16.469 -25.906 -5.27 1 58.91 166 GLU B C 1
ATOM 6020 O O . GLU B 1 166 ? 15.453 -26.359 -4.762 1 58.91 166 GLU B O 1
ATOM 6025 N N . PRO B 1 167 ? 17 -26.422 -6.391 1 51.56 167 PRO B N 1
ATOM 6026 C CA . PRO B 1 167 ? 16.625 -27.812 -6.629 1 51.56 167 PRO B CA 1
ATOM 6027 C C . PRO B 1 167 ? 16.734 -28.672 -5.371 1 51.56 167 PRO B C 1
ATOM 6029 O O . PRO B 1 167 ? 17.578 -28.406 -4.508 1 51.56 167 PRO B O 1
ATOM 6032 N N . SER B 1 168 ? 15.641 -29.266 -4.977 1 46.66 168 SER B N 1
ATOM 6033 C CA . SER B 1 168 ? 15.492 -30.156 -3.818 1 46.66 168 SER B CA 1
ATOM 6034 C C . SER B 1 168 ? 16.766 -30.953 -3.574 1 46.66 168 SER B C 1
ATOM 6036 O O . SER B 1 168 ? 16.953 -31.5 -2.484 1 46.66 168 SER B O 1
ATOM 6038 N N . ASN B 1 169 ? 17.359 -31.438 -4.613 1 43.31 169 ASN B N 1
ATOM 6039 C CA . ASN B 1 169 ? 18.406 -32.438 -4.344 1 43.31 169 ASN B CA 1
ATOM 6040 C C . ASN B 1 169 ? 19.656 -31.781 -3.777 1 43.31 169 ASN B C 1
ATOM 6042 O O . ASN B 1 169 ? 20.703 -32.438 -3.668 1 43.31 169 ASN B O 1
ATOM 6046 N N . GLY B 1 170 ? 19.562 -30.641 -3.246 1 44.41 170 GLY B N 1
ATOM 6047 C CA . GLY B 1 170 ? 20.734 -30.078 -2.598 1 44.41 170 GLY B CA 1
ATOM 6048 C C . GLY B 1 170 ? 21.797 -29.609 -3.578 1 44.41 170 GLY B C 1
ATOM 6049 O O . GLY B 1 170 ? 22.812 -29.031 -3.18 1 44.41 170 GLY B O 1
ATOM 6050 N N . ILE B 1 171 ? 21.844 -30.234 -4.637 1 43 171 ILE B N 1
ATOM 6051 C CA . ILE B 1 171 ? 22.906 -29.906 -5.582 1 43 171 ILE B CA 1
ATOM 6052 C C . ILE B 1 171 ? 22.547 -28.625 -6.332 1 43 171 ILE B C 1
ATOM 6054 O O . ILE B 1 171 ? 21.516 -28.562 -7.012 1 43 171 ILE B O 1
ATOM 6058 N N . PRO B 1 172 ? 23.078 -27.609 -5.922 1 47.41 172 PRO B N 1
ATOM 6059 C CA . PRO B 1 172 ? 22.828 -26.375 -6.672 1 47.41 172 PRO B CA 1
ATOM 6060 C C . PRO B 1 172 ? 22.828 -26.594 -8.18 1 47.41 172 PRO B C 1
ATOM 6062 O O . PRO B 1 172 ? 23.797 -27.109 -8.742 1 47.41 172 PRO B O 1
ATOM 6065 N N . ALA B 1 173 ? 21.812 -27.109 -8.734 1 47.81 173 ALA B N 1
ATOM 6066 C CA . ALA B 1 173 ? 21.859 -27.172 -10.188 1 47.81 173 ALA B CA 1
ATOM 6067 C C . ALA B 1 173 ? 22.484 -25.906 -10.781 1 47.81 173 ALA B C 1
ATOM 6069 O O . ALA B 1 173 ? 22.156 -24.797 -10.367 1 47.81 173 ALA B O 1
ATOM 6070 N N . HIS B 1 174 ? 23.688 -26.047 -11.156 1 52.88 174 HIS B N 1
ATOM 6071 C CA . HIS B 1 174 ? 24.359 -24.953 -11.844 1 52.88 174 HIS B CA 1
ATOM 6072 C C . HIS B 1 174 ? 23.469 -24.328 -12.914 1 52.88 174 HIS B C 1
ATOM 6074 O O . HIS B 1 174 ? 23.469 -24.781 -14.062 1 52.88 174 HIS B O 1
ATOM 6080 N N . LEU B 1 175 ? 22.406 -23.781 -12.453 1 61.19 175 LEU B N 1
ATOM 6081 C CA . LEU B 1 175 ? 21.609 -23.078 -13.453 1 61.19 175 LEU B CA 1
ATOM 6082 C C . LEU B 1 175 ? 22.391 -21.922 -14.07 1 61.19 175 LEU B C 1
ATOM 6084 O O . LEU B 1 175 ? 23.016 -21.141 -13.352 1 61.19 175 LEU B O 1
ATOM 6088 N N . THR B 1 176 ? 22.5 -22.172 -15.406 1 69.06 176 THR B N 1
ATOM 6089 C CA . THR B 1 176 ? 23.156 -21.109 -16.156 1 69.06 176 THR B CA 1
ATOM 6090 C C . THR B 1 176 ? 22.344 -19.812 -16.078 1 69.06 176 THR B C 1
ATOM 6092 O O . THR B 1 176 ? 21.188 -19.828 -15.656 1 69.06 176 THR B O 1
ATOM 6095 N N . THR B 1 177 ? 23 -18.719 -16.281 1 76.38 177 THR B N 1
ATOM 6096 C CA . THR B 1 177 ? 22.359 -17.422 -16.375 1 76.38 177 THR B CA 1
ATOM 6097 C C . THR B 1 177 ? 21.156 -17.469 -17.312 1 76.38 177 THR B C 1
ATOM 6099 O O . THR B 1 177 ? 20.125 -16.828 -17.062 1 76.38 177 THR B O 1
ATOM 6102 N N . SER B 1 178 ? 21.266 -18.297 -18.281 1 72.31 178 SER B N 1
ATOM 6103 C CA . SER B 1 178 ? 20.203 -18.438 -19.266 1 72.31 178 SER B CA 1
ATOM 6104 C C . SER B 1 178 ? 19.031 -19.234 -18.703 1 72.31 178 SER B C 1
ATOM 6106 O O . SER B 1 178 ? 17.875 -18.906 -18.969 1 72.31 178 SER B O 1
ATOM 6108 N N . ASP B 1 179 ? 19.406 -20.203 -17.844 1 70.5 179 ASP B N 1
ATOM 6109 C CA . ASP B 1 179 ? 18.359 -21.031 -17.234 1 70.5 179 ASP B CA 1
ATOM 6110 C C . ASP B 1 179 ? 17.5 -20.203 -16.281 1 70.5 179 ASP B C 1
ATOM 6112 O O . ASP B 1 179 ? 16.281 -20.359 -16.25 1 70.5 179 ASP B O 1
ATOM 6116 N N . ILE B 1 180 ? 18.172 -19.359 -15.719 1 78.06 180 ILE B N 1
ATOM 6117 C CA . ILE B 1 180 ? 17.5 -18.562 -14.688 1 78.06 180 ILE B CA 1
ATOM 6118 C C . ILE B 1 180 ? 16.891 -17.312 -15.312 1 78.06 180 ILE B C 1
ATOM 6120 O O . ILE B 1 180 ? 16.031 -16.656 -14.703 1 78.06 180 ILE B O 1
ATOM 6124 N N . LYS B 1 181 ? 17.25 -17.047 -16.578 1 81.06 181 LYS B N 1
ATOM 6125 C CA . LYS B 1 181 ? 16.766 -15.867 -17.281 1 81.06 181 LYS B CA 1
ATOM 6126 C C . LYS B 1 181 ? 17 -14.602 -16.453 1 81.06 181 LYS B C 1
ATOM 6128 O O . LYS B 1 181 ? 16.047 -13.859 -16.172 1 81.06 181 LYS B O 1
ATOM 6133 N N . VAL B 1 182 ? 18.234 -14.359 -16.125 1 86.56 182 VAL B N 1
ATOM 6134 C CA . VAL B 1 182 ? 18.609 -13.188 -15.344 1 86.56 182 VAL B CA 1
ATOM 6135 C C . VAL B 1 182 ? 18.375 -11.914 -16.156 1 86.56 182 VAL B C 1
ATOM 6137 O O . VAL B 1 182 ? 18.781 -11.836 -17.328 1 86.56 182 VAL B O 1
ATOM 6140 N N . PRO B 1 183 ? 17.688 -10.977 -15.594 1 81.62 183 PRO B N 1
ATOM 6141 C CA . PRO B 1 183 ? 17.469 -9.719 -16.328 1 81.62 183 PRO B CA 1
ATOM 6142 C C . PRO B 1 183 ? 18.781 -9.047 -16.734 1 81.62 183 PRO B C 1
ATOM 6144 O O . PRO B 1 183 ? 19.766 -9.109 -16.016 1 81.62 183 PRO B O 1
ATOM 6147 N N . SER B 1 184 ? 18.688 -8.367 -17.859 1 76.88 184 SER B N 1
ATOM 6148 C CA . SER B 1 184 ? 19.875 -7.75 -18.469 1 76.88 184 SER B CA 1
ATOM 6149 C C . SER B 1 184 ? 20.469 -6.691 -17.547 1 76.88 184 SER B C 1
ATOM 6151 O O . SER B 1 184 ? 21.672 -6.465 -17.547 1 76.88 184 SER B O 1
ATOM 6153 N N . PHE B 1 185 ? 19.688 -6.18 -16.75 1 77.12 185 PHE B N 1
ATOM 6154 C CA . PHE B 1 185 ? 20.141 -5.156 -15.812 1 77.12 185 PHE B CA 1
ATOM 6155 C C . PHE B 1 185 ? 21.234 -5.699 -14.898 1 77.12 185 PHE B C 1
ATOM 6157 O O . PHE B 1 185 ? 22.281 -5.07 -14.734 1 77.12 185 PHE B O 1
ATOM 6164 N N . TYR B 1 186 ? 21.031 -6.762 -14.344 1 85.12 186 TYR B N 1
ATOM 6165 C CA . TYR B 1 186 ? 22 -7.355 -13.422 1 85.12 186 TYR B CA 1
ATOM 6166 C C . TYR B 1 186 ? 23.234 -7.836 -14.148 1 85.12 186 TYR B C 1
ATOM 6168 O O . TYR B 1 186 ? 24.344 -7.754 -13.625 1 85.12 186 TYR B O 1
ATOM 6176 N N . LEU B 1 187 ? 23.031 -8.273 -15.375 1 85.69 187 LEU B N 1
ATOM 6177 C CA . LEU B 1 187 ? 24.156 -8.727 -16.172 1 85.69 187 LEU B CA 1
ATOM 6178 C C . LEU B 1 187 ? 25.078 -7.562 -16.516 1 85.69 187 LEU B C 1
ATOM 6180 O O . LEU B 1 187 ? 26.312 -7.707 -16.484 1 85.69 187 LEU B O 1
ATOM 6184 N N . ARG B 1 188 ? 24.5 -6.453 -16.781 1 81.5 188 ARG B N 1
ATOM 6185 C CA . ARG B 1 188 ? 25.297 -5.254 -17.062 1 81.5 188 ARG B CA 1
ATOM 6186 C C . ARG B 1 188 ? 26.078 -4.816 -15.844 1 81.5 188 ARG B C 1
ATOM 6188 O O . ARG B 1 188 ? 27.219 -4.355 -15.969 1 81.5 188 ARG B O 1
ATOM 6195 N N . LEU B 1 189 ? 25.5 -4.977 -14.75 1 84.19 189 LEU B N 1
ATOM 6196 C CA . LEU B 1 189 ? 26.203 -4.613 -13.516 1 84.19 189 LEU B CA 1
ATOM 6197 C C . LEU B 1 189 ? 27.359 -5.566 -13.242 1 84.19 189 LEU B C 1
ATOM 6199 O O . LEU B 1 189 ? 28.406 -5.145 -12.766 1 84.19 189 LEU B O 1
ATOM 6203 N N . CYS B 1 190 ? 27.109 -6.777 -13.5 1 88.62 190 CYS B N 1
ATOM 6204 C CA . CYS B 1 190 ? 28.188 -7.746 -13.375 1 88.62 190 CYS B CA 1
ATOM 6205 C C . CYS B 1 190 ? 29.359 -7.367 -14.266 1 88.62 190 CYS B C 1
ATOM 6207 O O . CYS B 1 190 ? 30.516 -7.422 -13.836 1 88.62 190 CYS B O 1
ATOM 6209 N N . LYS B 1 191 ? 29.047 -6.996 -15.484 1 85.62 191 LYS B N 1
ATOM 6210 C CA . LYS B 1 191 ? 30.094 -6.59 -16.422 1 85.62 191 LYS B CA 1
ATOM 6211 C C . LYS B 1 191 ? 30.859 -5.383 -15.898 1 85.62 191 LYS B C 1
ATOM 6213 O O . LYS B 1 191 ? 32.094 -5.34 -15.969 1 85.62 191 LYS B O 1
ATOM 6218 N N . LYS B 1 192 ? 30.188 -4.48 -15.422 1 83.56 192 LYS B N 1
ATOM 6219 C CA . LYS B 1 192 ? 30.812 -3.287 -14.867 1 83.56 192 LYS B CA 1
ATOM 6220 C C . LYS B 1 192 ? 31.75 -3.641 -13.711 1 83.56 192 LYS B C 1
ATOM 6222 O O . LYS B 1 192 ? 32.812 -3.027 -13.555 1 83.56 192 LYS B O 1
ATOM 6227 N N . MET B 1 193 ? 31.391 -4.66 -12.984 1 88.62 193 MET B N 1
ATOM 6228 C CA . MET B 1 193 ? 32.156 -5.074 -11.82 1 88.62 193 MET B CA 1
ATOM 6229 C C . MET B 1 193 ? 33.188 -6.137 -12.203 1 88.62 193 MET B C 1
ATOM 6231 O O . MET B 1 193 ? 33.875 -6.691 -11.336 1 88.62 193 MET B O 1
ATOM 6235 N N . ARG B 1 194 ? 33.25 -6.438 -13.484 1 91.62 194 ARG B N 1
ATOM 6236 C CA . ARG B 1 194 ? 34.188 -7.43 -14.016 1 91.62 194 ARG B CA 1
ATOM 6237 C C . ARG B 1 194 ? 33.938 -8.797 -13.375 1 91.62 194 ARG B C 1
ATOM 6239 O O . ARG B 1 194 ? 34.906 -9.508 -13.062 1 91.62 194 ARG B O 1
ATOM 6246 N N . VAL B 1 195 ? 32.719 -9.047 -13.078 1 91.94 195 VAL B N 1
ATOM 6247 C CA . VAL B 1 195 ? 32.344 -10.344 -12.531 1 91.94 195 VAL B CA 1
ATOM 6248 C C . VAL B 1 195 ? 31.734 -11.219 -13.641 1 91.94 195 VAL B C 1
ATOM 6250 O O . VAL B 1 195 ? 30.953 -10.742 -14.453 1 91.94 195 VAL B O 1
ATOM 6253 N N . ASP B 1 196 ? 32.188 -12.398 -13.695 1 89.88 196 ASP B N 1
ATOM 6254 C CA . ASP B 1 196 ? 31.594 -13.359 -14.617 1 89.88 196 ASP B CA 1
ATOM 6255 C C . ASP B 1 196 ? 30.219 -13.828 -14.117 1 89.88 196 ASP B C 1
ATOM 6257 O O . ASP B 1 196 ? 30.125 -14.5 -13.086 1 89.88 196 ASP B O 1
ATOM 6261 N N . PRO B 1 197 ? 29.203 -13.539 -14.844 1 89.38 197 PRO B N 1
ATOM 6262 C CA . PRO B 1 197 ? 27.859 -13.914 -14.398 1 89.38 197 PRO B CA 1
ATOM 6263 C C . PRO B 1 197 ? 27.703 -15.414 -14.195 1 89.38 197 PRO B C 1
ATOM 6265 O O . PRO B 1 197 ? 26.859 -15.852 -13.406 1 89.38 197 PRO B O 1
ATOM 6268 N N . GLU B 1 198 ? 28.438 -16.188 -14.898 1 87.06 198 GLU B N 1
ATOM 6269 C CA . GLU B 1 198 ? 28.328 -17.625 -14.797 1 87.06 198 GLU B CA 1
ATOM 6270 C C . GLU B 1 198 ? 28.875 -18.141 -13.469 1 87.06 198 GLU B C 1
ATOM 6272 O O . GLU B 1 198 ? 28.578 -19.266 -13.047 1 87.06 198 GLU B O 1
ATOM 6277 N N . LYS B 1 199 ? 29.641 -17.328 -12.797 1 85.5 199 LYS B N 1
ATOM 6278 C CA . LYS B 1 199 ? 30.219 -17.703 -11.516 1 85.5 199 LYS B CA 1
ATOM 6279 C C . LYS B 1 199 ? 29.359 -17.234 -10.352 1 85.5 199 LYS B C 1
ATOM 6281 O O . LYS B 1 199 ? 29.641 -17.562 -9.195 1 85.5 199 LYS B O 1
ATOM 6286 N N . VAL B 1 200 ? 28.438 -16.469 -10.68 1 87.88 200 VAL B N 1
ATOM 6287 C CA . VAL B 1 200 ? 27.547 -15.93 -9.648 1 87.88 200 VAL B CA 1
ATOM 6288 C C . VAL B 1 200 ? 26.516 -16.984 -9.25 1 87.88 200 VAL B C 1
ATOM 6290 O O . VAL B 1 200 ? 25.922 -17.625 -10.109 1 87.88 200 VAL B O 1
ATOM 6293 N N . SER B 1 201 ? 26.328 -17.188 -7.973 1 83.06 201 SER B N 1
ATOM 6294 C CA . SER B 1 201 ? 25.25 -18.031 -7.465 1 83.06 201 SER B CA 1
ATOM 6295 C C . SER B 1 201 ? 23.938 -17.234 -7.375 1 83.06 201 SER B C 1
ATOM 6297 O O . SER B 1 201 ? 23.594 -16.719 -6.312 1 83.06 201 SER B O 1
ATOM 6299 N N . TRP B 1 202 ? 23.219 -17.219 -8.406 1 83.94 202 TRP B N 1
ATOM 6300 C CA . TRP B 1 202 ? 22.031 -16.359 -8.555 1 83.94 202 TRP B CA 1
ATOM 6301 C C . TRP B 1 202 ? 20.953 -16.781 -7.57 1 83.94 202 TRP B C 1
ATOM 6303 O O . TRP B 1 202 ? 20.125 -15.945 -7.152 1 83.94 202 TRP B O 1
ATOM 6313 N N . SER B 1 203 ? 20.875 -18.016 -7.141 1 76.25 203 SER B N 1
ATOM 6314 C CA . SER B 1 203 ? 19.859 -18.516 -6.227 1 76.25 203 SER B CA 1
ATOM 6315 C C . SER B 1 203 ? 19.984 -17.875 -4.852 1 76.25 203 SER B C 1
ATOM 6317 O O . SER B 1 203 ? 19.016 -17.844 -4.086 1 76.25 203 SER B O 1
ATOM 6319 N N . THR B 1 204 ? 21.188 -17.328 -4.613 1 76.56 204 THR B N 1
ATOM 6320 C CA . THR B 1 204 ? 21.422 -16.734 -3.299 1 76.56 204 THR B CA 1
ATOM 6321 C C . THR B 1 204 ? 21.141 -15.242 -3.312 1 76.56 204 THR B C 1
ATOM 6323 O O . THR B 1 204 ? 21.234 -14.578 -2.277 1 76.56 204 THR B O 1
ATOM 6326 N N . MET B 1 205 ? 20.828 -14.805 -4.484 1 82.38 205 MET B N 1
ATOM 6327 C CA . MET B 1 205 ? 20.641 -13.367 -4.609 1 82.38 205 MET B CA 1
ATOM 6328 C C . MET B 1 205 ? 19.234 -12.961 -4.184 1 82.38 205 MET B C 1
ATOM 6330 O O . MET B 1 205 ? 18.797 -11.828 -4.426 1 82.38 205 MET B O 1
ATOM 6334 N N . VAL B 1 206 ? 18.562 -13.93 -3.576 1 71.88 206 VAL B N 1
ATOM 6335 C CA . VAL B 1 206 ? 17.172 -13.672 -3.186 1 71.88 206 VAL B CA 1
ATOM 6336 C C . VAL B 1 206 ? 17.141 -12.703 -2.004 1 71.88 206 VAL B C 1
ATOM 6338 O O . VAL B 1 206 ? 17.969 -12.797 -1.096 1 71.88 206 VAL B O 1
ATOM 6341 N N . GLY B 1 207 ? 16.547 -11.484 -2.141 1 61.78 207 GLY B N 1
ATOM 6342 C CA . GLY B 1 207 ? 16.469 -10.492 -1.084 1 61.78 207 GLY B CA 1
ATOM 6343 C C . GLY B 1 207 ? 15.508 -10.875 0.024 1 61.78 207 GLY B C 1
ATOM 6344 O O . GLY B 1 207 ? 14.969 -11.984 0.032 1 61.78 207 GLY B O 1
ATOM 6345 N N . ALA B 1 208 ? 15.125 -9.883 0.936 1 55.84 208 ALA B N 1
ATOM 6346 C CA . ALA B 1 208 ? 14.523 -9.914 2.268 1 55.84 208 ALA B CA 1
ATOM 6347 C C . ALA B 1 208 ? 13.141 -10.555 2.23 1 55.84 208 ALA B C 1
ATOM 6349 O O . ALA B 1 208 ? 12.352 -10.289 1.325 1 55.84 208 ALA B O 1
ATOM 6350 N N . SER B 1 209 ? 13.086 -11.844 2.855 1 58.88 209 SER B N 1
ATOM 6351 C CA . SER B 1 209 ? 12.078 -12.867 3.141 1 58.88 209 SER B CA 1
ATOM 6352 C C . SER B 1 209 ? 10.812 -12.242 3.707 1 58.88 209 SER B C 1
ATOM 6354 O O . SER B 1 209 ? 9.727 -12.812 3.594 1 58.88 209 SER B O 1
ATOM 6356 N N . GLY B 1 210 ? 10.406 -11.062 3.543 1 67.5 210 GLY B N 1
ATOM 6357 C CA . GLY B 1 210 ? 9.258 -10.789 4.395 1 67.5 210 GLY B CA 1
ATOM 6358 C C . GLY B 1 210 ? 8.102 -10.141 3.652 1 67.5 210 GLY B C 1
ATOM 6359 O O . GLY B 1 210 ? 7.098 -9.766 4.262 1 67.5 210 GLY B O 1
ATOM 6360 N N . ARG B 1 211 ? 8.242 -10.234 2.396 1 81.69 211 ARG B N 1
ATOM 6361 C CA . ARG B 1 211 ? 7.141 -9.617 1.674 1 81.69 211 ARG B CA 1
ATOM 6362 C C . ARG B 1 211 ? 6.758 -10.438 0.449 1 81.69 211 ARG B C 1
ATOM 6364 O O . ARG B 1 211 ? 7.605 -11.109 -0.146 1 81.69 211 ARG B O 1
ATOM 6371 N N . SER B 1 212 ? 5.555 -10.406 0.093 1 90.69 212 SER B N 1
ATOM 6372 C CA . SER B 1 212 ? 5.078 -11.086 -1.106 1 90.69 212 SER B CA 1
ATOM 6373 C C . SER B 1 212 ? 4.922 -10.109 -2.27 1 90.69 212 SER B C 1
ATOM 6375 O O . SER B 1 212 ? 4.082 -9.211 -2.221 1 90.69 212 SER B O 1
ATOM 6377 N N . TYR B 1 213 ? 5.66 -10.32 -3.293 1 93.81 213 TYR B N 1
ATOM 6378 C CA . TYR B 1 213 ? 5.578 -9.469 -4.473 1 93.81 213 TYR B CA 1
ATOM 6379 C C . TYR B 1 213 ? 4.359 -9.812 -5.316 1 93.81 213 TYR B C 1
ATOM 6381 O O . TYR B 1 213 ? 3.832 -8.969 -6.039 1 93.81 213 TYR B O 1
ATOM 6389 N N . ALA B 1 214 ? 3.934 -11.039 -5.18 1 94.25 214 ALA B N 1
ATOM 6390 C CA . ALA B 1 214 ? 2.686 -11.414 -5.84 1 94.25 214 ALA B CA 1
ATOM 6391 C C . ALA B 1 214 ? 1.509 -10.625 -5.27 1 94.25 214 ALA B C 1
ATOM 6393 O O . ALA B 1 214 ? 0.68 -10.102 -6.02 1 94.25 214 ALA B O 1
ATOM 6394 N N . LYS B 1 215 ? 1.479 -10.562 -3.945 1 93.44 215 LYS B N 1
ATOM 6395 C CA . LYS B 1 215 ? 0.439 -9.773 -3.291 1 93.44 215 LYS B CA 1
ATOM 6396 C C . LYS B 1 215 ? 0.487 -8.32 -3.742 1 93.44 215 LYS B C 1
ATOM 6398 O O . LYS B 1 215 ? -0.545 -7.73 -4.074 1 93.44 215 LYS B O 1
ATOM 6403 N N . GLY B 1 216 ? 1.672 -7.766 -3.785 1 94.69 216 GLY B N 1
ATOM 6404 C CA . GLY B 1 216 ? 1.854 -6.395 -4.23 1 94.69 216 GLY B CA 1
ATOM 6405 C C . GLY B 1 216 ? 1.406 -6.172 -5.664 1 94.69 216 GLY B C 1
ATOM 6406 O O . GLY B 1 216 ? 0.7 -5.203 -5.953 1 94.69 216 GLY B O 1
ATOM 6407 N N . PHE B 1 217 ? 1.747 -7.066 -6.52 1 96.25 217 PHE B N 1
ATOM 6408 C CA . PHE B 1 217 ? 1.418 -6.926 -7.934 1 96.25 217 PHE B CA 1
ATOM 6409 C C . PHE B 1 217 ? -0.088 -7.016 -8.148 1 96.25 217 PHE B C 1
ATOM 6411 O O . PHE B 1 217 ? -0.663 -6.207 -8.883 1 96.25 217 PHE B O 1
ATOM 6418 N N . ILE B 1 218 ? -0.677 -7.977 -7.566 1 95.69 218 ILE B N 1
ATOM 6419 C CA . ILE B 1 218 ? -2.111 -8.18 -7.734 1 95.69 218 ILE B CA 1
ATOM 6420 C C . ILE B 1 218 ? -2.871 -6.957 -7.227 1 95.69 218 ILE B C 1
ATOM 6422 O O . ILE B 1 218 ? -3.818 -6.496 -7.867 1 95.69 218 ILE B O 1
ATOM 6426 N N . THR B 1 219 ? -2.463 -6.438 -6.082 1 95.94 219 THR B N 1
ATOM 6427 C CA . THR B 1 219 ? -3.074 -5.238 -5.52 1 95.94 219 THR B CA 1
ATOM 6428 C C . THR B 1 219 ? -2.896 -4.051 -6.461 1 95.94 219 THR B C 1
ATOM 6430 O O . THR B 1 219 ? -3.832 -3.275 -6.676 1 95.94 219 THR B O 1
ATOM 6433 N N . ALA B 1 220 ? -1.693 -3.928 -7.035 1 97.38 220 ALA B N 1
ATOM 6434 C CA . ALA B 1 220 ? -1.431 -2.857 -7.996 1 97.38 220 ALA B CA 1
ATOM 6435 C C . ALA B 1 220 ? -2.287 -3.023 -9.25 1 97.38 220 ALA B C 1
ATOM 6437 O O . ALA B 1 220 ? -2.799 -2.041 -9.789 1 97.38 220 ALA B O 1
ATOM 6438 N N . ALA B 1 221 ? -2.408 -4.234 -9.75 1 96.5 221 ALA B N 1
ATOM 6439 C CA . ALA B 1 221 ? -3.223 -4.512 -10.93 1 96.5 221 ALA B CA 1
ATOM 6440 C C . ALA B 1 221 ? -4.68 -4.117 -10.703 1 96.5 221 ALA B C 1
ATOM 6442 O O . ALA B 1 221 ? -5.328 -3.562 -11.594 1 96.5 221 ALA B O 1
ATOM 6443 N N . PHE B 1 222 ? -5.16 -4.418 -9.539 1 94.88 222 PHE B N 1
ATOM 6444 C CA . PHE B 1 222 ? -6.496 -3.988 -9.141 1 94.88 222 PHE B CA 1
ATOM 6445 C C . PHE B 1 222 ? -6.621 -2.471 -9.219 1 94.88 222 PHE B C 1
ATOM 6447 O O . PHE B 1 222 ? -7.57 -1.951 -9.812 1 94.88 222 PHE B O 1
ATOM 6454 N N . SER B 1 223 ? -5.684 -1.81 -8.562 1 95.62 223 SER B N 1
ATOM 6455 C CA . SER B 1 223 ? -5.699 -0.352 -8.516 1 95.62 223 SER B CA 1
ATOM 6456 C C . SER B 1 223 ? -5.684 0.246 -9.922 1 95.62 223 SER B C 1
ATOM 6458 O O . SER B 1 223 ? -6.355 1.248 -10.18 1 95.62 223 SER B O 1
ATOM 6460 N N . ALA B 1 224 ? -4.941 -0.39 -10.844 1 94.94 224 ALA B N 1
ATOM 6461 C CA . ALA B 1 224 ? -4.762 0.108 -12.211 1 94.94 224 ALA B CA 1
ATOM 6462 C C . ALA B 1 224 ? -5.914 -0.328 -13.109 1 94.94 224 ALA B C 1
ATOM 6464 O O . ALA B 1 224 ? -5.969 0.046 -14.281 1 94.94 224 ALA B O 1
ATOM 6465 N N . ASP B 1 225 ? -6.863 -1.159 -12.617 1 91.56 225 ASP B N 1
ATOM 6466 C CA . ASP B 1 225 ? -7.984 -1.704 -13.383 1 91.56 225 ASP B CA 1
ATOM 6467 C C . ASP B 1 225 ? -7.496 -2.555 -14.547 1 91.56 225 ASP B C 1
ATOM 6469 O O . ASP B 1 225 ? -8.016 -2.449 -15.664 1 91.56 225 ASP B O 1
ATOM 6473 N N . CYS B 1 226 ? -6.441 -3.342 -14.258 1 93.06 226 CYS B N 1
ATOM 6474 C CA . CYS B 1 226 ? -5.945 -4.246 -15.289 1 93.06 226 CYS B CA 1
ATOM 6475 C C . CYS B 1 226 ? -6.895 -5.422 -15.492 1 93.06 226 CYS B C 1
ATOM 6477 O O . CYS B 1 226 ? -7.441 -5.953 -14.523 1 93.06 226 CYS B O 1
ATOM 6479 N N . ARG B 1 227 ? -7.117 -5.742 -16.703 1 91.94 227 ARG B N 1
ATOM 6480 C CA . ARG B 1 227 ? -7.91 -6.922 -17.016 1 91.94 227 ARG B CA 1
ATOM 6481 C C . ARG B 1 227 ? -7.023 -8.062 -17.516 1 91.94 227 ARG B C 1
ATOM 6483 O O . ARG B 1 227 ? -6.961 -8.328 -18.703 1 91.94 227 ARG B O 1
ATOM 6490 N N . LEU B 1 228 ? -6.461 -8.742 -16.594 1 95.38 228 LEU B N 1
ATOM 6491 C CA . LEU B 1 228 ? -5.52 -9.805 -16.922 1 95.38 228 LEU B CA 1
ATOM 6492 C C . LEU B 1 228 ? -6.254 -11.078 -17.344 1 95.38 228 LEU B C 1
ATOM 6494 O O . LEU B 1 228 ? -7.305 -11.406 -16.797 1 95.38 228 LEU B O 1
ATOM 6498 N N . GLN B 1 229 ? -5.715 -11.773 -18.281 1 96.75 229 GLN B N 1
ATOM 6499 C CA . GLN B 1 229 ? -6.242 -13.055 -18.719 1 96.75 229 GLN B CA 1
ATOM 6500 C C . GLN B 1 229 ? -5.398 -14.211 -18.188 1 96.75 229 GLN B C 1
ATOM 6502 O O . GLN B 1 229 ? -5.906 -15.32 -18 1 96.75 229 GLN B O 1
ATOM 6507 N N . GLU B 1 230 ? -4.164 -13.906 -18 1 97.94 230 GLU B N 1
ATOM 6508 C CA . GLU B 1 230 ? -3.238 -14.906 -17.469 1 97.94 230 GLU B CA 1
ATOM 6509 C C . GLU B 1 230 ? -2.391 -14.336 -16.344 1 97.94 230 GLU B C 1
ATOM 6511 O O . GLU B 1 230 ? -1.85 -13.234 -16.453 1 97.94 230 GLU B O 1
ATOM 6516 N N . LEU B 1 231 ? -2.312 -15.07 -15.242 1 97.44 231 LEU B N 1
ATOM 6517 C CA . LEU B 1 231 ? -1.487 -14.688 -14.102 1 97.44 231 LEU B CA 1
ATOM 6518 C C . LEU B 1 231 ? -0.667 -15.875 -13.602 1 97.44 231 LEU B C 1
ATOM 6520 O O . LEU B 1 231 ? -1.226 -16.906 -13.242 1 97.44 231 LEU B O 1
ATOM 6524 N N . LYS B 1 232 ? 0.588 -15.734 -13.641 1 97.81 232 LYS B N 1
ATOM 6525 C CA . LYS B 1 232 ? 1.511 -16.734 -13.109 1 97.81 232 LYS B CA 1
ATOM 6526 C C . LYS B 1 232 ? 2.32 -16.172 -11.945 1 97.81 232 LYS B C 1
ATOM 6528 O O . LYS B 1 232 ? 3.086 -15.219 -12.117 1 97.81 232 LYS B O 1
ATOM 6533 N N . ALA B 1 233 ? 2.107 -16.656 -10.812 1 96.5 233 ALA B N 1
ATOM 6534 C CA . ALA B 1 233 ? 2.883 -16.281 -9.633 1 96.5 233 ALA B CA 1
ATOM 6535 C C . ALA B 1 233 ? 3.752 -17.438 -9.156 1 96.5 233 ALA B C 1
ATOM 6537 O O . ALA B 1 233 ? 3.24 -18.453 -8.672 1 96.5 233 ALA B O 1
ATOM 6538 N N . LYS B 1 234 ? 5.047 -17.297 -9.258 1 93.81 234 LYS B N 1
ATOM 6539 C CA . LYS B 1 234 ? 5.98 -18.375 -8.984 1 93.81 234 LYS B CA 1
ATOM 6540 C C . LYS B 1 234 ? 6.855 -18.062 -7.773 1 93.81 234 LYS B C 1
ATOM 6542 O O . LYS B 1 234 ? 7.262 -16.906 -7.582 1 93.81 234 LYS B O 1
ATOM 6547 N N . GLY B 1 235 ? 7.148 -19.109 -7.031 1 91 235 GLY B N 1
ATOM 6548 C CA . GLY B 1 235 ? 8.039 -18.969 -5.887 1 91 235 GLY B CA 1
ATOM 6549 C C . GLY B 1 235 ? 7.457 -18.109 -4.777 1 91 235 GLY B C 1
ATOM 6550 O O . GLY B 1 235 ? 8.164 -17.297 -4.188 1 91 235 GLY B O 1
ATOM 6551 N N . ILE B 1 236 ? 6.129 -18.266 -4.504 1 93.06 236 ILE B N 1
ATOM 6552 C CA . ILE B 1 236 ? 5.441 -17.422 -3.535 1 93.06 236 ILE B CA 1
ATOM 6553 C C . ILE B 1 236 ? 5.766 -17.891 -2.117 1 93.06 236 ILE B C 1
ATOM 6555 O O . ILE B 1 236 ? 5.746 -19.094 -1.833 1 93.06 236 ILE B O 1
ATOM 6559 N N . ASP B 1 237 ? 6.102 -17 -1.265 1 89.69 237 ASP B N 1
ATOM 6560 C CA . ASP B 1 237 ? 6.148 -17.281 0.166 1 89.69 237 ASP B CA 1
ATOM 6561 C C . ASP B 1 237 ? 4.77 -17.125 0.803 1 89.69 237 ASP B C 1
ATOM 6563 O O . ASP B 1 237 ? 4.262 -16.016 0.948 1 89.69 237 ASP B O 1
ATOM 6567 N N . GLY B 1 238 ? 4.188 -18.266 1.172 1 89.25 238 GLY B N 1
ATOM 6568 C CA . GLY B 1 238 ? 2.84 -18.266 1.722 1 89.25 238 GLY B CA 1
ATOM 6569 C C . GLY B 1 238 ? 2.711 -17.438 2.982 1 89.25 238 GLY B C 1
ATOM 6570 O O . GLY B 1 238 ? 1.684 -16.797 3.201 1 89.25 238 GLY B O 1
ATOM 6571 N N . ARG B 1 239 ? 3.689 -17.422 3.846 1 87.31 239 ARG B N 1
ATOM 6572 C CA . ARG B 1 239 ? 3.67 -16.656 5.086 1 87.31 239 ARG B CA 1
ATOM 6573 C C . ARG B 1 239 ? 3.586 -15.156 4.805 1 87.31 239 ARG B C 1
ATOM 6575 O O . ARG B 1 239 ? 2.842 -14.438 5.473 1 87.31 239 ARG B O 1
ATOM 6582 N N . ALA B 1 240 ? 4.359 -14.758 3.812 1 87.25 240 ALA B N 1
ATOM 6583 C CA . ALA B 1 240 ? 4.375 -13.344 3.449 1 87.25 240 ALA B CA 1
ATOM 6584 C C . ALA B 1 240 ? 3.078 -12.945 2.748 1 87.25 240 ALA B C 1
ATOM 6586 O O . ALA B 1 240 ? 2.602 -11.82 2.904 1 87.25 240 ALA B O 1
ATOM 6587 N N . MET B 1 241 ? 2.557 -13.828 2.006 1 88.94 241 MET B N 1
ATOM 6588 C CA . MET B 1 241 ? 1.365 -13.531 1.216 1 88.94 241 MET B CA 1
ATOM 6589 C C . MET B 1 241 ? 0.132 -13.43 2.107 1 88.94 241 MET B C 1
ATOM 6591 O O . MET B 1 241 ? -0.703 -12.539 1.924 1 88.94 241 MET B O 1
ATOM 6595 N N . PHE B 1 242 ? 0.056 -14.344 3.098 1 87.19 242 PHE B N 1
ATOM 6596 C CA . PHE B 1 242 ? -1.204 -14.461 3.82 1 87.19 242 PHE B CA 1
ATOM 6597 C C . PHE B 1 242 ? -1.023 -14.086 5.285 1 87.19 242 PHE B C 1
ATOM 6599 O O . PHE B 1 242 ? -2.004 -13.867 6 1 87.19 242 PHE B O 1
ATOM 6606 N N . GLY B 1 243 ? 0.143 -13.961 5.781 1 81.06 243 GLY B N 1
ATOM 6607 C CA . GLY B 1 243 ? 0.404 -13.703 7.188 1 81.06 243 GLY B CA 1
ATOM 6608 C C . GLY B 1 243 ? 0.418 -14.969 8.031 1 81.06 243 GLY B C 1
ATOM 6609 O O . GLY B 1 243 ? 0.013 -16.031 7.57 1 81.06 243 GLY B O 1
ATOM 6610 N N . VAL B 1 244 ? 0.819 -14.867 9.289 1 77.81 244 VAL B N 1
ATOM 6611 C CA . VAL B 1 244 ? 0.998 -16.047 10.141 1 77.81 244 VAL B CA 1
ATOM 6612 C C . VAL B 1 244 ? -0.175 -16.156 11.109 1 77.81 244 VAL B C 1
ATOM 6614 O O . VAL B 1 244 ? -0.337 -17.188 11.773 1 77.81 244 VAL B O 1
ATOM 6617 N N . VAL B 1 245 ? -0.977 -15.117 11.172 1 71.56 245 VAL B N 1
ATOM 6618 C CA . VAL B 1 245 ? -2.146 -15.18 12.039 1 71.56 245 VAL B CA 1
ATOM 6619 C C . VAL B 1 245 ? -3.381 -15.555 11.219 1 71.56 245 VAL B C 1
ATOM 6621 O O . VAL B 1 245 ? -3.547 -15.094 10.094 1 71.56 245 VAL B O 1
ATOM 6624 N N . PRO B 1 246 ? -4.016 -16.562 11.852 1 62.75 246 PRO B N 1
ATOM 6625 C CA . PRO B 1 246 ? -5.188 -17.016 11.086 1 62.75 246 PRO B CA 1
ATOM 6626 C C . PRO B 1 246 ? -6.066 -15.852 10.633 1 62.75 246 PRO B C 1
ATOM 6628 O O . PRO B 1 246 ? -6.289 -14.906 11.391 1 62.75 246 PRO B O 1
ATOM 6631 N N . MET B 1 247 ? -6.156 -15.672 9.445 1 56.94 247 MET B N 1
ATOM 6632 C CA . MET B 1 247 ? -6.812 -14.562 8.75 1 56.94 247 MET B CA 1
ATOM 6633 C C . MET B 1 247 ? -8.305 -14.539 9.055 1 56.94 247 MET B C 1
ATOM 6635 O O . MET B 1 247 ? -9.125 -14.805 8.172 1 56.94 247 MET B O 1
ATOM 6639 N N . LYS B 1 248 ? -8.836 -15.07 10.133 1 57.5 248 LYS B N 1
ATOM 6640 C CA . LYS B 1 248 ? -10.258 -14.805 10.297 1 57.5 248 LYS B CA 1
ATOM 6641 C C . LYS B 1 248 ? -10.539 -13.305 10.375 1 57.5 248 LYS B C 1
ATOM 6643 O O . LYS B 1 248 ? -11.641 -12.883 10.727 1 57.5 248 LYS B O 1
ATOM 6648 N N . SER B 1 249 ? -9.508 -12.562 9.812 1 63.53 249 SER B N 1
ATOM 6649 C CA . SER B 1 249 ? -9.461 -11.156 10.203 1 63.53 249 SER B CA 1
ATOM 6650 C C . SER B 1 249 ? -9.93 -10.25 9.07 1 63.53 249 SER B C 1
ATOM 6652 O O . SER B 1 249 ? -10.086 -10.695 7.934 1 63.53 249 SER B O 1
ATOM 6654 N N . SER B 1 250 ? -10.617 -9.242 9.281 1 70.75 250 SER B N 1
ATOM 6655 C CA . SER B 1 250 ? -11.016 -8.156 8.398 1 70.75 250 SER B CA 1
ATOM 6656 C C . SER B 1 250 ? -9.953 -7.891 7.336 1 70.75 250 SER B C 1
ATOM 6658 O O . SER B 1 250 ? -10.281 -7.574 6.191 1 70.75 250 SER B O 1
ATOM 6660 N N . ALA B 1 251 ? -8.781 -8.328 7.551 1 72.06 251 ALA B N 1
ATOM 6661 C CA . ALA B 1 251 ? -7.684 -8.117 6.605 1 72.06 251 ALA B CA 1
ATOM 6662 C C . ALA B 1 251 ? -7.77 -9.102 5.441 1 72.06 251 ALA B C 1
ATOM 6664 O O . ALA B 1 251 ? -7.547 -8.734 4.289 1 72.06 251 ALA B O 1
ATOM 6665 N N . LEU B 1 252 ? -8.141 -10.297 5.777 1 74.12 252 LEU B N 1
ATOM 6666 C CA . LEU B 1 252 ? -8.281 -11.312 4.738 1 74.12 252 LEU B CA 1
ATOM 6667 C C . LEU B 1 252 ? -9.438 -10.969 3.803 1 74.12 252 LEU B C 1
ATOM 6669 O O . LEU B 1 252 ? -9.32 -11.117 2.584 1 74.12 252 LEU B O 1
ATOM 6673 N N . PHE B 1 253 ? -10.477 -10.508 4.387 1 77.38 253 PHE B N 1
ATOM 6674 C CA . PHE B 1 253 ? -11.641 -10.117 3.596 1 77.38 253 PHE B CA 1
ATOM 6675 C C . PHE B 1 253 ? -11.273 -9.031 2.594 1 77.38 253 PHE B C 1
ATOM 6677 O O . PHE B 1 253 ? -11.625 -9.125 1.415 1 77.38 253 PHE B O 1
ATOM 6684 N N . GLN B 1 254 ? -10.641 -8.102 3.053 1 83.5 254 GLN B N 1
ATOM 6685 C CA . GLN B 1 254 ? -10.25 -6.984 2.193 1 83.5 254 GLN B CA 1
ATOM 6686 C C . GLN B 1 254 ? -9.312 -7.445 1.083 1 83.5 254 GLN B C 1
ATOM 6688 O O . GLN B 1 254 ? -9.453 -7.027 -0.068 1 83.5 254 GLN B O 1
ATOM 6693 N N . GLN B 1 255 ? -8.414 -8.359 1.395 1 82.12 255 GLN B N 1
ATOM 6694 C CA . GLN B 1 255 ? -7.484 -8.891 0.405 1 82.12 255 GLN B CA 1
ATOM 6695 C C . GLN B 1 255 ? -8.211 -9.719 -0.647 1 82.12 255 GLN B C 1
ATOM 6697 O O . GLN B 1 255 ? -7.91 -9.625 -1.839 1 82.12 255 GLN B O 1
ATOM 6702 N N . VAL B 1 256 ? -9.102 -10.484 -0.206 1 80.38 256 VAL B N 1
ATOM 6703 C CA . VAL B 1 256 ? -9.867 -11.344 -1.1 1 80.38 256 VAL B CA 1
ATOM 6704 C C . VAL B 1 256 ? -10.703 -10.492 -2.049 1 80.38 256 VAL B C 1
ATOM 6706 O O . VAL B 1 256 ? -10.828 -10.812 -3.234 1 80.38 256 VAL B O 1
ATOM 6709 N N . ASN B 1 257 ? -11.188 -9.422 -1.526 1 82.5 257 ASN B N 1
ATOM 6710 C CA . ASN B 1 257 ? -11.984 -8.531 -2.367 1 82.5 257 ASN B CA 1
ATOM 6711 C C . ASN B 1 257 ? -11.141 -7.902 -3.473 1 82.5 257 ASN B C 1
ATOM 6713 O O . ASN B 1 257 ? -11.602 -7.75 -4.602 1 82.5 257 ASN B O 1
ATOM 6717 N N . ILE B 1 258 ? -9.977 -7.621 -3.129 1 87.25 258 ILE B N 1
ATOM 6718 C CA . ILE B 1 258 ? -9.047 -7.09 -4.121 1 87.25 258 ILE B CA 1
ATOM 6719 C C . ILE B 1 258 ? -8.742 -8.156 -5.168 1 87.25 258 ILE B C 1
ATOM 6721 O O . ILE B 1 258 ? -8.789 -7.891 -6.371 1 87.25 258 ILE B O 1
ATOM 6725 N N . PHE B 1 259 ? -8.484 -9.305 -4.738 1 84.06 259 PHE B N 1
ATOM 6726 C CA . PHE B 1 259 ? -8.172 -10.398 -5.645 1 84.06 259 PHE B CA 1
ATOM 6727 C C . PHE B 1 259 ? -9.336 -10.68 -6.582 1 84.06 259 PHE B C 1
ATOM 6729 O O . PHE B 1 259 ? -9.141 -10.875 -7.785 1 84.06 259 PHE B O 1
ATOM 6736 N N . LYS B 1 260 ? -10.445 -10.68 -5.98 1 81.31 260 LYS B N 1
ATOM 6737 C CA . LYS B 1 260 ? -11.648 -10.953 -6.758 1 81.31 260 LYS B CA 1
ATOM 6738 C C . LYS B 1 260 ? -11.781 -9.977 -7.926 1 81.31 260 LYS B C 1
ATOM 6740 O O . LYS B 1 260 ? -12.047 -10.391 -9.055 1 81.31 260 LYS B O 1
ATOM 6745 N N . ASN B 1 261 ? -11.531 -8.789 -7.641 1 80.38 261 ASN B N 1
ATOM 6746 C CA . ASN B 1 261 ? -11.656 -7.758 -8.656 1 80.38 261 ASN B CA 1
ATOM 6747 C C . ASN B 1 261 ? -10.531 -7.836 -9.688 1 80.38 261 ASN B C 1
ATOM 6749 O O . ASN B 1 261 ? -10.742 -7.578 -10.867 1 80.38 261 ASN B O 1
ATOM 6753 N N . ALA B 1 262 ? -9.398 -8.273 -9.234 1 81.38 262 ALA B N 1
ATOM 6754 C CA . ALA B 1 262 ? -8.227 -8.328 -10.109 1 81.38 262 ALA B CA 1
ATOM 6755 C C . ALA B 1 262 ? -8.258 -9.57 -10.992 1 81.38 262 ALA B C 1
ATOM 6757 O O . ALA B 1 262 ? -7.621 -9.602 -12.047 1 81.38 262 ALA B O 1
ATOM 6758 N N . THR B 1 263 ? -9.094 -10.633 -10.641 1 79 263 THR B N 1
ATOM 6759 C CA . THR B 1 263 ? -8.969 -11.93 -11.305 1 79 263 THR B CA 1
ATOM 6760 C C . THR B 1 263 ? -10.266 -12.305 -12.016 1 79 263 THR B C 1
ATOM 6762 O O . THR B 1 263 ? -10.398 -13.43 -12.516 1 79 263 THR B O 1
ATOM 6765 N N . ASP B 1 264 ? -11.156 -11.422 -12.094 1 82.25 264 ASP B N 1
ATOM 6766 C CA . ASP B 1 264 ? -12.469 -11.719 -12.656 1 82.25 264 ASP B CA 1
ATOM 6767 C C . ASP B 1 264 ? -12.359 -12.141 -14.117 1 82.25 264 ASP B C 1
ATOM 6769 O O . ASP B 1 264 ? -13.18 -12.914 -14.609 1 82.25 264 ASP B O 1
ATOM 6773 N N . SER B 1 265 ? -11.352 -11.742 -14.766 1 89.88 265 SER B N 1
ATOM 6774 C CA . SER B 1 265 ? -11.211 -12.023 -16.188 1 89.88 265 SER B CA 1
ATOM 6775 C C . SER B 1 265 ? -10.18 -13.109 -16.438 1 89.88 265 SER B C 1
ATOM 6777 O O . SER B 1 265 ? -9.906 -13.461 -17.594 1 89.88 265 SER B O 1
ATOM 6779 N N . LEU B 1 266 ? -9.672 -13.695 -15.438 1 95.12 266 LEU B N 1
ATOM 6780 C CA . LEU B 1 266 ? -8.57 -14.641 -15.555 1 95.12 266 LEU B CA 1
ATOM 6781 C C . LEU B 1 266 ? -9.031 -15.953 -16.188 1 95.12 266 LEU B C 1
ATOM 6783 O O . LEU B 1 266 ? -10.078 -16.484 -15.812 1 95.12 266 LEU B O 1
ATOM 6787 N N . ARG B 1 267 ? -8.281 -16.453 -17.141 1 97.25 267 ARG B N 1
ATOM 6788 C CA . ARG B 1 267 ? -8.531 -17.75 -17.766 1 97.25 267 ARG B CA 1
ATOM 6789 C C . ARG B 1 267 ? -7.453 -18.75 -17.375 1 97.25 267 ARG B C 1
ATOM 6791 O O . ARG B 1 267 ? -7.668 -19.969 -17.453 1 97.25 267 ARG B O 1
ATOM 6798 N N . TYR B 1 268 ? -6.352 -18.219 -17.047 1 98.19 268 TYR B N 1
ATOM 6799 C CA . TYR B 1 268 ? -5.215 -19.031 -16.625 1 98.19 268 TYR B CA 1
ATOM 6800 C C . TYR B 1 268 ? -4.629 -18.5 -15.328 1 98.19 268 TYR B C 1
ATOM 6802 O O . TYR B 1 268 ? -4.324 -17.312 -15.211 1 98.19 268 TYR B O 1
ATOM 6810 N N . LEU B 1 269 ? -4.473 -19.359 -14.312 1 97.56 269 LEU B N 1
ATOM 6811 C CA . LEU B 1 269 ? -3.887 -18.969 -13.039 1 97.56 269 LEU B CA 1
ATOM 6812 C C . LEU B 1 269 ? -2.871 -20.016 -12.57 1 97.56 269 LEU B C 1
ATOM 6814 O O . LEU B 1 269 ? -3.16 -21.203 -12.562 1 97.56 269 LEU B O 1
ATOM 6818 N N . GLU B 1 270 ? -1.731 -19.562 -12.273 1 97.88 270 GLU B N 1
ATOM 6819 C CA . GLU B 1 270 ? -0.714 -20.406 -11.656 1 97.88 270 GLU B CA 1
ATOM 6820 C C . GLU B 1 270 ? -0.279 -19.859 -10.305 1 97.88 270 GLU B C 1
ATOM 6822 O O . GLU B 1 270 ? 0.169 -18.703 -10.219 1 97.88 270 GLU B O 1
ATOM 6827 N N . PHE B 1 271 ? -0.451 -20.609 -9.242 1 96.25 271 PHE B N 1
ATOM 6828 C CA . PHE B 1 271 ? 0.139 -20.344 -7.938 1 96.25 271 PHE B CA 1
ATOM 6829 C C . PHE B 1 271 ? 1.168 -21.406 -7.578 1 96.25 271 PHE B C 1
ATOM 6831 O O . PHE B 1 271 ? 0.82 -22.578 -7.398 1 96.25 271 PHE B O 1
ATOM 6838 N N . SER B 1 272 ? 2.373 -21.016 -7.59 1 95.56 272 SER B N 1
ATOM 6839 C CA . SER B 1 272 ? 3.447 -21.906 -7.168 1 95.56 272 SER B CA 1
ATOM 6840 C C . SER B 1 272 ? 4.105 -21.406 -5.883 1 95.56 272 SER B C 1
ATOM 6842 O O . SER B 1 272 ? 4.848 -20.422 -5.902 1 95.56 272 SER B O 1
ATOM 6844 N N . PHE B 1 273 ? 3.84 -22.141 -4.781 1 93.12 273 PHE B N 1
ATOM 6845 C CA . PHE B 1 273 ? 4.379 -21.734 -3.49 1 93.12 273 PHE B CA 1
ATOM 6846 C C . PHE B 1 273 ? 5.73 -22.391 -3.234 1 93.12 273 PHE B C 1
ATOM 6848 O O . PHE B 1 273 ? 5.988 -23.5 -3.693 1 93.12 273 PHE B O 1
ATOM 6855 N N . ARG B 1 274 ? 6.516 -21.609 -2.549 1 87.56 274 ARG B N 1
ATOM 6856 C CA . ARG B 1 274 ? 7.781 -22.172 -2.082 1 87.56 274 ARG B CA 1
ATOM 6857 C C . ARG B 1 274 ? 7.547 -23.328 -1.116 1 87.56 274 ARG B C 1
ATOM 6859 O O . ARG B 1 274 ? 6.543 -23.344 -0.398 1 87.56 274 ARG B O 1
ATOM 6866 N N . ASN B 1 275 ? 8.539 -24.062 -1.054 1 80.06 275 ASN B N 1
ATOM 6867 C CA . ASN B 1 275 ? 8.422 -25.234 -0.194 1 80.06 275 ASN B CA 1
ATOM 6868 C C . ASN B 1 275 ? 8.266 -24.844 1.272 1 80.06 275 ASN B C 1
ATOM 6870 O O . ASN B 1 275 ? 8.977 -23.969 1.764 1 80.06 275 ASN B O 1
ATOM 6874 N N . ASP B 1 276 ? 7.352 -25.375 1.974 1 76.12 276 ASP B N 1
ATOM 6875 C CA . ASP B 1 276 ? 7.172 -25.297 3.42 1 76.12 276 ASP B CA 1
ATOM 6876 C C . ASP B 1 276 ? 6.789 -23.891 3.859 1 76.12 276 ASP B C 1
ATOM 6878 O O . ASP B 1 276 ? 7.219 -23.422 4.918 1 76.12 276 ASP B O 1
ATOM 6882 N N . THR B 1 277 ? 6.203 -23.219 3.049 1 84.75 277 THR B N 1
ATOM 6883 C CA . THR B 1 277 ? 5.855 -21.859 3.457 1 84.75 277 THR B CA 1
ATOM 6884 C C . THR B 1 277 ? 4.363 -21.75 3.764 1 84.75 277 THR B C 1
ATOM 6886 O O . THR B 1 277 ? 3.92 -20.797 4.398 1 84.75 277 THR B O 1
ATOM 6889 N N . LEU B 1 278 ? 3.641 -22.688 3.305 1 87.56 278 LEU B N 1
ATOM 6890 C CA . LEU B 1 278 ? 2.219 -22.719 3.635 1 87.56 278 LEU B CA 1
ATOM 6891 C C . LEU B 1 278 ? 1.997 -23.25 5.047 1 87.56 278 LEU B C 1
ATOM 6893 O O . LEU B 1 278 ? 2.52 -24.297 5.402 1 87.56 278 LEU B O 1
ATOM 6897 N N . ILE B 1 279 ? 1.244 -22.484 5.805 1 83.62 279 ILE B N 1
ATOM 6898 C CA . ILE B 1 279 ? 0.998 -22.844 7.195 1 83.62 279 ILE B CA 1
ATOM 6899 C C . ILE B 1 279 ? -0.466 -23.25 7.375 1 83.62 279 ILE B C 1
ATOM 6901 O O . ILE B 1 279 ? -1.363 -22.406 7.227 1 83.62 279 ILE B O 1
ATOM 6905 N N . SER B 1 280 ? -0.646 -24.438 7.75 1 78.62 280 SER B N 1
ATOM 6906 C CA . SER B 1 280 ? -2.002 -24.953 7.906 1 78.62 280 SER B CA 1
ATOM 6907 C C . SER B 1 280 ? -2.734 -24.25 9.047 1 78.62 280 SER B C 1
ATOM 6909 O O . SER B 1 280 ? -3.92 -23.938 8.922 1 78.62 280 SER B O 1
ATOM 6911 N N . THR B 1 281 ? -1.995 -23.969 10.141 1 78.38 281 THR B N 1
ATOM 6912 C CA . THR B 1 281 ? -2.602 -23.375 11.32 1 78.38 281 THR B CA 1
ATOM 6913 C C . THR B 1 281 ? -3.021 -21.938 11.039 1 78.38 281 THR B C 1
ATOM 6915 O O . THR B 1 281 ? -3.84 -21.375 11.773 1 78.38 281 THR B O 1
ATOM 6918 N N . ALA B 1 282 ? -2.441 -21.438 9.984 1 82.38 282 ALA B N 1
ATOM 6919 C CA . ALA B 1 282 ? -2.785 -20.062 9.633 1 82.38 282 ALA B CA 1
ATOM 6920 C C . ALA B 1 282 ? -3.844 -20.031 8.539 1 82.38 282 ALA B C 1
ATOM 6922 O O . ALA B 1 282 ? -4.137 -18.969 7.984 1 82.38 282 ALA B O 1
ATOM 6923 N N . ASN B 1 283 ? -4.363 -21.109 8.102 1 85 283 ASN B N 1
ATOM 6924 C CA . ASN B 1 283 ? -5.441 -21.234 7.125 1 85 283 ASN B CA 1
ATOM 6925 C C . ASN B 1 283 ? -5.035 -20.688 5.762 1 85 283 ASN B C 1
ATOM 6927 O O . ASN B 1 283 ? -5.82 -20 5.102 1 85 283 ASN B O 1
ATOM 6931 N N . HIS B 1 284 ? -3.828 -20.969 5.367 1 88.81 284 HIS B N 1
ATOM 6932 C CA . HIS B 1 284 ? -3.322 -20.453 4.094 1 88.81 284 HIS B CA 1
ATOM 6933 C C . HIS B 1 284 ? -4.078 -21.062 2.918 1 88.81 284 HIS B C 1
ATOM 6935 O O . HIS B 1 284 ? -4.422 -20.375 1.965 1 88.81 284 HIS B O 1
ATOM 6941 N N . ILE B 1 285 ? -4.355 -22.297 3.061 1 90.88 285 ILE B N 1
ATOM 6942 C CA . ILE B 1 285 ? -5.023 -22.969 1.955 1 90.88 285 ILE B CA 1
ATOM 6943 C C . ILE B 1 285 ? -6.469 -22.484 1.853 1 90.88 285 ILE B C 1
ATOM 6945 O O . ILE B 1 285 ? -7.012 -22.359 0.752 1 90.88 285 ILE B O 1
ATOM 6949 N N . GLU B 1 286 ? -7.043 -22.234 2.947 1 87.81 286 GLU B N 1
ATOM 6950 C CA . GLU B 1 286 ? -8.383 -21.656 2.932 1 87.81 286 GLU B CA 1
ATOM 6951 C C . GLU B 1 286 ? -8.383 -20.297 2.236 1 87.81 286 GLU B C 1
ATOM 6953 O O . GLU B 1 286 ? -9.336 -19.953 1.542 1 87.81 286 GLU B O 1
ATOM 6958 N N . ALA B 1 287 ? -7.332 -19.594 2.484 1 87.06 287 ALA B N 1
ATOM 6959 C CA . ALA B 1 287 ? -7.199 -18.312 1.793 1 87.06 287 ALA B CA 1
ATOM 6960 C C . ALA B 1 287 ? -7.105 -18.516 0.283 1 87.06 287 ALA B C 1
ATOM 6962 O O . ALA B 1 287 ? -7.734 -17.781 -0.487 1 87.06 287 ALA B O 1
ATOM 6963 N N . VAL B 1 288 ? -6.367 -19.5 -0.126 1 90.5 288 VAL B N 1
ATOM 6964 C CA . VAL B 1 288 ? -6.254 -19.828 -1.541 1 90.5 288 VAL B CA 1
ATOM 6965 C C . VAL B 1 288 ? -7.625 -20.203 -2.096 1 90.5 288 VAL B C 1
ATOM 6967 O O . VAL B 1 288 ? -8.008 -19.766 -3.182 1 90.5 288 VAL B O 1
ATOM 6970 N N . ARG B 1 289 ? -8.328 -20.938 -1.35 1 91.19 289 ARG B N 1
ATOM 6971 C CA . ARG B 1 289 ? -9.664 -21.359 -1.74 1 91.19 289 ARG B CA 1
ATOM 6972 C C . ARG B 1 289 ? -10.562 -20.156 -2.021 1 91.19 289 ARG B C 1
ATOM 6974 O O . ARG B 1 289 ? -11.258 -20.125 -3.037 1 91.19 289 ARG B O 1
ATOM 6981 N N . GLU B 1 290 ? -10.5 -19.219 -1.13 1 86.81 290 GLU B N 1
ATOM 6982 C CA . GLU B 1 290 ? -11.344 -18.031 -1.292 1 86.81 290 GLU B CA 1
ATOM 6983 C C . GLU B 1 290 ? -10.953 -17.25 -2.543 1 86.81 290 GLU B C 1
ATOM 6985 O O . GLU B 1 290 ? -11.82 -16.703 -3.234 1 86.81 290 GLU B O 1
ATOM 6990 N N . MET B 1 291 ? -9.719 -17.219 -2.812 1 87.19 291 MET B N 1
ATOM 6991 C CA . MET B 1 291 ? -9.25 -16.547 -4.023 1 87.19 291 MET B CA 1
ATOM 6992 C C . MET B 1 291 ? -9.742 -17.281 -5.27 1 87.19 291 MET B C 1
ATOM 6994 O O . MET B 1 291 ? -10.234 -16.641 -6.207 1 87.19 291 MET B O 1
ATOM 6998 N N . LEU B 1 292 ? -9.664 -18.516 -5.25 1 91.25 292 LEU B N 1
ATOM 6999 C CA . LEU B 1 292 ? -10.078 -19.312 -6.395 1 91.25 292 LEU B CA 1
ATOM 7000 C C . LEU B 1 292 ? -11.578 -19.219 -6.613 1 91.25 292 LEU B C 1
ATOM 7002 O O . LEU B 1 292 ? -12.039 -19.172 -7.754 1 91.25 292 LEU B O 1
ATOM 7006 N N . ARG B 1 293 ? -12.281 -19.172 -5.59 1 87.06 293 ARG B N 1
ATOM 7007 C CA . ARG B 1 293 ? -13.742 -19.094 -5.664 1 87.06 293 ARG B CA 1
ATOM 7008 C C . ARG B 1 293 ? -14.188 -17.875 -6.457 1 87.06 293 ARG B C 1
ATOM 7010 O O . ARG B 1 293 ? -15.234 -17.906 -7.113 1 87.06 293 ARG B O 1
ATOM 7017 N N . SER B 1 294 ? -13.383 -16.875 -6.449 1 83 294 SER B N 1
ATOM 7018 C CA . SER B 1 294 ? -13.727 -15.633 -7.121 1 83 294 SER B CA 1
ATOM 7019 C C . SER B 1 294 ? -13.391 -15.688 -8.609 1 83 294 SER B C 1
ATOM 7021 O O . SER B 1 294 ? -13.867 -14.867 -9.391 1 83 294 SER B O 1
ATOM 7023 N N . ALA B 1 295 ? -12.57 -16.594 -9.016 1 88.69 295 ALA B N 1
ATOM 7024 C CA . ALA B 1 295 ? -12.125 -16.703 -10.398 1 88.69 295 ALA B CA 1
ATOM 7025 C C . ALA B 1 295 ? -13.078 -17.578 -11.219 1 88.69 295 ALA B C 1
ATOM 7027 O O . ALA B 1 295 ? -12.695 -18.641 -11.688 1 88.69 295 ALA B O 1
ATOM 7028 N N . LYS B 1 296 ? -14.242 -17.062 -11.555 1 89.31 296 LYS B N 1
ATOM 7029 C CA . LYS B 1 296 ? -15.328 -17.859 -12.133 1 89.31 296 LYS B CA 1
ATOM 7030 C C . LYS B 1 296 ? -15.047 -18.203 -13.586 1 89.31 296 LYS B C 1
ATOM 7032 O O . LYS B 1 296 ? -15.617 -19.156 -14.133 1 89.31 296 LYS B O 1
ATOM 7037 N N . ARG B 1 297 ? -14.164 -17.547 -14.25 1 93.81 297 ARG B N 1
ATOM 7038 C CA . ARG B 1 297 ? -13.906 -17.766 -15.672 1 93.81 297 ARG B CA 1
ATOM 7039 C C . ARG B 1 297 ? -12.641 -18.578 -15.883 1 93.81 297 ARG B C 1
ATOM 7041 O O . ARG B 1 297 ? -12.211 -18.797 -17.016 1 93.81 297 ARG B O 1
ATOM 7048 N N . LEU B 1 298 ? -12.07 -19.047 -14.844 1 96.5 298 LEU B N 1
ATOM 7049 C CA . LEU B 1 298 ? -10.797 -19.75 -14.906 1 96.5 298 LEU B CA 1
ATOM 7050 C C . LEU B 1 298 ? -10.945 -21.078 -15.625 1 96.5 298 LEU B C 1
ATOM 7052 O O . LEU B 1 298 ? -11.836 -21.875 -15.289 1 96.5 298 LEU B O 1
ATOM 7056 N N . ARG B 1 299 ? -10.102 -21.344 -16.594 1 98.25 299 ARG B N 1
ATOM 7057 C CA . ARG B 1 299 ? -10.148 -22.594 -17.359 1 98.25 299 ARG B CA 1
ATOM 7058 C C . ARG B 1 299 ? -8.961 -23.484 -17.031 1 98.25 299 ARG B C 1
ATOM 7060 O O . ARG B 1 299 ? -9.062 -24.719 -17.109 1 98.25 299 ARG B O 1
ATOM 7067 N N . THR B 1 300 ? -7.91 -22.859 -16.734 1 98.62 300 THR B N 1
ATOM 7068 C CA . THR B 1 300 ? -6.703 -23.609 -16.422 1 98.62 300 THR B CA 1
ATOM 7069 C C . THR B 1 300 ? -6.129 -23.172 -15.078 1 98.62 300 THR B C 1
ATOM 7071 O O . THR B 1 300 ? -5.91 -21.984 -14.844 1 98.62 300 THR B O 1
ATOM 7074 N N . LEU B 1 301 ? -5.871 -24.109 -14.164 1 98.06 301 LEU B N 1
ATOM 7075 C CA . LEU B 1 301 ? -5.301 -23.844 -12.844 1 98.06 301 LEU B CA 1
ATOM 7076 C C . LEU B 1 301 ? -4.051 -24.688 -12.617 1 98.06 301 LEU B C 1
ATOM 7078 O O . LEU B 1 301 ? -4.066 -25.906 -12.828 1 98.06 301 LEU B O 1
ATOM 7082 N N . ARG B 1 302 ? -3.01 -24.109 -12.336 1 98.25 302 ARG B N 1
ATOM 7083 C CA . ARG B 1 302 ? -1.795 -24.797 -11.891 1 98.25 302 ARG B CA 1
ATOM 7084 C C . ARG B 1 302 ? -1.485 -24.469 -10.438 1 98.25 302 ARG B C 1
ATOM 7086 O O . ARG B 1 302 ? -1.347 -23.297 -10.07 1 98.25 302 ARG B O 1
ATOM 7093 N N . LEU B 1 303 ? -1.34 -25.469 -9.602 1 97 303 LEU B N 1
ATOM 7094 C CA . LEU B 1 303 ? -1.069 -25.281 -8.18 1 97 303 LEU B CA 1
ATOM 7095 C C . LEU B 1 303 ? 0.164 -26.078 -7.754 1 97 303 LEU B C 1
ATOM 7097 O O . LEU B 1 303 ? 0.27 -27.266 -8.039 1 97 303 LEU B O 1
ATOM 7101 N N . LYS B 1 304 ? 1.091 -25.422 -7.242 1 95.38 304 LYS B N 1
ATOM 7102 C CA . LYS B 1 304 ? 2.162 -26.047 -6.473 1 95.38 304 LYS B CA 1
ATOM 7103 C C . LYS B 1 304 ? 2.049 -25.703 -4.992 1 95.38 304 LYS B C 1
ATOM 7105 O O . LYS B 1 304 ? 2.127 -24.531 -4.613 1 95.38 304 LYS B O 1
ATOM 7110 N N . LEU B 1 305 ? 1.879 -26.656 -4.156 1 93.31 305 LEU B N 1
ATOM 7111 C CA . LEU B 1 305 ? 1.603 -26.438 -2.74 1 93.31 305 LEU B CA 1
ATOM 7112 C C . LEU B 1 305 ? 2.76 -26.938 -1.878 1 93.31 305 LEU B C 1
ATOM 7114 O O . LEU B 1 305 ? 3.883 -26.438 -1.997 1 93.31 305 LEU B O 1
ATOM 7118 N N . THR B 1 306 ? 2.52 -27.797 -0.968 1 82.25 306 THR B N 1
ATOM 7119 C CA . THR B 1 306 ? 3.541 -28.25 -0.033 1 82.25 306 THR B CA 1
ATOM 7120 C C . THR B 1 306 ? 4.293 -29.453 -0.603 1 82.25 306 THR B C 1
ATOM 7122 O O . THR B 1 306 ? 3.691 -30.484 -0.923 1 82.25 306 THR B O 1
ATOM 7125 N N . ASP B 1 307 ? 5.594 -29.188 -0.72 1 74.69 307 ASP B N 1
ATOM 7126 C CA . ASP B 1 307 ? 6.434 -30.281 -1.184 1 74.69 307 ASP B CA 1
ATOM 7127 C C . ASP B 1 307 ? 7.164 -30.938 -0.018 1 74.69 307 ASP B C 1
ATOM 7129 O O . ASP B 1 307 ? 8.039 -30.328 0.601 1 74.69 307 ASP B O 1
ATOM 7133 N N . CYS B 1 308 ? 6.719 -32.094 0.407 1 65.62 308 CYS B N 1
ATOM 7134 C CA . CYS B 1 308 ? 7.395 -32.781 1.493 1 65.62 308 CYS B CA 1
ATOM 7135 C C . CYS B 1 308 ? 8.188 -33.969 0.964 1 65.62 308 CYS B C 1
ATOM 7137 O O . CYS B 1 308 ? 8.578 -34.844 1.731 1 65.62 308 CYS B O 1
ATOM 7139 N N . SER B 1 309 ? 8.305 -34.031 -0.288 1 59.22 309 SER B N 1
ATOM 7140 C CA . SER B 1 309 ? 8.93 -35.219 -0.866 1 59.22 309 SER B CA 1
ATOM 7141 C C . SER B 1 309 ? 10.328 -35.438 -0.289 1 59.22 309 SER B C 1
ATOM 7143 O O . SER B 1 309 ? 10.734 -36.594 -0.062 1 59.22 309 SER B O 1
ATOM 7145 N N . THR B 1 310 ? 11.008 -34.25 -0.016 1 53.59 310 THR B N 1
ATOM 7146 C CA . THR B 1 310 ? 12.375 -34.438 0.466 1 53.59 310 THR B CA 1
ATOM 7147 C C . THR B 1 310 ? 12.43 -34.281 1.985 1 53.59 310 THR B C 1
ATOM 7149 O O . THR B 1 310 ? 13.422 -34.656 2.609 1 53.59 310 THR B O 1
ATOM 7152 N N . SER B 1 311 ? 11.336 -33.781 2.578 1 55.25 311 SER B N 1
ATOM 7153 C CA . SER B 1 311 ? 11.422 -33.469 4.004 1 55.25 311 SER B CA 1
ATOM 7154 C C . SER B 1 311 ? 10.375 -34.25 4.793 1 55.25 311 SER B C 1
ATOM 7156 O O . SER B 1 311 ? 10.219 -34.062 6 1 55.25 311 SER B O 1
ATOM 7158 N N . HIS B 1 312 ? 9.711 -35.094 4.105 1 56.78 312 HIS B N 1
ATOM 7159 C CA . HIS B 1 312 ? 8.602 -35.812 4.727 1 56.78 312 HIS B CA 1
ATOM 7160 C C . HIS B 1 312 ? 9.039 -36.5 6.004 1 56.78 312 HIS B C 1
ATOM 7162 O O . HIS B 1 312 ? 8.281 -36.562 6.973 1 56.78 312 HIS B O 1
ATOM 7168 N N . HIS B 1 313 ? 10.312 -36.938 5.836 1 52.03 313 HIS B N 1
ATOM 7169 C CA . HIS B 1 313 ? 10.805 -37.75 6.957 1 52.03 313 HIS B CA 1
ATOM 7170 C C . HIS B 1 313 ? 10.938 -36.875 8.219 1 52.03 313 HIS B C 1
ATOM 7172 O O . HIS B 1 313 ? 11 -37.406 9.328 1 52.03 313 HIS B O 1
ATOM 7178 N N . HIS B 1 314 ? 10.898 -35.625 7.977 1 52.31 314 HIS B N 1
ATOM 7179 C CA . HIS B 1 314 ? 11.086 -34.719 9.117 1 52.31 314 HIS B CA 1
ATOM 7180 C C . HIS B 1 314 ? 9.781 -34.531 9.875 1 52.31 314 HIS B C 1
ATOM 7182 O O . HIS B 1 314 ? 9.781 -33.938 10.969 1 52.31 314 HIS B O 1
ATOM 7188 N N . TYR B 1 315 ? 8.789 -35.062 9.281 1 58.47 315 TYR B N 1
ATOM 7189 C CA . TYR B 1 315 ? 7.5 -34.781 9.914 1 58.47 315 TYR B CA 1
ATOM 7190 C C . TYR B 1 315 ? 6.789 -36.094 10.281 1 58.47 315 TYR B C 1
ATOM 7192 O O . TYR B 1 315 ? 6.941 -37.094 9.594 1 58.47 315 TYR B O 1
ATOM 7200 N N . ALA B 1 316 ? 6.395 -36.156 11.586 1 56.41 316 ALA B N 1
ATOM 7201 C CA . ALA B 1 316 ? 5.461 -37.219 11.891 1 56.41 316 ALA B CA 1
ATOM 7202 C C . ALA B 1 316 ? 4.164 -37.062 11.094 1 56.41 316 ALA B C 1
ATOM 7204 O O . ALA B 1 316 ? 3.717 -35.938 10.844 1 56.41 316 ALA B O 1
ATOM 7205 N N . ASP B 1 317 ? 3.664 -38.125 10.414 1 56.25 317 ASP B N 1
ATOM 7206 C CA . ASP B 1 317 ? 2.457 -38.094 9.594 1 56.25 317 ASP B CA 1
ATOM 7207 C C . ASP B 1 317 ? 1.324 -37.344 10.289 1 56.25 317 ASP B C 1
ATOM 7209 O O . ASP B 1 317 ? 0.533 -36.688 9.633 1 56.25 317 ASP B O 1
ATOM 7213 N N . GLU B 1 318 ? 1.428 -37.469 11.562 1 58.75 318 GLU B N 1
ATOM 7214 C CA . GLU B 1 318 ? 0.354 -36.844 12.344 1 58.75 318 GLU B CA 1
ATOM 7215 C C . GLU B 1 318 ? 0.435 -35.344 12.32 1 58.75 318 GLU B C 1
ATOM 7217 O O . GLU B 1 318 ? -0.563 -34.656 12.555 1 58.75 318 GLU B O 1
ATOM 7222 N N . ASP B 1 319 ? 1.611 -34.969 11.898 1 66.56 319 ASP B N 1
ATOM 7223 C CA . ASP B 1 319 ? 1.833 -33.531 11.969 1 66.56 319 ASP B CA 1
ATOM 7224 C C . ASP B 1 319 ? 1.505 -32.844 10.641 1 66.56 319 ASP B C 1
ATOM 7226 O O . ASP B 1 319 ? 1.429 -31.609 10.562 1 66.56 319 ASP B O 1
ATOM 7230 N N . LEU B 1 320 ? 1.213 -33.75 9.68 1 75.06 320 LEU B N 1
ATOM 7231 C CA . LEU B 1 320 ? 0.985 -33.188 8.352 1 75.06 320 LEU B CA 1
ATOM 7232 C C . LEU B 1 320 ? -0.508 -33.062 8.062 1 75.06 320 LEU B C 1
ATOM 7234 O O . LEU B 1 320 ? -1.29 -33.938 8.445 1 75.06 320 LEU B O 1
ATOM 7238 N N . MET B 1 321 ? -0.885 -31.969 7.578 1 82.31 321 MET B N 1
ATOM 7239 C CA . MET B 1 321 ? -2.277 -31.734 7.215 1 82.31 321 MET B CA 1
ATOM 7240 C C . MET B 1 321 ? -2.457 -31.75 5.699 1 82.31 321 MET B C 1
ATOM 7242 O O . MET B 1 321 ? -1.579 -31.312 4.957 1 82.31 321 MET B O 1
ATOM 7246 N N . SER B 1 322 ? -3.57 -32.375 5.289 1 88.88 322 SER B N 1
ATOM 7247 C CA . SER B 1 322 ? -3.912 -32.406 3.873 1 88.88 322 SER B CA 1
ATOM 7248 C C . SER B 1 322 ? -4.082 -31.016 3.291 1 88.88 322 SER B C 1
ATOM 7250 O O . SER B 1 322 ? -4.906 -30.234 3.773 1 88.88 322 SER B O 1
ATOM 7252 N N . ASP B 1 323 ? -3.375 -30.688 2.248 1 90.5 323 ASP B N 1
ATOM 7253 C CA . ASP B 1 323 ? -3.535 -29.406 1.56 1 90.5 323 ASP B CA 1
ATOM 7254 C C . ASP B 1 323 ? -4.945 -29.266 0.993 1 90.5 323 ASP B C 1
ATOM 7256 O O . ASP B 1 323 ? -5.539 -28.188 1.054 1 90.5 323 ASP B O 1
ATOM 7260 N N . PHE B 1 324 ? -5.48 -30.312 0.586 1 93.06 324 PHE B N 1
ATOM 7261 C CA . PHE B 1 324 ? -6.758 -30.25 -0.116 1 93.06 324 PHE B CA 1
ATOM 7262 C C . PHE B 1 324 ? -7.914 -30.172 0.873 1 93.06 324 PHE B C 1
ATOM 7264 O O . PHE B 1 324 ? -9.047 -29.859 0.489 1 93.06 324 PHE B O 1
ATOM 7271 N N . CYS B 1 325 ? -7.609 -30.516 2.08 1 90.81 325 CYS B N 1
ATOM 7272 C CA . CYS B 1 325 ? -8.664 -30.375 3.082 1 90.81 325 CYS B CA 1
ATOM 7273 C C . CYS B 1 325 ? -9.195 -28.953 3.117 1 90.81 325 CYS B C 1
ATOM 7275 O O . CYS B 1 325 ? -10.406 -28.734 3.107 1 90.81 325 CYS B O 1
ATOM 7277 N N . GLY B 1 326 ? -8.32 -28.047 3.018 1 88.44 326 GLY B N 1
ATOM 7278 C CA . GLY B 1 326 ? -8.695 -26.641 3.051 1 88.44 326 GLY B CA 1
ATOM 7279 C C . GLY B 1 326 ? -9.414 -26.188 1.793 1 88.44 326 GLY B C 1
ATOM 7280 O O . GLY B 1 326 ? -10.141 -25.188 1.813 1 88.44 326 GLY B O 1
ATOM 7281 N N . LEU B 1 327 ? -9.25 -26.891 0.74 1 92.06 327 LEU B N 1
ATOM 7282 C CA . LEU B 1 327 ? -9.852 -26.516 -0.532 1 92.06 327 LEU B CA 1
ATOM 7283 C C . LEU B 1 327 ? -11.281 -27.047 -0.634 1 92.06 327 LEU B C 1
ATOM 7285 O O . LEU B 1 327 ? -12.117 -26.469 -1.329 1 92.06 327 LEU B O 1
ATOM 7289 N N . VAL B 1 328 ? -11.555 -28.156 0.094 1 93.62 328 VAL B N 1
ATOM 7290 C CA . VAL B 1 328 ? -12.812 -28.844 -0.196 1 93.62 328 VAL B CA 1
ATOM 7291 C C . VAL B 1 328 ? -13.719 -28.797 1.032 1 93.62 328 VAL B C 1
ATOM 7293 O O . VAL B 1 328 ? -14.914 -29.078 0.938 1 93.62 328 VAL B O 1
ATOM 7296 N N . GLU B 1 329 ? -13.188 -28.5 2.152 1 89.94 329 GLU B N 1
ATOM 7297 C CA . GLU B 1 329 ? -13.992 -28.547 3.373 1 89.94 329 GLU B CA 1
ATOM 7298 C C . GLU B 1 329 ? -14.398 -27.141 3.801 1 89.94 329 GLU B C 1
ATOM 7300 O O . GLU B 1 329 ? -13.602 -26.203 3.715 1 89.94 329 GLU B O 1
ATOM 7305 N N . SER B 1 330 ? -15.602 -27.062 4.191 1 82.94 330 SER B N 1
ATOM 7306 C CA . SER B 1 330 ? -16.078 -25.812 4.77 1 82.94 330 SER B CA 1
ATOM 7307 C C . SER B 1 330 ? -15.523 -25.609 6.176 1 82.94 330 SER B C 1
ATOM 7309 O O . SER B 1 330 ? -14.836 -26.469 6.711 1 82.94 330 SER B O 1
ATOM 7311 N N . SER B 1 331 ? -15.773 -24.422 6.754 1 75.25 331 SER B N 1
ATOM 7312 C CA . SER B 1 331 ? -15.328 -24.109 8.109 1 75.25 331 SER B CA 1
ATOM 7313 C C . SER B 1 331 ? -15.938 -25.062 9.125 1 75.25 331 SER B C 1
ATOM 7315 O O . SER B 1 331 ? -15.383 -25.281 10.203 1 75.25 331 SER B O 1
ATOM 7317 N N . THR B 1 332 ? -17.062 -25.703 8.75 1 77.38 332 THR B N 1
ATOM 7318 C CA . THR B 1 332 ? -17.75 -26.641 9.648 1 77.38 332 THR B CA 1
ATOM 7319 C C . THR B 1 332 ? -17.297 -28.062 9.391 1 77.38 332 THR B C 1
ATOM 7321 O O . THR B 1 332 ? -17.812 -29 10 1 77.38 332 THR B O 1
ATOM 7324 N N . GLY B 1 333 ? -16.406 -28.234 8.523 1 80.12 333 GLY B N 1
ATOM 7325 C CA . GLY B 1 333 ? -15.867 -29.562 8.281 1 80.12 333 GLY B CA 1
ATOM 7326 C C . GLY B 1 333 ? -16.672 -30.359 7.266 1 80.12 333 GLY B C 1
ATOM 7327 O O . GLY B 1 333 ? -16.453 -31.562 7.105 1 80.12 333 GLY B O 1
ATOM 7328 N N . ILE B 1 334 ? -17.562 -29.688 6.617 1 85.81 334 ILE B N 1
ATOM 7329 C CA . ILE B 1 334 ? -18.375 -30.359 5.625 1 85.81 334 ILE B CA 1
ATOM 7330 C C . ILE B 1 334 ? -17.797 -30.125 4.23 1 85.81 334 ILE B C 1
ATOM 7332 O O . ILE B 1 334 ? -17.359 -29.031 3.908 1 85.81 334 ILE B O 1
ATOM 7336 N N . TRP B 1 335 ? -17.875 -31.219 3.465 1 89.38 335 TRP B N 1
ATOM 7337 C CA . TRP B 1 335 ? -17.359 -31.109 2.1 1 89.38 335 TRP B CA 1
ATOM 7338 C C . TRP B 1 335 ? -18.266 -30.203 1.262 1 89.38 335 TRP B C 1
ATOM 7340 O O . TRP B 1 335 ? -19.484 -30.281 1.348 1 89.38 335 TRP B O 1
ATOM 7350 N N . LEU B 1 336 ? -17.609 -29.422 0.511 1 89.19 336 LEU B N 1
ATOM 7351 C CA . LEU B 1 336 ? -18.328 -28.578 -0.439 1 89.19 336 LEU B CA 1
ATOM 7352 C C . LEU B 1 336 ? -18.859 -29.406 -1.601 1 89.19 336 LEU B C 1
ATOM 7354 O O . LEU B 1 336 ? -18.172 -30.312 -2.09 1 89.19 336 LEU B O 1
ATOM 7358 N N . CYS B 1 337 ? -20.141 -29.125 -2.045 1 88.88 337 CYS B N 1
ATOM 7359 C CA . CYS B 1 337 ? -20.75 -29.938 -3.076 1 88.88 337 CYS B CA 1
ATOM 7360 C C . CYS B 1 337 ? -20.703 -29.25 -4.434 1 88.88 337 CYS B C 1
ATOM 7362 O O . CYS B 1 337 ? -20.875 -29.891 -5.469 1 88.88 337 CYS B O 1
ATOM 7364 N N . LYS B 1 338 ? -20.469 -28 -4.434 1 91 338 LYS B N 1
ATOM 7365 C CA . LYS B 1 338 ? -20.406 -27.25 -5.684 1 91 338 LYS B CA 1
ATOM 7366 C C . LYS B 1 338 ? -18.969 -27.016 -6.113 1 91 338 LYS B C 1
ATOM 7368 O O . LYS B 1 338 ? -18.078 -26.891 -5.27 1 91 338 LYS B O 1
ATOM 7373 N N . PRO B 1 339 ? -18.812 -27.016 -7.488 1 94.31 339 PRO B N 1
ATOM 7374 C CA . PRO B 1 339 ? -17.453 -26.766 -7.953 1 94.31 339 PRO B CA 1
ATOM 7375 C C . PRO B 1 339 ? -16.922 -25.391 -7.527 1 94.31 339 PRO B C 1
ATOM 7377 O O . PRO B 1 339 ? -17.641 -24.406 -7.582 1 94.31 339 PRO B O 1
ATOM 7380 N N . LEU B 1 340 ? -15.75 -25.406 -7.035 1 92.5 340 LEU B N 1
ATOM 7381 C CA . LEU B 1 340 ? -15.055 -24.172 -6.688 1 92.5 340 LEU B CA 1
ATOM 7382 C C . LEU B 1 340 ? -14.812 -23.312 -7.93 1 92.5 340 LEU B C 1
ATOM 7384 O O . LEU B 1 340 ? -14.961 -22.094 -7.883 1 92.5 340 LEU B O 1
ATOM 7388 N N . LEU B 1 341 ? -14.453 -23.953 -9.031 1 95.62 341 LEU B N 1
ATOM 7389 C CA . LEU B 1 341 ? -14.18 -23.359 -10.328 1 95.62 341 LEU B CA 1
ATOM 7390 C C . LEU B 1 341 ? -15.07 -23.969 -11.406 1 95.62 341 LEU B C 1
ATOM 7392 O O . LEU B 1 341 ? -14.68 -24.938 -12.055 1 95.62 341 LEU B O 1
ATOM 7396 N N . PRO B 1 342 ? -16.156 -23.312 -11.727 1 95.19 342 PRO B N 1
ATOM 7397 C CA . PRO B 1 342 ? -17.172 -23.953 -12.555 1 95.19 342 PRO B CA 1
ATOM 7398 C C . PRO B 1 342 ? -16.719 -24.172 -14 1 95.19 342 PRO B C 1
ATOM 7400 O O . PRO B 1 342 ? -17.281 -25 -14.711 1 95.19 342 PRO B O 1
ATOM 7403 N N . LYS B 1 343 ? -15.695 -23.484 -14.477 1 96.81 343 LYS B N 1
ATOM 7404 C CA . LYS B 1 343 ? -15.289 -23.609 -15.875 1 96.81 343 LYS B CA 1
ATOM 7405 C C . LYS B 1 343 ? -13.914 -24.266 -15.992 1 96.81 343 LYS B C 1
ATOM 7407 O O . LYS B 1 343 ? -13.266 -24.172 -17.031 1 96.81 343 LYS B O 1
ATOM 7412 N N . LEU B 1 344 ? -13.477 -24.891 -14.93 1 97.88 344 LEU B N 1
ATOM 7413 C CA . LEU B 1 344 ? -12.141 -25.484 -14.898 1 97.88 344 LEU B CA 1
ATOM 7414 C C . LEU B 1 344 ? -12.031 -26.641 -15.883 1 97.88 344 LEU B C 1
ATOM 7416 O O . LEU B 1 344 ? -12.758 -27.641 -15.758 1 97.88 344 LEU B O 1
ATOM 7420 N N . GLU B 1 345 ? -11.109 -26.578 -16.859 1 98.56 345 GLU B N 1
ATOM 7421 C CA . GLU B 1 345 ? -10.922 -27.609 -17.875 1 98.56 345 GLU B CA 1
ATOM 7422 C C . GLU B 1 345 ? -9.578 -28.312 -17.703 1 98.56 345 GLU B C 1
ATOM 7424 O O . GLU B 1 345 ? -9.453 -29.5 -18.031 1 98.56 345 GLU B O 1
ATOM 7429 N N . ASN B 1 346 ? -8.617 -27.578 -17.328 1 98.56 346 ASN B N 1
ATOM 7430 C CA . ASN B 1 346 ? -7.254 -28.078 -17.156 1 98.56 346 ASN B CA 1
ATOM 7431 C C . ASN B 1 346 ? -6.734 -27.859 -15.742 1 98.56 346 ASN B C 1
ATOM 7433 O O . ASN B 1 346 ? -6.684 -26.719 -15.273 1 98.56 346 ASN B O 1
ATOM 7437 N N . LEU B 1 347 ? -6.312 -28.953 -15.07 1 98.56 347 LEU B N 1
ATOM 7438 C CA . LEU B 1 347 ? -5.801 -28.859 -13.711 1 98.56 347 LEU B CA 1
ATOM 7439 C C . LEU B 1 347 ? -4.41 -29.484 -13.609 1 98.56 347 LEU B C 1
ATOM 7441 O O . LEU B 1 347 ? -4.207 -30.625 -14.016 1 98.56 347 LEU B O 1
ATOM 7445 N N . ILE B 1 348 ? -3.504 -28.719 -13.188 1 98.31 348 ILE B N 1
ATOM 7446 C CA . ILE B 1 348 ? -2.145 -29.188 -12.953 1 98.31 348 ILE B CA 1
ATOM 7447 C C . ILE B 1 348 ? -1.805 -29.078 -11.469 1 98.31 348 ILE B C 1
ATOM 7449 O O . ILE B 1 348 ? -1.831 -27.984 -10.898 1 98.31 348 ILE B O 1
ATOM 7453 N N . ILE B 1 349 ? -1.495 -30.141 -10.828 1 97.06 349 ILE B N 1
ATOM 7454 C CA . ILE B 1 349 ? -1.094 -30.156 -9.422 1 97.06 349 ILE B CA 1
ATOM 7455 C C . ILE B 1 349 ? 0.35 -30.641 -9.305 1 97.06 349 ILE B C 1
ATOM 7457 O O . ILE B 1 349 ? 0.671 -31.75 -9.711 1 97.06 349 ILE B O 1
ATOM 7461 N N . ASP B 1 350 ? 1.115 -29.688 -8.805 1 93.5 350 ASP B N 1
ATOM 7462 C CA . ASP B 1 350 ? 2.516 -30.016 -8.547 1 93.5 350 ASP B CA 1
ATOM 7463 C C . ASP B 1 350 ? 2.846 -29.891 -7.062 1 93.5 350 ASP B C 1
ATOM 7465 O O . ASP B 1 350 ? 2.592 -28.859 -6.445 1 93.5 350 ASP B O 1
ATOM 7469 N N . ALA B 1 351 ? 3.391 -30.922 -6.496 1 90.88 351 ALA B N 1
ATOM 7470 C CA . ALA B 1 351 ? 3.801 -30.953 -5.094 1 90.88 351 ALA B CA 1
ATOM 7471 C C . ALA B 1 351 ? 2.607 -30.734 -4.168 1 90.88 351 ALA B C 1
ATOM 7473 O O . ALA B 1 351 ? 2.166 -29.594 -3.982 1 90.88 351 ALA B O 1
ATOM 7474 N N . CYS B 1 352 ? 2.189 -31.703 -3.525 1 90.88 352 CYS B N 1
ATOM 7475 C CA . CYS B 1 352 ? 1.067 -31.625 -2.596 1 90.88 352 CYS B CA 1
ATOM 7476 C C . CYS B 1 352 ? 1.067 -32.812 -1.64 1 90.88 352 CYS B C 1
ATOM 7478 O O . CYS B 1 352 ? 1.538 -33.906 -1.987 1 90.88 352 CYS B O 1
ATOM 7480 N N . ILE B 1 353 ? 0.657 -32.531 -0.466 1 88.81 353 ILE B N 1
ATOM 7481 C CA . ILE B 1 353 ? 0.385 -33.562 0.531 1 88.81 353 ILE B CA 1
ATOM 7482 C C . ILE B 1 353 ? -1.112 -33.625 0.824 1 88.81 353 ILE B C 1
ATOM 7484 O O . ILE B 1 353 ? -1.72 -32.594 1.17 1 88.81 353 ILE B O 1
ATOM 7488 N N . CYS B 1 354 ? -1.693 -34.844 0.632 1 91 354 CYS B N 1
ATOM 7489 C CA . CYS B 1 354 ? -3.139 -34.844 0.829 1 91 354 CYS B CA 1
ATOM 7490 C C . CYS B 1 354 ? -3.648 -36.25 1.097 1 91 354 CYS B C 1
ATOM 7492 O O . CYS B 1 354 ? -2.938 -37.219 0.858 1 91 354 CYS B O 1
ATOM 7494 N N . HIS B 1 355 ? -4.789 -36.281 1.664 1 89.12 355 HIS B N 1
ATOM 7495 C CA . HIS B 1 355 ? -5.539 -37.531 1.713 1 89.12 355 HIS B CA 1
ATOM 7496 C C . HIS B 1 355 ? -6.164 -37.844 0.358 1 89.12 355 HIS B C 1
ATOM 7498 O O . HIS B 1 355 ? -6.586 -36.938 -0.365 1 89.12 355 HIS B O 1
ATOM 7504 N N . ASP B 1 356 ? -6.195 -39.156 0.085 1 90.44 356 ASP B N 1
ATOM 7505 C CA . ASP B 1 356 ? -6.766 -39.562 -1.188 1 90.44 356 ASP B CA 1
ATOM 7506 C C . ASP B 1 356 ? -8.219 -39.125 -1.324 1 90.44 356 ASP B C 1
ATOM 7508 O O . ASP B 1 356 ? -8.633 -38.656 -2.395 1 90.44 356 ASP B O 1
ATOM 7512 N N . GLU B 1 357 ? -8.969 -39.094 -0.212 1 90.69 357 GLU B N 1
ATOM 7513 C CA . GLU B 1 357 ? -10.383 -38.719 -0.244 1 90.69 357 GLU B CA 1
ATOM 7514 C C . GLU B 1 357 ? -10.555 -37.25 -0.583 1 90.69 357 GLU B C 1
ATOM 7516 O O . GLU B 1 357 ? -11.469 -36.875 -1.312 1 90.69 357 GLU B O 1
ATOM 7521 N N . ASP B 1 358 ? -9.688 -36.469 -0.033 1 93.38 358 ASP B N 1
ATOM 7522 C CA . ASP B 1 358 ? -9.766 -35.031 -0.281 1 93.38 358 ASP B CA 1
ATOM 7523 C C . ASP B 1 358 ? -9.469 -34.688 -1.744 1 93.38 358 ASP B C 1
ATOM 7525 O O . ASP B 1 358 ? -10.195 -33.938 -2.373 1 93.38 358 ASP B O 1
ATOM 7529 N N . LEU B 1 359 ? -8.43 -35.281 -2.238 1 95 359 LEU B N 1
ATOM 7530 C CA . LEU B 1 359 ? -8.055 -35.062 -3.629 1 95 359 LEU B CA 1
ATOM 7531 C C . LEU B 1 359 ? -9.148 -35.531 -4.574 1 95 359 LEU B C 1
ATOM 7533 O O . LEU B 1 359 ? -9.555 -34.812 -5.484 1 95 359 LEU B O 1
ATOM 7537 N N . MET B 1 360 ? -9.625 -36.688 -4.293 1 95 360 MET B N 1
ATOM 7538 C CA . MET B 1 360 ? -10.664 -37.281 -5.148 1 95 360 MET B CA 1
ATOM 7539 C C . MET B 1 360 ? -11.93 -36.438 -5.09 1 95 360 MET B C 1
ATOM 7541 O O . MET B 1 360 ? -12.609 -36.25 -6.102 1 95 360 MET B O 1
ATOM 7545 N N . HIS B 1 361 ? -12.227 -36 -3.967 1 95.56 361 HIS B N 1
ATOM 7546 C CA . HIS B 1 361 ? -13.414 -35.156 -3.838 1 95.56 361 HIS B CA 1
ATOM 7547 C C . HIS B 1 361 ? -13.281 -33.906 -4.676 1 95.56 361 HIS B C 1
ATOM 7549 O O . HIS B 1 361 ? -14.219 -33.531 -5.391 1 95.56 361 HIS B O 1
ATOM 7555 N N . PHE B 1 362 ? -12.164 -33.219 -4.586 1 96.69 362 PHE B N 1
ATOM 7556 C CA . PHE B 1 362 ? -11.922 -32.031 -5.371 1 96.69 362 PHE B CA 1
ATOM 7557 C C . PHE B 1 362 ? -12.078 -32.312 -6.859 1 96.69 362 PHE B C 1
ATOM 7559 O O . PHE B 1 362 ? -12.711 -31.531 -7.578 1 96.69 362 PHE B O 1
ATOM 7566 N N . LEU B 1 363 ? -11.539 -33.375 -7.293 1 97.5 363 LEU B N 1
ATOM 7567 C CA . LEU B 1 363 ? -11.602 -33.75 -8.703 1 97.5 363 LEU B CA 1
ATOM 7568 C C . LEU B 1 363 ? -13.031 -34.094 -9.117 1 97.5 363 LEU B C 1
ATOM 7570 O O . LEU B 1 363 ? -13.484 -33.719 -10.188 1 97.5 363 LEU B O 1
ATOM 7574 N N . ARG B 1 364 ? -13.75 -34.781 -8.305 1 96.12 364 ARG B N 1
ATOM 7575 C CA . ARG B 1 364 ? -15.109 -35.219 -8.586 1 96.12 364 ARG B CA 1
ATOM 7576 C C . ARG B 1 364 ? -16.047 -34.031 -8.789 1 96.12 364 ARG B C 1
ATOM 7578 O O . ARG B 1 364 ? -16.844 -34 -9.719 1 96.12 364 ARG B O 1
ATOM 7585 N N . ILE B 1 365 ? -15.914 -33.062 -7.934 1 95.62 365 ILE B N 1
ATOM 7586 C CA . ILE B 1 365 ? -16.812 -31.906 -8.016 1 95.62 365 ILE B CA 1
ATOM 7587 C C . ILE B 1 365 ? -16.547 -31.125 -9.297 1 95.62 365 ILE B C 1
ATOM 7589 O O . ILE B 1 365 ? -17.406 -30.375 -9.766 1 95.62 365 ILE B O 1
ATOM 7593 N N . HIS B 1 366 ? -15.414 -31.281 -9.891 1 96.81 366 HIS B N 1
ATOM 7594 C CA . HIS B 1 366 ? -15.07 -30.578 -11.125 1 96.81 366 HIS B CA 1
ATOM 7595 C C . HIS B 1 366 ? -15.133 -31.516 -12.328 1 96.81 366 HIS B C 1
ATOM 7597 O O . HIS B 1 366 ? -14.711 -31.141 -13.43 1 96.81 366 HIS B O 1
ATOM 7603 N N . SER B 1 367 ? -15.609 -32.719 -12.188 1 96.12 367 SER B N 1
ATOM 7604 C CA . SER B 1 367 ? -15.562 -33.75 -13.211 1 96.12 367 SER B CA 1
ATOM 7605 C C . SER B 1 367 ? -16.391 -33.375 -14.43 1 96.12 367 SER B C 1
ATOM 7607 O O . SER B 1 367 ? -16.141 -33.844 -15.539 1 96.12 367 SER B O 1
ATOM 7609 N N . GLY B 1 368 ? -17.344 -32.5 -14.242 1 95.44 368 GLY B N 1
ATOM 7610 C CA . GLY B 1 368 ? -18.219 -32.094 -15.336 1 95.44 368 GLY B CA 1
ATOM 7611 C C . GLY B 1 368 ? -17.484 -31.297 -16.406 1 95.44 368 GLY B C 1
ATOM 7612 O O . GLY B 1 368 ? -17.859 -31.328 -17.578 1 95.44 368 GLY B O 1
ATOM 7613 N N . THR B 1 369 ? -16.469 -30.578 -16 1 97.25 369 THR B N 1
ATOM 7614 C CA . THR B 1 369 ? -15.781 -29.688 -16.938 1 97.25 369 THR B CA 1
ATOM 7615 C C . THR B 1 369 ? -14.312 -30.094 -17.094 1 97.25 369 THR B C 1
ATOM 7617 O O . THR B 1 369 ? -13.672 -29.766 -18.094 1 97.25 369 THR B O 1
ATOM 7620 N N . LEU B 1 370 ? -13.758 -30.812 -16.156 1 98 370 LEU B N 1
ATOM 7621 C CA . LEU B 1 370 ? -12.352 -31.188 -16.141 1 98 370 LEU B CA 1
ATOM 7622 C C . LEU B 1 370 ? -12.039 -32.156 -17.281 1 98 370 LEU B C 1
ATOM 7624 O O . LEU B 1 370 ? -12.703 -33.188 -17.422 1 98 370 LEU B O 1
ATOM 7628 N N . ARG B 1 371 ? -11 -31.828 -18.125 1 98.06 371 ARG B N 1
ATOM 7629 C CA . ARG B 1 371 ? -10.656 -32.656 -19.281 1 98.06 371 ARG B CA 1
ATOM 7630 C C . ARG B 1 371 ? -9.195 -33.094 -19.219 1 98.06 371 ARG B C 1
ATOM 7632 O O . ARG B 1 371 ? -8.844 -34.188 -19.688 1 98.06 371 ARG B O 1
ATOM 7639 N N . ARG B 1 372 ? -8.461 -32.25 -18.703 1 98.5 372 ARG B N 1
ATOM 7640 C CA . ARG B 1 372 ? -7.031 -32.531 -18.641 1 98.5 372 ARG B CA 1
ATOM 7641 C C . ARG B 1 372 ? -6.523 -32.438 -17.203 1 98.5 372 ARG B C 1
ATOM 7643 O O . ARG B 1 372 ? -6.828 -31.484 -16.484 1 98.5 372 ARG B O 1
ATOM 7650 N N . LEU B 1 373 ? -5.727 -33.469 -16.797 1 98.31 373 LEU B N 1
ATOM 7651 C CA . LEU B 1 373 ? -5.199 -33.531 -15.438 1 98.31 373 LEU B CA 1
ATOM 7652 C C . LEU B 1 373 ? -3.715 -33.906 -15.453 1 98.31 373 LEU B C 1
ATOM 7654 O O . LEU B 1 373 ? -3.299 -34.812 -16.156 1 98.31 373 LEU B O 1
ATOM 7658 N N . GLU B 1 374 ? -2.963 -33.094 -14.82 1 98.25 374 GLU B N 1
ATOM 7659 C CA . GLU B 1 374 ? -1.55 -33.406 -14.625 1 98.25 374 GLU B CA 1
ATOM 7660 C C . GLU B 1 374 ? -1.205 -33.5 -13.141 1 98.25 374 GLU B C 1
ATOM 7662 O O . GLU B 1 374 ? -1.489 -32.562 -12.383 1 98.25 374 GLU B O 1
ATOM 7667 N N . LEU B 1 375 ? -0.597 -34.562 -12.719 1 96.75 375 LEU B N 1
ATOM 7668 C CA . LEU B 1 375 ? -0.213 -34.781 -11.328 1 96.75 375 LEU B CA 1
ATOM 7669 C C . LEU B 1 375 ? 1.288 -35 -11.203 1 96.75 375 LEU B C 1
ATOM 7671 O O . LEU B 1 375 ? 1.861 -35.781 -11.977 1 96.75 375 LEU B O 1
ATOM 7675 N N . SER B 1 376 ? 1.876 -34.25 -10.344 1 94.12 376 SER B N 1
ATOM 7676 C CA . SER B 1 376 ? 3.305 -34.469 -10.125 1 94.12 376 SER B CA 1
ATOM 7677 C C . SER B 1 376 ? 3.666 -34.25 -8.656 1 94.12 376 SER B C 1
ATOM 7679 O O . SER B 1 376 ? 3.133 -33.375 -7.996 1 94.12 376 SER B O 1
ATOM 7681 N N . ASN B 1 377 ? 4.527 -35.094 -8.109 1 90.38 377 ASN B N 1
ATOM 7682 C CA . ASN B 1 377 ? 5.113 -34.969 -6.777 1 90.38 377 ASN B CA 1
ATOM 7683 C C . ASN B 1 377 ? 4.039 -34.906 -5.695 1 90.38 377 ASN B C 1
ATOM 7685 O O . ASN B 1 377 ? 3.977 -33.938 -4.938 1 90.38 377 ASN B O 1
ATOM 7689 N N . ILE B 1 378 ? 3.293 -35.938 -5.555 1 92.19 378 ILE B N 1
ATOM 7690 C CA . ILE B 1 378 ? 2.189 -35.969 -4.598 1 92.19 378 ILE B CA 1
ATOM 7691 C C . ILE B 1 378 ? 2.441 -37.062 -3.551 1 92.19 378 ILE B C 1
ATOM 7693 O O . ILE B 1 378 ? 2.822 -38.188 -3.887 1 92.19 378 ILE B O 1
ATOM 7697 N N . THR B 1 379 ? 2.283 -36.688 -2.316 1 86.75 379 THR B N 1
ATOM 7698 C CA . THR B 1 379 ? 2.346 -37.625 -1.212 1 86.75 379 THR B CA 1
ATOM 7699 C C . THR B 1 379 ? 0.961 -37.875 -0.613 1 86.75 379 THR B C 1
ATOM 7701 O O . THR B 1 379 ? 0.297 -36.906 -0.197 1 86.75 379 THR B O 1
ATOM 7704 N N . LEU B 1 380 ? 0.545 -39.125 -0.601 1 87.5 380 LEU B N 1
ATOM 7705 C CA . LEU B 1 380 ? -0.731 -39.469 0.015 1 87.5 380 LEU B CA 1
ATOM 7706 C C . LEU B 1 380 ? -0.556 -39.75 1.501 1 87.5 380 LEU B C 1
ATOM 7708 O O . LEU B 1 380 ? 0.307 -40.562 1.886 1 87.5 380 LEU B O 1
ATOM 7712 N N . LEU B 1 381 ? -1.402 -39.031 2.242 1 83.19 381 LEU B N 1
ATOM 7713 C CA . LEU B 1 381 ? -1.382 -39.219 3.688 1 83.19 381 LEU B CA 1
ATOM 7714 C C . LEU B 1 381 ? -2.311 -40.344 4.09 1 83.19 381 LEU B C 1
ATOM 7716 O O . LEU B 1 381 ? -3.396 -40.5 3.529 1 83.19 381 LEU B O 1
ATOM 7720 N N . GLY B 1 382 ? -1.711 -41.219 4.898 1 72.5 382 GLY B N 1
ATOM 7721 C CA . GLY B 1 382 ? -2.516 -42.312 5.398 1 72.5 382 GLY B CA 1
ATOM 7722 C C . GLY B 1 382 ? -3.322 -41.969 6.633 1 72.5 382 GLY B C 1
ATOM 7723 O O . GLY B 1 382 ? -3.117 -40.906 7.227 1 72.5 382 GLY B O 1
ATOM 7724 N N . GLY B 1 383 ? -4.512 -42.562 6.859 1 60.5 383 GLY B N 1
ATOM 7725 C CA . GLY B 1 383 ? -5.207 -42.469 8.133 1 60.5 383 GLY B CA 1
ATOM 7726 C C . GLY B 1 383 ? -4.559 -43.312 9.227 1 60.5 383 GLY B C 1
ATOM 7727 O O . GLY B 1 383 ? -3.445 -43.812 9.055 1 60.5 383 GLY B O 1
ATOM 7728 N N . ASP B 1 384 ? -5.039 -43.344 10.555 1 55.38 384 ASP B N 1
ATOM 7729 C CA . ASP B 1 384 ? -4.531 -44.031 11.727 1 55.38 384 ASP B CA 1
ATOM 7730 C C . ASP B 1 384 ? -4.195 -45.5 11.398 1 55.38 384 ASP B C 1
ATOM 7732 O O . ASP B 1 384 ? -3.203 -46.031 11.891 1 55.38 384 ASP B O 1
ATOM 7736 N N . ASP B 1 385 ? -4.961 -46.219 10.602 1 52.62 385 ASP B N 1
ATOM 7737 C CA . ASP B 1 385 ? -4.812 -47.656 10.516 1 52.62 385 ASP B CA 1
ATOM 7738 C C . ASP B 1 385 ? -4.484 -48.094 9.086 1 52.62 385 ASP B C 1
ATOM 7740 O O . ASP B 1 385 ? -4.391 -49.281 8.805 1 52.62 385 ASP B O 1
ATOM 7744 N N . ARG B 1 386 ? -4.379 -47.125 8.086 1 57.72 386 ARG B N 1
ATOM 7745 C CA . ARG B 1 386 ? -4.207 -47.656 6.738 1 57.72 386 ARG B CA 1
ATOM 7746 C C . ARG B 1 386 ? -3.4 -46.688 5.867 1 57.72 386 ARG B C 1
ATOM 7748 O O . ARG B 1 386 ? -3.586 -45.469 5.934 1 57.72 386 ARG B O 1
ATOM 7755 N N . ARG B 1 387 ? -2.291 -47.25 5.336 1 64.81 387 ARG B N 1
ATOM 7756 C CA . ARG B 1 387 ? -1.554 -46.469 4.348 1 64.81 387 ARG B CA 1
ATOM 7757 C C . ARG B 1 387 ? -2.305 -46.406 3.02 1 64.81 387 ARG B C 1
ATOM 7759 O O . ARG B 1 387 ? -2.975 -47.375 2.641 1 64.81 387 ARG B O 1
ATOM 7766 N N . GLU B 1 388 ? -2.279 -45.25 2.461 1 72.94 388 GLU B N 1
ATOM 7767 C CA . GLU B 1 388 ? -2.959 -45.062 1.184 1 72.94 388 GLU B CA 1
ATOM 7768 C C . GLU B 1 388 ? -2.174 -45.719 0.043 1 72.94 388 GLU B C 1
ATOM 7770 O O . GLU B 1 388 ? -0.974 -45.969 0.173 1 72.94 388 GLU B O 1
ATOM 7775 N N . CYS B 1 389 ? -2.928 -46.219 -0.906 1 78.19 389 CYS B N 1
ATOM 7776 C CA . CYS B 1 389 ? -2.359 -46.938 -2.035 1 78.19 389 CYS B CA 1
ATOM 7777 C C . CYS B 1 389 ? -2.574 -46.188 -3.338 1 78.19 389 CYS B C 1
ATOM 7779 O O . CYS B 1 389 ? -3.709 -45.844 -3.689 1 78.19 389 CYS B O 1
ATOM 7781 N N . TRP B 1 390 ? -1.531 -45.938 -4.082 1 87.69 390 TRP B N 1
ATOM 7782 C CA . TRP B 1 390 ? -1.602 -45.188 -5.336 1 87.69 390 TRP B CA 1
ATOM 7783 C C . TRP B 1 390 ? -2.342 -46 -6.402 1 87.69 390 TRP B C 1
ATOM 7785 O O . TRP B 1 390 ? -3.02 -45.438 -7.258 1 87.69 390 TRP B O 1
ATOM 7795 N N . VAL B 1 391 ? -2.207 -47.312 -6.367 1 86.38 391 VAL B N 1
ATOM 7796 C CA . VAL B 1 391 ? -2.93 -48.156 -7.324 1 86.38 391 VAL B CA 1
ATOM 7797 C C . VAL B 1 391 ? -4.434 -47.938 -7.168 1 86.38 391 VAL B C 1
ATOM 7799 O O . VAL B 1 391 ? -5.148 -47.781 -8.164 1 86.38 391 VAL B O 1
ATOM 7802 N N . ARG B 1 392 ? -4.848 -47.906 -5.988 1 86.88 392 ARG B N 1
ATOM 7803 C CA . ARG B 1 392 ? -6.254 -47.656 -5.711 1 86.88 392 ARG B CA 1
ATOM 7804 C C . ARG B 1 392 ? -6.664 -46.25 -6.203 1 86.88 392 ARG B C 1
ATOM 7806 O O . ARG B 1 392 ? -7.742 -46.094 -6.777 1 86.88 392 ARG B O 1
ATOM 7813 N N . MET B 1 393 ? -5.844 -45.344 -6.016 1 91.69 393 MET B N 1
ATOM 7814 C CA . MET B 1 393 ? -6.109 -43.969 -6.449 1 91.69 393 MET B CA 1
ATOM 7815 C C . MET B 1 393 ? -6.25 -43.906 -7.969 1 91.69 393 MET B C 1
ATOM 7817 O O . MET B 1 393 ? -7.172 -43.25 -8.477 1 91.69 393 MET B O 1
ATOM 7821 N N . ILE B 1 394 ? -5.383 -44.5 -8.648 1 93.5 394 ILE B N 1
ATOM 7822 C CA . ILE B 1 394 ? -5.379 -44.469 -10.109 1 93.5 394 ILE B CA 1
ATOM 7823 C C . ILE B 1 394 ? -6.648 -45.156 -10.633 1 93.5 394 ILE B C 1
ATOM 7825 O O . ILE B 1 394 ? -7.246 -44.688 -11.609 1 93.5 394 ILE B O 1
ATOM 7829 N N . LYS B 1 395 ? -7.039 -46.219 -9.984 1 93.12 395 LYS B N 1
ATOM 7830 C CA . LYS B 1 395 ? -8.289 -46.875 -10.359 1 93.12 395 LYS B CA 1
ATOM 7831 C C . LYS B 1 395 ? -9.484 -45.969 -10.156 1 93.12 395 LYS B C 1
ATOM 7833 O O . LYS B 1 395 ? -10.398 -45.938 -10.977 1 93.12 395 LYS B O 1
ATOM 7838 N N . HIS B 1 396 ? -9.43 -45.219 -9.125 1 93.75 396 HIS B N 1
ATOM 7839 C CA . HIS B 1 396 ? -10.492 -44.25 -8.836 1 93.75 396 HIS B CA 1
ATOM 7840 C C . HIS B 1 396 ? -10.531 -43.125 -9.875 1 93.75 396 HIS B C 1
ATOM 7842 O O . HIS B 1 396 ? -11.609 -42.688 -10.266 1 93.75 396 HIS B O 1
ATOM 7848 N N . LEU B 1 397 ? -9.398 -42.656 -10.273 1 96.5 397 LEU B N 1
ATOM 7849 C CA . LEU B 1 397 ? -9.328 -41.625 -11.305 1 96.5 397 LEU B CA 1
ATOM 7850 C C . LEU B 1 397 ? -10.055 -42.094 -12.57 1 96.5 397 LEU B C 1
ATOM 7852 O O . LEU B 1 397 ? -10.773 -41.312 -13.188 1 96.5 397 LEU B O 1
ATOM 7856 N N . LYS B 1 398 ? -9.859 -43.344 -12.883 1 95.44 398 LYS B N 1
ATOM 7857 C CA . LYS B 1 398 ? -10.484 -43.938 -14.078 1 95.44 398 LYS B CA 1
ATOM 7858 C C . LYS B 1 398 ? -12 -44 -13.922 1 95.44 398 LYS B C 1
ATOM 7860 O O . LYS B 1 398 ? -12.734 -43.625 -14.844 1 95.44 398 LYS B O 1
ATOM 7865 N N . THR B 1 399 ? -12.445 -44.375 -12.828 1 94.31 399 THR B N 1
ATOM 7866 C CA . THR B 1 399 ? -13.859 -44.688 -12.633 1 94.31 399 THR B CA 1
ATOM 7867 C C . THR B 1 399 ? -14.656 -43.406 -12.391 1 94.31 399 THR B C 1
ATOM 7869 O O . THR B 1 399 ? -15.812 -43.281 -12.789 1 94.31 399 THR B O 1
ATOM 7872 N N . GLU B 1 400 ? -14.055 -42.438 -11.844 1 94.62 400 GLU B N 1
ATOM 7873 C CA . GLU B 1 400 ? -14.82 -41.281 -11.352 1 94.62 400 GLU B CA 1
ATOM 7874 C C . GLU B 1 400 ? -14.664 -40.094 -12.273 1 94.62 400 GLU B C 1
ATOM 7876 O O . GLU B 1 400 ? -15.445 -39.125 -12.195 1 94.62 400 GLU B O 1
ATOM 7881 N N . LEU B 1 401 ? -13.664 -40.094 -13.109 1 96.44 401 LEU B N 1
ATOM 7882 C CA . LEU B 1 401 ? -13.414 -38.938 -13.961 1 96.44 401 LEU B CA 1
ATOM 7883 C C . LEU B 1 401 ? -13.531 -39.312 -15.438 1 96.44 401 LEU B C 1
ATOM 7885 O O . LEU B 1 401 ? -13.422 -40.469 -15.797 1 96.44 401 LEU B O 1
ATOM 7889 N N . LYS B 1 402 ? -13.945 -38.375 -16.266 1 95.06 402 LYS B N 1
ATOM 7890 C CA . LYS B 1 402 ? -13.945 -38.469 -17.719 1 95.06 402 LYS B CA 1
ATOM 7891 C C . LYS B 1 402 ? -12.922 -37.562 -18.359 1 95.06 402 LYS B C 1
ATOM 7893 O O . LYS B 1 402 ? -13.281 -36.531 -18.922 1 95.06 402 LYS B O 1
ATOM 7898 N N . LEU B 1 403 ? -11.688 -38 -18.328 1 97.25 403 LEU B N 1
ATOM 7899 C CA . LEU B 1 403 ? -10.57 -37.188 -18.766 1 97.25 403 LEU B CA 1
ATOM 7900 C C . LEU B 1 403 ? -10.227 -37.438 -20.219 1 97.25 403 LEU B C 1
ATOM 7902 O O . LEU B 1 403 ? -10.367 -38.562 -20.703 1 97.25 403 LEU B O 1
ATOM 7906 N N . ALA B 1 404 ? -9.883 -36.438 -20.938 1 97 404 ALA B N 1
ATOM 7907 C CA . ALA B 1 404 ? -9.32 -36.562 -22.281 1 97 404 ALA B CA 1
ATOM 7908 C C . ALA B 1 404 ? -7.84 -36.906 -22.219 1 97 404 ALA B C 1
ATOM 7910 O O . ALA B 1 404 ? -7.316 -37.562 -23.125 1 97 404 ALA B O 1
ATOM 7911 N N . SER B 1 405 ? -7.227 -36.406 -21.234 1 97.06 405 SER B N 1
ATOM 7912 C CA . SER B 1 405 ? -5.805 -36.688 -21.047 1 97.06 405 SER B CA 1
ATOM 7913 C C . SER B 1 405 ? -5.402 -36.594 -19.578 1 97.06 405 SER B C 1
ATOM 7915 O O . SER B 1 405 ? -5.977 -35.781 -18.828 1 97.06 405 SER B O 1
ATOM 7917 N N . ILE B 1 406 ? -4.406 -37.406 -19.188 1 97.31 406 ILE B N 1
ATOM 7918 C CA . ILE B 1 406 ? -3.805 -37.344 -17.859 1 97.31 406 ILE B CA 1
ATOM 7919 C C . ILE B 1 406 ? -2.301 -37.594 -17.953 1 97.31 406 ILE B C 1
ATOM 7921 O O . ILE B 1 406 ? -1.84 -38.312 -18.844 1 97.31 406 ILE B O 1
ATOM 7925 N N . SER B 1 407 ? -1.607 -36.875 -17.188 1 96.94 407 SER B N 1
ATOM 7926 C CA . SER B 1 407 ? -0.161 -37.062 -17.156 1 96.94 407 SER B CA 1
ATOM 7927 C C . SER B 1 407 ? 0.349 -37.188 -15.719 1 96.94 407 SER B C 1
ATOM 7929 O O . SER B 1 407 ? -0.126 -36.469 -14.828 1 96.94 407 SER B O 1
ATOM 7931 N N . PHE B 1 408 ? 1.278 -38.125 -15.531 1 95.81 408 PHE B N 1
ATOM 7932 C CA . PHE B 1 408 ? 1.968 -38.281 -14.258 1 95.81 408 PHE B CA 1
ATOM 7933 C C . PHE B 1 408 ? 3.457 -38 -14.406 1 95.81 408 PHE B C 1
ATOM 7935 O O . PHE B 1 408 ? 4.062 -38.344 -15.422 1 95.81 408 PHE B O 1
ATOM 7942 N N . SER B 1 409 ? 4.004 -37.312 -13.445 1 94.44 409 SER B N 1
ATOM 7943 C CA . SER B 1 409 ? 5.445 -37.094 -13.453 1 94.44 409 SER B CA 1
ATOM 7944 C C . SER B 1 409 ? 5.969 -36.844 -12.039 1 94.44 409 SER B C 1
ATOM 7946 O O . SER B 1 409 ? 5.219 -36.406 -11.164 1 94.44 409 SER B O 1
ATOM 7948 N N . GLY B 1 410 ? 7.211 -37.188 -11.836 1 90.62 410 GLY B N 1
ATOM 7949 C CA . GLY B 1 410 ? 7.832 -36.906 -10.555 1 90.62 410 GLY B CA 1
ATOM 7950 C C . GLY B 1 410 ? 7.633 -38 -9.531 1 90.62 410 GLY B C 1
ATOM 7951 O O . GLY B 1 410 ? 7.645 -39.188 -9.867 1 90.62 410 GLY B O 1
ATOM 7952 N N . TRP B 1 411 ? 7.477 -37.562 -8.25 1 87 411 TRP B N 1
ATOM 7953 C CA . TRP B 1 411 ? 7.465 -38.531 -7.145 1 87 411 TRP B CA 1
ATOM 7954 C C . TRP B 1 411 ? 6.047 -38.75 -6.617 1 87 411 TRP B C 1
ATOM 7956 O O . TRP B 1 411 ? 5.305 -37.781 -6.422 1 87 411 TRP B O 1
ATOM 7966 N N . PHE B 1 412 ? 5.719 -40.031 -6.469 1 88.88 412 PHE B N 1
ATOM 7967 C CA . PHE B 1 412 ? 4.453 -40.375 -5.844 1 88.88 412 PHE B CA 1
ATOM 7968 C C . PHE B 1 412 ? 4.68 -41.281 -4.645 1 88.88 412 PHE B C 1
ATOM 7970 O O . PHE B 1 412 ? 5.234 -42.375 -4.789 1 88.88 412 PHE B O 1
ATOM 7977 N N . SER B 1 413 ? 4.324 -40.781 -3.445 1 82.81 413 SER B N 1
ATOM 7978 C CA . SER B 1 413 ? 4.586 -41.531 -2.229 1 82.81 413 SER B CA 1
ATOM 7979 C C . SER B 1 413 ? 3.316 -41.688 -1.396 1 82.81 413 SER B C 1
ATOM 7981 O O . SER B 1 413 ? 2.369 -40.906 -1.54 1 82.81 413 SER B O 1
ATOM 7983 N N . ASN B 1 414 ? 3.221 -42.719 -0.673 1 78.5 414 ASN B N 1
ATOM 7984 C CA . ASN B 1 414 ? 2.172 -42.875 0.329 1 78.5 414 ASN B CA 1
ATOM 7985 C C . ASN B 1 414 ? 2.713 -42.688 1.742 1 78.5 414 ASN B C 1
ATOM 7987 O O . ASN B 1 414 ? 2.059 -43.062 2.719 1 78.5 414 ASN B O 1
ATOM 7991 N N . GLY B 1 415 ? 3.881 -41.969 1.834 1 66.31 415 GLY B N 1
ATOM 7992 C CA . GLY B 1 415 ? 4.52 -41.719 3.119 1 66.31 415 GLY B CA 1
ATOM 7993 C C . GLY B 1 415 ? 5.16 -42.969 3.703 1 66.31 415 GLY B C 1
ATOM 7994 O O . GLY B 1 415 ? 5.828 -42.906 4.738 1 66.31 415 GLY B O 1
ATOM 7995 N N . GLY B 1 416 ? 4.934 -44.125 3.174 1 63.72 416 GLY B N 1
ATOM 7996 C CA . GLY B 1 416 ? 5.5 -45.375 3.652 1 63.72 416 GLY B CA 1
ATOM 7997 C C . GLY B 1 416 ? 6.422 -46.031 2.645 1 63.72 416 GLY B C 1
ATOM 7998 O O . GLY B 1 416 ? 7.367 -45.406 2.158 1 63.72 416 GLY B O 1
ATOM 7999 N N . ARG B 1 417 ? 5.941 -47.281 2.346 1 61.25 417 ARG B N 1
ATOM 8000 C CA . ARG B 1 417 ? 6.812 -48.156 1.556 1 61.25 417 ARG B CA 1
ATOM 8001 C C . ARG B 1 417 ? 6.703 -47.844 0.07 1 61.25 417 ARG B C 1
ATOM 8003 O O . ARG B 1 417 ? 7.664 -48 -0.682 1 61.25 417 ARG B O 1
ATOM 8010 N N . GLN B 1 418 ? 5.59 -47.375 -0.369 1 64.81 418 GLN B N 1
ATOM 8011 C CA . GLN B 1 418 ? 5.43 -47.125 -1.792 1 64.81 418 GLN B CA 1
ATOM 8012 C C . GLN B 1 418 ? 5.988 -45.75 -2.148 1 64.81 418 GLN B C 1
ATOM 8014 O O . GLN B 1 418 ? 5.477 -44.719 -1.688 1 64.81 418 GLN B O 1
ATOM 8019 N N . GLN B 1 419 ? 7.16 -45.75 -2.896 1 78.06 419 GLN B N 1
ATOM 8020 C CA . GLN B 1 419 ? 7.73 -44.531 -3.494 1 78.06 419 GLN B CA 1
ATOM 8021 C C . GLN B 1 419 ? 8.016 -44.75 -4.98 1 78.06 419 GLN B C 1
ATOM 8023 O O . GLN B 1 419 ? 8.812 -45.594 -5.352 1 78.06 419 GLN B O 1
ATOM 8028 N N . TRP B 1 420 ? 7.254 -44 -5.656 1 83.81 420 TRP B N 1
ATOM 8029 C CA . TRP B 1 420 ? 7.355 -44.188 -7.105 1 83.81 420 TRP B CA 1
ATOM 8030 C C . TRP B 1 420 ? 8.062 -42.969 -7.734 1 83.81 420 TRP B C 1
ATOM 8032 O O . TRP B 1 420 ? 7.84 -41.844 -7.328 1 83.81 420 TRP B O 1
ATOM 8042 N N . SER B 1 421 ? 8.938 -43.188 -8.648 1 86.12 421 SER B N 1
ATOM 8043 C CA . SER B 1 421 ? 9.523 -42.156 -9.516 1 86.12 421 SER B CA 1
ATOM 8044 C C . SER B 1 421 ? 9.016 -42.312 -10.945 1 86.12 421 SER B C 1
ATOM 8046 O O . SER B 1 421 ? 9.141 -43.375 -11.555 1 86.12 421 SER B O 1
ATOM 8048 N N . VAL B 1 422 ? 8.406 -41.312 -11.445 1 91.19 422 VAL B N 1
ATOM 8049 C CA . VAL B 1 422 ? 7.828 -41.344 -12.789 1 91.19 422 VAL B CA 1
ATOM 8050 C C . VAL B 1 422 ? 8.562 -40.344 -13.68 1 91.19 422 VAL B C 1
ATOM 8052 O O . VAL B 1 422 ? 8.82 -39.219 -13.266 1 91.19 422 VAL B O 1
ATOM 8055 N N . ALA B 1 423 ? 8.797 -40.719 -14.859 1 89.88 423 ALA B N 1
ATOM 8056 C CA . ALA B 1 423 ? 9.555 -39.906 -15.797 1 89.88 423 ALA B CA 1
ATOM 8057 C C . ALA B 1 423 ? 8.789 -38.625 -16.141 1 89.88 423 ALA B C 1
ATOM 8059 O O . ALA B 1 423 ? 7.566 -38.625 -16.266 1 89.88 423 ALA B O 1
ATOM 8060 N N . ARG B 1 424 ? 9.523 -37.562 -16.375 1 88.94 424 ARG B N 1
ATOM 8061 C CA . ARG B 1 424 ? 8.922 -36.281 -16.672 1 88.94 424 ARG B CA 1
ATOM 8062 C C . ARG B 1 424 ? 8.547 -36.156 -18.141 1 88.94 424 ARG B C 1
ATOM 8064 O O . ARG B 1 424 ? 7.48 -35.656 -18.484 1 88.94 424 ARG B O 1
ATOM 8071 N N . ASP B 1 425 ? 9.312 -36.688 -18.953 1 84 425 ASP B N 1
ATOM 8072 C CA . ASP B 1 425 ? 9.148 -36.531 -20.406 1 84 425 ASP B CA 1
ATOM 8073 C C . ASP B 1 425 ? 8.148 -37.531 -20.953 1 84 425 ASP B C 1
ATOM 8075 O O . ASP B 1 425 ? 7.938 -38.594 -20.359 1 84 425 ASP B O 1
ATOM 8079 N N . PRO B 1 426 ? 7.578 -37.031 -22.016 1 85.94 426 PRO B N 1
ATOM 8080 C CA . PRO B 1 426 ? 6.734 -38.031 -22.688 1 85.94 426 PRO B CA 1
ATOM 8081 C C . PRO B 1 426 ? 7.52 -39.25 -23.172 1 85.94 426 PRO B C 1
ATOM 8083 O O . PRO B 1 426 ? 8.688 -39.125 -23.562 1 85.94 426 PRO B O 1
ATOM 8086 N N . VAL B 1 427 ? 6.824 -40.375 -23.078 1 86.88 427 VAL B N 1
ATOM 8087 C CA . VAL B 1 427 ? 7.488 -41.656 -23.391 1 86.88 427 VAL B CA 1
ATOM 8088 C C . VAL B 1 427 ? 6.699 -42.406 -24.453 1 86.88 427 VAL B C 1
ATOM 8090 O O . VAL B 1 427 ? 5.578 -42 -24.781 1 86.88 427 VAL B O 1
ATOM 8093 N N . GLY B 1 428 ? 7.344 -43.438 -24.969 1 85.5 428 GLY B N 1
ATOM 8094 C CA . GLY B 1 428 ? 6.676 -44.25 -25.953 1 85.5 428 GLY B CA 1
ATOM 8095 C C . GLY B 1 428 ? 5.461 -44.969 -25.406 1 85.5 428 GLY B C 1
ATOM 8096 O O . GLY B 1 428 ? 5.375 -45.25 -24.203 1 85.5 428 GLY B O 1
ATOM 8097 N N . PRO B 1 429 ? 4.512 -45.375 -26.219 1 89.56 429 PRO B N 1
ATOM 8098 C CA . PRO B 1 429 ? 3.248 -45.969 -25.781 1 89.56 429 PRO B CA 1
ATOM 8099 C C . PRO B 1 429 ? 3.439 -47.344 -25.109 1 89.56 429 PRO B C 1
ATOM 8101 O O . PRO B 1 429 ? 2.549 -47.812 -24.391 1 89.56 429 PRO B O 1
ATOM 8104 N N . GLU B 1 430 ? 4.598 -47.969 -25.297 1 89.69 430 GLU B N 1
ATOM 8105 C CA . GLU B 1 430 ? 4.82 -49.281 -24.766 1 89.69 430 GLU B CA 1
ATOM 8106 C C . GLU B 1 430 ? 5.391 -49.219 -23.344 1 89.69 430 GLU B C 1
ATOM 8108 O O . GLU B 1 430 ? 5.469 -50.25 -22.656 1 89.69 430 GLU B O 1
ATOM 8113 N N . ARG B 1 431 ? 5.707 -48.031 -22.969 1 91.12 431 ARG B N 1
ATOM 8114 C CA . ARG B 1 431 ? 6.316 -47.875 -21.656 1 91.12 431 ARG B CA 1
ATOM 8115 C C . ARG B 1 431 ? 5.258 -47.812 -20.562 1 91.12 431 ARG B C 1
ATOM 8117 O O . ARG B 1 431 ? 4.094 -47.5 -20.828 1 91.12 431 ARG B O 1
ATOM 8124 N N . LEU B 1 432 ? 5.609 -48.188 -19.375 1 91.75 432 LEU B N 1
ATOM 8125 C CA . LEU B 1 432 ? 4.676 -48.344 -18.266 1 91.75 432 LEU B CA 1
ATOM 8126 C C . LEU B 1 432 ? 3.936 -47.031 -18 1 91.75 432 LEU B C 1
ATOM 8128 O O . LEU B 1 432 ? 2.721 -47.031 -17.781 1 91.75 432 LEU B O 1
ATOM 8132 N N . LYS B 1 433 ? 4.625 -45.938 -18.031 1 94.56 433 LYS B N 1
ATOM 8133 C CA . LYS B 1 433 ? 3.992 -44.625 -17.812 1 94.56 433 LYS B CA 1
ATOM 8134 C C . LYS B 1 433 ? 2.848 -44.406 -18.812 1 94.56 433 LYS B C 1
ATOM 8136 O O . LYS B 1 433 ? 1.734 -44.062 -18.406 1 94.56 433 LYS B O 1
ATOM 8141 N N . ALA B 1 434 ? 3.119 -44.594 -20.047 1 94.69 434 ALA B N 1
ATOM 8142 C CA . ALA B 1 434 ? 2.121 -44.406 -21.094 1 94.69 434 ALA B CA 1
ATOM 8143 C C . ALA B 1 434 ? 0.944 -45.375 -20.922 1 94.69 434 ALA B C 1
ATOM 8145 O O . ALA B 1 434 ? -0.206 -45 -21.172 1 94.69 434 ALA B O 1
ATOM 8146 N N . LYS B 1 435 ? 1.225 -46.594 -20.531 1 94.69 435 LYS B N 1
ATOM 8147 C CA . LYS B 1 435 ? 0.176 -47.594 -20.328 1 94.69 435 LYS B CA 1
ATOM 8148 C C . LYS B 1 435 ? -0.758 -47.188 -19.188 1 94.69 435 LYS B C 1
ATOM 8150 O O . LYS B 1 435 ? -1.972 -47.375 -19.281 1 94.69 435 LYS B O 1
ATOM 8155 N N . VAL B 1 436 ? -0.13 -46.656 -18.156 1 95.06 436 VAL B N 1
ATOM 8156 C CA . VAL B 1 436 ? -0.93 -46.219 -17 1 95.06 436 VAL B CA 1
ATOM 8157 C C . VAL B 1 436 ? -1.815 -45.031 -17.406 1 95.06 436 VAL B C 1
ATOM 8159 O O . VAL B 1 436 ? -3.006 -45.031 -17.078 1 95.06 436 VAL B O 1
ATOM 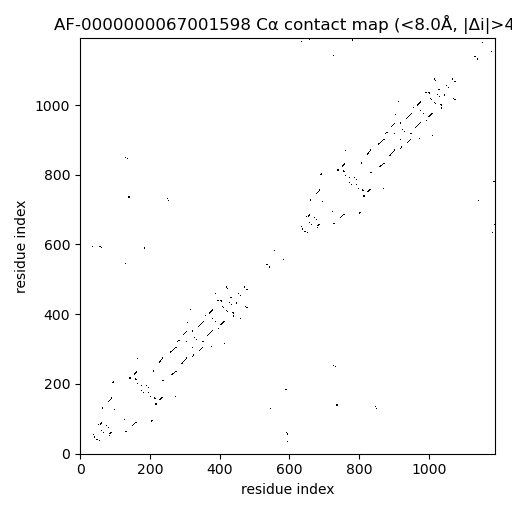8162 N N . GLU B 1 437 ? -1.281 -44.062 -18.094 1 96.69 437 GLU B N 1
ATOM 8163 C CA . GLU B 1 437 ? -2.031 -42.875 -18.547 1 96.69 437 GLU B CA 1
ATOM 8164 C C . GLU B 1 437 ? -3.164 -43.281 -19.484 1 96.69 437 GLU B C 1
ATOM 8166 O O . GLU B 1 437 ? -4.281 -42.781 -19.375 1 96.69 437 GLU B O 1
ATOM 8171 N N . LYS B 1 438 ? -2.895 -44.281 -20.359 1 96.12 438 LYS B N 1
ATOM 8172 C CA . LYS B 1 438 ? -3.918 -44.781 -21.266 1 96.12 438 LYS B CA 1
ATOM 8173 C C . LYS B 1 438 ? -4.996 -45.562 -20.5 1 96.12 438 LYS B C 1
ATOM 8175 O O . LYS B 1 438 ? -6.176 -45.5 -20.844 1 96.12 438 LYS B O 1
ATOM 8180 N N . TYR B 1 439 ? -4.512 -46.312 -19.5 1 95.81 439 TYR B N 1
ATOM 8181 C CA . TYR B 1 439 ? -5.441 -47.062 -18.672 1 95.81 439 TYR B CA 1
ATOM 8182 C C . TYR B 1 439 ? -6.492 -46.125 -18.062 1 95.81 439 TYR B C 1
ATOM 8184 O O . TYR B 1 439 ? -7.68 -46.469 -18.031 1 95.81 439 TYR B O 1
ATOM 8192 N N . VAL B 1 440 ? -6.133 -44.969 -17.609 1 96.75 440 VAL B N 1
ATOM 8193 C CA . VAL B 1 440 ? -7.027 -44.062 -16.891 1 96.75 440 VAL B CA 1
ATOM 8194 C C . VAL B 1 440 ? -8.055 -43.469 -17.844 1 96.75 440 VAL B C 1
ATOM 8196 O O . VAL B 1 440 ? -9.219 -43.281 -17.484 1 96.75 440 VAL B O 1
ATOM 8199 N N . ILE B 1 441 ? -7.707 -43.188 -19.109 1 96.44 441 ILE B N 1
ATOM 8200 C CA . ILE B 1 441 ? -8.57 -42.469 -20.031 1 96.44 441 ILE B CA 1
ATOM 8201 C C . ILE B 1 441 ? -9.43 -43.469 -20.812 1 96.44 441 ILE B C 1
ATOM 8203 O O . ILE B 1 441 ? -10.531 -43.125 -21.266 1 96.44 441 ILE B O 1
ATOM 8207 N N . ASP B 1 442 ? -8.906 -44.719 -21.047 1 96 442 ASP B N 1
ATOM 8208 C CA . ASP B 1 442 ? -9.57 -45.719 -21.875 1 96 442 ASP B CA 1
ATOM 8209 C C . ASP B 1 442 ? -10.344 -46.75 -21.031 1 96 442 ASP B C 1
ATOM 8211 O O . ASP B 1 442 ? -9.742 -47.625 -20.422 1 96 442 ASP B O 1
ATOM 8215 N N . ARG B 1 443 ? -11.547 -46.75 -21.125 1 91.69 443 ARG B N 1
ATOM 8216 C CA . ARG B 1 443 ? -12.391 -47.625 -20.297 1 91.69 443 ARG B CA 1
ATOM 8217 C C . ARG B 1 443 ? -12.312 -49.062 -20.781 1 91.69 443 ARG B C 1
ATOM 8219 O O . ARG B 1 443 ? -12.711 -50 -20.062 1 91.69 443 ARG B O 1
ATOM 8226 N N . ARG B 1 444 ? -11.773 -49.25 -21.953 1 92.44 444 ARG B N 1
ATOM 8227 C CA . ARG B 1 444 ? -11.695 -50.594 -22.516 1 92.44 444 ARG B CA 1
ATOM 8228 C C . ARG B 1 444 ? -10.609 -51.406 -21.844 1 92.44 444 ARG B C 1
ATOM 8230 O O . ARG B 1 444 ? -10.641 -52.656 -21.859 1 92.44 444 ARG B O 1
ATOM 8237 N N . ILE B 1 445 ? -9.695 -50.656 -21.25 1 94.25 445 ILE B N 1
ATOM 8238 C CA . ILE B 1 445 ? -8.625 -51.344 -20.562 1 94.25 445 ILE B CA 1
ATOM 8239 C C . ILE B 1 445 ? -9.062 -51.688 -19.125 1 94.25 445 ILE B C 1
ATOM 8241 O O . ILE B 1 445 ? -9.297 -50.781 -18.328 1 94.25 445 ILE B O 1
ATOM 8245 N N . ARG B 1 446 ? -9.102 -52.906 -18.734 1 91.25 446 ARG B N 1
ATOM 8246 C CA . ARG B 1 446 ? -9.727 -53.312 -17.484 1 91.25 446 ARG B CA 1
ATOM 8247 C C . ARG B 1 446 ? -8.68 -53.469 -16.375 1 91.25 446 ARG B C 1
ATOM 8249 O O . ARG B 1 446 ? -8.969 -53.188 -15.211 1 91.25 446 ARG B O 1
ATOM 8256 N N . VAL B 1 447 ? -7.469 -53.875 -16.719 1 89.69 447 VAL B N 1
ATOM 8257 C CA . VAL B 1 447 ? -6.48 -54.188 -15.688 1 89.69 447 VAL B CA 1
ATOM 8258 C C . VAL B 1 447 ? -5.48 -53.062 -15.57 1 89.69 447 VAL B C 1
ATOM 8260 O O . VAL B 1 447 ? -4.945 -52.562 -16.578 1 89.69 447 VAL B O 1
ATOM 8263 N N . CYS B 1 448 ? -5.219 -52.656 -14.359 1 90.56 448 CYS B N 1
ATOM 8264 C CA . CYS B 1 448 ? -4.246 -51.594 -14.102 1 90.56 448 CYS B CA 1
ATOM 8265 C C . CYS B 1 448 ? -2.824 -52.094 -14.289 1 90.56 448 CYS B C 1
ATOM 8267 O O . CYS B 1 448 ? -2.412 -53.062 -13.625 1 90.56 448 CYS B O 1
ATOM 8269 N N . PRO B 1 449 ? -2.086 -51.438 -15.086 1 89.88 449 PRO B N 1
ATOM 8270 C CA . PRO B 1 449 ? -0.733 -51.906 -15.375 1 89.88 449 PRO B CA 1
ATOM 8271 C C . PRO B 1 449 ? 0.177 -51.875 -14.148 1 89.88 449 PRO B C 1
ATOM 8273 O O . PRO B 1 449 ? 1.229 -52.531 -14.141 1 89.88 449 PRO B O 1
ATOM 8276 N N . LEU B 1 450 ? -0.165 -51.125 -13.125 1 87.81 450 LEU B N 1
ATOM 8277 C CA . LEU B 1 450 ? 0.689 -51 -11.945 1 87.81 450 LEU B CA 1
ATOM 8278 C C . LEU B 1 450 ? 0.411 -52.125 -10.945 1 87.81 450 LEU B C 1
ATOM 8280 O O . LEU B 1 450 ? 1.202 -52.344 -10.023 1 87.81 450 LEU B O 1
ATOM 8284 N N . GLU B 1 451 ? -0.678 -52.75 -11.023 1 82.25 451 GLU B N 1
ATOM 8285 C CA . GLU B 1 451 ? -1.099 -53.719 -10.039 1 82.25 451 GLU B CA 1
ATOM 8286 C C . GLU B 1 451 ? -0.066 -54.844 -9.898 1 82.25 451 GLU B C 1
ATOM 8288 O O . GLU B 1 451 ? 0.349 -55.188 -8.781 1 82.25 451 GLU B O 1
ATOM 8293 N N . PRO B 1 452 ? 0.456 -55.344 -10.969 1 75.44 452 PRO B N 1
ATOM 8294 C CA . PRO B 1 452 ? 1.454 -56.406 -10.844 1 75.44 452 PRO B CA 1
ATOM 8295 C C . PRO B 1 452 ? 2.777 -55.906 -10.266 1 75.44 452 PRO B C 1
ATOM 8297 O O . PRO B 1 452 ? 3.572 -56.719 -9.758 1 75.44 452 PRO B O 1
ATOM 8300 N N . VAL B 1 453 ? 2.984 -54.688 -10.414 1 72.69 453 VAL B N 1
ATOM 8301 C CA . VAL B 1 453 ? 4.25 -54.125 -9.977 1 72.69 453 VAL B CA 1
ATOM 8302 C C . VAL B 1 453 ? 4.188 -53.812 -8.484 1 72.69 453 VAL B C 1
ATOM 8304 O O . VAL B 1 453 ? 5.168 -54 -7.758 1 72.69 453 VAL B O 1
ATOM 8307 N N . ALA B 1 454 ? 3.152 -53.375 -8.031 1 67.81 454 ALA B N 1
ATOM 8308 C CA . ALA B 1 454 ? 3.045 -52.812 -6.691 1 67.81 454 ALA B CA 1
ATOM 8309 C C . ALA B 1 454 ? 2.4 -53.812 -5.73 1 67.81 454 ALA B C 1
ATOM 8311 O O . ALA B 1 454 ? 2.57 -53.719 -4.512 1 67.81 454 ALA B O 1
ATOM 8312 N N . ILE B 1 455 ? 1.528 -54.625 -6.129 1 60.66 455 ILE B N 1
ATOM 8313 C CA . ILE B 1 455 ? 0.726 -55.5 -5.273 1 60.66 455 ILE B CA 1
ATOM 8314 C C . ILE B 1 455 ? 0.989 -56.969 -5.625 1 60.66 455 ILE B C 1
ATOM 8316 O O . ILE B 1 455 ? 0.987 -57.344 -6.801 1 60.66 455 ILE B O 1
ATOM 8320 N N . LYS B 1 456 ? 1.681 -57.656 -4.621 1 55.84 456 LYS B N 1
ATOM 8321 C CA . LYS B 1 456 ? 1.749 -59.094 -4.844 1 55.84 456 LYS B CA 1
ATOM 8322 C C . LYS B 1 456 ? 0.374 -59.719 -4.699 1 55.84 456 LYS B C 1
ATOM 8324 O O . LYS B 1 456 ? -0.48 -59.219 -3.969 1 55.84 456 LYS B O 1
ATOM 8329 N N . PRO B 1 457 ? 0.247 -60.75 -5.496 1 48.69 457 PRO B N 1
ATOM 8330 C CA . PRO B 1 457 ? -0.996 -61.5 -5.293 1 48.69 457 PRO B CA 1
ATOM 8331 C C . PRO B 1 457 ? -1.249 -61.844 -3.826 1 48.69 457 PRO B C 1
ATOM 8333 O O . PRO B 1 457 ? -0.355 -62.344 -3.141 1 48.69 457 PRO B O 1
ATOM 8336 N N . ASN B 1 458 ? -2.492 -61.5 -3.182 1 46.19 458 ASN B N 1
ATOM 8337 C CA . ASN B 1 458 ? -2.979 -61.75 -1.831 1 46.19 458 ASN B CA 1
ATOM 8338 C C . ASN B 1 458 ? -2.232 -60.938 -0.792 1 46.19 458 ASN B C 1
ATOM 8340 O O . ASN B 1 458 ? -2.348 -61.188 0.409 1 46.19 458 ASN B O 1
ATOM 8344 N N . GLU B 1 459 ? -1.186 -60.062 -1.275 1 49.81 459 GLU B N 1
ATOM 8345 C CA . GLU B 1 459 ? -0.49 -59.219 -0.311 1 49.81 459 GLU B CA 1
ATOM 8346 C C . GLU B 1 459 ? -0.681 -57.719 -0.634 1 49.81 459 GLU B C 1
ATOM 8348 O O . GLU B 1 459 ? -0.954 -57.375 -1.781 1 49.81 459 GLU B O 1
ATOM 8353 N N . GLY B 1 460 ? -1.081 -56.781 0.273 1 49.75 460 GLY B N 1
ATOM 8354 C CA . GLY B 1 460 ? -1.359 -55.375 0.146 1 49.75 460 GLY B CA 1
ATOM 8355 C C . GLY B 1 460 ? -0.21 -54.594 -0.462 1 49.75 460 GLY B C 1
ATOM 8356 O O . GLY B 1 460 ? -0.411 -53.5 -1.004 1 49.75 460 GLY B O 1
ATOM 8357 N N . ASP B 1 461 ? 1 -54.938 -0.151 1 56.5 461 ASP B N 1
ATOM 8358 C CA . ASP B 1 461 ? 2.191 -54.25 -0.641 1 56.5 461 ASP B CA 1
ATOM 8359 C C . ASP B 1 461 ? 3.285 -55.25 -1.019 1 56.5 461 ASP B C 1
ATOM 8361 O O . ASP B 1 461 ? 3.318 -56.344 -0.501 1 56.5 461 ASP B O 1
ATOM 8365 N N . VAL B 1 462 ? 3.949 -55.219 -2.201 1 57.25 462 VAL B N 1
ATOM 8366 C CA . VAL B 1 462 ? 5.035 -56.094 -2.619 1 57.25 462 VAL B CA 1
ATOM 8367 C C . VAL B 1 462 ? 6.195 -56 -1.629 1 57.25 462 VAL B C 1
ATOM 8369 O O . VAL B 1 462 ? 6.473 -54.906 -1.099 1 57.25 462 VAL B O 1
ATOM 8372 N N . GLU B 1 463 ? 6.508 -57.188 -0.984 1 56.03 463 GLU B N 1
ATOM 8373 C CA . GLU B 1 463 ? 7.648 -57.25 -0.074 1 56.03 463 GLU B CA 1
ATOM 8374 C C . GLU B 1 463 ? 8.898 -56.656 -0.724 1 56.03 463 GLU B C 1
ATOM 8376 O O . GLU B 1 463 ? 9.055 -56.719 -1.945 1 56.03 463 GLU B O 1
ATOM 8381 N N . LYS B 1 464 ? 9.648 -55.844 0.035 1 56.62 464 LYS B N 1
ATOM 8382 C CA . LYS B 1 464 ? 10.953 -55.375 -0.407 1 56.62 464 LYS B CA 1
ATOM 8383 C C . LYS B 1 464 ? 11.82 -56.531 -0.904 1 56.62 464 LYS B C 1
ATOM 8385 O O . LYS B 1 464 ? 11.898 -57.562 -0.256 1 56.62 464 LYS B O 1
ATOM 8390 N N . PRO B 1 465 ? 12.25 -56.562 -2.211 1 52.41 465 PRO B N 1
ATOM 8391 C CA . PRO B 1 465 ? 13.133 -57.656 -2.611 1 52.41 465 PRO B CA 1
ATOM 8392 C C . PRO B 1 465 ? 14.336 -57.812 -1.677 1 52.41 465 PRO B C 1
ATOM 8394 O O . PRO B 1 465 ? 14.828 -56.844 -1.13 1 52.41 465 PRO B O 1
ATOM 8397 N N . ALA B 1 466 ? 14.602 -59.031 -1.191 1 48.62 466 ALA B N 1
ATOM 8398 C CA . ALA B 1 466 ? 15.703 -59.375 -0.299 1 48.62 466 ALA B CA 1
ATOM 8399 C C . ALA B 1 466 ? 17.016 -58.781 -0.813 1 48.62 466 ALA B C 1
ATOM 8401 O O . ALA B 1 466 ? 17.891 -58.406 -0.025 1 48.62 466 ALA B O 1
ATOM 8402 N N . ASN B 1 467 ? 17.266 -58.969 -2.168 1 47.09 467 ASN B N 1
ATOM 8403 C CA . ASN B 1 467 ? 18.594 -58.625 -2.65 1 47.09 467 ASN B CA 1
ATOM 8404 C C . ASN B 1 467 ? 18.734 -57.094 -2.85 1 47.09 467 ASN B C 1
ATOM 8406 O O . ASN B 1 467 ? 19.766 -56.656 -3.357 1 47.09 467 ASN B O 1
ATOM 8410 N N . GLY B 1 468 ? 17.984 -56.219 -2.412 1 45.75 468 GLY B N 1
ATOM 8411 C CA . GLY B 1 468 ? 18.109 -54.781 -2.428 1 45.75 468 GLY B CA 1
ATOM 8412 C C . GLY B 1 468 ? 17.672 -54.156 -3.736 1 45.75 468 GLY B C 1
ATOM 8413 O O . GLY B 1 468 ? 17.734 -52.938 -3.898 1 45.75 468 GLY B O 1
ATOM 8414 N N . GLU B 1 469 ? 17.844 -54.875 -4.836 1 47.5 469 GLU B N 1
ATOM 8415 C CA . GLU B 1 469 ? 17.625 -54.25 -6.145 1 47.5 469 GLU B CA 1
ATOM 8416 C C . GLU B 1 469 ? 16.156 -53.938 -6.371 1 47.5 469 GLU B C 1
ATOM 8418 O O . GLU B 1 469 ? 15.305 -54.844 -6.309 1 47.5 469 GLU B O 1
ATOM 8423 N N . GLU B 1 470 ? 15.602 -52.938 -5.871 1 47.5 470 GLU B N 1
ATOM 8424 C CA . GLU B 1 470 ? 14.234 -52.5 -5.605 1 47.5 470 GLU B CA 1
ATOM 8425 C C . GLU B 1 470 ? 13.547 -52.031 -6.879 1 47.5 470 GLU B C 1
ATOM 8427 O O . GLU B 1 470 ? 12.609 -51.219 -6.824 1 47.5 470 GLU B O 1
ATOM 8432 N N . PHE B 1 471 ? 13.992 -52.25 -8.117 1 52.5 471 PHE B N 1
ATOM 8433 C CA . PHE B 1 471 ? 13.328 -51.562 -9.219 1 52.5 471 PHE B CA 1
ATOM 8434 C C . PHE B 1 471 ? 12.203 -52.406 -9.789 1 52.5 471 PHE B C 1
ATOM 8436 O O . PHE B 1 471 ? 12.438 -53.5 -10.336 1 52.5 471 PHE B O 1
ATOM 8443 N N . GLU B 1 472 ? 10.938 -52.344 -9.117 1 64.56 472 GLU B N 1
ATOM 8444 C CA . GLU B 1 472 ? 9.836 -52.938 -9.867 1 64.56 472 GLU B CA 1
ATOM 8445 C C . GLU B 1 472 ? 9.133 -51.906 -10.742 1 64.56 472 GLU B C 1
ATOM 8447 O O . GLU B 1 472 ? 8.859 -50.781 -10.289 1 64.56 472 GLU B O 1
ATOM 8452 N N . GLY B 1 473 ? 9.055 -52.188 -12.141 1 67.62 473 GLY B N 1
ATOM 8453 C CA . GLY B 1 473 ? 8.547 -51.375 -13.242 1 67.62 473 GLY B CA 1
ATOM 8454 C C . GLY B 1 473 ? 9.562 -51.188 -14.352 1 67.62 473 GLY B C 1
ATOM 8455 O O . GLY B 1 473 ? 10.336 -52.094 -14.664 1 67.62 473 GLY B O 1
ATOM 8456 N N . ASP B 1 474 ? 9.344 -50.156 -15.109 1 78.62 474 ASP B N 1
ATOM 8457 C CA . ASP B 1 474 ? 10.352 -49.812 -16.109 1 78.62 474 ASP B CA 1
ATOM 8458 C C . ASP B 1 474 ? 10.953 -48.438 -15.836 1 78.62 474 ASP B C 1
ATOM 8460 O O . ASP B 1 474 ? 10.719 -47.844 -14.781 1 78.62 474 ASP B O 1
ATOM 8464 N N . LEU B 1 475 ? 11.797 -47.969 -16.688 1 80.19 475 LEU B N 1
ATOM 8465 C CA . LEU B 1 475 ? 12.555 -46.719 -16.453 1 80.19 475 LEU B CA 1
ATOM 8466 C C . LEU B 1 475 ? 11.625 -45.531 -16.406 1 80.19 475 LEU B C 1
ATOM 8468 O O . LEU B 1 475 ? 12.008 -44.469 -15.906 1 80.19 475 LEU B O 1
ATOM 8472 N N . THR B 1 476 ? 10.438 -45.75 -16.844 1 88.56 476 THR B N 1
ATOM 8473 C CA . THR B 1 476 ? 9.523 -44.625 -16.953 1 88.56 476 THR B CA 1
ATOM 8474 C C . THR B 1 476 ? 8.633 -44.531 -15.711 1 88.56 476 THR B C 1
ATOM 8476 O O . THR B 1 476 ? 8.055 -43.5 -15.43 1 88.56 476 THR B O 1
ATOM 8479 N N . TRP B 1 477 ? 8.422 -45.562 -15.062 1 90.5 477 TRP B N 1
ATOM 8480 C CA . TRP B 1 477 ? 7.664 -45.688 -13.82 1 90.5 477 TRP B CA 1
ATOM 8481 C C . TRP B 1 477 ? 8.234 -46.75 -12.922 1 90.5 477 TRP B C 1
ATOM 8483 O O . TRP B 1 477 ? 7.973 -47.938 -13.133 1 90.5 477 TRP B O 1
ATOM 8493 N N . THR B 1 478 ? 9 -46.281 -11.812 1 83.44 478 THR B N 1
ATOM 8494 C CA . THR B 1 478 ? 9.781 -47.219 -11.039 1 83.44 478 THR B CA 1
ATOM 8495 C C . THR B 1 478 ? 9.484 -47.062 -9.547 1 83.44 478 THR B C 1
ATOM 8497 O O . THR B 1 478 ? 9.391 -45.969 -9.039 1 83.44 478 THR B O 1
ATOM 8500 N N . MET B 1 479 ? 9.266 -48.188 -8.93 1 79.5 479 MET B N 1
ATOM 8501 C CA . MET B 1 479 ? 9.156 -48.188 -7.473 1 79.5 479 MET B CA 1
ATOM 8502 C C . MET B 1 479 ? 10.531 -48.125 -6.82 1 79.5 479 MET B C 1
ATOM 8504 O O . MET B 1 479 ? 11.43 -48.875 -7.184 1 79.5 479 MET B O 1
ATOM 8508 N N . VAL B 1 480 ? 10.773 -47.031 -6 1 69.19 480 VAL B N 1
ATOM 8509 C CA . VAL B 1 480 ? 12.055 -46.812 -5.344 1 69.19 480 VAL B CA 1
ATOM 8510 C C . VAL B 1 480 ? 11.938 -47.156 -3.859 1 69.19 480 VAL B C 1
ATOM 8512 O O . VAL B 1 480 ? 10.93 -46.844 -3.221 1 69.19 480 VAL B O 1
ATOM 8515 N N . TYR B 1 481 ? 12.742 -48.219 -3.355 1 56.62 481 TYR B N 1
ATOM 8516 C CA . TYR B 1 481 ? 12.719 -48.594 -1.947 1 56.62 481 TYR B CA 1
ATOM 8517 C C . TYR B 1 481 ? 13.812 -47.875 -1.171 1 56.62 481 TYR B C 1
ATOM 8519 O O . TYR B 1 481 ? 14.914 -47.656 -1.688 1 56.62 481 TYR B O 1
ATOM 8527 N N . SER B 1 482 ? 13.625 -46.969 -0.38 1 49.88 482 SER B N 1
ATOM 8528 C CA . SER B 1 482 ? 14.641 -46.312 0.441 1 49.88 482 SER B CA 1
ATOM 8529 C C . SER B 1 482 ? 15.258 -47.312 1.431 1 49.88 482 SER B C 1
ATOM 8531 O O . SER B 1 482 ? 14.539 -48.094 2.072 1 49.88 482 SER B O 1
ATOM 8533 N N . ASN B 1 483 ? 16.641 -47.844 1.416 1 42.72 483 ASN B N 1
ATOM 8534 C CA . ASN B 1 483 ? 17.375 -48.625 2.41 1 42.72 483 ASN B CA 1
ATOM 8535 C C . ASN B 1 483 ? 17.25 -48 3.801 1 42.72 483 ASN B C 1
ATOM 8537 O O . ASN B 1 483 ? 17.812 -48.531 4.766 1 42.72 483 ASN B O 1
ATOM 8541 N N . ARG B 1 484 ? 17.172 -46.844 4.105 1 39.12 484 ARG B N 1
ATOM 8542 C CA . ARG B 1 484 ? 17.469 -46.25 5.398 1 39.12 484 ARG B CA 1
ATOM 8543 C C . ARG B 1 484 ? 16.453 -46.688 6.457 1 39.12 484 ARG B C 1
ATOM 8545 O O . ARG B 1 484 ? 16.453 -46.156 7.57 1 39.12 484 ARG B O 1
ATOM 8552 N N . HIS B 1 485 ? 15.516 -47.531 6.305 1 36.03 485 HIS B N 1
ATOM 8553 C CA . HIS B 1 485 ? 14.82 -47.938 7.523 1 36.03 485 HIS B CA 1
ATOM 8554 C C . HIS B 1 485 ? 15.445 -49.188 8.117 1 36.03 485 HIS B C 1
ATOM 8556 O O . HIS B 1 485 ? 15.102 -50.312 7.715 1 36.03 485 HIS B O 1
ATOM 8562 N N . THR B 1 486 ? 16.75 -49.344 8.609 1 34.28 486 THR B N 1
ATOM 8563 C CA . THR B 1 486 ? 16.969 -50.344 9.656 1 34.28 486 THR B CA 1
ATOM 8564 C C . THR B 1 486 ? 15.852 -50.312 10.695 1 34.28 486 THR B C 1
ATOM 8566 O O . THR B 1 486 ? 15.289 -49.25 10.953 1 34.28 486 THR B O 1
ATOM 8569 N N . ASP B 1 487 ? 15.469 -51.469 11.242 1 34.2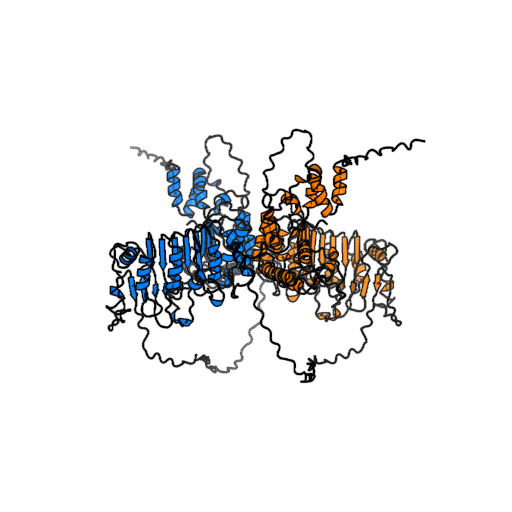5 487 ASP B N 1
ATOM 8570 C CA . ASP B 1 487 ? 14.469 -51.688 12.289 1 34.25 487 ASP B CA 1
ATOM 8571 C C . ASP B 1 487 ? 14.617 -50.625 13.398 1 34.25 487 ASP B C 1
ATOM 8573 O O . ASP B 1 487 ? 13.617 -50.125 13.906 1 34.25 487 ASP B O 1
ATOM 8577 N N . HIS B 1 488 ? 15.773 -51.094 14.477 1 29.72 488 HIS B N 1
ATOM 8578 C CA . HIS B 1 488 ? 16.016 -50.5 15.789 1 29.72 488 HIS B CA 1
ATOM 8579 C C . HIS B 1 488 ? 16.391 -49.031 15.688 1 29.72 488 HIS B C 1
ATOM 8581 O O . HIS B 1 488 ? 17.578 -48.688 15.664 1 29.72 488 HIS B O 1
ATOM 8587 N N . VAL B 1 489 ? 15.961 -48.344 15.07 1 30.56 489 VAL B N 1
ATOM 8588 C CA . VAL B 1 489 ? 16.266 -47 15.57 1 30.56 489 VAL B CA 1
ATOM 8589 C C . VAL B 1 489 ? 15.742 -46.844 17 1 30.56 489 VAL B C 1
ATOM 8591 O O . VAL B 1 489 ? 14.531 -46.875 17.234 1 30.56 489 VAL B O 1
ATOM 8594 N N . ASP B 1 490 ? 16.516 -47.562 18 1 27.8 490 ASP B N 1
ATOM 8595 C CA . ASP B 1 490 ? 16.359 -47.125 19.391 1 27.8 490 ASP B CA 1
ATOM 8596 C C . ASP B 1 490 ? 16.109 -45.625 19.484 1 27.8 490 ASP B C 1
ATOM 8598 O O . ASP B 1 490 ? 16.953 -44.844 19.062 1 27.8 490 ASP B O 1
ATOM 8602 N N . TRP B 1 491 ? 14.953 -45.375 19.719 1 26.41 491 TRP B N 1
ATOM 8603 C CA . TRP B 1 491 ? 14.477 -44.031 20.078 1 26.41 491 TRP B CA 1
ATOM 8604 C C . TRP B 1 491 ? 15.102 -43.562 21.391 1 26.41 491 TRP B C 1
ATOM 8606 O O . TRP B 1 491 ? 14.453 -43.625 22.438 1 26.41 491 TRP B O 1
ATOM 8616 N N . GLN B 1 492 ? 16.266 -44.094 21.797 1 26.36 492 GLN B N 1
ATOM 8617 C CA . GLN B 1 492 ? 16.641 -43.344 22.984 1 26.36 492 GLN B CA 1
ATOM 8618 C C . GLN B 1 492 ? 16.594 -41.812 22.719 1 26.36 492 GLN B C 1
ATOM 8620 O O . GLN B 1 492 ? 16.984 -41.375 21.641 1 26.36 492 GLN B O 1
ATOM 8625 N N . PRO B 1 493 ? 15.766 -41.156 23.625 1 25.72 493 PRO B N 1
ATOM 8626 C CA . PRO B 1 493 ? 15.75 -39.688 23.609 1 25.72 493 PRO B CA 1
ATOM 8627 C C . PRO B 1 493 ? 17.156 -39.062 23.484 1 25.72 493 PRO B C 1
ATOM 8629 O O . PRO B 1 493 ? 17.984 -39.25 24.375 1 25.72 493 PRO B O 1
ATOM 8632 N N . THR B 1 494 ? 17.828 -39.406 22.562 1 25.78 494 THR B N 1
ATOM 8633 C CA . THR B 1 494 ? 19.156 -38.812 22.734 1 25.78 494 THR B CA 1
ATOM 8634 C C . THR B 1 494 ? 19.062 -37.344 23.016 1 25.78 494 THR B C 1
ATOM 8636 O O . THR B 1 494 ? 18.344 -36.594 22.328 1 25.78 494 THR B O 1
ATOM 8639 N N . GLU B 1 495 ? 19.203 -36.938 24.25 1 22.92 495 GLU B N 1
ATOM 8640 C CA . GLU B 1 495 ? 19.234 -35.562 24.703 1 22.92 495 GLU B CA 1
ATOM 8641 C C . GLU B 1 495 ? 19.969 -34.656 23.719 1 22.92 495 GLU B C 1
ATOM 8643 O O . GLU B 1 495 ? 20.984 -35.062 23.141 1 22.92 495 GLU B O 1
ATOM 8648 N N . PRO B 1 496 ? 19.219 -33.812 23.141 1 21.38 496 PRO B N 1
ATOM 8649 C CA . PRO B 1 496 ? 19.906 -32.938 22.203 1 21.38 496 PRO B CA 1
ATOM 8650 C C . PRO B 1 496 ? 21.297 -32.531 22.703 1 21.38 496 PRO B C 1
ATOM 8652 O O . PRO B 1 496 ? 21.438 -31.953 23.781 1 21.38 496 PRO B O 1
ATOM 8655 N N . SER B 1 497 ? 22.141 -33.5 22.797 1 19.22 497 SER B N 1
ATOM 8656 C CA . SER B 1 497 ? 23.406 -33.062 23.359 1 19.22 497 SER B CA 1
ATOM 8657 C C . SER B 1 497 ? 23.969 -31.875 22.578 1 19.22 497 SER B C 1
ATOM 8659 O O . SER B 1 497 ? 24.156 -31.953 21.375 1 19.22 497 SER B O 1
ATOM 8661 N N . PHE B 1 498 ? 23.469 -30.672 23 1 19.75 498 PHE B N 1
ATOM 8662 C CA . PHE B 1 498 ? 24.062 -29.375 22.75 1 19.75 498 PHE B CA 1
ATOM 8663 C C . PHE B 1 498 ? 25.594 -29.453 22.812 1 19.75 498 PHE B C 1
ATOM 8665 O O . PHE B 1 498 ? 26.172 -29.203 23.875 1 19.75 498 PHE B O 1
ATOM 8672 N N . GLY B 1 499 ? 26.047 -30.641 22.438 1 18.14 499 GLY B N 1
ATOM 8673 C CA . GLY B 1 499 ? 27.469 -30.609 22.703 1 18.14 499 GLY B CA 1
ATOM 8674 C C . GLY B 1 499 ? 28.172 -29.422 22.094 1 18.14 499 GLY B C 1
ATOM 8675 O O . GLY B 1 499 ? 28.031 -29.156 20.906 1 18.14 499 GLY B O 1
ATOM 8676 N N . ILE B 1 500 ? 28.297 -28.391 22.953 1 20.14 500 ILE B N 1
ATOM 8677 C CA . ILE B 1 500 ? 29.203 -27.25 22.969 1 20.14 500 ILE B CA 1
ATOM 8678 C C . ILE B 1 500 ? 30.609 -27.703 22.578 1 20.14 500 ILE B C 1
ATOM 8680 O O . ILE B 1 500 ? 31.281 -28.391 23.344 1 20.14 500 ILE B O 1
ATOM 8684 N N . ASN B 1 501 ? 30.609 -28.5 21.5 1 17.39 501 ASN B N 1
ATOM 8685 C CA . ASN B 1 501 ? 32 -28.797 21.281 1 17.39 501 ASN B CA 1
ATOM 8686 C C . ASN B 1 501 ? 32.906 -27.594 21.562 1 17.39 501 ASN B C 1
ATOM 8688 O O . ASN B 1 501 ? 32.688 -26.516 21 1 17.39 501 ASN B O 1
ATOM 8692 N N . SER B 1 502 ? 33.312 -27.609 22.797 1 17.67 502 SER B N 1
ATOM 8693 C CA . SER B 1 502 ? 34.312 -26.688 23.359 1 17.67 502 SER B CA 1
ATOM 8694 C C . SER B 1 502 ? 35.531 -26.562 22.453 1 17.67 502 SER B C 1
ATOM 8696 O O . SER B 1 502 ? 36.25 -27.547 22.234 1 17.67 502 SER B O 1
ATOM 8698 N N . PRO B 1 503 ? 35.125 -26 21.219 1 18.75 503 PRO B N 1
ATOM 8699 C CA . PRO B 1 503 ? 36.375 -25.891 20.453 1 18.75 503 PRO B CA 1
ATOM 8700 C C . PRO B 1 503 ? 37.594 -25.594 21.328 1 18.75 503 PRO B C 1
ATOM 8702 O O . PRO B 1 503 ? 37.531 -24.734 22.219 1 18.75 503 PRO B O 1
ATOM 8705 N N . THR B 1 504 ? 38.156 -26.641 21.859 1 17.36 504 THR B N 1
ATOM 8706 C CA . THR B 1 504 ? 39.438 -26.531 22.531 1 17.36 504 THR B CA 1
ATOM 8707 C C . THR B 1 504 ? 40.281 -25.453 21.859 1 17.36 504 THR B C 1
ATOM 8709 O O . THR B 1 504 ? 40.438 -25.438 20.641 1 17.36 504 THR B O 1
ATOM 8712 N N . VAL B 1 505 ? 40.281 -24.391 22.672 1 18.23 505 VAL B N 1
ATOM 8713 C CA . VAL B 1 505 ? 41.219 -23.25 22.688 1 18.23 505 VAL B CA 1
ATOM 8714 C C . VAL B 1 505 ? 42.625 -23.734 22.359 1 18.23 505 VAL B C 1
ATOM 8716 O O . VAL B 1 505 ? 43.25 -24.422 23.172 1 18.23 505 VAL B O 1
ATOM 8719 N N . SER B 1 506 ? 42.656 -24.516 21.188 1 16.59 506 SER B N 1
ATOM 8720 C CA . SER B 1 506 ? 44.094 -24.812 20.984 1 16.59 506 SER B CA 1
ATOM 8721 C C . SER B 1 506 ? 44.938 -23.578 21.234 1 16.59 506 SER B C 1
ATOM 8723 O O . SER B 1 506 ? 44.5 -22.453 21 1 16.59 506 SER B O 1
ATOM 8725 N N . SER B 1 507 ? 45.906 -23.75 22.109 1 16.98 507 SER B N 1
ATOM 8726 C CA . SER B 1 507 ? 46.969 -22.922 22.672 1 16.98 507 SER B CA 1
ATOM 8727 C C . SER B 1 507 ? 47.781 -22.266 21.578 1 16.98 507 SER B C 1
ATOM 8729 O O . SER B 1 507 ? 48.656 -22.906 20.969 1 16.98 507 SER B O 1
ATOM 8731 N N . GLN B 1 508 ? 46.938 -21.641 20.547 1 16.06 508 GLN B N 1
ATOM 8732 C CA . GLN B 1 508 ? 47.969 -21.062 19.656 1 16.06 508 GLN B CA 1
ATOM 8733 C C . GLN B 1 508 ? 49.062 -20.344 20.453 1 16.06 508 GLN B C 1
ATOM 8735 O O . GLN B 1 508 ? 48.75 -19.578 21.375 1 16.06 508 GLN B O 1
ATOM 8740 N N . THR B 1 509 ? 50.219 -20.859 20.297 1 16.14 509 THR B N 1
ATOM 8741 C CA . THR B 1 509 ? 51.594 -20.516 20.688 1 16.14 509 THR B CA 1
ATOM 8742 C C . THR B 1 509 ? 51.906 -19.047 20.359 1 16.14 509 THR B C 1
ATOM 8744 O O . THR B 1 509 ? 51.375 -18.5 19.391 1 16.14 509 THR B O 1
ATOM 8747 N N . SER B 1 510 ? 52.469 -18.312 21.375 1 16.14 510 SER B N 1
ATOM 8748 C CA . SER B 1 510 ? 53 -17.016 21.797 1 16.14 510 SER B CA 1
ATOM 8749 C C . SER B 1 510 ? 53.906 -16.422 20.734 1 16.14 510 SER B C 1
ATOM 8751 O O . SER B 1 510 ? 54.25 -15.242 20.812 1 16.14 510 SER B O 1
ATOM 8753 N N . GLU B 1 511 ? 54.5 -17.172 19.75 1 15.22 511 GLU B N 1
ATOM 8754 C CA . GLU B 1 511 ? 55.906 -16.719 19.766 1 15.22 511 GLU B CA 1
ATOM 8755 C C . GLU B 1 511 ? 56.031 -15.367 19.062 1 15.22 511 GLU B C 1
ATOM 8757 O O . GLU B 1 511 ? 56.844 -14.539 19.484 1 15.22 511 GLU B O 1
ATOM 8762 N N . ALA B 1 512 ? 55.312 -15.18 17.953 1 15.45 512 ALA B N 1
ATOM 8763 C CA . ALA B 1 512 ? 56.406 -14.773 17.047 1 15.45 512 ALA B CA 1
ATOM 8764 C C . ALA B 1 512 ? 56.969 -13.406 17.438 1 15.45 512 ALA B C 1
ATOM 8766 O O . ALA B 1 512 ? 56.281 -12.602 18.062 1 15.45 512 ALA B O 1
ATOM 8767 N N . GLY B 1 513 ? 58.094 -13.047 16.844 1 15.8 513 GLY B N 1
ATOM 8768 C CA . GLY B 1 513 ? 59.344 -12.297 16.984 1 15.8 513 GLY B CA 1
ATOM 8769 C C . GLY B 1 513 ? 59.188 -10.82 16.672 1 15.8 513 GLY B C 1
ATOM 8770 O O . GLY B 1 513 ? 58.125 -10.383 16.234 1 15.8 513 GLY B O 1
ATOM 8771 N N . ASP B 1 514 ? 60.156 -10.141 16.094 1 15.74 514 ASP B N 1
ATOM 8772 C CA . ASP B 1 514 ? 61.031 -9.016 16.344 1 15.74 514 ASP B CA 1
ATOM 8773 C C . ASP B 1 514 ? 60.688 -7.82 15.469 1 15.74 514 ASP B C 1
ATOM 8775 O O . ASP B 1 514 ? 60.844 -6.672 15.891 1 15.74 514 ASP B O 1
ATOM 8779 N N . SER B 1 515 ? 60.125 -8.008 14.172 1 15.76 515 SER B N 1
ATOM 8780 C CA . SER B 1 515 ? 61.031 -7.195 13.352 1 15.76 515 SER B CA 1
ATOM 8781 C C . SER B 1 515 ? 60.781 -5.707 13.586 1 15.76 515 SER B C 1
ATOM 8783 O O . SER B 1 515 ? 59.719 -5.309 14.07 1 15.76 515 SER B O 1
ATOM 8785 N N . THR B 1 516 ? 61.531 -4.895 12.664 1 16.53 516 THR B N 1
ATOM 8786 C CA . THR B 1 516 ? 62.406 -3.729 12.633 1 16.53 516 THR B CA 1
ATOM 8787 C C . THR B 1 516 ? 61.594 -2.467 12.305 1 16.53 516 THR B C 1
ATOM 8789 O O . THR B 1 516 ? 60.531 -2.539 11.68 1 16.53 516 THR B O 1
ATOM 8792 N N . PRO B 1 517 ? 62.188 -1.32 12.336 1 17.33 517 PRO B N 1
ATOM 8793 C CA . PRO B 1 517 ? 62.094 0.099 12.688 1 17.33 517 PRO B CA 1
ATOM 8794 C C . PRO B 1 517 ? 61.594 0.959 11.516 1 17.33 517 PRO B C 1
ATOM 8796 O O . PRO B 1 517 ? 61.281 2.133 11.711 1 17.33 517 PRO B O 1
ATOM 8799 N N . LEU B 1 518 ? 61.188 0.392 10.25 1 16.14 518 LEU B N 1
ATOM 8800 C CA . LEU B 1 518 ? 61.844 1.273 9.305 1 16.14 518 LEU B CA 1
ATOM 8801 C C . LEU B 1 518 ? 61.219 2.664 9.312 1 16.14 518 LEU B C 1
ATOM 8803 O O . LEU B 1 518 ? 60.062 2.818 9.648 1 16.14 518 LEU B O 1
ATOM 8807 N N . PRO B 1 519 ? 61.844 3.627 8.492 1 16.8 519 PRO B N 1
ATOM 8808 C CA . PRO B 1 519 ? 62.281 5.027 8.531 1 16.8 519 PRO B CA 1
ATOM 8809 C C . PRO B 1 519 ? 61.25 5.965 7.883 1 16.8 519 PRO B C 1
ATOM 8811 O O . PRO B 1 519 ? 60.906 6.988 8.469 1 16.8 519 PRO B O 1
ATOM 8814 N N . GLY B 1 520 ? 60.844 5.809 6.504 1 15.91 520 GLY B N 1
ATOM 8815 C CA . GLY B 1 520 ? 61.312 6.855 5.613 1 15.91 520 GLY B CA 1
ATOM 8816 C C . GLY B 1 520 ? 60.312 7.98 5.434 1 15.91 520 GLY B C 1
ATOM 8817 O O . GLY B 1 520 ? 59.125 7.836 5.793 1 15.91 520 GLY B O 1
ATOM 8818 N N . HIS B 1 521 ? 60.625 9.211 4.691 1 16.69 521 HIS B N 1
ATOM 8819 C CA . HIS B 1 521 ? 60.594 10.672 4.637 1 16.69 521 HIS B CA 1
ATOM 8820 C C . HIS B 1 521 ? 59.531 11.172 3.689 1 16.69 521 HIS B C 1
ATOM 8822 O O . HIS B 1 521 ? 59.031 12.305 3.832 1 16.69 521 HIS B O 1
ATOM 8828 N N . SER B 1 522 ? 59 10.461 2.568 1 16.19 522 SER B N 1
ATOM 8829 C CA . SER B 1 522 ? 59.094 11.297 1.38 1 16.19 522 SER B CA 1
ATOM 8830 C C . SER B 1 522 ? 57.938 12.289 1.315 1 16.19 522 SER B C 1
ATOM 8832 O O . SER B 1 522 ? 56.844 12.023 1.832 1 16.19 522 SER B O 1
ATOM 8834 N N . GLU B 1 523 ? 58 13.508 0.436 1 16.89 523 GLU B N 1
ATOM 8835 C CA . GLU B 1 523 ? 57.75 14.938 0.251 1 16.89 523 GLU B CA 1
ATOM 8836 C C . GLU B 1 523 ? 56.5 15.172 -0.59 1 16.89 523 GLU B C 1
ATOM 8838 O O . GLU B 1 523 ? 55.875 16.234 -0.495 1 16.89 523 GLU B O 1
ATOM 8843 N N . SER B 1 524 ? 55.906 14.289 -1.459 1 15.73 524 SER B N 1
ATOM 8844 C CA . SER B 1 524 ? 55.594 14.906 -2.742 1 15.73 524 SER B CA 1
ATOM 8845 C C . SER B 1 524 ? 54.312 15.742 -2.66 1 15.73 524 SER B C 1
ATOM 8847 O O . SER B 1 524 ? 53.375 15.375 -1.947 1 15.73 524 SER B O 1
ATOM 8849 N N . ASP B 1 525 ? 54.094 16.906 -3.475 1 17.45 525 ASP B N 1
ATOM 8850 C CA . ASP B 1 525 ? 53.531 18.25 -3.6 1 17.45 525 ASP B CA 1
ATOM 8851 C C . ASP B 1 525 ? 52.219 18.219 -4.387 1 17.45 525 ASP B C 1
ATOM 8853 O O . ASP B 1 525 ? 51.625 19.266 -4.633 1 17.45 525 ASP B O 1
ATOM 8857 N N . THR B 1 526 ? 51.656 17.094 -4.953 1 15.94 526 THR B N 1
ATOM 8858 C CA . THR B 1 526 ? 51.094 17.359 -6.277 1 15.94 526 THR B CA 1
ATOM 8859 C C . THR B 1 526 ? 49.875 18.266 -6.184 1 15.94 526 THR B C 1
ATOM 8861 O O . THR B 1 526 ? 49.312 18.438 -5.102 1 15.94 526 THR B O 1
ATOM 8864 N N . TRP B 1 527 ? 48.781 17.984 -7.242 1 17.03 527 TRP B N 1
ATOM 8865 C CA . TRP B 1 527 ? 47.969 18.578 -8.297 1 17.03 527 TRP B CA 1
ATOM 8866 C C . TRP B 1 527 ? 46.562 18.875 -7.797 1 17.03 527 TRP B C 1
ATOM 8868 O O . TRP B 1 527 ? 45.875 18 -7.258 1 17.03 527 TRP B O 1
ATOM 8878 N N . GLY B 1 528 ? 46.031 20.141 -7.801 1 17.62 528 GLY B N 1
ATOM 8879 C CA . GLY B 1 528 ? 44.969 20.953 -7.223 1 17.62 528 GLY B CA 1
ATOM 8880 C C . GLY B 1 528 ? 43.656 20.875 -7.996 1 17.62 528 GLY B C 1
ATOM 8881 O O . GLY B 1 528 ? 42.75 21.656 -7.762 1 17.62 528 GLY B O 1
ATOM 8882 N N . GLU B 1 529 ? 43.406 19.922 -8.969 1 19.22 529 GLU B N 1
ATOM 8883 C CA . GLU B 1 529 ? 42.438 20.406 -9.961 1 19.22 529 GLU B CA 1
ATOM 8884 C C . GLU B 1 529 ? 41.062 20.609 -9.344 1 19.22 529 GLU B C 1
ATOM 8886 O O . GLU B 1 529 ? 40.719 19.938 -8.367 1 19.22 529 GLU B O 1
ATOM 8891 N N . PRO B 1 530 ? 40 21.266 -10.117 1 20.25 530 PRO B N 1
ATOM 8892 C CA . PRO B 1 530 ? 38.875 22.156 -9.844 1 20.25 530 PRO B CA 1
ATOM 8893 C C . PRO B 1 530 ? 37.625 21.422 -9.398 1 20.25 530 PRO B C 1
ATOM 8895 O O . PRO B 1 530 ? 37.469 20.219 -9.656 1 20.25 530 PRO B O 1
ATOM 8898 N N . GLU B 1 531 ? 36.5 22.172 -8.797 1 20.73 531 GLU B N 1
ATOM 8899 C CA . GLU B 1 531 ? 35.375 22.141 -7.875 1 20.73 531 GLU B CA 1
ATOM 8900 C C . GLU B 1 531 ? 34.094 21.703 -8.586 1 20.73 531 GLU B C 1
ATOM 8902 O O . GLU B 1 531 ? 33.469 22.5 -9.289 1 20.73 531 GLU B O 1
ATOM 8907 N N . PRO B 1 532 ? 33.938 20.531 -9.297 1 20.81 532 PRO B N 1
ATOM 8908 C CA . PRO B 1 532 ? 32.75 20.344 -10.102 1 20.81 532 PRO B CA 1
ATOM 8909 C C . PRO B 1 532 ? 31.469 20.375 -9.266 1 20.81 532 PRO B C 1
ATOM 8911 O O . PRO B 1 532 ? 31.5 20.078 -8.062 1 20.81 532 PRO B O 1
ATOM 8914 N N . GLU B 1 533 ? 30.266 20.891 -9.812 1 22.06 533 GLU B N 1
ATOM 8915 C CA . GLU B 1 533 ? 28.938 21.359 -9.438 1 22.06 533 GLU B CA 1
ATOM 8916 C C . GLU B 1 533 ? 28.062 20.234 -8.906 1 22.06 533 GLU B C 1
ATOM 8918 O O . GLU B 1 533 ? 27.969 19.172 -9.531 1 22.06 533 GLU B O 1
ATOM 8923 N N . ASN B 1 534 ? 27.625 20.297 -7.586 1 24.16 534 ASN B N 1
ATOM 8924 C CA . ASN B 1 534 ? 27.125 19.359 -6.586 1 24.16 534 ASN B CA 1
ATOM 8925 C C . ASN B 1 534 ? 25.703 18.906 -6.91 1 24.16 534 ASN B C 1
ATOM 8927 O O . ASN B 1 534 ? 24.766 19.703 -6.922 1 24.16 534 ASN B O 1
ATOM 8931 N N . ILE B 1 535 ? 25.531 17.859 -7.598 1 24.86 535 ILE B N 1
ATOM 8932 C CA . ILE B 1 535 ? 24.344 17.109 -7.965 1 24.86 535 ILE B CA 1
ATOM 8933 C C . ILE B 1 535 ? 23.484 16.844 -6.723 1 24.86 535 ILE B C 1
ATOM 8935 O O . ILE B 1 535 ? 24.016 16.844 -5.602 1 24.86 535 ILE B O 1
ATOM 8939 N N . ASP B 1 536 ? 22.281 16.188 -6.824 1 28.48 536 ASP B N 1
ATOM 8940 C CA . ASP B 1 536 ? 21.016 16.047 -6.098 1 28.48 536 ASP B CA 1
ATOM 8941 C C . ASP B 1 536 ? 21.234 15.352 -4.762 1 28.48 536 ASP B C 1
ATOM 8943 O O . ASP B 1 536 ? 21.594 14.172 -4.723 1 28.48 536 ASP B O 1
ATOM 8947 N N . ALA B 1 537 ? 21.5 16.062 -3.635 1 27.73 537 ALA B N 1
ATOM 8948 C CA . ALA B 1 537 ? 22.125 15.797 -2.342 1 27.73 537 ALA B CA 1
ATOM 8949 C C . ALA B 1 537 ? 21.203 14.992 -1.437 1 27.73 537 ALA B C 1
ATOM 8951 O O . ALA B 1 537 ? 20.031 15.352 -1.242 1 27.73 537 ALA B O 1
ATOM 8952 N N . TYR B 1 538 ? 21.391 13.75 -1.235 1 31.66 538 TYR B N 1
ATOM 8953 C CA . TYR B 1 538 ? 20.781 12.945 -0.188 1 31.66 538 TYR B CA 1
ATOM 8954 C C . TYR B 1 538 ? 20.906 13.617 1.171 1 31.66 538 TYR B C 1
ATOM 8956 O O . TYR B 1 538 ? 21.844 14.406 1.394 1 31.66 538 TYR B O 1
ATOM 8964 N N . PRO B 1 539 ? 20.094 13.625 2.041 1 33.28 539 PRO B N 1
ATOM 8965 C CA . PRO B 1 539 ? 20.406 14.547 3.133 1 33.28 539 PRO B CA 1
ATOM 8966 C C . PRO B 1 539 ? 21.891 14.688 3.385 1 33.28 539 PRO B C 1
ATOM 8968 O O . PRO B 1 539 ? 22.359 15.742 3.84 1 33.28 539 PRO B O 1
ATOM 8971 N N . GLY B 1 540 ? 22.766 13.766 3.449 1 30.73 540 GLY B N 1
ATOM 8972 C CA . GLY B 1 540 ? 24.219 13.773 3.545 1 30.73 540 GLY B CA 1
ATOM 8973 C C . GLY B 1 540 ? 24.906 13.945 2.203 1 30.73 540 GLY B C 1
ATOM 8974 O O . GLY B 1 540 ? 25.016 12.992 1.432 1 30.73 540 GLY B O 1
ATOM 8975 N N . GLY B 1 541 ? 24.797 15.008 1.42 1 35.28 541 GLY B N 1
ATOM 8976 C CA . GLY B 1 541 ? 25.375 15.578 0.215 1 35.28 541 GLY B CA 1
ATOM 8977 C C . GLY B 1 541 ? 25.625 14.547 -0.869 1 35.28 541 GLY B C 1
ATOM 8978 O O . GLY B 1 541 ? 26.406 14.797 -1.799 1 35.28 541 GLY B O 1
ATOM 8979 N N . VAL B 1 542 ? 25.359 13.281 -0.506 1 34.19 542 VAL B N 1
ATOM 8980 C CA . VAL B 1 542 ? 25.828 12.367 -1.539 1 34.19 542 VAL B CA 1
ATOM 8981 C C . VAL B 1 542 ? 24.797 12.266 -2.652 1 34.19 542 VAL B C 1
ATOM 8983 O 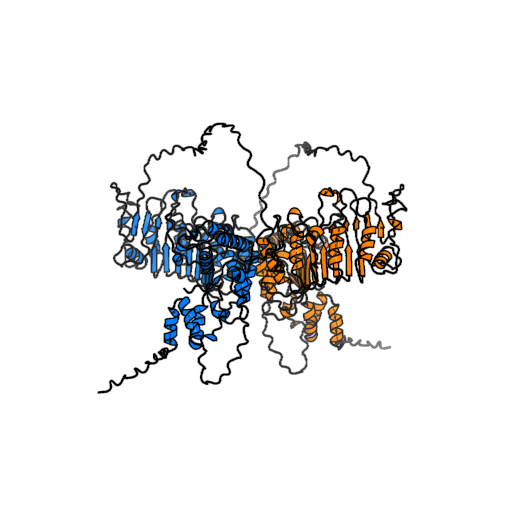O . VAL B 1 542 ? 23.609 12.023 -2.389 1 34.19 542 VAL B O 1
ATOM 8986 N N . GLN B 1 543 ? 24.953 12.805 -3.711 1 40.91 543 GLN B N 1
ATOM 8987 C CA . GLN B 1 543 ? 24.234 12.609 -4.969 1 40.91 543 GLN B CA 1
ATOM 8988 C C . GLN B 1 543 ? 24.078 11.125 -5.293 1 40.91 543 GLN B C 1
ATOM 8990 O O . GLN B 1 543 ? 25.062 10.406 -5.418 1 40.91 543 GLN B O 1
ATOM 8995 N N . LEU B 1 544 ? 22.859 10.68 -4.875 1 47.25 544 LEU B N 1
ATOM 8996 C CA . LEU B 1 544 ? 22.719 9.281 -5.262 1 47.25 544 LEU B CA 1
ATOM 8997 C C . LEU B 1 544 ? 22.734 9.133 -6.781 1 47.25 544 LEU B C 1
ATOM 8999 O O . LEU B 1 544 ? 22.125 9.93 -7.496 1 47.25 544 LEU B O 1
ATOM 9003 N N . PRO B 1 545 ? 23.609 8.398 -7.312 1 44.88 545 PRO B N 1
ATOM 9004 C CA . PRO B 1 545 ? 23.766 8.234 -8.758 1 44.88 545 PRO B CA 1
ATOM 9005 C C . PRO B 1 545 ? 22.5 7.707 -9.43 1 44.88 545 PRO B C 1
ATOM 9007 O O . PRO B 1 545 ? 21.766 6.91 -8.844 1 44.88 545 PRO B O 1
ATOM 9010 N N . ASP B 1 546 ? 21.984 8.539 -10.352 1 47.56 546 ASP B N 1
ATOM 9011 C CA . ASP B 1 546 ? 20.953 8 -11.227 1 47.56 546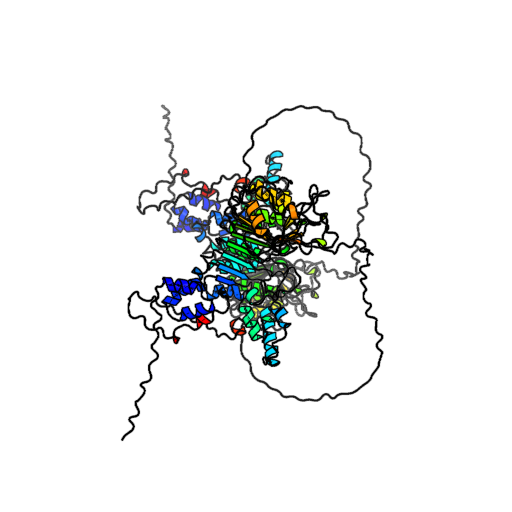 ASP B CA 1
ATOM 9012 C C . ASP B 1 546 ? 21.547 7 -12.227 1 47.56 546 ASP B C 1
ATOM 9014 O O . ASP B 1 546 ? 22.75 6.801 -12.258 1 47.56 546 ASP B O 1
ATOM 9018 N N . PHE B 1 547 ? 20.625 6.316 -12.812 1 44.75 547 PHE B N 1
ATOM 9019 C CA . PHE B 1 547 ? 21.031 5.266 -13.742 1 44.75 547 PHE B CA 1
ATOM 9020 C C . PHE B 1 547 ? 22.078 5.789 -14.719 1 44.75 547 PHE B C 1
ATOM 9022 O O . PHE B 1 547 ? 23.078 5.125 -14.977 1 44.75 547 PHE B O 1
ATOM 9029 N N . ASP B 1 548 ? 21.766 6.988 -15.203 1 45.28 548 ASP B N 1
ATOM 9030 C CA . ASP B 1 548 ? 22.672 7.551 -16.203 1 45.28 548 ASP B CA 1
ATOM 9031 C C . ASP B 1 548 ? 24.078 7.754 -15.641 1 45.28 548 ASP B C 1
ATOM 9033 O O . ASP B 1 548 ? 25.062 7.535 -16.344 1 45.28 548 ASP B O 1
ATOM 9037 N N . THR B 1 549 ? 24.031 8.188 -14.438 1 48.16 549 THR B N 1
ATOM 9038 C CA . THR B 1 549 ? 25.312 8.43 -13.789 1 48.16 549 THR B CA 1
ATOM 9039 C C . THR B 1 549 ? 26.031 7.113 -13.516 1 48.16 549 THR B C 1
ATOM 9041 O O . THR B 1 549 ? 27.266 7.051 -13.586 1 48.16 549 THR B O 1
ATOM 9044 N N . VAL B 1 550 ? 25.25 6.223 -13.156 1 44.72 550 VAL B N 1
ATOM 9045 C CA . VAL B 1 550 ? 25.859 4.945 -12.789 1 44.72 550 VAL B CA 1
ATOM 9046 C C . VAL B 1 550 ? 26.391 4.258 -14.039 1 44.72 550 VAL B C 1
ATOM 9048 O O . VAL B 1 550 ? 27.484 3.664 -14.008 1 44.72 550 VAL B O 1
ATOM 9051 N N . PHE B 1 551 ? 25.562 4.359 -14.992 1 46.94 551 PHE B N 1
ATOM 9052 C CA . PHE B 1 551 ? 25.969 3.602 -16.172 1 46.94 551 PHE B CA 1
ATOM 9053 C C . PHE B 1 551 ? 26.547 4.527 -17.234 1 46.94 551 PHE B C 1
ATOM 9055 O O . PHE B 1 551 ? 26.922 4.074 -18.328 1 46.94 551 PHE B O 1
ATOM 9062 N N . GLY B 1 552 ? 26.969 5.992 -16.75 1 40.31 552 GLY B N 1
ATOM 9063 C CA . GLY B 1 552 ? 27.609 6.926 -17.656 1 40.31 552 GLY B CA 1
ATOM 9064 C C . GLY B 1 552 ? 26.828 7.125 -18.953 1 40.31 552 GLY B C 1
ATOM 9065 O O . GLY B 1 552 ? 27.422 7.426 -19.984 1 40.31 552 GLY B O 1
ATOM 9066 N N . VAL B 1 553 ? 25.562 6.738 -19.031 1 35.34 553 VAL B N 1
ATOM 9067 C CA . VAL B 1 553 ? 24.828 6.949 -20.281 1 35.34 553 VAL B CA 1
ATOM 9068 C C . VAL B 1 553 ? 24.266 8.367 -20.312 1 35.34 553 VAL B C 1
ATOM 9070 O O . VAL B 1 553 ? 23.719 8.852 -19.328 1 35.34 553 VAL B O 1
ATOM 9073 N N . GLY B 1 554 ? 24.797 9.555 -20.969 1 29.73 554 GLY B N 1
ATOM 9074 C CA . GLY B 1 554 ? 24.234 10.852 -21.266 1 29.73 554 GLY B CA 1
ATOM 9075 C C . GLY B 1 554 ? 22.703 10.852 -21.266 1 29.73 554 GLY B C 1
ATOM 9076 O O . GLY B 1 554 ? 22.078 9.805 -21.391 1 29.73 554 GLY B O 1
ATOM 9077 N N . SER B 1 555 ? 22.109 12.039 -20.719 1 30.2 555 SER B N 1
ATOM 9078 C CA . SER B 1 555 ? 20.672 12.32 -20.719 1 30.2 555 SER B CA 1
ATOM 9079 C C . SER B 1 555 ? 20.016 11.828 -22 1 30.2 555 SER B C 1
ATOM 9081 O O . SER B 1 555 ? 19.859 12.594 -22.953 1 30.2 555 SER B O 1
ATOM 9083 N N . GLY B 1 556 ? 20.469 10.969 -22.578 1 26.61 556 GLY B N 1
ATOM 9084 C CA . GLY B 1 556 ? 20.125 10.602 -23.938 1 26.61 556 GLY B CA 1
ATOM 9085 C C . GLY B 1 556 ? 18.656 10.273 -24.125 1 26.61 556 GLY B C 1
ATOM 9086 O O . GLY B 1 556 ? 18.297 9.18 -24.562 1 26.61 556 GLY B O 1
ATOM 9087 N N . ILE B 1 557 ? 17.859 10.898 -23.172 1 28.44 557 ILE B N 1
ATOM 9088 C CA . ILE B 1 557 ? 16.5 10.836 -23.703 1 28.44 557 ILE B CA 1
ATOM 9089 C C . ILE B 1 557 ? 16.422 11.578 -25.031 1 28.44 557 ILE B C 1
ATOM 9091 O O . ILE B 1 557 ? 16.641 12.797 -25.078 1 28.44 557 ILE B O 1
ATOM 9095 N N . PRO B 1 558 ? 16.703 11.102 -26.062 1 28.06 558 PRO B N 1
ATOM 9096 C CA . PRO B 1 558 ? 16.547 11.922 -27.266 1 28.06 558 PRO B CA 1
ATOM 9097 C C . PRO B 1 558 ? 15.273 12.766 -27.25 1 28.06 558 PRO B C 1
ATOM 9099 O O . PRO B 1 558 ? 14.312 12.414 -26.578 1 28.06 558 PRO B O 1
ATOM 9102 N N . ASP B 1 559 ? 15.414 14.016 -27.484 1 26.28 559 ASP B N 1
ATOM 9103 C CA . ASP B 1 559 ? 14.305 14.867 -27.906 1 26.28 559 ASP B CA 1
ATOM 9104 C C . ASP B 1 559 ? 13.32 14.094 -28.781 1 26.28 559 ASP B C 1
ATOM 9106 O O . ASP B 1 559 ? 13.695 13.523 -29.797 1 26.28 559 ASP B O 1
ATOM 9110 N N . ILE B 1 560 ? 12.391 13.484 -28.203 1 28.33 560 ILE B N 1
ATOM 9111 C CA . ILE B 1 560 ? 11.273 12.984 -29 1 28.33 560 ILE B CA 1
ATOM 9112 C C . ILE B 1 560 ? 10.961 13.969 -30.125 1 28.33 560 ILE B C 1
ATOM 9114 O O . ILE B 1 560 ? 10.484 15.078 -29.875 1 28.33 560 ILE B O 1
ATOM 9118 N N . GLN B 1 561 ? 11.883 14.219 -30.984 1 25.23 561 GLN B N 1
ATOM 9119 C CA . GLN B 1 561 ? 11.422 14.992 -32.125 1 25.23 561 GLN B CA 1
ATOM 9120 C C . GLN B 1 561 ? 10.039 14.516 -32.594 1 25.23 561 GLN B C 1
ATOM 9122 O O . GLN B 1 561 ? 9.766 13.32 -32.594 1 25.23 561 GLN B O 1
ATOM 9127 N N . SER B 1 562 ? 9.141 15.438 -32.5 1 24.12 562 SER B N 1
ATOM 9128 C CA . SER B 1 562 ? 7.844 15.453 -33.156 1 24.12 562 SER B CA 1
ATOM 9129 C C . SER B 1 562 ? 7.945 14.898 -34.562 1 24.12 562 SER B C 1
ATOM 9131 O O . SER B 1 562 ? 8.664 15.453 -35.406 1 24.12 562 SER B O 1
ATOM 9133 N N . TRP B 1 563 ? 8.164 13.664 -34.656 1 24.77 563 TRP B N 1
ATOM 9134 C CA . TRP B 1 563 ? 8.094 13.195 -36.031 1 24.77 563 TRP B CA 1
ATOM 9135 C C . TRP B 1 563 ? 6.941 13.852 -36.781 1 24.77 563 TRP B C 1
ATOM 9137 O O . TRP B 1 563 ? 5.809 13.875 -36.281 1 24.77 563 TRP B O 1
ATOM 9147 N N . SER B 1 564 ? 7.262 14.93 -37.469 1 24.22 564 SER B N 1
ATOM 9148 C CA . SER B 1 564 ? 6.336 15.391 -38.5 1 24.22 564 SER B CA 1
ATOM 9149 C C . SER B 1 564 ? 5.727 14.211 -39.25 1 24.22 564 SER B C 1
ATOM 9151 O O . SER B 1 564 ? 6.418 13.234 -39.531 1 24.22 564 SER B O 1
ATOM 9153 N N . VAL B 1 565 ? 4.453 14.078 -39.062 1 25.48 565 VAL B N 1
ATOM 9154 C CA . VAL B 1 565 ? 3.508 13.25 -39.781 1 25.48 565 VAL B CA 1
ATOM 9155 C C . VAL B 1 565 ? 3.934 13.148 -41.25 1 25.48 565 VAL B C 1
ATOM 9157 O O . VAL B 1 565 ? 4.055 14.164 -41.938 1 25.48 565 VAL B O 1
ATOM 9160 N N . PHE B 1 566 ? 4.77 12.18 -41.531 1 25.53 566 PHE B N 1
ATOM 9161 C CA . PHE B 1 566 ? 5.094 11.883 -42.938 1 25.53 566 PHE B CA 1
ATOM 9162 C C . PHE B 1 566 ? 3.85 11.977 -43.812 1 25.53 566 PHE B C 1
ATOM 9164 O O . PHE B 1 566 ? 2.773 11.516 -43.438 1 25.53 566 PHE B O 1
ATOM 9171 N N . SER B 1 567 ? 3.775 13.094 -44.562 1 23 567 SER B N 1
ATOM 9172 C CA . SER B 1 567 ? 2.838 13.219 -45.688 1 23 567 SER B CA 1
ATOM 9173 C C . SER B 1 567 ? 2.83 11.961 -46.531 1 23 567 SER B C 1
ATOM 9175 O O . SER B 1 567 ? 3.852 11.281 -46.656 1 23 567 SER B O 1
ATOM 9177 N N . SER B 1 568 ? 1.67 11.305 -46.812 1 23.86 568 SER B N 1
ATOM 9178 C CA . SER B 1 568 ? 1.192 10.172 -47.594 1 23.86 568 SER B CA 1
ATOM 9179 C C . SER B 1 568 ? 1.894 10.086 -48.938 1 23.86 568 SER B C 1
ATOM 9181 O O . SER B 1 568 ? 1.497 9.297 -49.812 1 23.86 568 SER B O 1
ATOM 9183 N N . SER B 1 569 ? 2.736 11.125 -49.344 1 23.75 569 SER B N 1
ATOM 9184 C CA . SER B 1 569 ? 3.012 10.828 -50.75 1 23.75 569 SER B CA 1
ATOM 9185 C C . SER B 1 569 ? 3.938 9.625 -50.906 1 23.75 569 SER B C 1
ATOM 9187 O O . SER B 1 569 ? 4.871 9.461 -50.125 1 23.75 569 SER B O 1
ATOM 9189 N N . PRO B 1 570 ? 3.607 8.516 -51.719 1 25.98 570 PRO B N 1
ATOM 9190 C CA . PRO B 1 570 ? 4.25 7.25 -52.094 1 25.98 570 PRO B CA 1
ATOM 9191 C C . PRO B 1 570 ? 5.738 7.41 -52.375 1 25.98 570 PRO B C 1
ATOM 9193 O O . PRO B 1 570 ? 6.359 6.5 -52.938 1 25.98 570 PRO B O 1
ATOM 9196 N N . GLY B 1 571 ? 6.312 8.703 -52.375 1 24.62 571 GLY B N 1
ATOM 9197 C CA . GLY B 1 571 ? 7.594 8.734 -53.062 1 24.62 571 GLY B CA 1
ATOM 9198 C C . GLY B 1 571 ? 8.641 7.859 -52.406 1 24.62 571 GLY B C 1
ATOM 9199 O O . GLY B 1 571 ? 8.398 7.277 -51.344 1 24.62 571 GLY B O 1
ATOM 9200 N N . LYS B 1 572 ? 10.016 7.926 -53.094 1 28.56 572 LYS B N 1
ATOM 9201 C CA . LYS B 1 572 ? 11.258 7.176 -52.969 1 28.56 572 LYS B CA 1
ATOM 9202 C C . LYS B 1 572 ? 11.781 7.23 -51.531 1 28.56 572 LYS B C 1
ATOM 9204 O O . LYS B 1 572 ? 11.945 8.312 -50.969 1 28.56 572 LYS B O 1
ATOM 9209 N N . LEU B 1 573 ? 11.469 6.184 -50.75 1 27.58 573 LEU B N 1
ATOM 9210 C CA . LEU B 1 573 ? 11.875 5.961 -49.344 1 27.58 573 LEU B CA 1
ATOM 9211 C C . LEU B 1 573 ? 13.359 6.238 -49.188 1 27.58 573 LEU B C 1
ATOM 9213 O O . LEU B 1 573 ? 14.203 5.562 -49.781 1 27.58 573 LEU B O 1
ATOM 9217 N N . PRO B 1 574 ? 13.758 7.52 -49.125 1 27.36 574 PRO B N 1
ATOM 9218 C CA . PRO B 1 574 ? 15.211 7.684 -49 1 27.36 574 PRO B CA 1
ATOM 9219 C C . PRO B 1 574 ? 15.82 6.785 -47.938 1 27.36 574 PRO B C 1
ATOM 9221 O O . PRO B 1 574 ? 15.141 6.391 -47 1 27.36 574 PRO B O 1
ATOM 9224 N N . GLN B 1 575 ? 16.906 6.023 -48.344 1 26.27 575 GLN B N 1
ATOM 9225 C CA . GLN B 1 575 ? 17.797 5.145 -47.594 1 26.27 575 GLN B CA 1
ATOM 9226 C C . GLN B 1 575 ? 18.188 5.781 -46.25 1 26.27 575 GLN B C 1
ATOM 9228 O O . GLN B 1 575 ? 18.766 6.867 -46.219 1 26.27 575 GLN B O 1
ATOM 9233 N N . ALA B 1 576 ? 17.312 5.625 -45.281 1 26.64 576 ALA B N 1
ATOM 9234 C CA . ALA B 1 576 ? 17.656 6.172 -43.969 1 26.64 576 ALA B CA 1
ATOM 9235 C C . ALA B 1 576 ? 19.047 5.707 -43.531 1 26.64 576 ALA B C 1
ATOM 9237 O O . ALA B 1 576 ? 19.375 4.527 -43.656 1 26.64 576 ALA B O 1
ATOM 9238 N N . THR B 1 577 ? 20.078 6.488 -43.906 1 26.73 577 THR B N 1
ATOM 9239 C CA . THR B 1 577 ? 21.438 6.227 -43.469 1 26.73 577 THR B CA 1
ATOM 9240 C C . THR B 1 577 ? 21.453 5.867 -41.969 1 26.73 577 THR B C 1
ATOM 9242 O O . THR B 1 577 ? 20.594 6.305 -41.219 1 26.73 577 THR B O 1
ATOM 9245 N N . PRO B 1 578 ? 22.312 4.73 -41.625 1 29.89 578 PRO B N 1
ATOM 9246 C CA . PRO B 1 578 ? 22.531 4.258 -40.25 1 29.89 578 PRO B CA 1
ATOM 9247 C C . PRO B 1 578 ? 22.578 5.398 -39.25 1 29.89 578 PRO B C 1
ATOM 9249 O O . PRO B 1 578 ? 22.375 5.176 -38.062 1 29.89 578 PRO B O 1
ATOM 9252 N N . SER B 1 579 ? 23.016 6.512 -39.75 1 30.58 579 SER B N 1
ATOM 9253 C CA . SER B 1 579 ? 23.203 7.676 -38.875 1 30.58 579 SER B CA 1
ATOM 9254 C C . SER B 1 579 ? 21.859 8.18 -38.344 1 30.58 579 SER B C 1
ATOM 9256 O O . SER B 1 579 ? 21.828 9.039 -37.469 1 30.58 579 SER B O 1
ATOM 9258 N N . ASP B 1 580 ? 20.828 7.852 -39.094 1 29.91 580 ASP B N 1
ATOM 9259 C CA . ASP B 1 580 ? 19.562 8.508 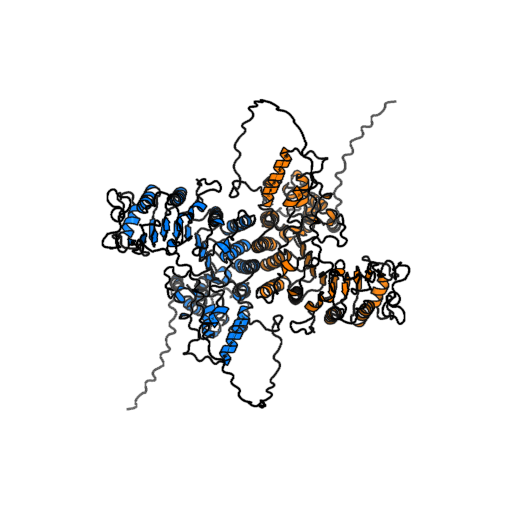-38.781 1 29.91 580 ASP B CA 1
ATOM 9260 C C . ASP B 1 580 ? 18.797 7.727 -37.719 1 29.91 580 ASP B C 1
ATOM 9262 O O . ASP B 1 580 ? 17.625 8 -37.469 1 29.91 580 ASP B O 1
ATOM 9266 N N . VAL B 1 581 ? 19.266 6.504 -37.5 1 29.78 581 VAL B N 1
ATOM 9267 C CA . VAL B 1 581 ? 18.609 5.746 -36.438 1 29.78 581 VAL B CA 1
ATOM 9268 C C . VAL B 1 581 ? 18.938 6.375 -35.094 1 29.78 581 VAL B C 1
ATOM 9270 O O . VAL B 1 581 ? 20.109 6.566 -34.75 1 29.78 581 VAL B O 1
ATOM 9273 N N . PRO B 1 582 ? 18.016 7.035 -34.625 1 28.39 582 PRO B N 1
ATOM 9274 C CA . PRO B 1 582 ? 18.359 7.719 -33.375 1 28.39 582 PRO B CA 1
ATOM 9275 C C . PRO B 1 582 ? 18.969 6.773 -32.312 1 28.39 582 PRO B C 1
ATOM 9277 O O . PRO B 1 582 ? 18.547 5.625 -32.219 1 28.39 582 PRO B O 1
ATOM 9280 N N . ALA B 1 583 ? 20.234 6.984 -31.922 1 29.06 583 ALA B N 1
ATOM 9281 C CA . ALA B 1 583 ? 21 6.281 -30.906 1 29.06 583 ALA B CA 1
ATOM 9282 C C . ALA B 1 583 ? 20.141 5.922 -29.703 1 29.06 583 ALA B C 1
ATOM 9284 O O . ALA B 1 583 ? 20.5 5.047 -28.906 1 29.06 583 ALA B O 1
ATOM 9285 N N . ALA B 1 584 ? 19.094 6.68 -29.594 1 30.02 584 ALA B N 1
ATOM 9286 C CA . ALA B 1 584 ? 18.25 6.484 -28.422 1 30.02 584 ALA B CA 1
ATOM 9287 C C . ALA B 1 584 ? 17.625 5.09 -28.406 1 30.02 584 ALA B C 1
ATOM 9289 O O . ALA B 1 584 ? 17.125 4.633 -27.375 1 30.02 584 ALA B O 1
ATOM 9290 N N . TRP B 1 585 ? 17.422 4.605 -29.578 1 29.16 585 TRP B N 1
ATOM 9291 C CA . TRP B 1 585 ? 16.797 3.293 -29.656 1 29.16 585 TRP B CA 1
ATOM 9292 C C . TRP B 1 585 ? 17.688 2.219 -29.047 1 29.16 585 TRP B C 1
ATOM 9294 O O . TRP B 1 585 ? 17.219 1.14 -28.688 1 29.16 585 TRP B O 1
ATOM 9304 N N . TYR B 1 586 ? 18.922 2.434 -29.156 1 28.22 586 TYR B N 1
ATOM 9305 C CA . TYR B 1 586 ? 19.797 1.404 -28.609 1 28.22 586 TYR B CA 1
ATOM 9306 C C . TYR B 1 586 ? 19.781 1.427 -27.094 1 28.22 586 TYR B C 1
ATOM 9308 O O . TYR B 1 586 ? 19.984 0.397 -26.438 1 28.22 586 TYR B O 1
ATOM 9316 N N . SER B 1 587 ? 19.625 2.639 -26.438 1 27.92 587 SER B N 1
ATOM 9317 C CA . SER B 1 587 ? 19.938 2.754 -25.016 1 27.92 587 SER B CA 1
ATOM 9318 C C . SER B 1 587 ? 18.688 2.551 -24.156 1 27.92 587 SER B C 1
ATOM 9320 O O . SER B 1 587 ? 18.688 2.9 -22.969 1 27.92 587 SER B O 1
ATOM 9322 N N . ALA B 1 588 ? 17.578 2.289 -24.703 1 29.56 588 ALA B N 1
ATOM 9323 C CA . ALA B 1 588 ? 16.578 2.07 -23.672 1 29.56 588 ALA B CA 1
ATOM 9324 C C . ALA B 1 588 ? 16.969 0.92 -22.75 1 29.56 588 ALA B C 1
ATOM 9326 O O . ALA B 1 588 ? 16.859 -0.25 -23.125 1 29.56 588 ALA B O 1
ATOM 9327 N N . PRO B 1 589 ? 17.969 1.12 -21.953 1 30.55 589 PRO B N 1
ATOM 9328 C CA . PRO B 1 589 ? 18.656 0.074 -21.188 1 30.55 589 PRO B CA 1
ATOM 9329 C C . PRO B 1 589 ? 17.703 -0.779 -20.359 1 30.55 589 PRO B C 1
ATOM 9331 O O . PRO B 1 589 ? 18.062 -1.876 -19.922 1 30.55 589 PRO B O 1
ATOM 9334 N N . PHE B 1 590 ? 16.734 -0.088 -19.641 1 32.16 590 PHE B N 1
ATOM 9335 C CA . PHE B 1 590 ? 16.297 -0.658 -18.375 1 32.16 590 PHE B CA 1
ATOM 9336 C C . PHE B 1 590 ? 15.328 -1.816 -18.609 1 32.16 590 PHE B C 1
ATOM 9338 O O . PHE B 1 590 ? 15.234 -2.732 -17.797 1 32.16 590 PHE B O 1
ATOM 9345 N N . ALA B 1 591 ? 14.195 -1.522 -19.25 1 29.16 591 ALA B N 1
ATOM 9346 C CA . ALA B 1 591 ? 13.266 -2.646 -19.328 1 29.16 591 ALA B CA 1
ATOM 9347 C C . ALA B 1 591 ? 13.859 -3.807 -20.109 1 29.16 591 ALA B C 1
ATOM 9349 O O . ALA B 1 591 ? 14.344 -3.619 -21.234 1 29.16 591 ALA B O 1
ATOM 9350 N N . SER B 1 592 ? 14.633 -4.594 -19.453 1 30.59 592 SER B N 1
ATOM 9351 C CA . SER B 1 592 ? 15.047 -5.789 -20.188 1 30.59 592 SER B CA 1
ATOM 9352 C C . SER B 1 592 ? 13.883 -6.375 -20.984 1 30.59 592 SER B C 1
ATOM 9354 O O . SER B 1 592 ? 12.852 -6.727 -20.406 1 30.59 592 SER B O 1
ATOM 9356 N N . ILE B 1 593 ? 13.57 -5.84 -22.031 1 28.34 593 ILE B N 1
ATOM 9357 C CA . ILE B 1 593 ? 12.711 -6.562 -22.953 1 28.34 593 ILE B CA 1
ATOM 9358 C C . ILE B 1 593 ? 13.227 -7.988 -23.141 1 28.34 593 ILE B C 1
ATOM 9360 O O . ILE B 1 593 ? 14.359 -8.195 -23.578 1 28.34 593 ILE B O 1
ATOM 9364 N N . SER B 1 594 ? 12.945 -8.703 -22.141 1 25.27 594 SER B N 1
ATOM 9365 C CA . SER B 1 594 ? 13.328 -10.102 -22.328 1 25.27 594 SER B CA 1
ATOM 9366 C C . SER B 1 594 ? 12.969 -10.594 -23.719 1 25.27 594 SER B C 1
ATOM 9368 O O . SER B 1 594 ? 11.82 -10.477 -24.156 1 25.27 594 SER B O 1
ATOM 9370 N N . MET B 1 595 ? 13.812 -10.43 -24.594 1 24.3 595 MET B N 1
ATOM 9371 C CA . MET B 1 595 ? 13.773 -11.117 -25.891 1 24.3 595 MET B CA 1
ATOM 9372 C C . MET B 1 595 ? 13.727 -12.625 -25.703 1 24.3 595 MET B C 1
ATOM 9374 O O . MET B 1 595 ? 14.703 -13.234 -25.25 1 24.3 595 MET B O 1
ATOM 9378 N N . ALA B 1 596 ? 12.656 -13.078 -25.062 1 21.77 596 ALA B N 1
ATOM 9379 C CA . ALA B 1 596 ? 12.547 -14.516 -25.344 1 21.77 596 ALA B CA 1
ATOM 9380 C C . ALA B 1 596 ? 12.469 -14.789 -26.828 1 21.77 596 ALA B C 1
ATOM 9382 O O . ALA B 1 596 ? 11.852 -14.016 -27.578 1 21.77 596 ALA B O 1
#

Solvent-accessible surface area (backbone atoms only — not comparable to full-atom values): 66725 Å² total; per-residue (Å²): 138,81,83,76,77,77,75,76,72,79,77,72,76,74,77,75,66,74,74,88,61,56,68,67,57,51,50,58,50,54,74,68,36,46,38,72,54,40,59,53,43,35,70,71,37,70,68,43,23,65,64,30,45,49,67,54,35,22,34,40,38,38,39,60,21,48,49,45,37,52,41,48,36,66,73,38,69,87,42,72,61,29,63,38,22,32,32,39,34,41,48,44,33,55,52,25,37,69,71,51,55,72,75,54,72,52,42,81,89,50,93,70,55,68,70,59,47,52,50,52,53,52,48,42,56,43,34,50,44,39,48,65,27,53,62,78,46,58,38,57,43,21,24,48,47,16,43,38,51,50,60,28,80,49,38,30,34,40,36,32,36,40,42,61,78,70,54,84,79,71,50,72,65,83,64,45,53,72,73,67,57,63,56,55,61,60,52,52,50,25,52,75,60,42,30,55,65,79,75,52,65,64,68,70,18,44,36,81,86,67,62,29,61,55,55,34,48,48,45,10,35,36,34,38,66,45,64,29,34,31,41,35,34,35,30,35,45,40,41,39,58,61,41,75,54,54,46,92,39,49,53,44,54,55,51,43,53,41,46,31,66,30,29,49,58,18,34,32,42,32,47,26,40,31,66,75,29,66,41,74,89,18,43,42,45,40,52,51,36,57,45,44,49,40,23,55,52,24,28,32,43,35,42,27,44,43,50,40,88,88,50,41,85,76,43,59,74,86,75,58,69,42,55,38,45,37,61,35,34,43,89,85,69,43,71,60,81,65,46,61,40,73,46,28,29,34,43,36,42,34,24,34,37,24,34,65,66,39,50,50,49,56,50,51,48,32,30,88,46,32,30,36,40,34,44,26,33,38,32,28,47,45,63,98,87,43,73,47,52,68,67,60,49,49,54,46,50,30,74,64,39,67,42,78,43,55,46,67,26,41,39,41,31,23,83,62,78,54,32,32,46,28,37,77,65,92,70,58,73,88,39,56,45,41,43,44,38,45,38,39,55,35,83,85,50,80,73,63,75,57,46,76,56,45,32,37,91,100,40,92,56,49,73,79,52,87,84,62,66,40,70,44,69,44,92,39,33,25,34,47,58,78,76,84,72,67,85,79,62,73,68,61,72,63,60,77,70,71,64,65,68,61,69,71,73,69,69,78,76,76,81,77,81,78,86,84,80,84,86,84,74,88,77,84,84,80,87,72,84,90,78,82,85,86,61,74,50,38,90,81,59,48,50,58,64,46,71,39,62,68,68,67,48,71,86,54,69,62,76,77,64,75,71,71,75,76,71,83,72,84,64,86,76,71,78,76,54,80,82,66,54,63,68,44,72,72,56,67,63,65,56,28,42,60,47,104,136,80,81,76,78,75,77,76,72,79,78,70,76,71,78,76,65,76,74,88,60,56,69,69,56,51,49,58,50,55,73,69,37,46,36,72,53,40,58,52,43,35,70,70,39,70,69,43,24,64,64,31,44,50,67,53,36,23,33,38,37,37,39,61,21,47,49,44,36,52,42,47,36,68,73,38,72,87,43,72,61,31,61,37,21,31,30,38,34,43,48,45,34,54,54,26,38,69,73,51,54,73,74,52,73,52,41,84,89,51,92,69,55,68,71,58,47,52,50,52,51,53,47,44,56,42,35,52,45,42,49,63,26,53,61,77,46,59,38,58,44,19,25,48,48,15,42,39,50,50,59,28,82,48,38,30,34,40,37,31,36,40,42,61,80,69,52,83,81,71,50,72,64,82,64,46,54,73,73,67,57,64,56,53,56,60,52,52,49,28,54,75,60,43,30,55,65,80,75,51,66,65,71,71,17,44,34,84,82,70,61,30,61,55,54,34,47,48,45,10,35,35,35,38,66,44,64,29,33,31,43,36,34,34,31,36,45,38,40,41,57,60,41,76,54,56,52,88,40,50,54,43,54,55,51,44,53,43,46,31,67,30,29,48,58,18,34,33,42,33,46,27,40,32,68,74,28,67,42,74,88,20,42,42,47,40,51,51,35,57,47,45,50,41,24,53,52,24,27,32,42,35,41,26,45,44,51,41,88,89,49,42,86,78,45,60,73,86,73,58,70,42,54,37,46,37,61,39,35,43,90,83,68,44,71,61,81,64,47,62,38,72,46,29,28,33,42,34,42,35,23,34,35,23,35,64,67,40,52,49,47,55,49,49,47,31,31,88,46,31,31,35,42,34,46,26,32,38,35,28,46,45,64,100,88,44,72,47,54,66,68,59,47,50,53,46,51,30,74,64,40,67,42,78,42,55,47,66,26,42,40,42,29,24,83,63,77,55,29,33,43,30,36,76,63,90,68,58,74,87,38,56,46,39,42,44,39,46,39,40,54,34,83,84,50,82,72,63,74,55,45,78,55,47,30,37,89,102,37,92,55,49,74,79,54,87,84,66,71,38,73,43,68,43,93,37,33,25,36,49,63,79,80,82,72,67,87,79,67,72,75,64,80,67,65,80,71,75,67,68,70,66,73,69,75,67,75,76,79,81,68,84,83,79,85,85,80,83,84,90,82,89,82,88,78,86,86,83,81,86,88,80,86,86,57,71,54,38,89,73,66,45,46,56,64,46,69,39,62,69,68,66,47,71,86,55,70,59,76,77,64,76,71,70,76,75,71,82,70,87,66,85,77,70,79,74,51,82,81,67,53,62,69,46,74,73,58,67,63,64,57,28,43,60,46,104

pLDDT: mean 70.7, std 26.45, range [15.22, 98.62]

Foldseek 3Di:
DDPPPPPPPPPPPPPPPPPPPDLVVLLVVLLVDFLVVLLVQLLQDVSSVVSNLLQLLQEFEAEQFQCRQVVLCVLPVPPPSLQSHAEYEYEHAQQQVLVCVLVADADPVDDDDPVLLVVLNVLSVLCCVDRNHGDPDLVVSLVSNLSRVLSRQNHAEYAYEQADDQPLVPPRPLQACVNVVDFVVSVVSCVSNNHDRSRDSSRVSRDDPAAFVLLSNLLSLLSSQPQYAEYHYEATQLCRNQNDAQPPDPVLVVSLVSLLSSQQNYAYYEDAYDEPRDDVNNLSLLSVLSSLLSNQNHAAYHYEDHQCVNPLVVDDLVRDAFSLQSNAADPVRHGDQAQSHAQHAYYEYEHGEHALVSVLSNCLNNQVRYAEYEYERYEHRDDPPDQDDVLVSLVSLQVRHQYNWYAYAYWYYSSDFWIKHAHDDDDDCPFLRNVSRCVSNDVVNDDHSCCVQAPDDVGRGDPQPPVNPQFGGDPRMTTGGDPPPDPPPVPPVPPVCPVPVVVPPPPPDDDPDDDDDDDDDDDDDDPDDDDDDDADQDVPHDRSDRPCRSSVPPVPPPPPPPPDPPDPDPDDPPSCPSVNPRCNSVPPPRRSSNRD/DDPPPPPPDPPPPPPPPPPPPDLVVLLVVLLVDFLVVLLVQLLQDVSSVVSSLLVLLQEWEAEQFQCRQVVLCVLPVPPPSLQSHAEYEYEHAQQQLLVCVLVADADPVDDDDPVNLVVLNVLSVLCCVPRNHGDPDLVVSLVSNLSRVLSRQNHAEYAYEQADDQDLVPPRPLQACVNVVDFVVSVVSCVSNNHDRSRDSSRVSRDDPAAFVLLSNLLSLLSSQPQYAEYHYEAGQLCRNQNDAQPPDPVLVVSLVSLLSSQQNYQYYEDAYDEPRDDVNNLSLLSVLSSLLSNQNHAAYEYHDHQCVSPLVVDDLVRDAFSLQSNAADPVRHGDQAQSHAQHAYYEYEHGEHALVSVLSNCLNNQVRYAEYEYERYEHRDDPPDQDDVLVSLVSLQVRHQYNWYAYAYWYYSSDFWIKHAHDDDDDCPFLRNVSRCVSNDVVNDDHSCCVQAPDDVGPGPPQPPVNPQFRGDPRMTTDGDPPPDPPPPPPVPPPCPPPVVPPPPPPDPDDDDDDDDDDDDDDDDDDDDDDDQADQDVPSDHSDRPCRSSVPPVPSPPPPPPDPPDPDPDDSPSCPSVNPRPSSVPPPRRSSNRD

Sequence (1192 aa):
MTSQQVFLTPLHPPTRALPELPNEIFLLLIQRCSGATLKQLRLVSKTLAQLTEPYLWREVVLVPNDHSILGFARALKRSRVLRLVTKITYDARFGAFFTRIKDVSPDPSLPYPAAERSKELSFLDTTSIGHFKPYEDMSIEVACLAKALRLMPNLKEACIREYEDEPSNGIPAHLTTSDIKVPSFYLRLCKKMRVDPEKVSWSTMVGASGRSYAKGFITAAFSADCRLQELKAKGIDGRAMFGVVPMKSSALFQQVNIFKNATDSLRYLEFSFRNDTLISTANHIEAVREMLRSAKRLRTLRLKLTDCSTSHHHYADEDLMSDFCGLVESSTGIWLCKPLLPKLENLIIDACICHDEDLMHFLRIHSGTLRRLELSNITLLGGDDRRECWVRMIKHLKTELKLASISFSGWFSNGGRQQWSVARDPVGPERLKAKVEKYVIDRRIRVCPLEPVAIKPNEGDVEKPANGEEFEGDLTWTMVYSNRHTDHVDWQPTEPSFGINSPTVSSQTSEAGDSTPLPGHSESDTWGEPEPENIDAYPGGVQLPDFDTVFGVGSGIPDIQSWSVFSSSPGKLPQATPSDVPAAWYSAPFASISMAMTSQQVFLTPLHPPTRALPELPNEIFLLLIQRCSGATLKQLRLVSKTLAQLTEPYLWREVVLVPNDHSILGFARALKRSRVLRLVTKITYDARFGAFFTRIKDVSPDPSLPYPAAERSKELSFLDTTSIGHFKPYEDMSIEVACLAKALRLMPNLKEACIREYEDEPSNGIPAHLTTSDIKVPSFYLRLCKKMRVDPEKVSWSTMVGASGRSYAKGFITAAFSADCRLQELKAKGIDGRAMFGVVPMKSSALFQQVNIFKNATDSLRYLEFSFRNDTLISTANHIEAVREMLRSAKRLRTLRLKLTDCSTSHHHYADEDLMSDFCGLVESSTGIWLCKPLLPKLENLIIDACICHDEDLMHFLRIHSGTLRRLELSNITLLGGDDRRECWVRMIKHLKTELKLASISFSGWFSNGGRQQWSVARDPVGPERLKAKVEKYVIDRRIRVCPLEPVAIKPNEGDVEKPANGEEFEGDLTWTMVYSNRHTDHVDWQPTEPSFGINSPTVSSQTSEAGDSTPLPGHSESDTWGEPEPENIDAYPGGVQLPDFDTVFGVGSGIPDIQSWSVFSSSPGKLPQATPSDVPAAWYSAPFASISMA

Organism: NCBI:txid86049

Secondary structure (DSSP, 8-state):
----------------------HHHHHHHHHHS-HHHHHHHHTT-HHHHHHHHHHHSSEEEE-SBHHHHHHHHHHHTT-GGGGG--EEEEE-TTTTHHHHGGGSPPPTTS---HHHHHHHHHHHHHHHHTTTSBPS-HHHHHHHHHHHHHT-TT--EEEEE------TTSS-----HHHHT--HHHHHHHHHTT--GGGS-GGG----TT--HHHHHHHHHHHTT---SEEEEEEE-HHHHH-SS-S-SHHHHHHHHHHHHHHTT-SEEEEEEPTT---GGGTHHHHHHHHHHH-TT--EEEEE----TTTGGGS-GGG---TTHHHHB-TTSPBP-S-SSTT--EEEEEEEEEEHHHHHHHHHHTTTT--EEEEEEEEEEP-SS----HHHHHHHHHHH---SEEEEEEEEE-SSS-EEEE-SS---TTSHHHHHHHHHH-TT--S-TTHHHH--TTSSSPPPPTT----EEETTEEE-------S-------------------------------------------------B-TTS-BPPPHHHHHT--S------------S---------GGGS-GGGT---SSB----/----------------------HHHHHHHHHHS-HHHHHHHHTT-HHHHHHHHHHHSSEEEE-SSHHHHHHHHHHHTT-GGGGG--EEEEE-TTTTHHHHGGGSPPPTTS---HHHHHHHHHHHHHHHHTTTSPPS-HHHHHHHHHHHHHT-TT--EEEEE------TTSS-----HHHHT--HHHHHHHHHTT--GGGS-GGG----TT--HHHHHHHHHHHTT---SEEEEEEE-HHHHH-SS---SHHHHHHHHHHHHHHTT-SEEEEEEPTT---GGGTHHHHHHHHHHH-TT--EEEEE----TTTGGGS-GGG---TTHHHHB-TTSPBP-S-SSTT--EEEEEEEEEEHHHHHHHHHHTTTT--EEEEEEEEEEP-SS----HHHHHHHHHHH---SEEEEEEEEE-SSS-EEEE-SS---TTSHHHHHHHHHH-TT--S-TTHHHH--TT-SSPPPPTTS---EEETTEEE---S---S------------------------------------------------SB-SSS-BPPPHHHHHT--S----------------------GGGS-GGGT---SSB----

InterPro domains:
  IPR001810 F-box domain [PS50181] (15-60)
  IPR032675 Leucine-rich repeat domain superfamily [G3DSA:3.80.10.10] (245-410)
  IPR036047 F-box-like domain superfamily [SSF81383] (18-79)

Radius of gyration: 38.52 Å; Cα contacts (8 Å, |Δi|>4): 1922; chains: 2; bounding box: 148×116×130 Å